Protein 5NLT (pdb70)

Nearest PDB structures (foldseek):
  5nlt-assembly2_B  TM=1.004E+00  e=9.467E-51  Achaetomiella virescens
  5ach-assembly1_A  TM=9.674E-01  e=3.051E-29  Panus similis
  9bjr-assembly2_B  TM=8.590E-01  e=7.129E-21  Thermothelomyces thermophilus
  9bjq-assembly2_B  TM=8.592E-01  e=1.224E-20  Thermothelomyces thermophilus
  9bjt-assembly2_B  TM=8.392E-01  e=2.515E-20  Thermothelomyces thermophilus

Radius of gyration: 47.81 Å; Cα contacts (8 Å, |Δi|>4): 3759; chains: 6; bounding box: 117×100×117 Å

Organism: Collariella virescens (NCBI:txid1934374)

Secondary structure (DSSP, 8-state):
-EEEEEEETTEE----BTTTB---SSSPPB--TT-THHHH-TTTTS--S--EEEETT-EEEEEEESSSTTS--S-TT----EEEEEEE---TT--S-SS-BEEEEEE-EETTTTEEHHHHHHHTTTEEEEE--TTBPSEEEEEEEEEEE-TTTTS-TTT-TTSS-EEEEEEEEEEEEPSS--B-----B-HHHH--TT-TTTS---SS--S----SSSPPP--/-EEEEEEETTEE----BTTTB---SS-PPB--TT-THHHH-TTTTS--S--EEEETT-EEEEEEESSSTTS--S-TT----EEEEEEE---TT--S-SS-BEEEEEE-EETTTTEEHHHHHHHTTTEEEEE--TTBPSEEEEEEEEEEE-TTTTS-TTT-TTSS-EEEEEEEEEEEE-SS--B-----B-HHHH--TT-TTTS--SSS--S----SSSPPPTTS--/-EEEEEEETTEE----BTTTB---SS-PPB--TT-THHHH-TTTTS--S--EEEETT-EEEEEEESSSTTS--S-TT----EEEEEEE---TT--S-SS-BEEEEEE-EETTTTEEHHHHHHHTTTEEEEE--TTBPSEEEEEEEEEEE-TTTTS-TTT-TTSS-EEEEEEEEEEEESS---B-----B-HHHH--TT-TTTS---SS--S----SSSPSP-TT-/-EEEEEEETTEE----BTTTB---SS-PPB--TT-THHHH-TTTTS--S--EEEETT-EEEEEEESSSTTS--S-TT----EEEEEEE---TT--S-SS-BEEEEEE-EETTTTEEHHHHHHHTTTEEEEE--TTBPSEEEEEEEEEEE-TTTTS-TTT-TTSS-EEEEEEEEEEEEPSS--B-----B-HHHH--TT-TTTS---SS--S----SSSPSP--/-EEEEEEETTEE----BTTTB---SS-PPB--TT-THHHH-TTTTS--S--EEEETT-EEEEEEESSSTTS--S-TT----EEEEEEE---TT--S-SS-BEEEEEE-EETTTTEEHHHHHHHTTTEEEEE--TTBPSEEEEEEEEEEE-TTTTS-TTT-TTSS-EEEEEEEEEEEEPSS--B-----B-HHHH--TT-TTTS--SSS--S----SSSPPPTT--/-EEEEEEETTEE----BTTTB---SSSPPB--TT-THHHH-TTTTS--S--EEEETT-EEEEEEESSSTTS--S-TT----EEEEEEE---TT--S-SS-BEEEEEE-EETTTTEEHHHHHHHTTTEEEEE--TTBPSEEEEEEEEEEE-TTTTS-TTT-TTSS-EEEEEEEEEEEESS---B-----B-HHHH--TT-TTTS--SSS--S----SSSPPP--

InterPro domains:
  IPR005103 Auxiliary Activity family 9, catalytic domain [PF03443] (23-233)
  IPR005103 Auxiliary Activity family 9, catalytic domain [cd21175] (23-244)
  IPR049892 Auxiliary Activity family 9 [PTHR33353] (10-248)

CATH classification: 2.70.50.70

Sequence (1345 aa):
TRMFSVWVNGVDQGDGQNVYIRTPPNTDPIKDLASPALACNVKGGEPVPQQFVSASAGDKLTFEWYRVKRGDDIIDPSHSGPITTWIAAFTSPTMDGTGPVWSKIHEEGYDASTKSWAVDKLIANKGMWDFTLPSQLKPGKYMLLRQEIVAHHESDATFDKNPKRGAQFYPSCVQVDVKGVGGDAVPDQAFDFNKGYKYSDPGIAFDMYTDDFDSYPIPGPPVWDATRMFSVWVNGVDQGDGQNVYIRTPPNTDPIKDLASPALACNVKGGEEPVPQFVSASAGDKLTFEWYRVKRGDDIIDPSHSGPITTWIAAFTSPTMDGTGPVWSKIHEEGYDASTKSWAVDKLIANKGMWDFTLPSQLKKPGKYMLRQEIVAHHESDATFDKNPKRGAQFYPSCVQVDVKGVGGDAVPDQAFDFNKGYKYSDPGIAFDMYTDFDSYPIPGPPVWDAQDDETRMFSVWVNGVDQGDGQNVYIRTPPNTDPIKDLASPALACNVKGGEPVPQFVSASAGDKLTFEWYRVKRGDDIIDPSSHSGPITTWIAAFTSPTMDGTGPVWSKIHEEEGYDASTKSWAVDKLIANKGMWDFTLPSQQLKPGKYMLRQEIVAHHESDATFDKNNPKRGAQFYPSCVQVDVKGVGGGGDAVPDQAFDFNKGYKYSDPGIAFDMYTTDDFDSYPIPGPPVWDAQDTRMFSVWVNGVDQGDGQNVYIRTPPNTDPIKDLASPALACNVKGGEPVPQFVSASAGDKLTFEWYRVKRGDDIIDPSHSGPITTWIAAFTSPTMDGTGPVWSKIHEEGYDASTKSWAVDKLIANKGMWDFTLPSQLKPGKYMLRQEIVAHHESDATFDKNNPKRGAQFYPSCVQVDVKGVGGDAVPDQAFDFNKGYKYSDPGIAFDMYTTDFDSYPIPGPPVWDATRMFSVWVNGVDQGDGQNVYIRTPPPNNTDPIKDLASPALACNVKGGEPVPQFVSASAGDKLTFEWYRVKRGDDIIDPSHSGPITTWIAAFTSPTMDGTGPVWSKIHEEGYDASTKSWAVDKLIANKGMWDFTLPSQLKPGKYMLLRQEIVAHHESDATFDKNPKRRGAQFYPSCVQVDVKGVGGDAVPDQAFDFNKGYKYSDPGIAFDMYTDFDSYPIPGPPVWDAQDTRMFSVWVNGVDQGDGQNVYIRTPPNTDPIKDLASPALACNVKGGEPVPQFVSASAGDKLTFEWYRVKRGDDIIDPSHSGPITTWIAAFTSPTMDGTGPVWSKIHEEGYDASTKSWAVDKLIANKGMWDFTLPSQLKPGKYMLRQEIVAHHESDATFDKNNPKRRGAQFYPSCVQVDVKGVGGDAVPDQAFDFNKGYKYSDPGIAFDMYTDFDSYPIPGPPVWDA

Structure (mmCIF, N/CA/C/O backbone):
data_5NLT
#
_entry.id   5NLT
#
_cell.length_a   47.000
_cell.length_b   59.420
_cell.length_c   115.450
_cell.angle_alpha   102.67
_cell.angle_beta   98.89
_cell.angle_gamma   89.54
#
_symmetry.space_group_name_H-M   'P 1'
#
loop_
_entity.id
_entity.type
_entity.pdbx_description
1 polymer CvAA9A
2 non-polymer 'COPPER (II) ION'
3 non-polymer 'SULFATE ION'
4 water water
#
loop_
_atom_site.group_PDB
_atom_site.id
_atom_site.type_symbol
_atom_site.label_atom_id
_atom_site.label_alt_id
_atom_site.label_comp_id
_atom_site.label_asym_id
_atom_site.label_entity_id
_atom_site.label_seq_id
_atom_site.pdbx_PDB_ins_code
_atom_site.Cartn_x
_atom_site.Cartn_y
_atom_site.Cartn_z
_atom_site.occupancy
_atom_site.B_iso_or_equiv
_atom_site.auth_seq_id
_atom_site.auth_comp_id
_atom_site.auth_asym_id
_atom_site.auth_atom_id
_atom_site.pdbx_PDB_model_num
ATOM 12 N N . THR A 1 2 ? 10.065 -3.923 -3.236 1.00 16.33 2 THR A N 1
ATOM 13 C CA . THR A 1 2 ? 10.143 -2.685 -2.519 1.00 16.14 2 THR A CA 1
ATOM 14 C C . THR A 1 2 ? 9.434 -2.843 -1.136 1.00 15.37 2 THR A C 1
ATOM 15 O O . THR A 1 2 ? 8.608 -3.718 -0.959 1.00 15.36 2 THR A O 1
ATOM 19 N N . ARG A 1 3 ? 9.782 -1.995 -0.181 1.00 14.68 3 ARG A N 1
ATOM 20 C CA . ARG A 1 3 ? 9.047 -1.871 1.081 1.00 14.36 3 ARG A CA 1
ATOM 21 C C . ARG A 1 3 ? 9.264 -0.487 1.705 1.00 14.67 3 ARG A C 1
ATOM 22 O O . ARG A 1 3 ? 10.074 0.296 1.196 1.00 12.77 3 ARG A O 1
ATOM 30 N N . MET A 1 4 ? 8.565 -0.210 2.814 1.00 14.74 4 MET A N 1
ATOM 31 C CA . MET A 1 4 ? 8.600 1.106 3.392 1.00 14.79 4 MET A CA 1
ATOM 32 C C . MET A 1 4 ? 9.753 1.285 4.406 1.00 16.20 4 MET A C 1
ATOM 33 O O . MET A 1 4 ? 10.138 0.345 5.083 1.00 15.73 4 MET A O 1
ATOM 38 N N . PHE A 1 5 ? 10.287 2.495 4.424 1.00 15.86 5 PHE A N 1
ATOM 39 C CA . PHE A 1 5 ? 11.290 2.928 5.393 1.00 16.95 5 PHE A CA 1
ATOM 40 C C . PHE A 1 5 ? 10.674 3.729 6.515 1.00 15.64 5 PHE A C 1
ATOM 41 O O . PHE A 1 5 ? 10.900 3.420 7.650 1.00 14.45 5 PHE A O 1
ATOM 49 N N . SER A 1 6 ? 9.922 4.786 6.190 1.00 16.43 6 SER A N 1
ATOM 50 C CA . SER A 1 6 ? 9.345 5.628 7.210 1.00 16.23 6 SER A CA 1
ATOM 51 C C . SER A 1 6 ? 8.119 6.379 6.698 1.00 17.29 6 SER A C 1
ATOM 52 O O . SER A 1 6 ? 7.772 6.312 5.513 1.00 16.27 6 SER A O 1
ATOM 55 N N . VAL A 1 7 ? 7.459 7.057 7.633 1.00 16.69 7 VAL A N 1
ATOM 56 C CA . VAL A 1 7 ? 6.339 7.905 7.366 1.00 17.26 7 VAL A CA 1
ATOM 57 C C . VAL A 1 7 ? 6.704 9.348 7.776 1.00 17.58 7 VAL A C 1
ATOM 58 O O . VAL A 1 7 ? 7.468 9.555 8.733 1.00 17.91 7 VAL A O 1
ATOM 62 N N . TRP A 1 8 ? 6.236 10.311 6.985 1.00 17.27 8 TRP A N 1
ATOM 63 C CA . TRP A 1 8 ? 6.433 11.735 7.234 1.00 18.78 8 TRP A CA 1
ATOM 64 C C . TRP A 1 8 ? 5.069 12.361 7.428 1.00 19.86 8 TRP A C 1
ATOM 65 O O . TRP A 1 8 ? 4.139 11.996 6.704 1.00 21.63 8 TRP A O 1
ATOM 76 N N . VAL A 1 9 ? 4.955 13.275 8.401 1.00 17.75 9 VAL A N 1
ATOM 77 C CA . VAL A 1 9 ? 3.697 13.944 8.727 1.00 20.12 9 VAL A CA 1
ATOM 78 C C . VAL A 1 9 ? 3.888 15.425 8.465 1.00 22.33 9 VAL A C 1
ATOM 79 O O . VAL A 1 9 ? 4.777 16.049 9.064 1.00 23.71 9 VAL A O 1
ATOM 83 N N . ASN A 1 10 ? 3.125 15.958 7.508 1.00 25.42 10 ASN A N 1
ATOM 84 C CA . ASN A 1 10 ? 3.298 17.336 7.012 1.00 24.27 10 ASN A CA 1
ATOM 85 C C . ASN A 1 10 ? 4.777 17.675 6.750 1.00 23.11 10 ASN A C 1
ATOM 86 O O . ASN A 1 10 ? 5.274 18.726 7.159 1.00 22.71 10 ASN A O 1
ATOM 91 N N . GLY A 1 11 ? 5.479 16.769 6.067 1.00 20.41 11 GLY A N 1
ATOM 92 C CA . GLY A 1 11 ? 6.870 16.992 5.691 1.00 22.18 11 GLY A CA 1
ATOM 93 C C . GLY A 1 11 ? 7.896 16.662 6.735 1.00 19.88 11 GLY A C 1
ATOM 94 O O . GLY A 1 11 ? 9.078 16.962 6.522 1.00 23.73 11 GLY A O 1
ATOM 95 N N . VAL A 1 12 ? 7.460 16.228 7.917 1.00 20.48 12 VAL A N 1
ATOM 96 C CA . VAL A 1 12 ? 8.394 15.943 9.010 1.00 21.26 12 VAL A CA 1
ATOM 97 C C . VAL A 1 12 ? 8.578 14.418 9.101 1.00 19.43 12 VAL A C 1
ATOM 98 O O . VAL A 1 12 ? 7.668 13.718 9.425 1.00 19.31 12 VAL A O 1
ATOM 102 N N . ASP A 1 13 ? 9.780 13.972 8.847 1.00 21.24 13 ASP A N 1
ATOM 103 C CA . ASP A 1 13 ? 10.146 12.571 8.915 1.00 21.23 13 ASP A CA 1
ATOM 104 C C . ASP A 1 13 ? 9.965 12.064 10.338 1.00 21.20 13 ASP A C 1
ATOM 105 O O . ASP A 1 13 ? 10.568 12.573 11.247 1.00 21.74 13 ASP A O 1
ATOM 110 N N . GLN A 1 14 ? 9.132 11.043 10.523 1.00 20.93 14 GLN A N 1
ATOM 111 C CA . GLN A 1 14 ? 8.951 10.445 11.849 1.00 21.66 14 GLN A CA 1
ATOM 112 C C . GLN A 1 14 ? 10.087 9.495 12.194 1.00 22.84 14 GLN A C 1
ATOM 113 O O . GLN A 1 14 ? 10.103 8.947 13.280 1.00 23.62 14 GLN A O 1
ATOM 119 N N . GLY A 1 15 ? 11.005 9.252 11.257 1.00 22.61 15 GLY A N 1
ATOM 120 C CA . GLY A 1 15 ? 12.156 8.379 11.488 1.00 23.11 15 GLY A CA 1
ATOM 121 C C . GLY A 1 15 ? 11.855 6.929 11.144 1.00 22.04 15 GLY A C 1
ATOM 122 O O . GLY A 1 15 ? 10.698 6.545 11.102 1.00 21.04 15 GLY A O 1
ATOM 123 N N . ASP A 1 16 ? 12.910 6.150 10.880 1.00 22.71 16 ASP A N 1
ATOM 124 C CA . ASP A 1 16 ? 12.816 4.724 10.539 1.00 21.55 16 ASP A CA 1
ATOM 125 C C . ASP A 1 16 ? 11.688 4.061 11.309 1.00 19.24 16 ASP A C 1
ATOM 126 O O . ASP A 1 16 ? 11.722 4.010 12.513 1.00 18.83 16 ASP A O 1
ATOM 131 N N . GLY A 1 17 ? 10.684 3.589 10.574 1.00 17.10 17 GLY A N 1
ATOM 132 C CA . GLY A 1 17 ? 9.498 3.037 11.158 1.00 17.96 17 GLY A CA 1
ATOM 133 C C . GLY A 1 17 ? 9.464 1.538 11.137 1.00 17.27 17 GLY A C 1
ATOM 134 O O . GLY A 1 17 ? 8.495 0.960 11.611 1.00 16.79 17 GLY A O 1
ATOM 135 N N . GLN A 1 18 ? 10.494 0.911 10.577 1.00 16.71 18 GLN A N 1
ATOM 136 C CA . GLN A 1 18 ? 10.456 -0.516 10.322 1.00 16.70 18 GLN A CA 1
ATOM 137 C C . GLN A 1 18 ? 10.396 -1.306 11.650 1.00 17.51 18 GLN A C 1
ATOM 138 O O . GLN A 1 18 ? 11.255 -1.141 12.487 1.00 17.63 18 GLN A O 1
ATOM 144 N N . ASN A 1 19 ? 9.363 -2.131 11.802 1.00 16.64 19 ASN A N 1
ATOM 145 C CA . ASN A 1 19 ? 9.052 -2.812 13.073 1.00 17.93 19 ASN A CA 1
ATOM 146 C C . ASN A 1 19 ? 8.866 -1.912 14.297 1.00 17.61 19 ASN A C 1
ATOM 147 O O . ASN A 1 19 ? 8.979 -2.379 15.424 1.00 17.32 19 ASN A O 1
ATOM 152 N N . VAL A 1 20 ? 8.544 -0.623 14.052 1.00 16.92 20 VAL A N 1
ATOM 153 C CA . VAL A 1 20 ? 8.348 0.374 15.071 1.00 15.81 20 VAL A CA 1
ATOM 154 C C . VAL A 1 20 ? 6.920 0.807 14.943 1.00 16.05 20 VAL A C 1
ATOM 155 O O . VAL A 1 20 ? 6.119 0.519 15.836 1.00 15.27 20 VAL A O 1
ATOM 159 N N . TYR A 1 21 ? 6.573 1.474 13.831 1.00 14.71 21 TYR A N 1
ATOM 160 C CA . TYR A 1 21 ? 5.165 1.747 13.512 1.00 14.63 21 TYR A CA 1
ATOM 161 C C . TYR A 1 21 ? 4.692 1.165 12.167 1.00 14.64 21 TYR A C 1
ATOM 162 O O . TYR A 1 21 ? 3.510 1.257 11.856 1.00 14.89 21 TYR A O 1
ATOM 171 N N . ILE A 1 22 ? 5.606 0.565 11.398 1.00 14.14 22 ILE A N 1
ATOM 172 C CA . ILE A 1 22 ? 5.283 -0.170 10.182 1.00 13.29 22 ILE A CA 1
ATOM 173 C C . ILE A 1 22 ? 5.391 -1.674 10.462 1.00 12.82 22 ILE A C 1
ATOM 174 O O . ILE A 1 22 ? 6.353 -2.097 11.090 1.00 12.39 22 ILE A O 1
ATOM 179 N N . ARG A 1 23 ? 4.398 -2.442 10.021 1.00 13.03 23 ARG A N 1
ATOM 180 C CA . ARG A 1 23 ? 4.411 -3.889 10.116 1.00 14.27 23 ARG A CA 1
ATOM 181 C C . ARG A 1 23 ? 5.241 -4.467 8.980 1.00 15.12 23 ARG A C 1
ATOM 182 O O . ARG A 1 23 ? 4.735 -5.046 8.012 1.00 15.15 23 ARG A O 1
ATOM 190 N N . THR A 1 24 ? 6.535 -4.295 9.128 1.00 15.77 24 THR A N 1
ATOM 191 C CA . THR A 1 24 ? 7.500 -4.525 8.069 1.00 17.12 24 THR A CA 1
ATOM 192 C C . THR A 1 24 ? 7.612 -6.023 7.751 1.00 18.82 24 THR A C 1
ATOM 193 O O . THR A 1 24 ? 7.842 -6.804 8.670 1.00 18.54 24 THR A O 1
ATOM 197 N N . PRO A 1 25 ? 7.462 -6.406 6.463 1.00 18.81 25 PRO A N 1
ATOM 198 C CA . PRO A 1 25 ? 7.698 -7.822 6.136 1.00 19.92 25 PRO A CA 1
ATOM 199 C C . PRO A 1 25 ? 9.186 -8.138 6.168 1.00 20.05 25 PRO A C 1
ATOM 200 O O . PRO A 1 25 ? 10.024 -7.223 6.041 1.00 19.94 25 PRO A O 1
ATOM 204 N N . PRO A 1 26 ? 9.517 -9.436 6.312 1.00 22.90 26 PRO A N 1
ATOM 205 C CA . PRO A 1 26 ? 10.930 -9.830 6.406 1.00 24.33 26 PRO A CA 1
ATOM 206 C C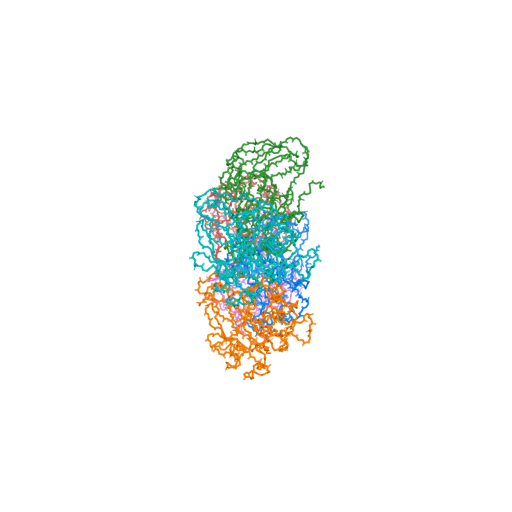 . PRO A 1 26 ? 11.748 -9.518 5.180 1.00 23.04 26 PRO A C 1
ATOM 207 O O . PRO A 1 26 ? 12.953 -9.271 5.314 1.00 24.62 26 PRO A O 1
ATOM 211 N N . ASN A 1 27 ? 11.125 -9.479 4.005 1.00 22.00 27 ASN A N 1
ATOM 212 C CA . ASN A 1 27 ? 11.817 -8.930 2.825 1.00 21.63 27 ASN A CA 1
ATOM 213 C C . ASN A 1 27 ? 10.873 -8.203 1.849 1.00 21.47 27 ASN A C 1
ATOM 214 O O . ASN A 1 27 ? 9.702 -8.033 2.155 1.00 22.68 27 ASN A O 1
ATOM 219 N N . THR A 1 28 ? 11.390 -7.857 0.673 1.00 20.62 28 THR A N 1
ATOM 220 C CA . THR A 1 28 ? 10.650 -7.160 -0.347 1.00 20.11 28 THR A CA 1
ATOM 221 C C . THR A 1 28 ? 9.841 -8.035 -1.322 1.00 21.45 28 THR A C 1
ATOM 222 O O . THR A 1 28 ? 9.288 -7.492 -2.277 1.00 23.64 28 THR A O 1
ATOM 226 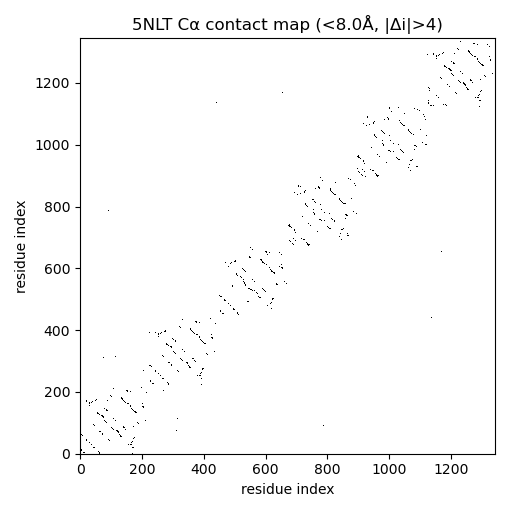N N . ASP A 1 29 ? 9.766 -9.355 -1.106 1.00 20.01 29 ASP A N 1
ATOM 227 C CA . ASP A 1 29 ? 8.967 -10.248 -1.957 1.00 20.01 29 ASP A CA 1
ATOM 228 C C . ASP A 1 29 ? 7.499 -9.854 -2.090 1.00 19.48 29 ASP A C 1
ATOM 229 O O . ASP A 1 29 ? 6.885 -9.435 -1.116 1.00 19.77 29 ASP A O 1
ATOM 234 N N . PRO A 1 30 ? 6.927 -10.011 -3.298 1.00 16.30 30 PRO A N 1
ATOM 235 C CA . PRO A 1 30 ? 5.559 -9.650 -3.498 1.00 16.15 30 PRO A CA 1
ATOM 236 C C . PRO A 1 30 ? 4.631 -10.713 -2.932 1.00 16.01 30 PRO A C 1
ATOM 237 O O . PRO A 1 30 ? 5.045 -11.829 -2.730 1.00 15.45 30 PRO A O 1
ATOM 241 N N . ILE A 1 31 ? 3.373 -10.343 -2.734 1.00 14.94 31 ILE A N 1
ATOM 242 C CA . ILE A 1 31 ? 2.272 -11.271 -2.574 1.00 15.06 31 ILE A CA 1
ATOM 243 C C . ILE A 1 31 ? 1.664 -11.443 -3.959 1.00 15.36 31 ILE A C 1
ATOM 244 O O . ILE A 1 31 ? 1.472 -10.453 -4.665 1.00 14.91 31 ILE A O 1
ATOM 249 N N . LYS A 1 32 ? 1.395 -12.690 -4.360 1.00 16.32 32 LYS A N 1
ATOM 250 C CA . LYS A 1 32 ? 0.729 -12.976 -5.641 1.00 17.16 32 LYS A CA 1
ATOM 251 C C . LYS A 1 32 ? -0.526 -13.797 -5.521 1.00 17.07 32 LYS A C 1
ATOM 252 O O . LYS A 1 32 ? -1.475 -13.611 -6.306 1.00 17.91 32 LYS A O 1
ATOM 258 N N . ASP A 1 33 ? -0.618 -14.599 -4.474 1.00 16.86 33 ASP A N 1
ATOM 259 C CA . ASP A 1 33 ? -1.808 -15.391 -4.232 1.00 18.66 33 ASP A CA 1
ATOM 260 C C . ASP A 1 33 ? -2.924 -14.542 -3.633 1.00 18.36 33 ASP A C 1
ATOM 261 O O . ASP A 1 33 ? -2.875 -14.170 -2.472 1.00 16.85 33 ASP A O 1
ATOM 266 N N . LEU A 1 34 ? -4.017 -14.344 -4.392 1.00 18.60 34 LEU A N 1
ATOM 267 C CA . LEU A 1 34 ? -5.152 -13.567 -3.898 1.00 18.87 34 LEU A CA 1
ATOM 268 C C . LEU A 1 34 ? -5.945 -14.182 -2.729 1.00 20.05 34 LEU A C 1
ATOM 269 O O . LEU A 1 34 ? -6.800 -13.491 -2.150 1.00 20.38 34 LEU A O 1
ATOM 274 N N . ALA A 1 35 ? -5.681 -15.447 -2.404 1.00 20.83 35 ALA A N 1
ATOM 275 C CA . ALA A 1 35 ? -6.289 -16.085 -1.244 1.00 22.48 35 ALA A CA 1
ATOM 276 C C . ALA A 1 35 ? -5.383 -16.007 -0.023 1.00 22.52 35 ALA A C 1
ATOM 277 O O . ALA A 1 35 ? -5.807 -16.366 1.046 1.00 27.08 35 ALA A O 1
ATOM 279 N N . SER A 1 36 ? -4.170 -15.492 -0.170 1.00 20.56 36 SER A N 1
ATOM 280 C CA . SER A 1 36 ? -3.263 -15.395 0.959 1.00 21.93 36 SER A CA 1
ATOM 281 C C . SER A 1 36 ? -3.815 -14.402 2.029 1.00 20.65 36 SER A C 1
ATOM 282 O O . SER A 1 36 ? -4.193 -13.272 1.704 1.00 20.45 36 SER A O 1
ATOM 285 N N . PRO A 1 37 ? -3.817 -14.809 3.314 1.00 22.87 37 PRO A N 1
ATOM 286 C CA . PRO A 1 37 ? -4.108 -13.813 4.380 1.00 23.63 37 PRO A CA 1
ATOM 287 C C . PRO A 1 37 ? -3.087 -12.662 4.449 1.00 21.46 37 PRO A C 1
ATOM 288 O O . PRO A 1 37 ? -3.415 -11.590 4.926 1.00 23.85 37 PRO A O 1
ATOM 292 N N . ALA A 1 38 ? -1.898 -12.860 3.897 1.00 18.69 38 ALA A N 1
ATOM 293 C CA . ALA A 1 38 ? -0.887 -11.779 3.772 1.00 17.86 38 ALA A CA 1
ATOM 294 C C . ALA A 1 38 ? -1.200 -10.671 2.758 1.00 16.23 38 ALA A C 1
ATOM 295 O O . ALA A 1 38 ? -0.430 -9.693 2.636 1.00 15.91 38 ALA A O 1
ATOM 297 N N . LEU A 1 39 ? -2.249 -10.834 1.958 1.00 15.27 39 LEU A N 1
ATOM 298 C CA . LEU A 1 39 ? -2.549 -9.842 0.947 1.00 15.21 39 LEU A CA 1
ATOM 299 C C . LEU A 1 39 ? -2.839 -8.457 1.549 1.00 14.50 39 LEU A C 1
ATOM 300 O O . LEU A 1 39 ? -2.421 -7.444 0.986 1.00 15.85 39 LEU A O 1
ATOM 305 N N . ALA A 1 40 ? -3.521 -8.415 2.675 1.00 13.88 40 ALA A N 1
ATOM 306 C CA . ALA A 1 40 ? -3.897 -7.131 3.282 1.00 13.37 40 ALA A CA 1
ATOM 307 C C . ALA A 1 40 ? -2.686 -6.390 3.866 1.00 14.23 40 ALA A C 1
ATOM 308 O O . ALA A 1 40 ? -2.438 -5.275 3.486 1.00 14.12 40 ALA A O 1
ATOM 310 N N . CYS A 1 41 ? -1.926 -7.043 4.760 1.00 14.73 41 CYS A N 1
ATOM 311 C CA . CYS A 1 41 ? -0.840 -6.412 5.480 1.00 14.23 41 CYS A CA 1
ATOM 312 C C . CYS A 1 41 ? 0.502 -7.128 5.392 1.00 14.41 41 CYS A C 1
ATOM 313 O O . CYS A 1 41 ? 1.445 -6.809 6.164 1.00 13.55 41 CYS A O 1
ATOM 316 N N . ASN A 1 42 ? 0.653 -7.984 4.389 1.00 13.34 42 ASN A N 1
ATOM 317 C CA . ASN A 1 42 ? 1.902 -8.648 4.108 1.00 13.67 42 ASN A CA 1
ATOM 318 C C . ASN A 1 42 ? 2.207 -9.674 5.186 1.00 15.47 42 ASN A C 1
ATOM 319 O O . ASN A 1 42 ? 1.364 -9.969 6.037 1.00 13.47 42 ASN A O 1
ATOM 324 N N . VAL A 1 43 ? 3.372 -10.303 5.123 1.00 16.57 43 VAL A N 1
ATOM 325 C CA . VAL A 1 43 ? 3.526 -11.536 5.847 1.00 18.01 43 VAL A CA 1
ATOM 326 C C . VAL A 1 43 ? 3.517 -11.383 7.353 1.00 17.11 43 VAL A C 1
ATOM 327 O O . VAL A 1 43 ? 3.113 -12.315 8.036 1.00 17.86 43 VAL A O 1
ATOM 331 N N . LYS A 1 44 ? 4.066 -10.287 7.858 1.00 18.11 44 LYS A N 1
ATOM 332 C CA . LYS A 1 44 ? 4.005 -10.019 9.274 1.00 18.62 44 LYS A CA 1
ATOM 333 C C . LYS A 1 44 ? 2.831 -9.120 9.590 1.00 17.74 44 LYS A C 1
ATOM 334 O O . LYS A 1 44 ? 2.841 -8.461 10.616 1.00 21.15 44 LYS A O 1
ATOM 340 N N . GLY A 1 45 ? 1.788 -9.161 8.774 1.00 17.64 45 GLY A N 1
ATOM 341 C CA . GLY A 1 45 ? 0.650 -8.239 8.898 1.00 16.23 45 GLY A CA 1
ATOM 342 C C . GLY A 1 45 ? -0.119 -8.333 10.202 1.00 16.71 45 GLY A C 1
ATOM 343 O O . GLY A 1 45 ? -0.729 -7.375 10.628 1.00 13.98 45 GLY A O 1
ATOM 344 N N . GLY A 1 46 ? -0.108 -9.521 10.804 1.00 17.48 46 GLY A N 1
ATOM 345 C CA . GLY A 1 46 ? -0.802 -9.789 12.064 1.00 18.69 46 GLY A CA 1
ATOM 346 C C . GLY A 1 46 ? 0.033 -9.573 13.313 1.00 18.12 46 GLY A C 1
ATOM 347 O O . GLY A 1 46 ? -0.470 -9.855 14.410 1.00 20.40 46 GLY A O 1
ATOM 348 N N . GLU A 1 47 ? 1.298 -9.148 13.174 1.00 18.78 47 GLU A N 1
ATOM 349 C CA . GLU A 1 47 ? 2.219 -8.977 14.324 1.00 21.99 47 GLU A CA 1
ATOM 350 C C . GLU A 1 47 ? 2.256 -7.523 14.735 1.00 21.66 47 GLU A C 1
ATOM 351 O O . GLU A 1 47 ? 2.684 -6.709 13.934 1.00 23.74 47 GLU A O 1
ATOM 357 N N . PRO A 1 48 ? 1.850 -7.192 15.968 1.00 21.99 48 PRO A N 1
ATOM 358 C CA . PRO A 1 48 ? 1.839 -5.782 16.319 1.00 20.29 48 PRO A CA 1
ATOM 359 C C . PRO A 1 48 ? 3.237 -5.223 16.505 1.00 19.52 48 PRO A C 1
ATOM 360 O O . PRO A 1 48 ? 4.194 -5.967 16.764 1.00 18.02 48 PRO A O 1
ATOM 364 N N . VAL A 1 49 ? 3.351 -3.938 16.270 1.00 18.05 49 VAL A N 1
ATOM 365 C CA . VAL A 1 49 ? 4.587 -3.194 16.507 1.00 19.29 49 VAL A CA 1
ATOM 366 C C . VAL A 1 49 ? 4.223 -2.113 17.538 1.00 18.90 49 VAL A C 1
ATOM 367 O O . VAL A 1 49 ? 3.058 -1.808 17.698 1.00 18.00 49 VAL A O 1
ATOM 371 N N . PRO A 1 50 ? 5.214 -1.607 18.279 1.00 19.63 50 PRO A N 1
ATOM 372 C CA . PRO A 1 50 ? 4.899 -0.897 19.494 1.00 19.38 50 PRO A CA 1
ATOM 373 C C . PRO A 1 50 ? 4.419 0.537 19.337 1.00 21.52 50 PRO A C 1
ATOM 374 O O . PRO A 1 50 ? 3.850 1.039 20.296 1.00 18.56 50 PRO A O 1
ATOM 378 N N . GLN A 1 51 ? 4.630 1.191 18.197 1.00 19.75 51 GLN A N 1
ATOM 379 C CA A GLN A 1 51 ? 4.311 2.613 18.092 0.50 20.27 51 GLN A CA 1
ATOM 380 C CA B GLN A 1 51 ? 4.294 2.606 18.083 0.50 20.36 51 GLN A CA 1
ATOM 381 C C . GLN A 1 51 ? 3.262 2.909 17.013 1.00 19.43 51 GLN A C 1
ATOM 382 O O . GLN A 1 51 ? 3.029 2.110 16.098 1.00 17.86 51 GLN A O 1
ATOM 393 N N . PHE A 1 52 ? 2.636 4.071 17.167 1.00 19.12 52 PHE A N 1
ATOM 394 C CA . PHE A 1 52 ? 1.684 4.604 16.209 1.00 18.84 52 PHE A CA 1
ATOM 395 C C . PHE A 1 52 ? 2.229 5.923 15.714 1.00 19.22 52 PHE A C 1
ATOM 396 O O . PHE A 1 52 ? 2.800 6.665 16.491 1.00 18.10 52 PHE A O 1
ATOM 404 N N . VAL A 1 53 ? 2.099 6.178 14.426 1.00 17.43 53 VAL A N 1
ATOM 405 C CA . VAL A 1 53 ? 2.425 7.460 13.894 1.00 17.45 53 VAL A CA 1
ATOM 406 C C . VAL A 1 53 ? 1.375 8.424 14.439 1.00 18.58 53 VAL A C 1
ATOM 407 O O . VAL A 1 53 ? 0.184 8.168 14.365 1.00 15.87 53 VAL A O 1
ATOM 411 N N . SER A 1 54 ? 1.838 9.527 14.983 1.00 19.06 54 SER A N 1
ATOM 412 C CA . SER A 1 54 ? 0.971 10.552 15.466 1.00 22.27 54 SER A CA 1
ATOM 413 C C . SER A 1 54 ? 0.603 11.538 14.354 1.00 21.65 54 SER A C 1
ATOM 414 O O . SER A 1 54 ? 1.469 12.129 13.747 1.00 23.39 54 SER A O 1
ATOM 417 N N . ALA A 1 55 ? -0.689 11.659 14.057 1.00 22.78 55 ALA A N 1
ATOM 418 C CA . ALA A 1 55 ? -1.155 12.581 13.047 1.00 24.00 55 ALA A CA 1
ATOM 419 C C . ALA A 1 55 ? -2.562 13.099 13.343 1.00 24.45 55 ALA A C 1
ATOM 420 O O . ALA A 1 55 ? -3.247 12.596 14.209 1.00 23.39 55 ALA A O 1
ATOM 422 N N . SER A 1 56 ? -2.960 14.125 12.584 1.00 26.48 56 SER A N 1
ATOM 423 C CA . SER A 1 56 ? -4.291 14.675 12.667 1.00 25.75 56 SER A CA 1
ATOM 424 C C . SER A 1 56 ? -5.011 14.467 11.382 1.00 27.12 56 SER A C 1
ATOM 425 O O . SER A 1 56 ? -4.406 14.504 10.306 1.00 27.39 56 SER A O 1
ATOM 428 N N . ALA A 1 57 ? -6.322 14.305 11.488 1.00 28.23 57 ALA A N 1
ATOM 429 C CA . ALA A 1 57 ? -7.220 14.341 10.319 1.00 27.93 57 ALA A CA 1
ATOM 430 C C . ALA A 1 57 ? -6.899 15.586 9.490 1.00 27.11 57 ALA A C 1
ATOM 431 O O . ALA A 1 57 ? -6.635 16.666 10.044 1.00 25.81 57 ALA A O 1
ATOM 433 N N . GLY A 1 58 ? -6.789 15.404 8.179 1.00 25.78 58 GLY A N 1
ATOM 434 C CA . GLY A 1 58 ? -6.360 16.461 7.272 1.00 23.67 58 GLY A CA 1
ATOM 435 C C . GLY A 1 58 ? -4.885 16.525 6.973 1.00 22.83 58 GLY A C 1
ATOM 436 O O . GLY A 1 58 ? -4.513 17.150 5.987 1.00 22.85 58 GLY A O 1
ATOM 437 N N . ASP A 1 59 ? -4.020 15.952 7.828 1.00 23.32 59 ASP A N 1
ATOM 438 C CA . ASP A 1 59 ? -2.578 16.011 7.608 1.00 24.80 59 ASP A CA 1
ATOM 439 C C . ASP A 1 59 ? -2.175 15.368 6.273 1.00 25.90 59 ASP A C 1
ATOM 440 O O . ASP A 1 59 ? -2.879 14.483 5.751 1.00 27.38 59 ASP A O 1
ATOM 445 N N . LYS A 1 60 ? -1.069 15.853 5.714 1.00 25.94 60 LYS A N 1
ATOM 446 C CA . LYS A 1 60 ? -0.465 15.263 4.546 1.00 28.79 60 LYS A CA 1
ATOM 447 C C . LYS A 1 60 ? 0.521 14.229 5.069 1.00 26.68 60 LYS A C 1
ATOM 448 O O . LYS A 1 60 ? 1.446 14.558 5.839 1.00 27.83 60 LYS A O 1
ATOM 454 N N . LEU A 1 61 ? 0.323 12.979 4.670 1.00 24.00 61 LEU A N 1
ATOM 455 C CA . LEU A 1 61 ? 1.281 11.919 5.014 1.00 23.30 61 LEU A CA 1
ATOM 456 C C . LEU A 1 61 ? 2.108 11.594 3.804 1.00 22.49 61 LEU A C 1
ATOM 457 O O . LEU A 1 61 ? 1.604 11.585 2.680 1.00 21.51 61 LEU A O 1
ATOM 462 N N . THR A 1 62 ? 3.370 11.306 4.044 1.00 21.22 62 THR A N 1
ATOM 463 C CA . THR A 1 62 ? 4.247 10.738 3.067 1.00 21.18 62 THR A CA 1
ATOM 464 C C . THR A 1 62 ? 4.696 9.360 3.538 1.00 19.76 62 THR A C 1
ATOM 465 O O . THR A 1 62 ? 5.255 9.228 4.619 1.00 20.43 62 THR A O 1
ATOM 469 N N . PHE A 1 63 ? 4.518 8.366 2.688 1.00 18.14 63 PHE A N 1
ATOM 470 C CA . PHE A 1 63 ? 5.068 7.045 2.912 1.00 17.19 63 PHE A CA 1
ATOM 471 C C . PHE A 1 63 ? 6.285 6.927 2.014 1.00 17.46 63 PHE A C 1
ATOM 472 O O . PHE A 1 63 ? 6.222 7.156 0.817 1.00 19.18 63 PHE A O 1
ATOM 480 N N . GLU A 1 64 ? 7.414 6.588 2.611 1.00 17.08 64 GLU A N 1
ATOM 481 C CA . GLU A 1 64 ? 8.661 6.510 1.921 1.00 17.09 64 GLU A CA 1
ATOM 482 C C . GLU A 1 64 ? 9.017 5.043 1.750 1.00 15.51 64 GLU A C 1
ATOM 483 O O . GLU A 1 64 ? 9.074 4.318 2.710 1.00 15.17 64 GLU A O 1
ATOM 489 N N . TRP A 1 65 ? 9.306 4.676 0.517 1.00 15.07 65 TRP A N 1
ATOM 490 C CA . TRP A 1 65 ? 9.680 3.326 0.095 1.00 14.87 65 TRP A CA 1
ATOM 491 C C . TRP A 1 65 ? 11.155 3.253 -0.353 1.00 14.40 65 TRP A C 1
ATOM 492 O O . TRP A 1 65 ? 11.767 4.276 -0.674 1.00 15.21 65 TRP A O 1
ATOM 503 N N . TYR A 1 66 ? 11.703 2.035 -0.343 1.00 14.99 66 TYR A N 1
ATOM 504 C CA . TYR A 1 66 ? 13.037 1.764 -0.800 1.00 14.55 66 TYR A CA 1
ATOM 505 C C . TYR A 1 66 ? 13.160 0.327 -1.247 1.00 15.59 66 TYR A C 1
ATOM 506 O O . TYR A 1 66 ? 12.284 -0.475 -1.011 1.00 14.21 66 TYR A O 1
ATOM 515 N N . ARG A 1 67 ? 14.250 0.027 -1.955 1.00 17.04 67 ARG A N 1
ATOM 516 C CA . ARG A 1 67 ? 14.436 -1.303 -2.485 1.00 20.48 67 ARG A CA 1
ATOM 517 C C . ARG A 1 67 ? 15.353 -2.126 -1.592 1.00 21.12 67 ARG A C 1
ATOM 518 O O . ARG A 1 67 ? 14.953 -3.174 -1.102 1.00 20.26 67 ARG A O 1
ATOM 526 N N . VAL A 1 68 ? 16.599 -1.671 -1.435 1.00 21.45 68 VAL A N 1
ATOM 527 C CA . VAL A 1 68 ? 17.598 -2.327 -0.582 1.00 22.80 68 VAL A CA 1
ATOM 528 C C . VAL A 1 68 ? 18.181 -1.359 0.438 1.00 23.14 68 VAL A C 1
ATOM 529 O O . VAL A 1 68 ? 18.459 -1.750 1.549 1.00 23.83 68 VAL A O 1
ATOM 533 N N . LYS A 1 69 ? 18.445 -0.125 0.034 1.00 24.73 69 LYS A N 1
ATOM 534 C CA . LYS A 1 69 ? 18.878 0.912 0.930 1.00 26.50 69 LYS A CA 1
ATOM 535 C C . LYS A 1 69 ? 18.005 2.136 0.788 1.00 22.68 69 LYS A C 1
ATOM 536 O O . LYS A 1 69 ? 17.633 2.510 -0.331 1.00 23.44 69 LYS A O 1
ATOM 542 N N . ARG A 1 70 ? 17.796 2.839 1.899 1.00 21.19 70 ARG A N 1
ATOM 543 C CA . ARG A 1 70 ? 17.068 4.093 1.855 1.00 21.71 70 ARG A CA 1
ATOM 544 C C . ARG A 1 70 ? 17.595 5.020 0.734 1.00 20.33 70 ARG A C 1
ATOM 545 O O . ARG A 1 70 ? 18.809 5.190 0.575 1.00 17.99 70 ARG A O 1
ATOM 553 N N . GLY A 1 71 ? 16.678 5.612 -0.016 1.00 18.94 71 GLY A N 1
ATOM 554 C CA . GLY A 1 71 ? 17.029 6.610 -1.031 1.00 19.92 71 GLY A CA 1
ATOM 555 C C . GLY A 1 71 ? 17.720 6.047 -2.273 1.00 21.65 71 GLY A C 1
ATOM 556 O O . GLY A 1 71 ? 18.264 6.809 -3.049 1.00 21.27 71 GLY A O 1
ATOM 557 N N . ASP A 1 72 ? 17.583 4.735 -2.532 1.00 21.56 72 ASP A N 1
ATOM 558 C CA . ASP A 1 72 ? 18.148 4.104 -3.741 1.00 22.16 72 ASP A CA 1
ATOM 559 C C . ASP A 1 72 ? 17.200 4.218 -4.924 1.00 20.52 72 ASP A C 1
ATOM 560 O O . ASP A 1 72 ? 16.460 5.201 -5.034 1.00 23.40 72 ASP A O 1
ATOM 565 N N . ASP A 1 73 ? 17.188 3.215 -5.802 1.00 19.64 73 ASP A N 1
ATOM 566 C CA . ASP A 1 73 ? 16.323 3.222 -7.017 1.00 21.30 73 ASP A CA 1
ATOM 567 C C . ASP A 1 73 ? 14.826 2.868 -6.743 1.00 19.73 73 ASP A C 1
ATOM 568 O O . ASP A 1 73 ? 13.989 2.963 -7.654 1.00 22.26 73 ASP A O 1
ATOM 573 N N . ILE A 1 74 ? 14.522 2.466 -5.503 1.00 19.26 74 ILE A N 1
ATOM 574 C CA . ILE A 1 74 ? 13.183 2.318 -4.936 1.00 17.95 74 ILE A CA 1
ATOM 575 C C . ILE A 1 74 ? 12.525 1.025 -5.352 1.00 19.18 74 ILE A C 1
ATOM 576 O O . ILE A 1 74 ? 12.065 0.247 -4.505 1.00 19.73 74 ILE A O 1
ATOM 581 N N . ILE A 1 75 ? 12.405 0.837 -6.668 1.00 18.81 75 ILE A N 1
ATOM 582 C CA . ILE A 1 75 ? 11.760 -0.327 -7.245 1.00 18.27 75 ILE A CA 1
ATOM 583 C C . ILE A 1 75 ? 12.252 -0.427 -8.714 1.00 18.48 75 ILE A C 1
ATOM 584 O O . ILE A 1 75 ? 12.515 0.577 -9.330 1.00 18.28 75 ILE A O 1
ATOM 589 N N . ASP A 1 76 ? 12.401 -1.646 -9.216 1.00 19.11 76 ASP A N 1
ATOM 590 C CA . ASP A 1 76 ? 12.778 -1.880 -10.615 1.00 22.24 76 ASP A CA 1
ATOM 591 C C . ASP A 1 76 ? 11.790 -1.133 -11.520 1.00 24.10 76 ASP A C 1
ATOM 592 O O . ASP A 1 76 ? 10.593 -1.292 -11.359 1.00 23.19 76 ASP A O 1
ATOM 597 N N . PRO A 1 77 ? 12.291 -0.312 -12.455 1.00 23.80 77 PRO A N 1
ATOM 598 C CA . PRO A 1 77 ? 11.389 0.504 -13.258 1.00 23.68 77 PRO A CA 1
ATOM 599 C C . PRO A 1 77 ? 10.500 -0.325 -14.229 1.00 21.86 77 PRO A C 1
ATOM 600 O O . PRO A 1 77 ? 9.502 0.190 -14.697 1.00 21.81 77 PRO A O 1
ATOM 604 N N . SER A 1 78 ? 10.795 -1.606 -14.417 1.00 18.10 78 SER A N 1
ATOM 605 C CA . SER A 1 78 ? 9.865 -2.500 -15.103 1.00 18.37 78 SER A CA 1
ATOM 606 C C . SER A 1 78 ? 8.541 -2.752 -14.360 1.00 16.24 78 SER A C 1
ATOM 607 O O . SER A 1 78 ? 7.588 -3.202 -14.984 1.00 18.63 78 SER A O 1
ATOM 610 N N . HIS A 1 79 ? 8.505 -2.528 -13.045 1.00 14.29 79 HIS A N 1
ATOM 611 C CA . HIS A 1 79 ? 7.384 -2.834 -12.179 1.00 14.51 79 HIS A CA 1
ATOM 612 C C . HIS A 1 79 ? 6.271 -1.790 -12.267 1.00 14.09 79 HIS A C 1
ATOM 613 O O . HIS A 1 79 ? 5.781 -1.328 -11.243 1.00 14.74 79 HIS A O 1
ATOM 620 N N . SER A 1 80 ? 5.837 -1.455 -13.490 1.00 13.96 80 SER A N 1
ATOM 621 C CA . SER A 1 80 ? 4.812 -0.432 -13.685 1.00 13.29 80 SER A CA 1
ATOM 622 C C . SER A 1 80 ? 3.499 -0.839 -13.026 1.00 14.16 80 SER A C 1
ATOM 623 O O . SER A 1 80 ? 3.060 -2.004 -13.104 1.00 14.27 80 SER A O 1
ATOM 626 N N . GLY A 1 81 ? 2.848 0.125 -12.372 1.00 13.58 81 GLY A N 1
ATOM 627 C CA . GLY A 1 81 ? 1.504 -0.092 -11.900 1.00 13.09 81 GLY A CA 1
ATOM 628 C C . GLY A 1 81 ? 0.982 0.976 -11.008 1.00 12.57 81 GLY A C 1
ATOM 629 O O . GLY A 1 81 ? 1.618 2.029 -10.834 1.00 13.65 81 GLY A O 1
ATOM 630 N N . PRO A 1 82 ? -0.146 0.712 -10.370 1.00 12.05 82 PRO A N 1
ATOM 631 C CA . PRO A 1 82 ? -0.803 1.731 -9.562 1.00 12.36 82 PRO A CA 1
ATOM 632 C C . PRO A 1 82 ? -0.298 1.713 -8.143 1.00 12.52 82 PRO A C 1
ATOM 633 O O . PRO A 1 82 ? 0.347 0.737 -7.726 1.00 11.36 82 PRO A O 1
ATOM 637 N N . ILE A 1 83 ? -0.620 2.770 -7.408 1.00 12.27 83 ILE A N 1
ATOM 638 C CA . ILE A 1 83 ? -0.364 2.837 -6.007 1.00 13.92 83 ILE A CA 1
ATOM 639 C C . ILE A 1 83 ? -1.631 3.265 -5.315 1.00 15.06 83 ILE A C 1
ATOM 640 O O . ILE A 1 83 ? -2.193 4.332 -5.656 1.00 18.17 83 ILE A O 1
ATOM 645 N N . THR A 1 84 ? -2.108 2.474 -4.357 1.00 14.72 84 THR A N 1
ATOM 646 C CA . THR A 1 84 ? -3.358 2.793 -3.652 1.00 15.72 84 THR A CA 1
ATOM 647 C C . THR A 1 84 ? -3.134 2.831 -2.148 1.00 14.99 84 THR A C 1
ATOM 648 O O . THR A 1 84 ? -2.238 2.173 -1.634 1.00 15.17 84 THR A O 1
ATOM 652 N N . THR A 1 85 ? -3.905 3.676 -1.482 1.00 13.52 85 THR A N 1
ATOM 653 C CA . THR A 1 85 ? -3.840 3.852 -0.070 1.00 12.79 85 THR A CA 1
ATOM 654 C C . THR A 1 85 ? -5.232 3.633 0.512 1.00 12.80 85 THR A C 1
ATOM 655 O O . THR A 1 85 ? -6.237 4.119 -0.032 1.00 13.71 85 THR A O 1
ATOM 659 N N . TRP A 1 86 ? -5.274 2.922 1.635 1.00 14.13 86 TRP A N 1
ATOM 660 C CA . TRP A 1 86 ? -6.487 2.478 2.300 1.00 14.41 86 TRP A CA 1
ATOM 661 C C . TRP A 1 86 ? -6.401 2.680 3.800 1.00 15.51 86 TRP A C 1
ATOM 662 O O . TRP A 1 86 ? -5.307 2.868 4.357 1.00 15.20 86 TRP A O 1
ATOM 673 N N . ILE A 1 87 ? -7.569 2.653 4.459 1.00 15.71 87 ILE A N 1
ATOM 674 C CA . ILE A 1 87 ? -7.678 2.822 5.906 1.00 16.38 87 ILE A CA 1
ATOM 675 C C . ILE A 1 87 ? -8.672 1.814 6.512 1.00 15.72 87 ILE A C 1
ATOM 676 O O . ILE A 1 87 ? -9.672 1.472 5.883 1.00 16.17 87 ILE A O 1
ATOM 681 N N . ALA A 1 88 ? -8.328 1.291 7.676 1.00 15.08 88 ALA A N 1
ATOM 682 C CA . ALA A 1 88 ? -9.195 0.414 8.464 1.00 16.21 88 ALA A CA 1
ATOM 683 C C . ALA A 1 88 ? -9.103 0.805 9.912 1.00 15.53 88 ALA A C 1
ATOM 684 O O . ALA A 1 88 ? -8.067 1.294 10.368 1.00 15.27 88 ALA A O 1
ATOM 686 N N . ALA A 1 89 ? -10.189 0.572 10.649 1.00 16.20 89 ALA A N 1
ATOM 687 C CA . ALA A 1 89 ? -10.153 0.762 12.104 1.00 17.54 89 ALA A CA 1
ATOM 688 C C . ALA A 1 89 ? -9.124 -0.189 12.732 1.00 17.06 89 ALA A C 1
ATOM 689 O O . ALA A 1 89 ? -9.045 -1.358 12.364 1.00 18.34 89 ALA A O 1
ATOM 691 N N . PHE A 1 90 ? -8.372 0.303 13.687 1.00 17.44 90 PHE A N 1
ATOM 692 C CA . PHE A 1 90 ? -7.477 -0.553 14.488 1.00 18.56 90 PHE A CA 1
ATOM 693 C C . PHE A 1 90 ? -8.295 -1.316 15.542 1.00 19.48 90 PHE A C 1
ATOM 694 O O . PHE A 1 90 ? -8.626 -0.762 16.595 1.00 21.34 90 PHE A O 1
ATOM 702 N N . THR A 1 91 ? -8.717 -2.549 15.235 1.00 19.07 91 THR A N 1
ATOM 703 C CA . THR A 1 91 ? -9.640 -3.306 16.123 1.00 19.71 91 THR A CA 1
ATOM 704 C C . THR A 1 91 ? -8.905 -3.935 17.294 1.00 20.18 91 THR A C 1
ATOM 705 O O . THR A 1 91 ? -9.395 -3.959 18.408 1.00 21.30 91 THR A O 1
ATOM 709 N N . SER A 1 92 ? -7.720 -4.463 17.030 1.00 20.64 92 SER A N 1
ATOM 710 C CA . SER A 1 92 ? -6.858 -4.964 18.070 1.00 20.52 92 SER A CA 1
ATOM 711 C C . SER A 1 92 ? -5.461 -5.117 17.511 1.00 19.78 92 SER A C 1
ATOM 712 O O . SER A 1 92 ? -5.287 -5.106 16.313 1.00 20.48 92 SER A O 1
ATOM 715 N N . PRO A 1 93 ? -4.448 -5.221 18.377 1.00 20.50 93 PRO A N 1
ATOM 716 C CA . PRO A 1 93 ? -3.085 -5.309 17.867 1.00 19.94 93 PRO A CA 1
ATOM 717 C C . PRO A 1 93 ? -2.823 -6.580 17.088 1.00 20.52 93 PRO A C 1
ATOM 718 O O . PRO A 1 93 ? -1.918 -6.570 16.263 1.00 17.75 93 PRO A O 1
ATOM 722 N N . THR A 1 94 ? -3.620 -7.628 17.298 1.00 20.25 94 THR A N 1
ATOM 723 C CA . THR A 1 94 ? -3.417 -8.851 16.517 1.00 20.67 94 THR A CA 1
ATOM 724 C C . THR A 1 94 ? -4.278 -8.887 15.293 1.00 19.03 94 THR A C 1
ATOM 725 O O . THR A 1 94 ? -4.353 -9.920 14.624 1.00 19.87 94 THR A O 1
ATOM 729 N N . MET A 1 95 ? -4.943 -7.791 14.949 1.00 17.83 95 MET A N 1
ATOM 730 C CA . MET A 1 95 ? -5.592 -7.731 13.654 1.00 16.94 95 MET A CA 1
ATOM 731 C C . MET A 1 95 ? -4.554 -7.963 12.556 1.00 15.94 95 MET A C 1
ATOM 732 O O . MET A 1 95 ? -3.397 -7.600 12.716 1.00 13.76 95 MET A O 1
ATOM 737 N N . ASP A 1 96 ? -4.997 -8.539 11.435 1.00 16.20 96 ASP A N 1
ATOM 738 C CA . ASP A 1 96 ? -4.093 -8.735 10.287 1.00 17.56 96 ASP A CA 1
ATOM 739 C C . ASP A 1 96 ? -4.565 -8.120 8.983 1.00 16.78 96 ASP A C 1
ATOM 740 O O . ASP A 1 96 ? -3.910 -8.305 7.977 1.00 16.54 96 ASP A O 1
ATOM 745 N N . GLY A 1 97 ? -5.672 -7.402 9.012 1.00 15.90 97 GLY A N 1
ATOM 746 C CA . GLY A 1 97 ? -6.176 -6.711 7.871 1.00 16.73 97 GLY A CA 1
ATOM 747 C C . GLY A 1 97 ? -7.100 -7.559 7.059 1.00 18.47 97 GLY A C 1
ATOM 748 O O . GLY A 1 97 ? -7.627 -7.080 6.051 1.00 17.74 97 GLY A O 1
ATOM 749 N N . THR A 1 98 ? -7.317 -8.814 7.457 1.00 17.18 98 THR A N 1
ATOM 750 C CA . THR A 1 98 ? -8.322 -9.624 6.771 1.00 18.75 98 THR A CA 1
ATOM 751 C C . THR A 1 98 ? -9.697 -9.147 7.152 1.00 19.55 98 THR A C 1
ATOM 752 O O . THR A 1 98 ? -9.868 -8.447 8.139 1.00 17.88 98 THR A O 1
ATOM 756 N N . GLY A 1 99 ? -10.669 -9.545 6.359 1.00 21.48 99 GLY A N 1
ATOM 757 C CA . GLY A 1 99 ? -12.066 -9.228 6.591 1.00 21.24 99 GLY A CA 1
ATOM 758 C C . GLY A 1 99 ? -12.523 -7.957 5.908 1.00 20.19 99 GLY A C 1
ATOM 759 O O . GLY A 1 99 ? -11.735 -7.268 5.236 1.00 22.03 99 GLY A O 1
ATOM 760 N N . PRO A 1 100 ? -13.825 -7.677 6.008 1.00 21.31 100 PRO A N 1
ATOM 761 C CA . PRO A 1 100 ? -14.440 -6.543 5.307 1.00 21.28 100 PRO A CA 1
ATOM 762 C C . PRO A 1 100 ? -14.252 -5.279 6.083 1.00 21.43 100 PRO A C 1
ATOM 763 O O . PRO A 1 100 ? -15.181 -4.815 6.733 1.00 22.97 100 PRO A O 1
ATOM 767 N N . VAL A 1 101 ? -13.046 -4.711 6.013 1.00 19.91 101 VAL A N 1
ATOM 768 C CA . VAL A 1 101 ? -12.666 -3.616 6.908 1.00 19.23 101 VAL A CA 1
ATOM 769 C C . VAL A 1 101 ? -12.053 -2.379 6.269 1.00 17.68 101 VAL A C 1
ATOM 770 O O . VAL A 1 101 ? -11.902 -1.362 6.945 1.00 16.76 101 VAL A O 1
ATOM 774 N N . TRP A 1 102 ? -11.765 -2.408 4.977 1.00 16.91 102 TRP A N 1
ATOM 775 C CA . TRP A 1 102 ? -10.992 -1.337 4.349 1.00 16.32 102 TRP A CA 1
ATOM 776 C C . TRP A 1 102 ? -11.803 -0.296 3.567 1.00 17.44 102 TRP A C 1
ATOM 777 O O . TRP A 1 102 ? -12.809 -0.621 2.925 1.00 16.26 102 TRP A O 1
ATOM 788 N N . SER A 1 103 ? -11.306 0.938 3.576 1.00 15.19 103 SER A N 1
ATOM 789 C CA . SER A 1 103 ? -11.766 1.961 2.679 1.00 17.39 103 SER A CA 1
ATOM 790 C C . SER A 1 103 ? -10.580 2.614 1.961 1.00 17.35 103 SER A C 1
ATOM 791 O O . SER A 1 103 ? -9.562 2.900 2.587 1.00 20.63 103 SER A O 1
ATOM 794 N N . LYS A 1 104 ? -10.682 2.741 0.654 1.00 15.92 104 LYS A N 1
ATOM 795 C CA . LYS A 1 104 ? -9.737 3.452 -0.162 1.00 16.72 104 LYS A CA 1
ATOM 796 C C . LYS A 1 104 ? -9.779 4.941 0.057 1.00 17.32 104 LYS A C 1
ATOM 797 O O . LYS A 1 104 ? -10.854 5.564 -0.034 1.00 18.79 104 LYS A O 1
ATOM 803 N N . ILE A 1 105 ? -8.640 5.547 0.293 1.00 16.69 105 ILE A N 1
ATOM 804 C CA . ILE A 1 105 ? -8.599 6.993 0.494 1.00 17.92 105 ILE A CA 1
ATOM 805 C C . ILE A 1 105 ? -7.776 7.726 -0.549 1.00 17.20 105 ILE A C 1
ATOM 806 O O . ILE A 1 105 ? -7.749 8.946 -0.562 1.00 17.72 105 ILE A O 1
ATOM 811 N N . HIS A 1 106 ? -7.050 7.004 -1.389 1.00 16.71 106 HIS A N 1
ATOM 812 C CA . HIS A 1 106 ? -6.211 7.638 -2.396 1.00 17.20 106 HIS A CA 1
ATOM 813 C C . HIS A 1 106 ? -5.764 6.598 -3.416 1.00 17.62 106 HIS A C 1
ATOM 814 O O . HIS A 1 106 ? -5.515 5.437 -3.060 1.00 17.56 106 HIS A O 1
ATOM 821 N N . GLU A 1 107 ? -5.675 6.993 -4.677 1.00 18.29 107 GLU A N 1
ATOM 822 C CA . GLU A 1 107 ? -5.166 6.126 -5.712 1.00 18.66 107 GLU A CA 1
ATOM 823 C C . GLU A 1 107 ? -4.535 6.921 -6.849 1.00 20.69 107 GLU A C 1
ATOM 824 O O . GLU A 1 107 ? -4.898 8.067 -7.100 1.00 20.82 107 GLU A O 1
ATOM 830 N N . GLU A 1 108 ? -3.600 6.287 -7.532 1.00 21.58 108 GLU A N 1
ATOM 831 C CA . GLU A 1 108 ? -3.037 6.783 -8.776 1.00 23.46 108 GLU A CA 1
ATOM 832 C C . GLU A 1 108 ? -2.668 5.570 -9.611 1.00 20.89 108 GLU A C 1
ATOM 833 O O . GLU A 1 108 ? -2.152 4.585 -9.067 1.00 17.74 108 GLU A O 1
ATOM 839 N N . GLY A 1 109 ? -2.990 5.612 -10.906 1.00 19.08 109 GLY A N 1
ATOM 840 C CA . GLY A 1 109 ? -2.795 4.487 -11.784 1.00 19.52 109 GLY A CA 1
ATOM 841 C C . GLY A 1 109 ? -1.960 4.859 -13.001 1.00 19.05 109 GLY A C 1
ATOM 842 O O . GLY A 1 109 ? -0.781 5.148 -12.871 1.00 18.33 109 GLY A O 1
ATOM 843 N N . TYR A 1 110 ? -2.576 4.795 -14.179 1.00 18.73 110 TYR A N 1
ATOM 844 C CA . TYR A 1 110 ? -1.889 5.096 -15.440 1.00 19.22 110 TYR A CA 1
ATOM 845 C C . TYR A 1 110 ? -2.320 6.461 -15.944 1.00 19.84 110 TYR A C 1
ATOM 846 O O . TYR A 1 110 ? -3.530 6.752 -15.993 1.00 16.99 110 TYR A O 1
ATOM 855 N N . ASP A 1 111 ? -1.343 7.275 -16.330 1.00 20.97 111 ASP A N 1
ATOM 856 C CA . ASP A 1 111 ? -1.579 8.584 -16.900 1.00 22.53 111 ASP A CA 1
ATOM 857 C C . ASP A 1 111 ? -1.299 8.498 -18.407 1.00 22.78 111 ASP A C 1
ATOM 858 O O . ASP A 1 111 ? -0.155 8.496 -18.838 1.00 17.37 111 ASP A O 1
ATOM 863 N N . ALA A 1 112 ? -2.377 8.467 -19.203 1.00 21.28 112 ALA A N 1
ATOM 864 C CA . ALA A 1 112 ? -2.258 8.380 -20.670 1.00 24.47 112 ALA A CA 1
ATOM 865 C C . ALA A 1 112 ? -1.537 9.555 -21.313 1.00 24.74 112 ALA A C 1
ATOM 866 O O . ALA A 1 112 ? -0.867 9.379 -22.349 1.00 27.97 112 ALA A O 1
ATOM 868 N N . SER A 1 113 ? -1.664 10.727 -20.710 1.00 23.18 113 SER A N 1
ATOM 869 C CA . SER A 1 113 ? -1.123 11.948 -21.286 1.00 24.52 113 SER A CA 1
ATOM 870 C C . SER A 1 113 ? 0.396 12.008 -21.239 1.00 24.23 113 SER A C 1
ATOM 871 O O . SER A 1 113 ? 1.001 12.769 -21.996 1.00 23.15 113 SER A O 1
ATOM 874 N N . THR A 1 114 ? 1.006 11.243 -20.329 1.00 23.34 114 THR A N 1
ATOM 875 C CA . THR A 1 114 ? 2.460 11.120 -20.269 1.00 22.33 114 THR A CA 1
ATOM 876 C C . THR A 1 114 ? 2.939 9.687 -20.490 1.00 22.07 114 THR A C 1
ATOM 877 O O . THR A 1 114 ? 4.127 9.438 -20.398 1.00 18.89 114 THR A O 1
ATOM 881 N N . LYS A 1 115 ? 2.033 8.746 -20.756 1.00 22.66 115 LYS A N 1
ATOM 882 C CA . LYS A 1 115 ? 2.369 7.325 -20.870 1.00 25.44 115 LYS A CA 1
ATOM 883 C C . LYS A 1 115 ? 3.198 6.830 -19.687 1.00 24.59 115 LYS A C 1
ATOM 884 O O . LYS A 1 115 ? 4.206 6.138 -19.855 1.00 25.31 115 LYS A O 1
ATOM 890 N N . SER A 1 116 ? 2.761 7.185 -18.487 1.00 23.01 116 SER A N 1
ATOM 891 C CA . SER A 1 116 ? 3.500 6.816 -17.273 1.00 22.72 116 SER A CA 1
ATOM 892 C C . SER A 1 116 ? 2.570 6.422 -16.140 1.00 19.69 116 SER A C 1
ATOM 893 O O . SER A 1 116 ? 1.361 6.649 -16.190 1.00 18.44 116 SER A O 1
ATOM 896 N N . TRP A 1 117 ? 3.149 5.771 -15.153 1.00 16.62 117 TRP A N 1
ATOM 897 C CA . TRP A 1 117 ? 2.404 5.185 -14.049 1.00 16.37 117 TRP A CA 1
ATOM 898 C C . TRP A 1 117 ? 2.741 5.799 -12.700 1.00 15.82 117 TRP A C 1
ATOM 899 O O . TRP A 1 117 ? 3.743 6.481 -12.548 1.00 14.82 117 TRP A O 1
ATOM 910 N N . ALA A 1 118 ? 1.896 5.495 -11.709 1.00 15.81 118 ALA A N 1
ATOM 911 C CA . ALA A 1 118 ? 2.164 5.861 -10.327 1.00 15.54 118 ALA A CA 1
ATOM 912 C C . ALA A 1 118 ? 3.565 5.439 -9.933 1.00 15.24 118 ALA A C 1
ATOM 913 O O . ALA 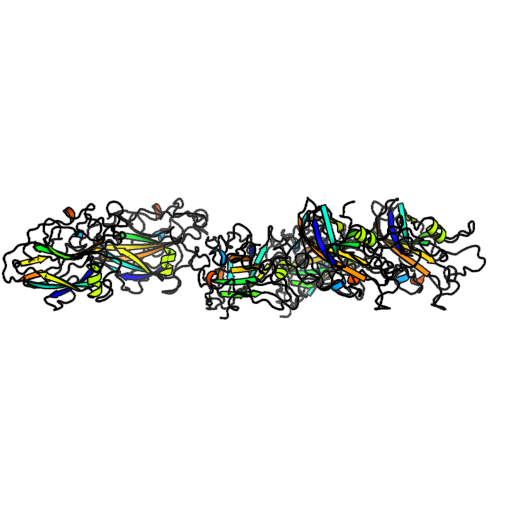A 1 118 ? 4.289 6.209 -9.313 1.00 15.55 118 ALA A O 1
ATOM 915 N N . VAL A 1 119 ? 3.950 4.235 -10.306 1.00 13.92 119 VAL A N 1
ATOM 916 C CA . VAL A 1 119 ? 5.309 3.744 -10.000 1.00 15.42 119 VAL A CA 1
ATOM 917 C C . VAL A 1 119 ? 6.418 4.642 -10.554 1.00 17.56 119 VAL A C 1
ATOM 918 O O . VAL A 1 119 ? 7.431 4.865 -9.867 1.00 16.37 119 VAL A O 1
ATOM 922 N N . ASP A 1 120 ? 6.258 5.161 -11.768 1.00 18.86 120 ASP A N 1
ATOM 923 C CA . ASP A 1 120 ? 7.314 6.061 -12.329 1.00 19.16 120 ASP A CA 1
ATOM 924 C C . ASP A 1 120 ? 7.414 7.362 -11.529 1.00 19.66 120 ASP A C 1
ATOM 925 O O . ASP A 1 120 ? 8.491 7.849 -11.270 1.00 20.24 120 ASP A O 1
ATOM 930 N N . LYS A 1 121 ? 6.274 7.873 -11.103 1.00 20.00 121 LYS A N 1
ATOM 931 C CA . LYS A 1 121 ? 6.235 9.022 -10.231 1.00 22.37 121 LYS A CA 1
ATOM 932 C C . LYS A 1 121 ? 6.887 8.746 -8.869 1.00 20.65 121 LYS A C 1
ATOM 933 O O . LYS A 1 121 ? 7.650 9.586 -8.371 1.00 18.48 121 LYS A O 1
ATOM 939 N N . LEU A 1 122 ? 6.605 7.590 -8.276 1.00 18.63 122 LEU A N 1
ATOM 940 C CA . LEU A 1 122 ? 7.289 7.157 -7.029 1.00 19.01 122 LEU A CA 1
ATOM 941 C C . LEU A 1 122 ? 8.821 7.189 -7.181 1.00 19.50 122 LEU A C 1
ATOM 942 O O . LEU A 1 122 ? 9.544 7.689 -6.317 1.00 20.33 122 LEU A O 1
ATOM 947 N N . ILE A 1 123 ? 9.311 6.611 -8.268 1.00 20.15 123 ILE A N 1
ATOM 948 C CA . ILE A 1 123 ? 10.764 6.579 -8.553 1.00 23.05 123 ILE A CA 1
ATOM 949 C C . ILE A 1 123 ? 11.280 8.019 -8.682 1.00 24.38 123 ILE A C 1
ATOM 950 O O . ILE A 1 123 ? 12.281 8.357 -8.083 1.00 29.55 123 ILE A O 1
ATOM 955 N N . ALA A 1 124 ? 10.595 8.835 -9.465 1.00 25.94 124 ALA A N 1
ATOM 956 C CA . ALA A 1 124 ? 10.992 10.227 -9.679 1.00 28.52 124 ALA A CA 1
ATOM 957 C C . ALA A 1 124 ? 11.001 11.023 -8.384 1.00 31.44 124 ALA A C 1
ATOM 958 O O . ALA A 1 124 ? 11.906 11.839 -8.163 1.00 28.17 124 ALA A O 1
ATOM 960 N N . ASN A 1 125 ? 10.040 10.741 -7.498 1.00 29.68 125 ASN A N 1
ATOM 961 C CA . ASN A 1 125 ? 10.027 11.319 -6.177 1.00 29.82 125 ASN A CA 1
ATOM 962 C C . ASN A 1 125 ? 10.941 10.658 -5.132 1.00 28.13 125 ASN A C 1
ATOM 963 O O . ASN A 1 125 ? 10.812 10.938 -3.947 1.00 25.01 125 ASN A O 1
ATOM 968 N N . LYS A 1 126 ? 11.858 9.807 -5.547 1.00 26.61 126 LYS A N 1
ATOM 969 C CA . LYS A 1 126 ? 12.798 9.163 -4.651 1.00 29.46 126 LYS A CA 1
ATOM 970 C C . LYS A 1 126 ? 12.108 8.439 -3.518 1.00 27.52 126 LYS A C 1
ATOM 971 O O . LYS A 1 126 ? 12.564 8.462 -2.382 1.00 24.11 126 LYS A O 1
ATOM 977 N N . GLY A 1 127 ? 11.025 7.756 -3.868 1.00 27.02 127 GLY A N 1
ATOM 978 C CA . GLY A 1 127 ? 10.352 6.850 -2.955 1.00 24.24 127 GLY A CA 1
ATOM 979 C C . GLY A 1 127 ? 9.300 7.480 -2.069 1.00 22.47 127 GLY A C 1
ATOM 980 O O . GLY A 1 127 ? 8.730 6.786 -1.247 1.00 21.81 127 GLY A O 1
ATOM 981 N N . MET A 1 128 ? 9.083 8.786 -2.194 1.00 22.29 128 MET A N 1
ATOM 982 C CA . MET A 1 128 ? 8.152 9.527 -1.391 1.00 23.26 128 MET A CA 1
ATOM 983 C C . MET A 1 128 ? 6.809 9.479 -2.058 1.00 21.46 128 MET A C 1
ATOM 984 O O . MET A 1 128 ? 6.674 9.894 -3.210 1.00 24.69 128 MET A O 1
ATOM 989 N N . TRP A 1 129 ? 5.815 8.968 -1.351 1.00 20.03 129 TRP A N 1
ATOM 990 C CA . TRP A 1 129 ? 4.447 8.930 -1.871 1.00 19.63 129 TRP A CA 1
ATOM 991 C C . TRP A 1 129 ? 3.491 9.674 -0.925 1.00 19.92 129 TRP A C 1
ATOM 992 O O . TRP A 1 129 ? 3.280 9.241 0.220 1.00 21.05 129 TRP A O 1
ATOM 1003 N N . ASP A 1 130 ? 2.909 10.771 -1.401 1.00 21.19 130 ASP A N 1
ATOM 1004 C CA . ASP A 1 130 ? 2.045 11.643 -0.581 1.00 23.16 130 ASP A CA 1
ATOM 1005 C C . ASP A 1 130 ? 0.569 11.355 -0.732 1.00 21.86 130 ASP A C 1
ATOM 1006 O O . ASP A 1 130 ? 0.112 10.996 -1.800 1.00 22.51 130 ASP A O 1
ATOM 1011 N N . PHE A 1 131 ? -0.154 11.501 0.357 1.00 21.96 131 PHE A N 1
ATOM 1012 C CA . PHE A 1 131 ? -1.620 11.491 0.331 1.00 21.22 131 PHE A CA 1
ATOM 1013 C C . PHE A 1 131 ? -2.117 12.260 1.532 1.00 21.43 131 PHE A C 1
ATOM 1014 O O . PHE A 1 131 ? -1.358 12.534 2.452 1.00 20.58 131 PHE A O 1
ATOM 1022 N N . THR A 1 132 ? -3.400 12.574 1.548 1.00 22.86 132 THR A N 1
ATOM 1023 C CA . THR A 1 132 ? -3.981 13.254 2.677 1.00 25.87 132 THR A CA 1
ATOM 1024 C C . THR A 1 132 ? -4.841 12.312 3.511 1.00 24.39 132 THR A C 1
ATOM 1025 O O . THR A 1 132 ? -5.651 11.579 2.973 1.00 26.56 132 THR A O 1
ATOM 1029 N N . LEU A 1 133 ? -4.700 12.384 4.821 1.00 24.68 133 LEU A N 1
ATOM 1030 C CA . LEU A 1 133 ? -5.669 11.795 5.721 1.00 26.90 133 LEU A CA 1
ATOM 1031 C C . LEU A 1 133 ? -6.957 12.619 5.630 1.00 30.24 133 LEU A C 1
ATOM 1032 O O . LEU A 1 133 ? -6.899 13.799 5.866 1.00 28.59 133 LEU A O 1
ATOM 1037 N N . PRO A 1 134 ? -8.101 12.000 5.329 1.00 31.31 134 PRO A N 1
ATOM 1038 C CA . PRO A 1 134 ? -9.321 12.799 5.181 1.00 32.77 134 PRO A CA 1
ATOM 1039 C C . PRO A 1 134 ? -9.619 13.639 6.423 1.00 32.75 134 PRO A C 1
ATOM 1040 O O . PRO A 1 134 ? -9.596 13.120 7.542 1.00 30.73 134 PRO A O 1
ATOM 1044 N N . SER A 1 135 ? -9.881 14.931 6.227 1.00 36.31 135 SER A N 1
ATOM 1045 C CA . SER A 1 135 ? -10.123 15.867 7.354 1.00 40.02 135 SER A CA 1
ATOM 1046 C C . SER A 1 135 ? -11.347 15.547 8.207 1.00 38.52 135 SER A C 1
ATOM 1047 O O . SER A 1 135 ? -11.381 15.838 9.376 1.00 43.46 135 SER A O 1
ATOM 1050 N N . GLN A 1 136 ? -12.319 14.890 7.611 1.00 44.62 136 GLN A N 1
ATOM 1051 C CA . GLN A 1 136 ? -13.559 14.483 8.278 1.00 47.83 136 GLN A CA 1
ATOM 1052 C C . GLN A 1 136 ? -13.380 13.251 9.168 1.00 45.10 136 GLN A C 1
ATOM 1053 O O . GLN A 1 136 ? -14.313 12.851 9.863 1.00 40.84 136 GLN A O 1
ATOM 1059 N N . LEU A 1 137 ? -12.209 12.618 9.118 1.00 41.79 137 LEU A N 1
ATOM 1060 C CA . LEU A 1 137 ? -11.970 11.367 9.832 1.00 39.46 137 LEU A CA 1
ATOM 1061 C C . LEU A 1 137 ? -12.172 11.462 11.349 1.00 39.63 137 LEU A C 1
ATOM 1062 O O . LEU A 1 137 ? -11.645 12.359 12.012 1.00 38.89 137 LEU A O 1
ATOM 1067 N N . LYS A 1 138 ? -12.927 10.506 11.882 1.00 36.17 138 LYS A N 1
ATOM 1068 C CA . LYS A 1 138 ? -13.156 10.414 13.300 1.00 37.13 138 LYS A CA 1
ATOM 1069 C C . LYS A 1 138 ? -11.846 10.072 13.981 1.00 38.21 138 LYS A C 1
ATOM 1070 O O . LYS A 1 138 ? -11.150 9.165 13.535 1.00 39.71 138 LYS A O 1
ATOM 1076 N N . PRO A 1 139 ? -11.492 10.805 15.052 1.00 39.27 139 PRO A N 1
ATOM 1077 C CA . PRO A 1 139 ? -10.269 10.410 15.768 1.00 37.56 139 PRO A CA 1
ATOM 1078 C C . PRO A 1 139 ? -10.309 8.999 16.362 1.00 34.01 139 PRO A C 1
ATOM 1079 O O . PRO A 1 139 ? -11.376 8.485 16.675 1.00 30.28 139 PRO A O 1
ATOM 1083 N N . GLY A 1 140 ? -9.130 8.411 16.501 1.00 29.75 140 GLY A N 1
ATOM 1084 C CA . GLY A 1 140 ? -8.977 7.034 16.919 1.00 26.14 140 GLY A CA 1
ATOM 1085 C C . GLY A 1 140 ? -7.730 6.434 16.276 1.00 23.87 140 GLY A C 1
ATOM 1086 O O . GLY A 1 140 ? -7.038 7.098 15.499 1.00 22.03 140 GLY A O 1
ATOM 1087 N N . LYS A 1 141 ? -7.514 5.155 16.550 1.00 20.05 141 LYS A N 1
ATOM 1088 C CA . LYS A 1 141 ? -6.403 4.425 15.993 1.00 18.80 141 LYS A CA 1
ATOM 1089 C C . LYS A 1 141 ? -6.866 3.698 14.722 1.00 18.16 141 LYS A C 1
ATOM 1090 O O . LYS A 1 141 ? -7.951 3.157 14.669 1.00 17.76 141 LYS A O 1
ATOM 1096 N N . TYR A 1 142 ? -6.009 3.722 13.703 1.00 17.68 142 TYR A N 1
ATOM 1097 C CA . TYR A 1 142 ? -6.299 3.132 12.408 1.00 17.07 142 TYR A CA 1
ATOM 1098 C C . TYR A 1 142 ? -5.077 2.419 11.853 1.00 15.36 142 TYR A C 1
ATOM 1099 O O . TYR A 1 142 ? -3.947 2.708 12.255 1.00 15.36 142 TYR A O 1
ATOM 1108 N N . MET A 1 143 ? -5.350 1.497 10.945 1.00 14.91 143 MET A N 1
ATOM 1109 C CA . MET A 1 143 ? -4.323 0.929 10.132 1.00 14.15 143 MET A CA 1
ATOM 1110 C C . MET A 1 143 ? -4.409 1.591 8.789 1.00 13.08 143 MET A C 1
ATOM 1111 O O . MET A 1 143 ? -5.474 1.651 8.205 1.00 14.72 143 MET A O 1
ATOM 1116 N N . LEU A 1 144 ? -3.295 2.146 8.343 1.00 13.22 144 LEU A N 1
ATOM 1117 C CA A LEU A 1 144 ? -3.187 2.644 6.972 0.80 14.57 144 LEU A CA 1
ATOM 1118 C CA B LEU A 1 144 ? -3.188 2.645 6.979 0.20 13.59 144 LEU A CA 1
ATOM 1119 C C . LEU A 1 144 ? -2.509 1.589 6.126 1.00 13.91 144 LEU A C 1
ATOM 1120 O O . LEU A 1 144 ? -1.553 0.975 6.578 1.00 15.63 144 LEU A O 1
ATOM 1129 N N . ARG A 1 145 ? -2.978 1.404 4.909 1.00 13.42 145 ARG A N 1
ATOM 1130 C CA . ARG A 1 145 ? -2.400 0.439 3.996 1.00 12.81 145 ARG A CA 1
ATOM 1131 C C . ARG A 1 145 ? -2.040 1.130 2.703 1.00 12.27 145 ARG A C 1
ATOM 1132 O O . ARG A 1 145 ? -2.877 1.813 2.117 1.00 12.43 145 ARG A O 1
ATOM 1140 N N . GLN A 1 146 ? -0.794 1.001 2.274 1.00 11.99 146 GLN A N 1
ATOM 1141 C CA . GLN A 1 146 ? -0.425 1.440 0.967 1.00 12.62 146 GLN A CA 1
ATOM 1142 C C . GLN A 1 146 ? 0.119 0.280 0.191 1.00 13.82 146 GLN A C 1
ATOM 1143 O O . GLN A 1 146 ? 0.886 -0.532 0.705 1.00 14.21 146 GLN A O 1
ATOM 1149 N N . GLU A 1 147 ? -0.220 0.249 -1.101 1.00 16.22 147 GLU A N 1
ATOM 1150 C CA . GLU A 1 147 ? 0.044 -0.867 -1.948 1.00 16.16 147 GLU A CA 1
ATOM 1151 C C . GLU A 1 147 ? 0.527 -0.426 -3.315 1.00 15.06 147 GLU A C 1
ATOM 1152 O O . GLU A 1 147 ? -0.128 0.342 -3.982 1.00 14.83 147 GLU A O 1
ATOM 1158 N N . ILE A 1 148 ? 1.660 -0.959 -3.717 1.00 14.49 148 ILE A N 1
ATOM 1159 C CA . ILE A 1 148 ? 2.139 -0.865 -5.094 1.00 14.86 148 ILE A CA 1
ATOM 1160 C C . ILE A 1 148 ? 1.792 -2.169 -5.745 1.00 13.23 148 ILE A C 1
ATOM 1161 O O . ILE A 1 148 ? 2.029 -3.217 -5.167 1.00 11.90 148 ILE A O 1
ATOM 1166 N N . VAL A 1 149 ? 1.198 -2.127 -6.948 1.00 13.50 149 VAL A N 1
ATOM 1167 C CA . VAL A 1 149 ? 0.970 -3.328 -7.725 1.00 13.56 149 VAL A CA 1
ATOM 1168 C C . VAL A 1 149 ? 1.838 -3.267 -9.008 1.00 15.48 149 VAL A C 1
ATOM 1169 O O . VAL A 1 149 ? 1.760 -2.296 -9.738 1.00 15.37 149 VAL A O 1
ATOM 1173 N N . ALA A 1 150 ? 2.677 -4.274 -9.232 1.00 15.68 150 ALA A N 1
ATOM 1174 C CA . ALA A 1 150 ? 3.572 -4.306 -10.387 1.00 17.03 150 ALA A CA 1
ATOM 1175 C C . ALA A 1 150 ? 2.944 -5.227 -11.429 1.00 16.55 150 ALA A C 1
ATOM 1176 O O . ALA A 1 150 ? 2.589 -6.361 -11.114 1.00 16.95 150 ALA A O 1
ATOM 1178 N N . HIS A 1 151 ? 2.836 -4.720 -12.663 1.00 15.67 151 HIS A N 1
ATOM 1179 C CA . HIS A 1 151 ? 2.137 -5.436 -13.742 1.00 15.84 151 HIS A CA 1
ATOM 1180 C C . HIS A 1 151 ? 3.003 -5.961 -14.864 1.00 15.20 151 HIS A C 1
ATOM 1181 O O . HIS A 1 151 ? 2.483 -6.413 -15.875 1.00 15.70 151 HIS A O 1
ATOM 1188 N N . HIS A 1 152 ? 4.307 -5.998 -14.654 1.00 15.66 152 HIS A N 1
ATOM 1189 C CA . HIS A 1 152 ? 5.248 -6.569 -15.646 1.00 15.89 152 HIS A CA 1
ATOM 1190 C C . HIS A 1 152 ? 4.971 -8.027 -16.013 1.00 15.73 152 HIS A C 1
ATOM 1191 O O . HIS A 1 152 ? 5.368 -8.456 -17.084 1.00 14.55 152 HIS A O 1
ATOM 1198 N N . GLU A 1 153 ? 4.312 -8.788 -15.128 1.00 15.71 153 GLU A N 1
ATOM 1199 C CA . GLU A 1 153 ? 3.940 -10.182 -15.440 1.00 16.49 153 GLU A CA 1
ATOM 1200 C C . GLU A 1 153 ? 2.446 -10.455 -15.292 1.00 16.15 153 GLU A C 1
ATOM 1201 O O . GLU A 1 153 ? 2.057 -11.586 -15.046 1.00 17.21 153 GLU A O 1
ATOM 1207 N N . SER A 1 154 ? 1.631 -9.407 -15.408 1.00 17.06 154 SER A N 1
ATOM 1208 C CA . SER A 1 154 ? 0.211 -9.498 -15.125 1.00 16.60 154 SER A CA 1
ATOM 1209 C C . SER A 1 154 ? -0.559 -9.965 -16.338 1.00 16.20 154 SER A C 1
ATOM 1210 O O . SER A 1 154 ? -1.754 -10.184 -16.248 1.00 16.81 154 SER A O 1
ATOM 1213 N N . ASP A 1 155 ? 0.132 -10.124 -17.462 1.00 16.02 155 ASP A N 1
ATOM 1214 C CA . ASP A 1 155 ? -0.457 -10.687 -18.680 1.00 16.34 155 ASP A CA 1
ATOM 1215 C C . ASP A 1 155 ? -0.829 -12.164 -18.564 1.00 16.38 155 ASP A C 1
ATOM 1216 O O . ASP A 1 155 ? -1.399 -12.714 -19.501 1.00 16.94 155 ASP A O 1
ATOM 1221 N N . ALA A 1 156 ? -0.483 -12.801 -17.434 1.00 16.28 156 ALA A N 1
ATOM 1222 C CA . ALA A 1 156 ? -1.041 -14.052 -17.002 1.00 15.75 156 ALA A CA 1
ATOM 1223 C C . ALA A 1 156 ? -1.512 -13.856 -15.553 1.00 17.10 156 ALA A C 1
ATOM 1224 O O . ALA A 1 156 ? -1.118 -12.911 -14.899 1.00 17.62 156 ALA A O 1
ATOM 1226 N N . THR A 1 157 ? -2.380 -14.739 -15.080 1.00 18.28 157 THR A N 1
ATOM 1227 C CA . THR A 1 157 ? -2.884 -14.705 -13.700 1.00 18.50 157 THR A CA 1
ATOM 1228 C C . THR A 1 157 ? -2.284 -15.824 -12.900 1.00 18.28 157 THR A C 1
ATOM 1229 O O . THR A 1 157 ? -2.044 -16.922 -13.401 1.00 17.25 157 THR A O 1
ATOM 1233 N N . PHE A 1 158 ? -2.016 -15.531 -11.639 1.00 19.28 158 PHE A N 1
ATOM 1234 C CA . PHE A 1 158 ? -1.309 -16.492 -10.746 1.00 19.69 158 PHE A CA 1
ATOM 1235 C C . PHE A 1 158 ? -2.000 -17.848 -10.633 1.00 19.44 158 PHE A C 1
ATOM 1236 O O . PHE A 1 158 ? -1.333 -18.871 -10.472 1.00 19.98 158 PHE A O 1
ATOM 1244 N N . ASP A 1 159 ? -3.328 -17.849 -10.675 1.00 20.20 159 ASP A N 1
ATOM 1245 C CA . ASP A 1 159 ? -4.085 -19.095 -10.545 1.00 21.62 159 ASP A CA 1
ATOM 1246 C C . ASP A 1 159 ? -3.864 -20.056 -11.720 1.00 21.84 159 ASP A C 1
ATOM 1247 O O . ASP A 1 159 ? -4.018 -21.266 -11.550 1.00 23.17 159 ASP A O 1
ATOM 1252 N N . LYS A 1 160 ? -3.521 -19.523 -12.884 1.00 22.93 160 LYS A N 1
ATOM 1253 C CA . LYS A 1 160 ? -3.219 -20.356 -14.060 1.00 23.72 160 LYS A CA 1
ATOM 1254 C C . LYS A 1 160 ? -1.715 -20.575 -14.230 1.00 22.15 160 LYS A C 1
ATOM 1255 O O . LYS A 1 160 ? -1.305 -21.616 -14.677 1.00 21.60 160 LYS A O 1
ATOM 1261 N N . ASN A 1 161 ? -0.923 -19.571 -13.880 1.00 20.09 161 ASN A N 1
ATOM 1262 C CA . ASN A 1 161 ? 0.504 -19.585 -14.054 1.00 20.69 161 ASN A CA 1
ATOM 1263 C C . ASN A 1 161 ? 1.195 -18.961 -12.855 1.00 21.56 161 ASN A C 1
ATOM 1264 O O . ASN A 1 161 ? 1.465 -17.758 -12.844 1.00 22.28 161 ASN A O 1
ATOM 1269 N N . PRO A 1 162 ? 1.497 -19.770 -11.842 1.00 21.78 162 PRO A N 1
ATOM 1270 C CA . PRO A 1 162 ? 2.071 -19.198 -10.618 1.00 22.90 162 PRO A CA 1
ATOM 1271 C C . PRO A 1 162 ? 3.498 -18.641 -10.767 1.00 23.17 162 PRO A C 1
ATOM 1272 O O . PRO A 1 162 ? 4.002 -18.066 -9.816 1.00 24.57 162 PRO A O 1
ATOM 1276 N N . LYS A 1 163 ? 4.138 -18.857 -11.910 1.00 23.04 163 LYS A N 1
ATOM 1277 C CA . LYS A 1 163 ? 5.366 -18.161 -12.245 1.00 25.88 163 LYS A CA 1
ATOM 1278 C C . LYS A 1 163 ? 5.160 -16.681 -12.564 1.00 22.25 163 LYS A C 1
ATOM 1279 O O . LYS A 1 163 ? 6.114 -15.905 -12.483 1.00 22.82 163 LYS A O 1
ATOM 1285 N N . ARG A 1 164 ? 3.952 -16.314 -12.969 1.00 19.50 164 ARG A N 1
ATOM 1286 C CA . ARG A 1 164 ? 3.659 -14.944 -13.378 1.00 18.81 164 ARG A CA 1
ATOM 1287 C C . ARG A 1 164 ? 2.557 -14.401 -12.481 1.00 16.52 164 ARG A C 1
ATOM 1288 O O . ARG A 1 164 ? 2.390 -14.880 -11.352 1.00 14.40 164 ARG A O 1
ATOM 1296 N N . GLY A 1 165 ? 1.808 -13.397 -12.957 1.00 15.67 165 GLY A N 1
ATOM 1297 C CA . GLY A 1 165 ? 0.776 -12.762 -12.178 1.00 15.47 165 GLY A CA 1
ATOM 1298 C C . GLY A 1 165 ? 1.187 -11.413 -11.643 1.00 14.75 165 GLY A C 1
ATOM 1299 O O . GLY A 1 165 ? 2.387 -11.132 -11.453 1.00 15.79 165 GLY A O 1
ATOM 1300 N N . ALA A 1 166 ? 0.186 -10.578 -11.404 1.00 14.29 166 ALA A N 1
ATOM 1301 C CA . ALA A 1 166 ? 0.362 -9.333 -10.690 1.00 13.40 166 ALA A CA 1
ATOM 1302 C C . ALA A 1 166 ? 1.084 -9.536 -9.376 1.00 13.38 166 ALA A C 1
ATOM 1303 O O . ALA A 1 166 ? 0.877 -10.515 -8.678 1.00 14.57 166 ALA A O 1
ATOM 1305 N N . GLN A 1 167 ? 1.919 -8.568 -9.041 1.00 13.31 167 GLN A N 1
ATOM 1306 C CA . GLN A 1 167 ? 2.697 -8.562 -7.789 1.00 14.21 167 GLN A CA 1
ATOM 1307 C C . GLN A 1 167 ? 2.250 -7.429 -6.916 1.00 13.15 167 GLN A C 1
ATOM 1308 O O . GLN A 1 167 ? 2.324 -6.263 -7.318 1.00 12.39 167 GLN A O 1
ATOM 1314 N N . PHE A 1 168 ? 1.778 -7.801 -5.735 1.00 13.58 168 PHE A N 1
ATOM 1315 C CA . PHE A 1 168 ? 1.258 -6.876 -4.729 1.00 13.43 168 PHE A CA 1
ATOM 1316 C C . PHE A 1 168 ? 2.301 -6.632 -3.607 1.00 13.33 168 PHE A C 1
ATOM 1317 O O . PHE A 1 168 ? 2.843 -7.580 -3.033 1.00 13.28 168 PHE A O 1
ATOM 1325 N N . TYR A 1 169 ? 2.558 -5.362 -3.311 1.00 13.77 169 TYR A N 1
ATOM 1326 C CA . TYR A 1 169 ? 3.511 -4.934 -2.271 1.00 13.66 169 TYR A CA 1
ATOM 1327 C C . TYR A 1 169 ? 2.754 -4.082 -1.228 1.00 13.21 169 TYR A C 1
ATOM 1328 O O . TYR A 1 169 ? 2.816 -2.863 -1.306 1.00 13.00 169 TYR A O 1
ATOM 1337 N N . PRO A 1 170 ? 1.988 -4.732 -0.329 1.00 12.22 170 PRO A N 1
ATOM 1338 C CA . PRO A 1 170 ? 1.243 -3.999 0.681 1.00 11.86 170 PRO A CA 1
ATOM 1339 C C . PRO A 1 170 ? 2.123 -3.692 1.863 1.00 11.61 170 PRO A C 1
ATOM 1340 O O . PRO A 1 170 ? 2.976 -4.483 2.246 1.00 11.02 170 PRO A O 1
ATOM 1344 N N . SER A 1 171 ? 1.915 -2.504 2.424 1.00 12.73 171 SER A N 1
ATOM 1345 C CA . SER A 1 171 ? 2.549 -2.074 3.669 1.00 12.96 171 SER A CA 1
ATOM 1346 C C . SER A 1 171 ? 1.495 -1.477 4.599 1.00 13.66 171 SER A C 1
ATOM 1347 O O . SER A 1 171 ? 0.767 -0.567 4.205 1.00 13.32 171 SER A O 1
ATOM 1350 N N . CYS A 1 172 ? 1.450 -1.969 5.844 1.00 14.13 172 CYS A N 1
ATOM 1351 C CA . CYS A 1 172 ? 0.491 -1.506 6.827 1.00 14.72 172 CYS A CA 1
ATOM 1352 C C . CYS A 1 172 ? 1.183 -0.696 7.932 1.00 14.70 172 CYS A C 1
ATOM 1353 O O . CYS A 1 172 ? 2.208 -1.112 8.498 1.00 12.67 172 CYS A O 1
ATOM 1356 N N . VAL A 1 173 ? 0.653 0.479 8.183 1.00 13.80 173 VAL A N 1
ATOM 1357 C CA . VAL A 1 173 ? 1.195 1.402 9.132 1.00 14.89 173 VAL A CA 1
ATOM 1358 C C . VAL A 1 173 ? 0.180 1.703 10.247 1.00 15.12 173 VAL A C 1
ATOM 1359 O O . VAL A 1 173 ? -1.011 1.955 9.983 1.00 15.65 173 VAL A O 1
ATOM 1363 N N . GLN A 1 174 ? 0.641 1.683 11.489 1.00 14.53 174 GLN A N 1
ATOM 1364 C CA . GLN A 1 174 ? -0.254 1.987 12.616 1.00 16.50 174 GLN A CA 1
ATOM 1365 C C . GLN A 1 174 ? -0.278 3.487 12.817 1.00 17.04 174 GLN A C 1
ATOM 1366 O O . GLN A 1 174 ? 0.786 4.090 13.008 1.00 16.16 174 GLN A O 1
ATOM 1372 N N . VAL A 1 175 ? -1.475 4.080 12.881 1.00 19.32 175 VAL A N 1
ATOM 1373 C CA . VAL A 1 175 ? -1.606 5.523 13.007 1.00 20.09 175 VAL A CA 1
ATOM 1374 C C . VAL A 1 175 ? -2.608 5.890 14.060 1.00 21.11 175 VAL A C 1
ATOM 1375 O O . VAL A 1 175 ? -3.680 5.258 14.170 1.00 20.99 175 VAL A O 1
ATOM 1379 N N . ASP A 1 176 ? -2.243 6.879 14.865 1.00 21.44 176 ASP A N 1
ATOM 1380 C CA . ASP A 1 176 ? -3.140 7.358 15.927 1.00 22.08 176 ASP A CA 1
ATOM 1381 C C . ASP A 1 176 ? -3.568 8.738 15.489 1.00 22.08 176 ASP A C 1
ATOM 1382 O O . ASP A 1 176 ? -2.771 9.680 15.472 1.00 21.55 176 ASP A O 1
ATOM 1387 N N . VAL A 1 177 ? -4.836 8.849 15.135 1.00 23.85 177 VAL A N 1
ATOM 1388 C CA . VAL A 1 177 ? -5.370 10.061 14.542 1.00 26.15 177 VAL A CA 1
ATOM 1389 C C . VAL A 1 177 ? -6.073 10.947 15.571 1.00 28.13 177 VAL A C 1
ATOM 1390 O O . VAL A 1 177 ? -7.087 10.551 16.139 1.00 28.52 177 VAL A O 1
ATOM 1394 N N . LYS A 1 178 ? -5.533 12.138 15.776 1.00 34.79 178 LYS A N 1
ATOM 1395 C CA . LYS A 1 178 ? -6.287 13.290 16.395 1.00 42.56 178 LYS A CA 1
ATOM 1396 C C . LYS A 1 178 ? -7.285 13.945 15.447 1.00 49.80 178 LYS A C 1
ATOM 1397 O O . LYS A 1 178 ? -6.947 14.225 14.317 1.00 48.66 178 LYS A O 1
ATOM 1403 N N . GLY A 1 179 ? -8.504 14.234 15.918 1.00 54.61 179 GLY A N 1
ATOM 1404 C CA . GLY A 1 179 ? -9.541 14.792 15.043 1.00 58.56 179 GLY A CA 1
ATOM 1405 C C . GLY A 1 179 ? -9.413 16.299 14.951 1.00 60.37 179 GLY A C 1
ATOM 1406 O O . GLY A 1 179 ? -8.758 16.944 15.782 1.00 52.48 179 GLY A O 1
ATOM 1407 N N . VAL A 1 180 ? -10.013 16.859 13.910 1.00 64.84 180 VAL A N 1
ATOM 1408 C CA . VAL A 1 180 ? -10.089 18.311 13.759 1.00 70.89 180 VAL A CA 1
ATOM 1409 C C . VAL A 1 180 ? -11.543 18.675 13.773 1.00 73.52 180 VAL A C 1
ATOM 1410 O O . VAL A 1 180 ? -12.053 19.635 13.129 1.00 76.99 180 VAL A O 1
ATOM 1414 N N . GLY A 1 181 ? -12.152 17.895 14.642 1.00 68.34 181 GLY A N 1
ATOM 1415 C CA . GLY A 1 181 ? -13.515 17.523 14.478 1.00 65.38 181 GLY A CA 1
ATOM 1416 C C . GLY A 1 181 ? -13.548 16.272 13.635 1.00 64.78 181 GLY A C 1
ATOM 1417 O O . GLY A 1 181 ? -12.589 15.480 13.573 1.00 68.38 181 GLY A O 1
ATOM 1418 N N . GLY A 1 182 ? -14.673 16.166 12.942 1.00 61.59 182 GLY A N 1
ATOM 1419 C CA . GLY A 1 182 ? -14.979 15.138 11.975 1.00 53.69 182 GLY A CA 1
ATOM 1420 C C . GLY A 1 182 ? -15.445 13.922 12.740 1.00 49.65 182 GLY A C 1
ATOM 1421 O O . GLY A 1 182 ? -14.884 13.570 13.786 1.00 45.41 182 GLY A O 1
ATOM 1422 N N . ASP A 1 183 ? -16.467 13.272 12.205 1.00 49.35 183 ASP A N 1
ATOM 1423 C CA . ASP A 1 183 ? -17.001 12.041 12.797 1.00 49.24 183 ASP A CA 1
ATOM 1424 C C . ASP A 1 183 ? -17.197 10.944 11.762 1.00 42.29 183 ASP A C 1
ATOM 1425 O O . ASP A 1 183 ? -17.859 9.967 12.054 1.00 43.61 183 ASP A O 1
ATOM 1430 N N . ALA A 1 184 ? -16.539 11.055 10.604 1.00 40.44 184 ALA A N 1
ATOM 1431 C CA . ALA A 1 184 ? -16.713 10.066 9.548 1.00 36.48 184 ALA A CA 1
ATOM 1432 C C . ALA A 1 184 ? -15.918 8.797 9.889 1.00 36.40 184 ALA A C 1
ATOM 1433 O O . ALA A 1 184 ? -14.720 8.866 10.234 1.00 35.57 184 ALA A O 1
ATOM 1435 N N . VAL A 1 185 ? -16.593 7.654 9.807 1.00 31.76 185 VAL A N 1
ATOM 1436 C CA . VAL A 1 185 ? -15.977 6.379 10.066 1.00 31.69 185 VAL A CA 1
ATOM 1437 C C . VAL A 1 185 ? -15.905 5.679 8.713 1.00 33.32 185 VAL A C 1
ATOM 1438 O O . VAL A 1 185 ? -16.935 5.531 8.045 1.00 32.01 185 VAL A O 1
ATOM 1442 N N . PRO A 1 186 ? -14.698 5.255 8.284 1.00 31.28 186 PRO A N 1
ATOM 1443 C CA . PRO A 1 186 ? -14.551 4.495 7.043 1.00 30.00 186 PRO A CA 1
ATOM 1444 C C . PRO A 1 186 ? -15.520 3.337 6.982 1.00 27.58 186 PRO A C 1
ATOM 1445 O O . PRO A 1 186 ? -15.589 2.536 7.912 1.00 30.81 186 PRO A O 1
ATOM 1449 N N . ASP A 1 187 ? -16.299 3.268 5.919 1.00 26.42 187 ASP A N 1
ATOM 1450 C CA . ASP A 1 187 ? -17.412 2.318 5.863 1.00 29.83 187 ASP A CA 1
ATOM 1451 C C . ASP A 1 187 ? -17.552 1.539 4.550 1.00 26.91 187 ASP A C 1
ATOM 1452 O O . ASP A 1 187 ? -18.549 0.876 4.356 1.00 27.48 187 ASP A O 1
ATOM 1457 N N . GLN A 1 188 ? -16.559 1.565 3.663 1.00 25.30 188 GLN A N 1
ATOM 1458 C CA . GLN A 1 188 ? -16.653 0.735 2.456 1.00 22.80 188 GLN A CA 1
ATOM 1459 C C . GLN A 1 188 ? -16.570 -0.767 2.768 1.00 20.96 188 GLN A C 1
ATOM 1460 O O . GLN A 1 188 ? -17.056 -1.573 1.998 1.00 19.11 188 GLN A O 1
ATOM 1466 N N . ALA A 1 189 ? -15.937 -1.127 3.890 1.00 20.30 189 ALA A N 1
ATOM 1467 C CA . ALA A 1 189 ? -15.827 -2.530 4.344 1.00 19.09 189 ALA A CA 1
ATOM 1468 C C . ALA A 1 189 ? -15.282 -3.480 3.259 1.00 18.35 189 ALA A C 1
ATOM 1469 O O . ALA A 1 189 ? -15.735 -4.626 3.116 1.00 17.79 189 ALA A O 1
ATOM 1471 N N . PHE A 1 190 ? -14.289 -3.019 2.510 1.00 18.70 190 PHE A N 1
ATOM 1472 C CA . PHE A 1 190 ? -13.696 -3.812 1.432 1.00 19.67 190 PHE A CA 1
ATOM 1473 C C . PHE A 1 190 ? -12.799 -4.912 2.018 1.00 18.58 190 PHE A C 1
ATOM 1474 O O . PHE A 1 190 ? -12.060 -4.684 2.933 1.00 19.14 190 PHE A O 1
ATOM 1482 N N . ASP A 1 191 ? -12.927 -6.109 1.480 1.00 19.92 191 ASP A N 1
ATOM 1483 C CA . ASP A 1 191 ? -12.171 -7.287 1.878 1.00 23.10 191 ASP A CA 1
ATOM 1484 C C . ASP A 1 191 ? -11.265 -7.681 0.709 1.00 20.27 191 ASP A C 1
ATOM 1485 O O . ASP A 1 191 ? -11.758 -7.963 -0.382 1.00 19.72 191 ASP A O 1
ATOM 1490 N N . PHE A 1 192 ? -9.957 -7.697 0.916 1.00 19.87 192 PHE A N 1
ATOM 1491 C CA . PHE A 1 192 ? -9.032 -7.970 -0.205 1.00 20.10 192 PHE A CA 1
ATOM 1492 C C . PHE A 1 192 ? -9.136 -9.381 -0.768 1.00 21.18 192 PHE A C 1
ATOM 1493 O O . PHE A 1 192 ? -9.124 -9.558 -1.991 1.00 21.86 192 PHE A O 1
ATOM 1501 N N . ASN A 1 193 ? -9.252 -10.366 0.104 1.00 21.06 193 ASN A N 1
ATOM 1502 C CA . ASN A 1 193 ? -9.314 -11.758 -0.327 1.00 23.57 193 ASN A CA 1
ATOM 1503 C C . ASN A 1 193 ? -10.629 -12.065 -1.070 1.00 23.49 193 ASN A C 1
ATOM 1504 O O . ASN A 1 193 ? -10.638 -12.905 -1.914 1.00 27.00 193 ASN A O 1
ATOM 1509 N N . LYS A 1 194 ? -11.699 -11.337 -0.776 1.00 23.39 194 LYS A N 1
ATOM 1510 C CA . LYS A 1 194 ? -12.941 -11.457 -1.487 1.00 24.31 194 LYS A CA 1
ATOM 1511 C C . LYS A 1 194 ? -13.052 -10.516 -2.679 1.00 21.38 194 LYS A C 1
ATOM 1512 O O . LYS A 1 194 ? -13.555 -10.901 -3.717 1.00 20.78 194 LYS A O 1
ATOM 1518 N N . GLY A 1 195 ? -12.523 -9.293 -2.531 1.00 20.11 195 GLY A N 1
ATOM 1519 C CA . GLY A 1 195 ? -12.687 -8.221 -3.531 1.00 18.87 195 GLY A CA 1
ATOM 1520 C C . GLY A 1 195 ? -11.638 -8.123 -4.638 1.00 16.82 195 GLY A C 1
ATOM 1521 O O . GLY A 1 195 ? -11.908 -7.519 -5.664 1.00 20.42 195 GLY A O 1
ATOM 1522 N N . TYR A 1 196 ? -10.452 -8.691 -4.452 1.00 15.81 196 TYR A N 1
ATOM 1523 C CA . TYR A 1 196 ? -9.468 -8.802 -5.525 1.00 17.41 196 TYR A CA 1
ATOM 1524 C C . TYR A 1 196 ? -9.623 -10.160 -6.186 1.00 16.75 196 TYR A C 1
ATOM 1525 O O . TYR A 1 196 ? -9.453 -11.184 -5.531 1.00 20.12 196 TYR A O 1
ATOM 1534 N N . LYS A 1 197 ? -9.970 -10.170 -7.459 1.00 17.98 197 LYS A N 1
ATOM 1535 C CA . LYS A 1 197 ? -10.203 -11.422 -8.209 1.00 18.91 197 LYS A CA 1
ATOM 1536 C C . LYS A 1 197 ? -9.372 -11.481 -9.468 1.00 16.84 197 LYS A C 1
ATOM 1537 O O . LYS A 1 197 ? -9.055 -10.447 -10.067 1.00 15.09 197 LYS A O 1
ATOM 1543 N N . TYR A 1 198 ? -9.022 -12.717 -9.866 1.00 16.98 198 TYR A N 1
ATOM 1544 C CA . TYR A 1 198 ? -8.207 -12.979 -11.062 1.00 17.40 198 TYR A CA 1
ATOM 1545 C C . TYR A 1 198 ? -8.895 -12.549 -12.343 1.00 19.75 198 TYR A C 1
ATOM 1546 O O . TYR A 1 198 ? -8.224 -12.247 -13.332 1.00 20.03 198 TYR A O 1
ATOM 1555 N N . SER A 1 199 ? -10.222 -12.424 -12.290 1.00 19.82 199 SER A N 1
ATOM 1556 C CA . SER A 1 199 ? -11.031 -11.884 -13.379 1.00 21.10 199 SER A CA 1
ATOM 1557 C C . SER A 1 199 ? -11.067 -10.352 -13.481 1.00 20.64 199 SER A C 1
ATOM 1558 O O . SER A 1 199 ? -11.535 -9.829 -14.471 1.00 19.46 199 SER A O 1
ATOM 1561 N N . ASP A 1 200 ? -10.528 -9.654 -12.481 1.00 19.20 200 ASP A N 1
ATOM 1562 C CA . ASP A 1 200 ? -10.465 -8.206 -12.480 1.00 18.03 200 ASP A CA 1
ATOM 1563 C C . ASP A 1 200 ? -9.547 -7.726 -13.621 1.00 19.01 200 ASP A C 1
ATOM 1564 O O . ASP A 1 200 ? -8.390 -8.138 -13.674 1.00 15.71 200 ASP A O 1
ATOM 1569 N N . PRO A 1 201 ? -10.046 -6.831 -14.495 1.00 18.12 201 PRO A N 1
ATOM 1570 C CA . PRO A 1 201 ? -9.213 -6.368 -15.636 1.00 19.02 201 PRO A CA 1
ATOM 1571 C C . PRO A 1 201 ? -8.082 -5.448 -15.198 1.00 16.43 201 PRO A C 1
ATOM 1572 O O . PRO A 1 201 ? -7.158 -5.228 -15.967 1.00 16.92 201 PRO A O 1
ATOM 1576 N N . GLY A 1 202 ? -8.113 -5.020 -13.948 1.00 16.10 202 GLY A N 1
ATOM 1577 C CA . GLY A 1 202 ? -6.965 -4.379 -13.295 1.00 16.10 202 GLY A CA 1
ATOM 1578 C C . GLY A 1 202 ? -5.938 -5.313 -12.635 1.00 15.83 202 GLY A C 1
ATOM 1579 O O . GLY A 1 202 ? -4.879 -4.856 -12.153 1.00 15.61 202 GLY A O 1
ATOM 1580 N N . ILE A 1 203 ? -6.238 -6.598 -12.610 1.00 15.68 203 ILE A N 1
ATOM 1581 C CA . ILE A 1 203 ? -5.288 -7.621 -12.132 1.00 14.88 203 ILE A CA 1
ATOM 1582 C C . ILE A 1 203 ? -4.795 -8.484 -13.282 1.00 15.64 203 ILE A C 1
ATOM 1583 O O . ILE A 1 203 ? -3.579 -8.742 -13.406 1.00 15.08 203 ILE A O 1
ATOM 1588 N N . ALA A 1 204 ? -5.736 -8.989 -14.082 1.00 16.61 204 ALA A N 1
ATOM 1589 C CA . ALA A 1 204 ? -5.436 -9.659 -15.360 1.00 18.63 204 ALA A CA 1
ATOM 1590 C C . ALA A 1 204 ? -5.278 -8.538 -16.373 1.00 20.94 204 ALA A C 1
ATOM 1591 O O . ALA A 1 204 ? -6.219 -8.199 -17.095 1.00 20.81 204 ALA A O 1
ATOM 1593 N N . PHE A 1 205 ? -4.085 -7.956 -16.377 1.00 17.77 205 PHE A N 1
ATOM 1594 C CA . PHE A 1 205 ? -3.835 -6.790 -17.164 1.00 18.43 205 PHE A CA 1
ATOM 1595 C C . PHE A 1 205 ? -2.578 -6.992 -17.994 1.00 18.02 205 PHE A C 1
ATOM 1596 O O . PHE A 1 205 ? -1.499 -7.254 -17.468 1.00 19.99 205 PHE A O 1
ATOM 1604 N N . ASP A 1 206 ? -2.731 -6.825 -19.301 1.00 18.71 206 ASP A N 1
ATOM 1605 C CA . ASP A 1 206 ? -1.655 -6.950 -20.266 1.00 18.17 206 ASP A CA 1
ATOM 1606 C C . ASP A 1 206 ? -1.102 -5.594 -20.606 1.00 17.87 206 ASP A C 1
ATOM 1607 O O . ASP A 1 206 ? -1.704 -4.791 -21.364 1.00 18.44 206 ASP A O 1
ATOM 1612 N N . MET A 1 207 ? 0.046 -5.281 -20.036 1.00 16.71 207 MET A N 1
ATOM 1613 C CA . MET A 1 207 ? 0.665 -3.978 -20.299 1.00 18.36 207 MET A CA 1
ATOM 1614 C C . MET A 1 207 ? 1.400 -3.904 -21.651 1.00 18.30 207 MET A C 1
ATOM 1615 O O . MET A 1 207 ? 1.859 -2.842 -22.003 1.00 18.77 207 MET A O 1
ATOM 1620 N N . TYR A 1 208 ? 1.552 -5.031 -22.328 1.00 19.97 208 TYR A N 1
ATOM 1621 C CA . TYR A 1 208 ? 2.333 -5.118 -23.544 1.00 21.27 208 TYR A CA 1
ATOM 1622 C C . TYR A 1 208 ? 1.403 -5.073 -24.768 1.00 25.88 208 TYR A C 1
ATOM 1623 O O . TYR A 1 208 ? 1.589 -5.810 -25.726 1.00 23.93 208 TYR A O 1
ATOM 1632 N N . THR A 1 209 ? 0.445 -4.147 -24.741 1.00 29.12 209 THR A N 1
ATOM 1633 C CA . THR A 1 209 ? -0.481 -3.908 -25.842 1.00 34.93 209 THR A CA 1
ATOM 1634 C C . THR A 1 209 ? -0.715 -2.417 -25.789 1.00 36.05 209 THR A C 1
ATOM 1635 O O . THR A 1 209 ? -0.176 -1.743 -24.898 1.00 39.80 209 THR A O 1
ATOM 1639 N N . ASP A 1 210 ? -1.522 -1.909 -26.711 1.00 34.53 210 ASP A N 1
ATOM 1640 C CA A ASP A 1 210 ? -1.713 -0.474 -26.865 0.70 38.14 210 ASP A CA 1
ATOM 1641 C CA B ASP A 1 210 ? -1.710 -0.454 -26.866 0.30 35.84 210 ASP A CA 1
ATOM 1642 C C . ASP A 1 210 ? -2.941 0.146 -26.126 1.00 36.59 210 ASP A C 1
ATOM 1643 O O . ASP A 1 210 ? -3.843 0.811 -26.718 1.00 39.90 210 ASP A O 1
ATOM 1652 N N . PHE A 1 211 ? -2.969 -0.051 -24.821 1.00 31.02 211 PHE A N 1
ATOM 1653 C CA . PHE A 1 211 ? -4.100 0.396 -23.984 1.00 26.82 211 PHE A CA 1
ATOM 1654 C C . PHE A 1 211 ? -4.048 1.890 -23.777 1.00 26.88 211 PHE A C 1
ATOM 1655 O O . PHE A 1 211 ? -2.984 2.477 -23.832 1.00 27.41 211 PHE A O 1
ATOM 1663 N N . ASP A 1 212 ? -5.203 2.498 -23.556 1.00 29.80 212 ASP A N 1
ATOM 1664 C CA . ASP A 1 212 ? -5.321 3.909 -23.229 1.00 32.04 212 ASP A CA 1
ATOM 1665 C C . ASP A 1 212 ? -5.631 4.188 -21.756 1.00 30.34 212 ASP A C 1
ATOM 1666 O O . ASP A 1 212 ? -5.574 5.352 -21.309 1.00 37.00 212 ASP A O 1
ATOM 1671 N N . SER A 1 213 ? -6.075 3.162 -21.040 1.00 29.74 213 SER A N 1
ATOM 1672 C CA . SER A 1 213 ? -6.388 3.320 -19.621 1.00 27.89 213 SER A CA 1
ATOM 1673 C C . SER A 1 213 ? -6.203 2.047 -18.834 1.00 23.67 213 SER A C 1
ATOM 1674 O O . SER A 1 213 ? -6.153 0.946 -19.399 1.00 24.26 213 SER A O 1
ATOM 1677 N N . TYR A 1 214 ? -6.139 2.226 -17.514 1.00 20.67 214 TYR A N 1
ATOM 1678 C CA . TYR A 1 214 ? -5.983 1.136 -16.576 1.00 19.71 214 TYR A CA 1
ATOM 1679 C C . TYR A 1 214 ? -7.064 1.258 -15.510 1.00 17.73 214 TYR A C 1
ATOM 1680 O O . TYR A 1 214 ? -7.177 2.314 -14.888 1.00 16.59 214 TYR A O 1
ATOM 1689 N N . PRO A 1 215 ? -7.863 0.179 -15.283 1.00 17.89 215 PRO A N 1
ATOM 1690 C CA . PRO A 1 215 ? -8.881 0.229 -14.221 1.00 17.77 215 PRO A CA 1
ATOM 1691 C C . PRO A 1 215 ? -8.288 -0.187 -12.880 1.00 17.24 215 PRO A C 1
ATOM 1692 O O . PRO A 1 215 ? -7.978 -1.357 -12.671 1.00 16.25 215 PRO A O 1
ATOM 1696 N N . ILE A 1 216 ? -8.234 0.741 -11.952 1.00 18.30 216 ILE A N 1
ATOM 1697 C CA . ILE A 1 216 ? -7.658 0.473 -10.632 1.00 19.53 216 ILE A CA 1
ATOM 1698 C C . ILE A 1 216 ? -8.634 -0.408 -9.819 1.00 19.05 216 ILE A C 1
ATOM 1699 O O . ILE A 1 216 ? -9.778 -0.040 -9.688 1.00 20.70 216 ILE A O 1
ATOM 1704 N N . PRO A 1 217 ? -8.166 -1.555 -9.287 1.00 17.96 217 PRO A N 1
ATOM 1705 C CA . PRO A 1 217 ? -9.116 -2.437 -8.611 1.00 19.13 217 PRO A CA 1
ATOM 1706 C C . PRO A 1 217 ? -9.665 -1.821 -7.369 1.00 19.62 217 PRO A C 1
ATOM 1707 O O . PRO A 1 217 ? -9.041 -0.927 -6.766 1.00 20.33 217 PRO A O 1
ATOM 1711 N N . GLY A 1 218 ? -10.844 -2.306 -6.994 1.00 21.86 218 GLY A N 1
ATOM 1712 C CA . GLY A 1 218 ? -11.491 -1.948 -5.742 1.00 21.93 218 GLY A CA 1
ATOM 1713 C C . GLY A 1 218 ? -12.485 -0.820 -5.922 1.00 23.35 218 GLY A C 1
ATOM 1714 O O . GLY A 1 218 ? -12.696 -0.349 -7.047 1.00 25.77 218 GLY A O 1
ATOM 1715 N N . PRO A 1 219 ? -13.098 -0.379 -4.821 1.00 26.05 219 PRO A N 1
ATOM 1716 C CA . PRO A 1 219 ? -14.098 0.673 -4.882 1.00 28.34 219 PRO A CA 1
ATOM 1717 C C . PRO A 1 219 ? -13.461 2.024 -5.162 1.00 27.86 219 PRO A C 1
ATOM 1718 O O . PRO A 1 219 ? -12.250 2.151 -5.125 1.00 30.44 219 PRO A O 1
ATOM 1722 N N . PRO A 1 220 ? -14.278 3.028 -5.481 1.00 32.14 220 PRO A N 1
ATOM 1723 C CA . PRO A 1 220 ? -13.695 4.349 -5.699 1.00 31.05 220 PRO A CA 1
ATOM 1724 C C . PRO A 1 220 ? -13.263 4.911 -4.360 1.00 30.15 220 PRO A C 1
ATOM 1725 O O . PRO A 1 220 ? -13.561 4.321 -3.315 1.00 26.72 220 PRO A O 1
ATOM 1729 N N . VAL A 1 221 ? -12.566 6.037 -4.406 1.00 27.81 221 VAL A N 1
ATOM 1730 C CA . VAL A 1 221 ? -12.078 6.670 -3.213 1.00 29.57 221 VAL A CA 1
ATOM 1731 C C . VAL A 1 221 ? -13.275 7.007 -2.316 1.00 32.95 221 VAL A C 1
ATOM 1732 O O . VAL A 1 221 ? -14.313 7.470 -2.796 1.00 40.26 221 VAL A O 1
ATOM 1736 N N . TRP A 1 222 ? -13.145 6.696 -1.032 1.00 32.71 222 TRP A N 1
ATOM 1737 C CA . TRP A 1 222 ? -14.180 6.918 -0.022 1.00 33.99 222 TRP A CA 1
ATOM 1738 C C . TRP A 1 222 ? -14.627 8.372 0.047 1.00 42.58 222 TRP A C 1
ATOM 1739 O O . TRP A 1 222 ? -13.796 9.270 -0.019 1.00 38.72 222 TRP A O 1
ATOM 1750 N N . ASP A 1 223 ? -15.951 8.579 0.158 1.00 56.07 223 ASP A N 1
ATOM 1751 C CA . ASP A 1 223 ? -16.539 9.940 0.386 1.00 60.93 223 ASP A CA 1
ATOM 1752 C C . ASP A 1 223 ? -16.575 10.420 1.883 1.00 59.92 223 ASP A C 1
ATOM 1753 O O . ASP A 1 223 ? -15.531 10.807 2.388 1.00 60.74 223 ASP A O 1
ATOM 1758 N N . ALA A 1 224 ? -17.727 10.435 2.575 1.00 61.42 224 ALA A N 1
ATOM 1759 C CA . ALA A 1 224 ? -17.840 11.062 3.944 1.00 61.41 224 ALA A CA 1
ATOM 1760 C C . ALA A 1 224 ? -19.292 11.229 4.386 1.00 62.50 224 ALA A C 1
ATOM 1761 O O . ALA A 1 224 ? -19.590 11.140 5.581 1.00 65.71 224 ALA A O 1
ATOM 1774 N N . THR B 1 2 ? 15.419 -5.407 -43.790 1.00 20.17 2 THR B N 1
ATOM 1775 C CA . THR B 1 2 ? 15.902 -6.412 -42.876 1.00 18.01 2 THR B CA 1
ATOM 1776 C C . THR B 1 2 ? 15.357 -6.097 -41.448 1.00 17.35 2 THR B C 1
ATOM 1777 O O . THR B 1 2 ? 15.051 -4.963 -41.150 1.00 16.25 2 THR B O 1
ATOM 1781 N N . ARG B 1 3 ? 15.241 -7.112 -40.609 1.00 17.05 3 ARG B N 1
ATOM 1782 C CA . ARG B 1 3 ? 15.008 -6.924 -39.176 1.00 18.91 3 ARG B CA 1
ATOM 1783 C C . ARG B 1 3 ? 15.542 -8.119 -38.373 1.00 18.34 3 ARG B C 1
ATOM 1784 O O . ARG B 1 3 ? 16.021 -9.110 -38.961 1.00 17.01 3 ARG B O 1
ATOM 1792 N N . MET B 1 4 ? 15.469 -8.026 -37.041 1.00 16.06 4 MET B N 1
ATOM 1793 C CA . MET B 1 4 ? 16.060 -9.046 -36.210 1.00 16.63 4 MET B CA 1
ATOM 1794 C C . MET B 1 4 ? 15.128 -10.213 -35.944 1.00 16.27 4 MET B C 1
ATOM 1795 O O . MET B 1 4 ? 13.911 -10.054 -35.835 1.00 17.28 4 MET B O 1
ATOM 1800 N N . PHE B 1 5 ? 15.729 -11.376 -35.851 1.00 16.61 5 PHE B N 1
ATOM 1801 C CA . PHE B 1 5 ? 15.015 -12.608 -35.441 1.00 18.18 5 PHE B CA 1
ATOM 1802 C C . PHE B 1 5 ? 15.250 -12.937 -33.971 1.00 17.36 5 PHE B C 1
ATOM 1803 O O . PHE B 1 5 ? 14.308 -13.182 -33.251 1.00 16.17 5 PHE B O 1
ATOM 1811 N N . SER B 1 6 ? 16.504 -13.026 -33.551 1.00 19.03 6 SER B N 1
ATOM 1812 C CA . SER B 1 6 ? 16.818 -13.407 -32.171 1.00 19.13 6 SER B CA 1
ATOM 1813 C C . SER B 1 6 ? 18.193 -12.914 -31.753 1.00 17.52 6 SER B C 1
ATOM 1814 O O . SER B 1 6 ? 18.931 -12.296 -32.536 1.00 20.45 6 SER B O 1
ATOM 1817 N N . VAL B 1 7 ? 18.476 -13.121 -30.473 1.00 16.32 7 VAL B N 1
ATOM 1818 C CA . VAL B 1 7 ? 19.726 -12.779 -29.867 1.00 15.19 7 VAL B CA 1
ATOM 1819 C C . VAL B 1 7 ? 20.311 -14.065 -29.377 1.00 13.89 7 VAL B C 1
ATOM 1820 O O . VAL B 1 7 ? 19.605 -14.909 -28.840 1.00 14.33 7 VAL B O 1
ATOM 1824 N N . TRP B 1 8 ? 21.623 -14.137 -29.457 1.00 15.74 8 TRP B N 1
ATOM 1825 C CA . TRP B 1 8 ? 22.389 -15.245 -28.893 1.00 16.13 8 TRP B CA 1
ATOM 1826 C C . TRP B 1 8 ? 23.352 -14.694 -27.863 1.00 15.81 8 TRP B C 1
ATOM 1827 O O . TRP B 1 8 ? 23.941 -13.631 -28.065 1.00 15.97 8 TRP B O 1
ATOM 1838 N N . VAL B 1 9 ? 23.539 -15.443 -26.776 1.00 15.44 9 VAL B N 1
ATOM 1839 C CA . VAL B 1 9 ? 24.403 -15.053 -25.672 1.00 16.05 9 VAL B CA 1
ATOM 1840 C C . VAL B 1 9 ? 25.491 -16.078 -25.539 1.00 17.17 9 VAL B C 1
ATOM 1841 O O . VAL B 1 9 ? 25.208 -17.269 -25.308 1.00 17.33 9 VAL B O 1
ATOM 1845 N N . ASN B 1 10 ? 26.734 -15.645 -25.752 1.00 19.03 10 ASN B N 1
ATOM 1846 C CA . ASN B 1 10 ? 27.894 -16.564 -25.835 1.00 20.74 10 ASN B CA 1
ATOM 1847 C C . ASN B 1 10 ? 27.632 -17.796 -26.722 1.00 21.84 10 ASN B C 1
ATOM 1848 O O . ASN B 1 10 ? 27.901 -18.945 -26.328 1.00 22.62 10 ASN B O 1
ATOM 1853 N N . GLY B 1 11 ? 27.078 -17.568 -27.899 1.00 20.89 11 GLY B N 1
ATOM 1854 C CA . GLY B 1 11 ? 26.793 -18.665 -28.843 1.00 20.12 11 GLY B CA 1
ATOM 1855 C C . GLY B 1 11 ? 25.531 -19.485 -28.588 1.00 19.89 11 GLY B C 1
ATOM 1856 O O . GLY B 1 11 ? 25.281 -20.434 -29.317 1.00 19.37 11 GLY B O 1
ATOM 1857 N N . VAL B 1 12 ? 24.748 -19.150 -27.558 1.00 18.96 12 VAL B N 1
ATOM 1858 C CA . VAL B 1 12 ? 23.505 -19.850 -27.275 1.00 18.59 12 VAL B CA 1
ATOM 1859 C C . VAL B 1 12 ? 22.314 -19.005 -27.736 1.00 18.41 12 VAL B C 1
ATOM 1860 O O . VAL B 1 12 ? 22.050 -17.929 -27.182 1.00 17.89 12 VAL B O 1
ATOM 1864 N N . ASP B 1 13 ? 21.581 -19.523 -28.709 1.00 19.68 13 ASP B N 1
ATOM 1865 C CA . ASP B 1 13 ? 20.385 -18.877 -29.222 1.00 19.87 13 ASP B CA 1
ATOM 1866 C C . ASP B 1 13 ? 19.313 -18.722 -28.137 1.00 19.61 13 ASP B C 1
ATOM 1867 O O . ASP B 1 13 ? 18.923 -19.685 -27.513 1.00 21.12 13 ASP B O 1
ATOM 1872 N N . GLN B 1 14 ? 18.859 -17.502 -27.878 1.00 19.57 14 GLN B N 1
ATOM 1873 C CA . GLN B 1 14 ? 17.826 -17.280 -26.853 1.00 20.15 14 GLN B CA 1
ATOM 1874 C C . GLN B 1 14 ? 16.466 -17.576 -27.394 1.00 20.42 14 GLN B C 1
ATOM 1875 O O . GLN B 1 14 ? 15.494 -17.459 -26.680 1.00 24.89 14 GLN B O 1
ATOM 1881 N N . GLY B 1 15 ? 16.376 -17.828 -28.685 1.00 22.16 15 GLY B N 1
ATOM 1882 C CA . GLY B 1 15 ? 15.124 -18.170 -29.325 1.00 23.83 15 GLY B CA 1
ATOM 1883 C C . GLY B 1 15 ? 14.446 -16.944 -29.894 1.00 23.54 15 GLY B C 1
ATOM 1884 O O . GLY B 1 15 ? 14.708 -15.831 -29.444 1.00 22.77 15 GLY B O 1
ATOM 1885 N N . ASP B 1 16 ? 13.571 -17.161 -30.880 1.00 24.06 16 ASP B N 1
ATOM 1886 C CA . ASP B 1 16 ? 12.779 -16.096 -31.526 1.00 23.74 16 ASP B CA 1
ATOM 1887 C C . ASP B 1 16 ? 12.398 -15.000 -30.548 1.00 21.98 16 ASP B C 1
ATOM 1888 O O . ASP B 1 16 ? 11.685 -15.250 -29.574 1.00 22.85 16 ASP B O 1
ATOM 1893 N N . GLY B 1 17 ? 12.927 -13.795 -30.765 1.00 19.85 17 GLY B N 1
ATOM 1894 C CA . GLY B 1 17 ? 12.787 -12.694 -29.825 1.00 18.11 17 GLY B CA 1
ATOM 1895 C C . GLY B 1 17 ? 11.807 -11.680 -30.271 1.00 17.78 17 GLY B C 1
ATOM 1896 O O . GLY B 1 17 ? 11.536 -10.713 -29.535 1.00 21.17 17 GLY B O 1
ATOM 1897 N N . GLN B 1 18 ? 11.200 -11.896 -31.437 1.00 18.63 18 GLN B N 1
ATOM 1898 C CA . GLN B 1 18 ? 10.300 -10.908 -32.015 1.00 18.40 18 GLN B CA 1
ATOM 1899 C C . GLN B 1 18 ? 9.072 -10.663 -31.150 1.00 17.84 18 GLN B C 1
ATOM 1900 O O . GLN B 1 18 ? 8.323 -11.564 -30.848 1.00 17.05 18 GLN B O 1
ATOM 1906 N N . ASN B 1 19 ? 8.883 -9.421 -30.740 1.00 20.63 19 ASN B N 1
ATOM 1907 C CA . ASN B 1 19 ? 7.857 -9.037 -29.764 1.00 20.27 19 ASN B CA 1
ATOM 1908 C C . ASN B 1 19 ? 7.893 -9.789 -28.435 1.00 19.05 19 ASN B C 1
ATOM 1909 O O . ASN B 1 19 ? 6.903 -9.744 -27.678 1.00 18.96 19 ASN B O 1
ATOM 1914 N N . VAL B 1 20 ? 9.053 -10.354 -28.113 1.00 17.60 20 VAL B N 1
ATOM 1915 C CA . VAL B 1 20 ? 9.314 -11.036 -26.845 1.00 17.07 20 VAL B CA 1
ATOM 1916 C C . VAL B 1 20 ? 10.341 -10.205 -26.066 1.00 14.82 20 VAL B C 1
ATOM 1917 O O . VAL B 1 20 ? 10.016 -9.628 -25.040 1.00 14.89 20 VAL B O 1
ATOM 1921 N N . TYR B 1 21 ? 11.559 -10.117 -26.579 1.00 13.98 21 TYR B N 1
ATOM 1922 C CA . TYR B 1 21 ? 12.581 -9.199 -26.062 1.00 13.32 21 TYR B CA 1
ATOM 1923 C C . TYR B 1 21 ? 13.117 -8.200 -27.062 1.00 13.17 21 TYR B C 1
ATOM 1924 O O . TYR B 1 21 ? 13.897 -7.323 -26.705 1.00 12.91 21 TYR B O 1
ATOM 1933 N N . ILE B 1 22 ? 12.660 -8.288 -28.314 1.00 13.75 22 ILE B N 1
ATOM 1934 C CA . ILE B 1 22 ? 12.996 -7.309 -29.360 1.00 12.97 22 ILE B CA 1
ATOM 1935 C C . ILE B 1 22 ? 11.748 -6.478 -29.611 1.00 13.97 22 ILE B C 1
ATOM 1936 O O . ILE B 1 22 ? 10.649 -7.046 -29.775 1.00 13.29 22 ILE B O 1
ATOM 1941 N N . ARG B 1 23 ? 11.920 -5.157 -29.709 1.00 14.07 23 ARG B N 1
ATOM 1942 C CA . ARG B 1 23 ? 10.811 -4.255 -30.064 1.00 14.82 23 ARG B CA 1
ATOM 1943 C C . ARG B 1 23 ? 10.598 -4.211 -31.600 1.00 15.26 23 ARG B C 1
ATOM 1944 O O . ARG B 1 23 ? 10.988 -3.272 -32.297 1.00 15.95 23 ARG B O 1
ATOM 1952 N N . THR B 1 24 ? 10.036 -5.290 -32.082 1.00 15.96 24 THR B N 1
ATOM 1953 C CA . THR B 1 24 ? 10.021 -5.609 -33.490 1.00 18.33 24 THR B CA 1
ATOM 1954 C C . THR B 1 24 ? 9.095 -4.657 -34.250 1.00 18.26 24 THR B C 1
ATOM 1955 O O . THR B 1 24 ? 7.968 -4.552 -33.871 1.00 17.73 24 THR B O 1
ATOM 1959 N N . PRO B 1 25 ? 9.594 -4.007 -35.326 1.00 18.98 25 PRO B N 1
ATOM 1960 C CA . PRO B 1 25 ? 8.674 -3.238 -36.146 1.00 20.51 25 PRO B CA 1
ATOM 1961 C C . PRO B 1 25 ? 7.748 -4.155 -36.961 1.00 23.17 25 PRO B C 1
ATOM 1962 O O . PRO B 1 25 ? 8.112 -5.317 -37.231 1.00 22.24 25 PRO B O 1
ATOM 1966 N N . PRO B 1 26 ? 6.584 -3.636 -37.384 1.00 24.40 26 PRO B N 1
ATOM 1967 C CA . PRO B 1 26 ? 5.645 -4.428 -38.157 1.00 27.04 26 PRO B CA 1
ATOM 1968 C C . PRO B 1 26 ? 6.198 -4.964 -39.474 1.00 27.46 26 PRO B C 1
ATOM 1969 O O . PRO B 1 26 ? 5.740 -6.000 -39.924 1.00 30.88 26 PRO B O 1
ATOM 1973 N N . ASN B 1 27 ? 7.154 -4.273 -40.089 1.00 28.93 27 ASN B N 1
ATOM 1974 C CA . ASN B 1 27 ? 7.857 -4.833 -41.240 1.00 29.16 27 ASN B CA 1
ATOM 1975 C C . ASN B 1 27 ? 9.309 -4.367 -41.339 1.00 26.58 27 ASN B C 1
ATOM 1976 O O . ASN B 1 27 ? 9.804 -3.687 -40.438 1.00 25.81 27 ASN B O 1
ATOM 1981 N N . THR B 1 28 ? 9.948 -4.663 -42.463 1.00 23.85 28 THR B N 1
ATOM 1982 C CA . THR B 1 28 ? 11.346 -4.359 -42.694 1.00 24.52 28 THR B CA 1
ATOM 1983 C C . THR B 1 28 ? 11.647 -2.987 -43.320 1.00 22.42 28 THR B C 1
ATOM 1984 O O . THR B 1 28 ? 12.804 -2.725 -43.669 1.00 23.15 28 THR B O 1
ATOM 1988 N N . ASP B 1 29 ? 10.642 -2.124 -43.477 1.00 23.31 29 ASP B N 1
ATOM 1989 C CA . ASP B 1 29 ? 10.848 -0.779 -44.062 1.00 23.62 29 ASP B CA 1
ATOM 1990 C C . ASP B 1 29 ? 11.892 0.069 -43.319 1.00 23.37 29 ASP B C 1
ATOM 1991 O O . ASP B 1 29 ? 11.931 0.037 -42.095 1.00 24.37 29 ASP B O 1
ATOM 1996 N N . PRO B 1 30 ? 12.719 0.840 -44.060 1.00 24.39 30 PRO B N 1
ATOM 1997 C CA . PRO B 1 30 ? 13.704 1.673 -43.429 1.00 24.01 30 PRO B CA 1
ATOM 1998 C C . PRO B 1 30 ? 13.085 2.926 -42.837 1.00 24.87 30 PRO B C 1
ATOM 1999 O O . PRO B 1 30 ? 11.970 3.301 -43.206 1.00 24.06 30 PRO B O 1
ATOM 2003 N N . ILE B 1 31 ? 13.827 3.559 -41.942 1.00 23.97 31 ILE B N 1
ATOM 2004 C CA . ILE B 1 31 ? 13.542 4.917 -41.517 1.00 21.93 31 ILE B CA 1
ATOM 2005 C C . ILE B 1 31 ? 14.467 5.762 -42.377 1.00 19.76 31 ILE B C 1
ATOM 2006 O O . ILE B 1 31 ? 15.637 5.417 -42.541 1.00 18.86 31 ILE B O 1
ATOM 2011 N N . LYS B 1 32 ? 13.942 6.841 -42.940 1.00 19.82 32 LYS B N 1
ATOM 2012 C CA . LYS B 1 32 ? 14.754 7.806 -43.694 1.00 18.67 32 LYS B CA 1
ATOM 2013 C C . LYS B 1 32 ? 14.718 9.229 -43.138 1.00 19.40 32 LYS B C 1
ATOM 2014 O O . LYS B 1 32 ? 15.687 9.996 -43.324 1.00 19.59 32 LYS B O 1
ATOM 2020 N N . ASP B 1 33 ? 13.616 9.612 -42.502 1.00 19.31 33 ASP B N 1
ATOM 2021 C CA . ASP B 1 33 ? 13.458 10.992 -42.004 1.00 20.61 33 ASP B CA 1
ATOM 2022 C C . ASP B 1 33 ? 14.218 11.138 -40.695 1.00 19.93 33 ASP B C 1
ATOM 2023 O O . ASP B 1 33 ? 13.836 10.510 -39.689 1.00 22.94 33 ASP B O 1
ATOM 2028 N N . LEU B 1 34 ? 15.278 11.933 -40.694 1.00 19.18 34 LEU B N 1
ATOM 2029 C CA . LEU B 1 34 ? 16.102 12.099 -39.502 1.00 20.86 34 LEU B CA 1
ATOM 2030 C C . LEU B 1 34 ? 15.421 12.835 -38.350 1.00 22.60 34 LEU B C 1
ATOM 2031 O O . LEU B 1 34 ? 15.936 12.849 -37.241 1.00 25.36 34 LEU B O 1
ATOM 2036 N N . ALA B 1 35 ? 14.244 13.413 -38.596 1.00 23.81 35 ALA B N 1
ATOM 2037 C CA . ALA B 1 35 ? 13.409 13.975 -37.531 1.00 23.51 35 ALA B CA 1
ATOM 2038 C C . ALA B 1 35 ? 12.407 12.960 -36.965 1.00 22.50 35 ALA B C 1
ATOM 2039 O O . ALA B 1 35 ? 11.708 13.276 -36.021 1.00 26.44 35 ALA B O 1
ATOM 2041 N N . SER B 1 36 ? 12.295 11.773 -37.553 1.00 21.47 36 SER B N 1
ATOM 2042 C CA . SER B 1 36 ? 11.284 10.805 -37.099 1.00 22.05 36 SER B CA 1
ATOM 2043 C C . SER B 1 36 ? 11.611 10.306 -35.660 1.00 23.65 36 SER B C 1
ATOM 2044 O O . SER B 1 36 ? 12.766 9.958 -35.381 1.00 23.22 36 SER B O 1
ATOM 2047 N N . PRO B 1 37 ? 10.604 10.245 -34.758 1.00 25.34 37 PRO B N 1
ATOM 2048 C CA . PRO B 1 37 ? 10.860 9.621 -33.443 1.00 24.47 37 PRO B CA 1
ATOM 2049 C C . PRO B 1 37 ? 11.220 8.138 -33.579 1.00 23.00 37 PRO B C 1
ATOM 2050 O O . PRO B 1 37 ? 11.824 7.583 -32.685 1.00 24.75 37 PRO B O 1
ATOM 2054 N N . ALA B 1 38 ? 10.850 7.521 -34.702 1.00 19.46 38 ALA B N 1
ATOM 2055 C CA . ALA B 1 38 ? 11.188 6.128 -34.977 1.00 18.35 38 ALA B CA 1
ATOM 2056 C C . ALA B 1 38 ? 12.648 5.861 -35.337 1.00 17.47 38 ALA B C 1
ATOM 2057 O O . ALA B 1 38 ? 13.040 4.687 -35.457 1.00 16.74 38 ALA B O 1
ATOM 2059 N N . LEU B 1 39 ? 13.460 6.899 -35.507 1.00 17.13 39 LEU B N 1
ATOM 2060 C CA . LEU B 1 39 ? 14.859 6.711 -35.841 1.00 17.93 39 LEU B CA 1
ATOM 2061 C C . LEU B 1 39 ? 15.618 5.894 -34.781 1.00 16.73 39 LEU B C 1
ATOM 2062 O O . LEU B 1 39 ? 16.431 5.052 -35.108 1.00 15.97 39 LEU B O 1
ATOM 2067 N N . ALA B 1 40 ? 15.339 6.131 -33.503 1.00 15.91 40 ALA B N 1
ATOM 2068 C CA . ALA B 1 40 ? 16.054 5.417 -32.435 1.00 16.63 40 ALA B CA 1
ATOM 2069 C C . ALA B 1 40 ? 15.688 3.944 -32.365 1.00 16.27 40 ALA B C 1
ATOM 2070 O O . ALA B 1 40 ? 16.581 3.108 -32.425 1.00 15.65 40 ALA B O 1
ATOM 2072 N N . CYS B 1 41 ? 14.393 3.616 -32.231 1.00 16.02 41 CYS B N 1
ATOM 2073 C CA . CYS B 1 41 ? 13.973 2.216 -31.975 1.00 15.74 41 CYS B CA 1
ATOM 2074 C C . CYS B 1 41 ? 12.940 1.703 -32.935 1.00 15.01 41 CYS B C 1
ATOM 2075 O O . CYS B 1 41 ? 12.244 0.684 -32.671 1.00 13.57 41 CYS B O 1
ATOM 2078 N N . ASN B 1 42 ? 12.853 2.361 -34.088 1.00 14.60 42 ASN B N 1
ATOM 2079 C CA . ASN B 1 42 ? 11.905 1.953 -35.128 1.00 14.85 42 ASN B CA 1
ATOM 2080 C C . ASN B 1 42 ? 10.433 2.191 -34.720 1.00 15.31 42 ASN B C 1
ATOM 2081 O O . ASN B 1 42 ? 10.160 2.808 -33.682 1.00 14.60 42 ASN B O 1
ATOM 2086 N N . VAL B 1 43 ? 9.486 1.793 -35.561 1.00 17.59 43 VAL B N 1
ATOM 2087 C CA . VAL B 1 43 ? 8.149 2.366 -35.482 1.00 19.98 43 VAL B CA 1
ATOM 2088 C C . VAL B 1 43 ? 7.379 1.888 -34.228 1.00 21.21 43 VAL B C 1
ATOM 2089 O O . VAL B 1 43 ? 6.602 2.624 -33.698 1.00 23.74 43 VAL B O 1
ATOM 2093 N N . LYS B 1 44 ? 7.682 0.704 -33.716 1.00 23.28 44 LYS B N 1
ATOM 2094 C CA . LYS B 1 44 ? 7.113 0.255 -32.414 1.00 25.20 44 LYS B CA 1
ATOM 2095 C C . LYS B 1 44 ? 8.107 0.431 -31.263 1.00 20.15 44 LYS B C 1
ATOM 2096 O O . LYS B 1 44 ? 8.026 -0.256 -30.255 1.00 18.57 44 LYS B O 1
ATOM 2102 N N . GLY B 1 45 ? 9.006 1.397 -31.407 1.00 20.13 45 GLY B N 1
ATOM 2103 C CA . GLY B 1 45 ? 10.105 1.593 -30.459 1.00 19.98 45 GLY B CA 1
ATOM 2104 C C . GLY B 1 45 ? 9.721 1.953 -29.022 1.00 18.81 45 GLY B C 1
ATOM 2105 O O . GLY B 1 45 ? 10.440 1.646 -28.103 1.00 16.06 45 GLY B O 1
ATOM 2106 N N . GLY B 1 46 ? 8.560 2.597 -28.871 1.00 18.56 46 GLY B N 1
ATOM 2107 C CA . GLY B 1 46 ? 8.000 2.974 -27.589 1.00 18.59 46 GLY B CA 1
ATOM 2108 C C . GLY B 1 46 ? 7.067 1.984 -26.939 1.00 19.46 46 GLY B C 1
ATOM 2109 O O . GLY B 1 46 ? 6.540 2.250 -25.862 1.00 20.55 46 GLY B O 1
ATOM 2110 N N A GLU B 1 47 ? 6.860 0.840 -27.580 0.50 19.58 47 GLU B N 1
ATOM 2111 N N B GLU B 1 47 ? 6.847 0.837 -27.579 0.50 19.62 47 GLU B N 1
ATOM 2112 C CA A GLU B 1 47 ? 5.984 -0.181 -27.066 0.50 19.78 47 GLU B CA 1
ATOM 2113 C CA B GLU B 1 47 ? 5.951 -0.186 -27.056 0.50 19.92 47 GLU B CA 1
ATOM 2114 C C A GLU B 1 47 ? 6.761 -1.309 -26.346 0.50 18.24 47 GLU B C 1
ATOM 2115 C C B GLU B 1 47 ? 6.748 -1.311 -26.345 0.50 18.30 47 GLU B C 1
ATOM 2116 O O A GLU B 1 47 ? 7.557 -1.985 -26.959 0.50 17.45 47 GLU B O 1
ATOM 2117 O O B GLU B 1 47 ? 7.556 -1.982 -26.962 0.50 17.52 47 GLU B O 1
ATOM 2128 N N . PRO B 1 48 ? 6.532 -1.508 -25.031 1.00 16.34 48 PRO B N 1
ATOM 2129 C CA . PRO B 1 48 ? 7.345 -2.517 -24.329 1.00 16.62 48 PRO B CA 1
ATOM 2130 C C . PRO B 1 48 ? 6.980 -3.926 -24.779 1.00 16.75 48 PRO B C 1
ATOM 2131 O O . PRO B 1 48 ? 5.865 -4.172 -25.221 1.00 17.92 48 PRO B O 1
ATOM 2135 N N . VAL B 1 49 ? 7.945 -4.809 -24.666 1.00 17.06 49 VAL B N 1
ATOM 2136 C CA . VAL B 1 49 ? 7.749 -6.226 -24.843 1.00 17.21 49 VAL B CA 1
ATOM 2137 C C . VAL B 1 49 ? 8.070 -6.884 -23.514 1.00 17.21 49 VAL B C 1
ATOM 2138 O O . VAL B 1 49 ? 8.761 -6.290 -22.672 1.00 16.39 49 VAL B O 1
ATOM 2142 N N . PRO B 1 50 ? 7.510 -8.097 -23.278 1.00 18.63 50 PRO B N 1
ATOM 2143 C CA . PRO B 1 50 ? 7.548 -8.634 -21.902 1.00 18.75 50 PRO B CA 1
ATOM 2144 C C . PRO B 1 50 ? 8.880 -9.147 -21.348 1.00 19.29 50 PRO B C 1
ATOM 2145 O O . PRO B 1 50 ? 8.983 -9.273 -20.133 1.00 16.43 50 PRO B O 1
ATOM 2149 N N . GLN B 1 51 ? 9.875 -9.460 -22.187 1.00 18.62 51 GLN B N 1
ATOM 2150 C CA . GLN B 1 51 ? 11.074 -10.123 -21.680 1.00 19.14 51 GLN B CA 1
ATOM 2151 C C . GLN B 1 51 ? 12.348 -9.313 -21.928 1.00 17.95 51 GLN B C 1
ATOM 2152 O O . GLN B 1 51 ? 12.403 -8.447 -22.791 1.00 17.48 51 GLN B O 1
ATOM 2158 N N . PHE B 1 52 ? 13.344 -9.599 -21.104 1.00 15.24 52 PHE B N 1
ATOM 2159 C CA . PHE B 1 52 ? 14.698 -9.093 -21.255 1.00 16.30 52 PHE B CA 1
ATOM 2160 C C . PHE B 1 52 ? 15.641 -10.244 -21.534 1.00 15.22 52 PHE B C 1
ATOM 2161 O O . PHE B 1 52 ? 15.482 -11.301 -20.970 1.00 18.20 52 PHE B O 1
ATOM 2169 N N . VAL B 1 53 ? 16.569 -10.051 -22.448 1.00 16.81 53 VAL B N 1
ATOM 2170 C CA . VAL B 1 53 ? 17.640 -11.003 -22.675 1.00 17.30 53 VAL B CA 1
ATOM 2171 C C . VAL B 1 53 ? 18.518 -10.976 -21.422 1.00 18.59 53 VAL B C 1
ATOM 2172 O O . VAL B 1 53 ? 18.901 -9.932 -20.949 1.00 16.87 53 VAL B O 1
ATOM 2176 N N . SER B 1 54 ? 18.788 -12.139 -20.893 1.00 19.87 54 SER B N 1
ATOM 2177 C CA . SER B 1 54 ? 19.611 -12.298 -19.741 1.00 21.29 54 SER B CA 1
ATOM 2178 C C . SER B 1 54 ? 21.075 -12.452 -20.170 1.00 20.31 54 SER B C 1
ATOM 2179 O O . SER B 1 54 ? 21.419 -13.326 -20.963 1.00 17.55 54 SER B O 1
ATOM 2182 N N . ALA B 1 55 ? 21.920 -11.527 -19.716 1.00 18.71 55 ALA B N 1
ATOM 2183 C CA . ALA B 1 55 ? 23.332 -11.568 -20.041 1.00 19.24 55 ALA B CA 1
ATOM 2184 C C . ALA B 1 55 ? 24.184 -10.953 -18.951 1.00 18.27 55 ALA B C 1
ATOM 2185 O O . ALA B 1 55 ? 23.685 -10.278 -18.052 1.00 18.10 55 ALA B O 1
ATOM 2187 N N . SER B 1 56 ? 25.476 -11.231 -19.021 1.00 18.88 56 SER B N 1
ATOM 2188 C CA . SER B 1 56 ? 26.455 -10.598 -18.139 1.00 19.66 56 SER B CA 1
ATOM 2189 C C . SER B 1 56 ? 27.365 -9.664 -18.893 1.00 18.50 56 SER B C 1
ATOM 2190 O O . SER B 1 56 ? 27.655 -9.855 -20.065 1.00 17.41 56 SER B O 1
ATOM 2193 N N . ALA B 1 57 ? 27.797 -8.616 -18.199 1.00 18.55 57 ALA B N 1
ATOM 2194 C CA . ALA B 1 57 ? 28.828 -7.725 -18.691 1.00 17.82 57 ALA B CA 1
ATOM 2195 C C . ALA B 1 57 ? 29.981 -8.597 -19.174 1.00 18.37 57 ALA B C 1
ATOM 2196 O O . ALA B 1 57 ? 30.339 -9.543 -18.519 1.00 16.19 57 ALA B O 1
ATOM 2198 N N . GLY B 1 58 ? 30.521 -8.264 -20.338 1.00 18.13 58 GLY B N 1
ATOM 2199 C CA . GLY B 1 58 ? 31.579 -9.007 -20.933 1.00 16.75 58 GLY B CA 1
ATOM 2200 C C . GLY B 1 58 ? 31.109 -10.101 -21.891 1.00 18.51 58 GLY B C 1
ATOM 2201 O O . GLY B 1 58 ? 31.911 -10.533 -22.713 1.00 16.90 58 GLY B O 1
ATOM 2202 N N . ASP B 1 59 ? 29.850 -10.537 -21.827 1.00 18.73 59 ASP B N 1
ATOM 2203 C CA . ASP B 1 59 ? 29.371 -11.574 -22.746 1.00 17.17 59 ASP B CA 1
ATOM 2204 C C . ASP B 1 59 ? 29.512 -11.140 -24.204 1.00 18.17 59 ASP B C 1
ATOM 2205 O O . ASP B 1 59 ? 29.420 -9.937 -24.526 1.00 19.29 59 ASP B O 1
ATOM 2210 N N . LYS B 1 60 ? 29.624 -12.137 -25.086 1.00 18.44 60 LYS B N 1
ATOM 2211 C CA . LYS B 1 60 ? 29.509 -11.924 -26.505 1.00 19.02 60 LYS B CA 1
ATOM 2212 C C . LYS B 1 60 ? 28.044 -12.105 -26.912 1.00 17.73 60 LYS B C 1
ATOM 2213 O O . LYS B 1 60 ? 27.440 -13.137 -26.628 1.00 17.39 60 LYS B O 1
ATOM 2219 N N . LEU B 1 61 ? 27.482 -11.076 -27.531 1.00 17.07 61 LEU B N 1
ATOM 2220 C CA . LEU B 1 61 ? 26.125 -11.128 -27.993 1.00 17.33 61 LEU B CA 1
ATOM 2221 C C . LEU B 1 61 ? 26.162 -11.222 -29.508 1.00 15.78 61 LEU B C 1
ATOM 2222 O O . LEU B 1 61 ? 27.015 -10.612 -30.137 1.00 18.25 61 LEU B O 1
ATOM 2227 N N . THR B 1 62 ? 25.261 -12.023 -30.038 1.00 15.28 62 THR B N 1
ATOM 2228 C CA . THR B 1 62 ? 25.004 -12.095 -31.450 1.00 16.27 62 THR B CA 1
ATOM 2229 C C . THR B 1 62 ? 23.585 -11.635 -31.710 1.00 15.66 62 THR B C 1
ATOM 2230 O O . THR B 1 62 ? 22.620 -12.173 -31.128 1.00 14.62 62 THR B O 1
ATOM 2234 N N . PHE B 1 63 ? 23.444 -10.633 -32.568 1.00 15.73 63 PHE B N 1
ATOM 2235 C CA . PHE B 1 63 ? 22.118 -10.223 -33.044 1.00 15.26 63 PHE B CA 1
ATOM 2236 C C . PHE B 1 63 ? 21.944 -10.862 -34.415 1.00 15.72 63 PHE B C 1
ATOM 2237 O O . PHE B 1 63 ? 22.798 -10.680 -35.295 1.00 16.28 63 PHE B O 1
ATOM 2245 N N . GLU B 1 64 ? 20.856 -11.615 -34.596 1.00 16.52 64 GLU B N 1
ATOM 2246 C CA . GLU B 1 64 ? 20.612 -12.325 -35.835 1.00 16.16 64 GLU B CA 1
ATOM 2247 C C . GLU B 1 64 ? 19.527 -11.597 -36.593 1.00 14.88 64 GLU B C 1
ATOM 2248 O O . GLU B 1 64 ? 18.472 -11.336 -36.056 1.00 14.27 64 GLU B O 1
ATOM 2254 N N . TRP B 1 65 ? 19.822 -11.299 -37.848 1.00 14.99 65 TRP B N 1
ATOM 2255 C CA . TRP B 1 65 ? 18.937 -10.572 -38.741 1.00 14.83 65 TRP B CA 1
ATOM 2256 C C . TRP B 1 65 ? 18.447 -11.478 -39.882 1.00 16.35 65 TRP B C 1
ATOM 2257 O O . TRP B 1 65 ? 19.061 -12.508 -40.176 1.00 15.63 65 TRP B O 1
ATOM 2268 N N . TYR B 1 66 ? 17.343 -11.069 -40.524 1.00 17.58 66 TYR B N 1
ATOM 2269 C CA . TYR B 1 66 ? 16.795 -11.781 -41.674 1.00 19.29 66 TYR B CA 1
ATOM 2270 C C . TYR B 1 66 ? 15.985 -10.846 -42.519 1.00 20.19 66 TYR B C 1
ATOM 2271 O O . TYR B 1 66 ? 15.673 -9.727 -42.100 1.00 18.07 66 TYR B O 1
ATOM 2280 N N . ARG B 1 67 ? 15.678 -11.275 -43.745 1.00 21.91 67 ARG B N 1
ATOM 2281 C CA . ARG B 1 67 ? 14.916 -10.434 -44.661 1.00 23.25 67 ARG B CA 1
ATOM 2282 C C . ARG B 1 67 ? 13.421 -10.771 -44.644 1.00 24.89 67 ARG B C 1
ATOM 2283 O O . ARG B 1 67 ? 12.595 -9.907 -44.324 1.00 22.74 67 ARG B O 1
ATOM 2291 N N . VAL B 1 68 ? 13.091 -12.008 -45.013 1.00 27.74 68 VAL B N 1
ATOM 2292 C CA . VAL B 1 68 ? 11.706 -12.491 -45.021 1.00 28.02 68 VAL B CA 1
ATOM 2293 C C . VAL B 1 68 ? 11.552 -13.772 -44.230 1.00 27.93 68 VAL B C 1
ATOM 2294 O O . VAL B 1 68 ? 10.547 -13.960 -43.567 1.00 31.29 68 VAL B O 1
ATOM 2298 N N . LYS B 1 69 ? 12.509 -14.664 -44.332 1.00 30.09 69 LYS B N 1
ATOM 2299 C CA . LYS B 1 69 ? 12.534 -15.851 -43.512 1.00 34.54 69 LYS B CA 1
ATOM 2300 C C . LYS B 1 69 ? 13.895 -16.022 -42.857 1.00 28.89 69 LYS B C 1
ATOM 2301 O O . LYS B 1 69 ? 14.945 -15.697 -43.420 1.00 26.73 69 LYS B O 1
ATOM 2307 N N . ARG B 1 70 ? 13.887 -16.584 -41.653 1.00 28.18 70 ARG B N 1
ATOM 2308 C CA . ARG B 1 70 ? 15.128 -16.847 -40.941 1.00 28.02 70 ARG B CA 1
ATOM 2309 C C . ARG B 1 70 ? 16.151 -17.581 -41.828 1.00 28.07 70 ARG B C 1
ATOM 2310 O O . ARG B 1 70 ? 15.799 -18.498 -42.520 1.00 27.41 70 ARG B O 1
ATOM 2318 N N . GLY B 1 71 ? 17.402 -17.115 -41.803 1.00 29.76 71 GLY B N 1
ATOM 2319 C CA . GLY B 1 71 ? 18.494 -17.737 -42.490 1.00 29.41 71 GLY B CA 1
ATOM 2320 C C . GLY B 1 71 ? 18.465 -17.569 -44.001 1.00 31.36 71 GLY B C 1
ATOM 2321 O O . GLY B 1 71 ? 19.181 -18.290 -44.685 1.00 33.05 71 GLY B O 1
ATOM 2322 N N . ASP B 1 72 ? 17.719 -16.584 -44.520 1.00 30.11 72 ASP B N 1
ATOM 2323 C CA . ASP B 1 72 ? 17.658 -16.312 -45.965 1.00 29.58 72 ASP B CA 1
ATOM 2324 C C . ASP B 1 72 ? 18.825 -15.415 -46.400 1.00 27.69 72 ASP B C 1
ATOM 2325 O O . ASP B 1 72 ? 19.932 -15.519 -45.843 1.00 26.11 72 ASP B O 1
ATOM 2330 N N . ASP B 1 73 ? 18.608 -14.566 -47.399 1.00 24.27 73 ASP B N 1
ATOM 2331 C CA . ASP B 1 73 ? 19.671 -13.698 -47.931 1.00 27.09 73 ASP B CA 1
ATOM 2332 C C . ASP B 1 73 ? 19.987 -12.474 -47.039 1.00 23.49 73 ASP B C 1
ATOM 2333 O O . ASP B 1 73 ? 20.935 -11.714 -47.335 1.00 22.75 73 ASP B O 1
ATOM 2338 N N . ILE B 1 74 ? 19.184 -12.291 -45.975 1.00 21.67 74 ILE B N 1
ATOM 2339 C CA . ILE B 1 74 ? 19.395 -11.311 -44.892 1.00 20.64 74 ILE B CA 1
ATOM 2340 C C . ILE B 1 74 ? 19.026 -9.876 -45.274 1.00 21.40 74 ILE B C 1
ATOM 2341 O O . ILE B 1 74 ? 18.184 -9.253 -44.610 1.00 17.82 74 ILE B O 1
ATOM 2346 N N . ILE B 1 75 ? 19.658 -9.382 -46.331 1.00 19.05 75 ILE B N 1
ATOM 2347 C CA . ILE B 1 75 ? 19.437 -8.054 -46.821 1.00 19.89 75 ILE B CA 1
ATOM 2348 C C . ILE B 1 75 ? 19.942 -8.015 -48.288 1.00 20.19 75 ILE B C 1
ATOM 2349 O O . ILE B 1 75 ? 20.873 -8.717 -48.634 1.00 17.60 75 ILE B O 1
ATOM 2354 N N . ASP B 1 76 ? 19.296 -7.231 -49.129 1.00 19.25 76 ASP B N 1
ATOM 2355 C CA . ASP B 1 76 ? 19.739 -7.084 -50.508 1.00 21.34 76 ASP B CA 1
ATOM 2356 C C . ASP B 1 76 ? 21.213 -6.663 -50.506 1.00 21.34 76 ASP B C 1
ATOM 2357 O O . ASP B 1 76 ? 21.546 -5.673 -49.842 1.00 20.78 76 ASP B O 1
ATOM 2362 N N . PRO B 1 77 ? 22.077 -7.330 -51.304 1.00 20.82 77 PRO B N 1
ATOM 2363 C CA . PRO B 1 77 ? 23.500 -7.024 -51.248 1.00 20.50 77 PRO B CA 1
ATOM 2364 C C . PRO B 1 77 ? 23.880 -5.647 -51.781 1.00 21.85 77 PRO B C 1
ATOM 2365 O O . PRO B 1 77 ? 24.939 -5.138 -51.460 1.00 24.62 77 PRO B O 1
ATOM 2369 N N . SER B 1 78 ? 22.972 -4.970 -52.474 1.00 22.87 78 SER B N 1
ATOM 2370 C CA . SER B 1 78 ? 23.204 -3.570 -52.837 1.00 22.55 78 SER B CA 1
ATOM 2371 C C . SER B 1 78 ? 23.092 -2.579 -51.666 1.00 23.11 78 SER B C 1
ATOM 2372 O O . SER B 1 78 ? 23.568 -1.472 -51.791 1.00 21.07 78 SER B O 1
ATOM 2375 N N . HIS B 1 79 ? 22.513 -2.986 -50.529 1.00 22.35 79 HIS B N 1
ATOM 2376 C CA . HIS B 1 79 ? 22.358 -2.153 -49.349 1.00 21.96 79 HIS B CA 1
ATOM 2377 C C . HIS B 1 79 ? 23.659 -2.004 -48.533 1.00 21.80 79 HIS B C 1
ATOM 2378 O O . HIS B 1 79 ? 23.648 -2.168 -47.294 1.00 21.54 79 HIS B O 1
ATOM 2385 N N . SER B 1 80 ? 24.765 -1.618 -49.173 1.00 20.74 80 SER B N 1
ATOM 2386 C CA . SER B 1 80 ? 26.064 -1.485 -48.484 1.00 19.34 80 SER B CA 1
ATOM 2387 C C . SER B 1 80 ? 26.044 -0.408 -47.417 1.00 19.15 80 SER B C 1
ATOM 2388 O O . SER B 1 80 ? 25.446 0.657 -47.616 1.00 16.30 80 SER B O 1
ATOM 2391 N N . GLY B 1 81 ? 26.688 -0.685 -46.286 1.00 18.44 81 GLY B N 1
ATOM 2392 C CA . GLY B 1 81 ? 26.847 0.317 -45.292 1.00 17.48 81 GLY B CA 1
ATOM 2393 C C . GLY B 1 81 ? 27.359 -0.211 -43.986 1.00 16.70 81 GLY B C 1
ATOM 2394 O O . GLY B 1 81 ? 27.691 -1.391 -43.845 1.00 16.52 81 GLY B O 1
ATOM 2395 N N . PRO B 1 82 ? 27.479 0.685 -43.026 1.00 16.63 82 PRO B N 1
ATOM 2396 C CA . PRO B 1 82 ? 27.926 0.309 -41.697 1.00 16.61 82 PRO B CA 1
ATOM 2397 C C . PRO B 1 82 ? 26.874 -0.395 -40.837 1.00 16.45 82 PRO B C 1
ATOM 2398 O O . PRO B 1 82 ? 25.663 -0.317 -41.086 1.00 16.56 82 PRO B O 1
ATOM 2402 N N . ILE B 1 83 ? 27.356 -1.015 -39.761 1.00 15.89 83 ILE B N 1
ATOM 2403 C CA . ILE B 1 83 ? 26.517 -1.563 -38.712 1.00 15.30 83 ILE B CA 1
ATOM 2404 C C . ILE B 1 83 ? 27.032 -1.080 -37.347 1.00 14.81 83 ILE B C 1
ATOM 2405 O O . ILE B 1 83 ? 28.204 -1.266 -37.034 1.00 16.16 83 ILE B O 1
ATOM 2410 N N . THR B 1 84 ? 26.160 -0.425 -36.578 1.00 13.71 84 THR B N 1
ATOM 2411 C CA . THR B 1 84 ? 26.570 0.122 -35.285 1.00 13.81 84 THR B CA 1
ATOM 2412 C C . THR B 1 84 ? 25.688 -0.425 -34.198 1.00 13.70 84 THR B C 1
ATOM 2413 O O . THR B 1 84 ? 24.515 -0.732 -34.417 1.00 15.95 84 THR B O 1
ATOM 2417 N N . THR B 1 85 ? 26.258 -0.519 -33.010 1.00 14.39 85 THR B N 1
ATOM 2418 C CA . THR B 1 85 ? 25.566 -0.994 -31.829 1.00 13.49 85 THR B CA 1
ATOM 2419 C C . THR B 1 85 ? 25.746 0.050 -30.711 1.00 13.51 85 THR B C 1
ATOM 2420 O O . THR B 1 85 ? 26.828 0.585 -30.527 1.00 11.95 85 THR B O 1
ATOM 2424 N N . TRP B 1 86 ? 24.638 0.301 -29.996 1.00 14.24 86 TRP B N 1
ATOM 2425 C CA . TRP B 1 86 ? 24.526 1.335 -28.987 1.00 13.23 86 TRP B CA 1
ATOM 2426 C C . TRP B 1 86 ? 23.808 0.779 -27.763 1.00 14.02 86 TRP B C 1
ATOM 2427 O O . TRP B 1 86 ? 23.126 -0.271 -27.826 1.00 13.24 86 TRP B O 1
ATOM 2438 N N . ILE B 1 87 ? 23.936 1.512 -26.655 1.00 13.95 87 ILE B N 1
ATOM 2439 C CA . ILE B 1 87 ? 23.305 1.173 -25.396 1.00 13.15 87 ILE B CA 1
ATOM 2440 C C . ILE B 1 87 ? 22.722 2.421 -24.732 1.00 13.20 87 ILE B C 1
ATOM 2441 O O . ILE B 1 87 ? 23.306 3.494 -24.798 1.00 12.76 87 ILE B O 1
ATOM 2446 N N . ALA B 1 88 ? 21.589 2.244 -24.074 1.00 13.26 88 ALA B N 1
ATOM 2447 C CA . ALA B 1 88 ? 20.944 3.264 -23.239 1.00 13.75 88 ALA B CA 1
ATOM 2448 C C . ALA B 1 88 ? 20.409 2.617 -21.993 1.00 13.91 88 ALA B C 1
ATOM 2449 O O . ALA B 1 88 ? 20.026 1.456 -22.017 1.00 13.18 88 ALA B O 1
ATOM 2451 N N . ALA B 1 89 ? 20.353 3.390 -20.905 1.00 15.09 89 ALA B N 1
ATOM 2452 C CA . ALA B 1 89 ? 19.691 2.937 -19.679 1.00 15.23 89 ALA B CA 1
ATOM 2453 C C . ALA B 1 89 ? 18.211 2.702 -19.939 1.00 15.09 89 ALA B C 1
ATOM 2454 O O . ALA B 1 89 ? 17.542 3.462 -20.676 1.00 13.91 89 ALA B O 1
ATOM 2456 N N . PHE B 1 90 ? 17.695 1.621 -19.378 1.00 14.70 90 PHE B N 1
ATOM 2457 C CA . PHE B 1 90 ? 16.268 1.360 -19.445 1.00 15.33 90 PHE B CA 1
ATOM 2458 C C . PHE B 1 90 ? 15.586 2.255 -18.408 1.00 16.87 90 PHE B C 1
ATOM 2459 O O . PHE B 1 90 ? 15.508 1.869 -17.254 1.00 20.35 90 PHE B O 1
ATOM 2467 N N . THR B 1 91 ? 15.042 3.401 -18.823 1.00 16.19 91 THR B N 1
ATOM 2468 C CA . THR B 1 91 ? 14.414 4.353 -17.871 1.00 16.43 91 THR B CA 1
ATOM 2469 C C . THR B 1 91 ? 13.006 3.923 -17.464 1.00 16.48 91 THR B C 1
ATOM 2470 O O . THR B 1 91 ? 12.605 4.073 -16.333 1.00 16.27 91 THR B O 1
ATOM 2474 N N . SER B 1 92 ? 12.240 3.450 -18.423 1.00 14.35 92 SER B N 1
ATOM 2475 C CA . SER B 1 92 ? 10.942 2.919 -18.146 1.00 15.08 92 SER B CA 1
ATOM 2476 C C . SER B 1 92 ? 10.491 2.095 -19.367 1.00 13.99 92 SER B C 1
ATOM 2477 O O . SER B 1 92 ? 11.057 2.255 -20.461 1.00 13.61 92 SER B O 1
ATOM 2480 N N . PRO B 1 93 ? 9.493 1.219 -19.180 1.00 13.27 93 PRO B N 1
ATOM 2481 C CA . PRO B 1 93 ? 9.031 0.432 -20.350 1.00 13.97 93 PRO B CA 1
ATOM 2482 C C . PRO B 1 93 ? 8.475 1.243 -21.516 1.00 15.11 93 PRO B C 1
ATOM 2483 O O . PRO B 1 93 ? 8.512 0.757 -22.651 1.00 14.48 93 PRO B O 1
ATOM 2487 N N . THR B 1 94 ? 7.994 2.471 -21.256 1.00 16.12 94 THR B N 1
ATOM 2488 C CA . THR B 1 94 ? 7.491 3.289 -22.354 1.00 15.39 94 THR B CA 1
ATOM 2489 C C . THR B 1 94 ? 8.518 4.237 -22.899 1.00 16.36 94 THR B C 1
ATOM 2490 O O . THR B 1 94 ? 8.182 5.070 -23.732 1.00 17.46 94 THR B O 1
ATOM 2494 N N . MET B 1 95 ? 9.786 4.075 -22.538 1.00 16.27 95 MET B N 1
ATOM 2495 C CA . MET B 1 95 ? 10.828 4.772 -23.265 1.00 15.94 95 MET B CA 1
ATOM 2496 C C . MET B 1 95 ? 10.782 4.384 -24.751 1.00 16.25 95 MET B C 1
ATOM 2497 O O . MET B 1 95 ? 10.382 3.279 -25.103 1.00 16.52 95 MET B O 1
ATOM 2502 N N . ASP B 1 96 ? 11.142 5.323 -25.615 1.00 17.37 96 ASP B N 1
ATOM 2503 C CA . ASP B 1 96 ? 11.180 5.036 -27.055 1.00 17.89 96 ASP B CA 1
ATOM 2504 C C . ASP B 1 96 ? 12.527 5.242 -27.705 1.00 16.71 96 ASP B C 1
ATOM 2505 O O . ASP B 1 96 ? 12.658 5.141 -28.928 1.00 15.92 96 ASP B O 1
ATOM 2510 N N . GLY B 1 97 ? 13.535 5.555 -26.901 1.00 16.68 97 GLY B N 1
ATOM 2511 C CA . GLY B 1 97 ? 14.862 5.775 -27.420 1.00 16.33 97 GLY B CA 1
ATOM 2512 C C . GLY B 1 97 ? 15.121 7.181 -27.907 1.00 16.66 97 GLY B C 1
ATOM 2513 O O . GLY B 1 97 ? 16.265 7.489 -28.279 1.00 15.09 97 GLY B O 1
ATOM 2514 N N . THR B 1 98 ? 14.126 8.068 -27.859 1.00 16.70 98 THR B N 1
ATOM 2515 C CA . THR B 1 98 ? 14.392 9.486 -28.152 1.00 16.58 98 THR B CA 1
ATOM 2516 C C . THR B 1 98 ? 15.126 10.112 -26.977 1.00 16.81 98 THR B C 1
ATOM 2517 O O . THR B 1 98 ? 15.179 9.557 -25.882 1.00 16.50 98 THR B O 1
ATOM 2521 N N . GLY B 1 99 ? 15.728 11.264 -27.250 1.00 18.07 99 GLY B N 1
ATOM 2522 C CA . GLY B 1 99 ? 16.464 12.021 -26.269 1.00 19.08 99 GLY B CA 1
ATOM 2523 C C . GLY B 1 99 ? 17.945 11.719 -26.234 1.00 19.59 99 GLY B C 1
ATOM 2524 O O . GLY B 1 99 ? 18.438 10.802 -26.925 1.00 17.57 99 GLY B O 1
ATOM 2525 N N . PRO B 1 100 ? 18.670 12.474 -25.414 1.00 19.70 100 PRO B N 1
ATOM 2526 C CA . PRO B 1 100 ? 20.103 12.304 -25.293 1.00 21.25 100 PRO B CA 1
ATOM 2527 C C . PRO B 1 100 ? 20.446 11.178 -24.374 1.00 19.56 100 PRO B C 1
ATOM 2528 O O . PRO B 1 100 ? 20.892 11.404 -23.225 1.00 19.84 100 PRO B O 1
ATOM 2532 N N . VAL B 1 101 ? 20.378 9.950 -24.901 1.00 18.31 101 VAL B N 1
ATOM 2533 C CA . VAL B 1 101 ? 20.514 8.762 -24.015 1.00 17.71 101 VAL B CA 1
ATOM 2534 C C . VAL B 1 101 ? 21.515 7.681 -24.434 1.00 15.73 101 VAL B C 1
ATOM 2535 O O . VAL B 1 101 ? 21.748 6.737 -23.667 1.00 16.51 101 VAL B O 1
ATOM 2539 N N . TRP B 1 102 ? 22.068 7.757 -25.649 1.00 15.53 102 TRP B N 1
ATOM 2540 C CA . TRP B 1 102 ? 22.783 6.609 -26.219 1.00 14.95 102 TRP B CA 1
ATOM 2541 C C . TRP B 1 102 ? 24.285 6.699 -26.147 1.00 14.33 102 TRP B C 1
ATOM 2542 O O . TRP B 1 102 ? 24.862 7.789 -26.240 1.00 15.90 102 TRP B O 1
ATOM 2553 N N . SER B 1 103 ? 24.917 5.551 -25.976 1.00 14.69 103 SER B N 1
ATOM 2554 C CA . SER B 1 103 ? 26.323 5.412 -26.167 1.00 14.01 103 SER B CA 1
ATOM 2555 C C . SER B 1 103 ? 26.600 4.314 -27.172 1.00 13.67 103 SER B C 1
ATOM 2556 O O . SER B 1 103 ? 26.049 3.221 -27.087 1.00 13.66 103 SER B O 1
ATOM 2559 N N . LYS B 1 104 ? 27.481 4.597 -28.107 1.00 13.19 104 LYS B N 1
ATOM 2560 C CA . LYS B 1 104 ? 28.023 3.621 -29.024 1.00 14.33 104 LYS B CA 1
ATOM 2561 C C . LYS B 1 104 ? 28.963 2.641 -28.372 1.00 14.08 104 LYS B C 1
ATOM 2562 O O . LYS B 1 104 ? 29.945 3.025 -27.743 1.00 14.80 104 LYS B O 1
ATOM 2568 N N . ILE B 1 105 ? 28.695 1.359 -28.557 1.00 13.48 105 ILE B N 1
ATOM 2569 C CA . ILE B 1 105 ? 29.597 0.323 -28.035 1.00 14.65 105 ILE B CA 1
ATOM 2570 C C . ILE B 1 105 ? 30.290 -0.540 -29.082 1.00 15.15 105 ILE B C 1
ATOM 2571 O O . ILE B 1 105 ? 31.192 -1.320 -28.740 1.00 17.31 105 ILE B O 1
ATOM 2576 N N . HIS B 1 106 ? 29.950 -0.381 -30.354 1.00 14.59 106 HIS B N 1
ATOM 2577 C CA . HIS B 1 106 ? 30.582 -1.181 -31.388 1.00 15.99 106 HIS B CA 1
ATOM 2578 C C . HIS B 1 106 ? 30.209 -0.616 -32.726 1.00 15.38 106 HIS B C 1
ATOM 2579 O O . HIS B 1 106 ? 29.091 -0.124 -32.926 1.00 14.68 106 HIS B O 1
ATOM 2586 N N . GLU B 1 107 ? 31.144 -0.670 -33.658 1.00 16.48 107 GLU B N 1
ATOM 2587 C CA . GLU B 1 107 ? 30.880 -0.226 -35.023 1.00 16.67 107 GLU B CA 1
ATOM 2588 C C . GLU B 1 107 ? 31.751 -0.941 -36.020 1.00 17.33 107 GLU B C 1
ATOM 2589 O O . GLU B 1 107 ? 32.857 -1.382 -35.714 1.00 17.17 107 GLU B O 1
ATOM 2595 N N . GLU B 1 108 ? 31.241 -1.046 -37.236 1.00 18.62 108 GLU B N 1
ATOM 2596 C CA . GLU B 1 108 ? 32.028 -1.499 -38.390 1.00 19.21 108 GLU B CA 1
ATOM 2597 C C . GLU B 1 108 ? 31.462 -0.755 -39.580 1.00 17.79 108 GLU B C 1
ATOM 2598 O O . GLU B 1 108 ? 30.234 -0.680 -39.725 1.00 19.11 108 GLU B O 1
ATOM 2604 N N . GLY B 1 109 ? 32.357 -0.237 -40.431 1.00 16.76 109 GLY B N 1
ATOM 2605 C CA . GLY B 1 109 ? 31.954 0.495 -41.608 1.00 18.14 109 GLY B CA 1
ATOM 2606 C C . GLY B 1 109 ? 32.504 -0.097 -42.889 1.00 17.44 109 GLY B C 1
ATOM 2607 O O . GLY B 1 109 ? 32.089 -1.186 -43.303 1.00 18.00 109 GLY B O 1
ATOM 2608 N N . TYR B 1 110 ? 33.398 0.648 -43.529 1.00 18.10 110 TYR B N 1
ATOM 2609 C CA . TYR B 1 110 ? 34.011 0.242 -44.784 1.00 20.75 110 TYR B CA 1
ATOM 2610 C C . TYR B 1 110 ? 35.473 -0.150 -44.523 1.00 22.25 110 TYR B C 1
ATOM 2611 O O . TYR B 1 110 ? 36.199 0.589 -43.879 1.00 23.19 110 TYR B O 1
ATOM 2620 N N . ASP B 1 111 ? 35.867 -1.297 -45.027 1.00 23.39 111 ASP B N 1
ATOM 2621 C CA . ASP B 1 111 ? 37.230 -1.814 -44.899 1.00 27.18 111 ASP B CA 1
ATOM 2622 C C . ASP B 1 111 ? 37.907 -1.688 -46.265 1.00 28.84 111 ASP B C 1
ATOM 2623 O O . ASP B 1 111 ? 37.593 -2.459 -47.177 1.00 34.34 111 ASP B O 1
ATOM 2628 N N . ALA B 1 112 ? 38.780 -0.694 -46.413 1.00 29.49 112 ALA B N 1
ATOM 2629 C CA . ALA B 1 112 ? 39.463 -0.412 -47.702 1.00 31.94 112 ALA B CA 1
ATOM 2630 C C . ALA B 1 112 ? 40.398 -1.524 -48.152 1.00 32.86 112 ALA B C 1
ATOM 2631 O O . ALA B 1 112 ? 40.505 -1.782 -49.353 1.00 30.31 112 ALA B O 1
ATOM 2633 N N . SER B 1 113 ? 40.968 -2.252 -47.182 1.00 30.81 113 SER B N 1
ATOM 2634 C CA . SER B 1 113 ? 41.865 -3.364 -47.476 1.00 34.57 113 SER B CA 1
ATOM 2635 C C . SER B 1 113 ? 41.199 -4.590 -48.139 1.00 33.23 113 SER B C 1
ATOM 2636 O O . SER B 1 113 ? 41.886 -5.372 -48.809 1.00 36.22 113 SER B O 1
ATOM 2639 N N . THR B 1 114 ? 39.893 -4.765 -47.942 1.00 28.01 114 THR B N 1
ATOM 2640 C CA . THR B 1 114 ? 39.115 -5.801 -48.648 1.00 27.58 114 THR B CA 1
ATOM 2641 C C . THR B 1 114 ? 38.011 -5.230 -49.563 1.00 24.93 114 THR B C 1
ATOM 2642 O O . THR B 1 114 ? 37.281 -5.986 -50.181 1.00 25.18 114 THR B O 1
ATOM 2646 N N . LYS B 1 115 ? 37.892 -3.908 -49.655 1.00 25.83 115 LYS B N 1
ATOM 2647 C CA . LYS B 1 115 ? 36.819 -3.264 -50.404 1.00 33.00 115 LYS B CA 1
ATOM 2648 C C . LYS B 1 115 ? 35.443 -3.840 -50.059 1.00 29.82 115 LYS B C 1
ATOM 2649 O O . LYS B 1 115 ? 34.626 -4.083 -50.937 1.00 33.40 115 LYS B O 1
ATOM 2655 N N . SER B 1 116 ? 35.180 -3.966 -48.762 1.00 28.42 116 SER B N 1
ATOM 2656 C CA . SER B 1 116 ? 33.930 -4.480 -48.303 1.00 27.55 116 SER B CA 1
ATOM 2657 C C . SER B 1 116 ? 33.395 -3.771 -47.077 1.00 25.00 116 SER B C 1
ATOM 2658 O O . SER B 1 116 ? 34.107 -2.988 -46.444 1.00 24.93 116 SER B O 1
ATOM 2661 N N . TRP B 1 117 ? 32.094 -3.980 -46.835 1.00 21.63 117 TRP B N 1
ATOM 2662 C CA . TRP B 1 117 ? 31.358 -3.276 -45.817 1.00 19.30 117 TRP B CA 1
ATOM 2663 C C . TRP B 1 117 ? 30.909 -4.219 -44.731 1.00 15.92 117 TRP B C 1
ATOM 2664 O O . TRP B 1 117 ? 30.790 -5.421 -44.933 1.00 15.20 117 TRP B O 1
ATOM 2675 N N . ALA B 1 118 ? 30.494 -3.632 -43.611 1.00 15.83 118 ALA B N 1
ATOM 2676 C CA . ALA B 1 118 ? 29.860 -4.374 -42.554 1.00 14.80 118 ALA B CA 1
ATOM 2677 C C . ALA B 1 118 ? 28.694 -5.224 -43.089 1.00 14.04 118 ALA B C 1
ATOM 2678 O O . ALA B 1 118 ? 28.563 -6.373 -42.730 1.00 14.26 118 ALA B O 1
ATOM 2680 N N . VAL B 1 119 ? 27.884 -4.649 -43.971 1.00 14.24 119 VAL B N 1
ATOM 2681 C CA . VAL B 1 119 ? 26.756 -5.376 -44.573 1.00 16.33 119 VAL B CA 1
ATOM 2682 C C . VAL B 1 119 ? 27.167 -6.628 -45.334 1.00 16.82 119 VAL B C 1
ATOM 2683 O O . VAL B 1 119 ? 26.496 -7.663 -45.209 1.00 17.78 119 VAL B O 1
ATOM 2687 N N . ASP B 1 120 ? 28.267 -6.568 -46.069 1.00 20.91 120 ASP B N 1
ATOM 2688 C CA . ASP B 1 120 ? 28.741 -7.782 -46.785 1.00 21.71 120 ASP B CA 1
ATOM 2689 C C . ASP B 1 120 ? 29.135 -8.864 -45.799 1.00 20.69 120 ASP B C 1
ATOM 2690 O O . ASP B 1 120 ? 28.864 -10.045 -46.007 1.00 23.89 120 ASP B O 1
ATOM 2695 N N . LYS B 1 121 ? 29.782 -8.460 -44.711 1.00 21.02 121 LYS B N 1
ATOM 2696 C CA . LYS B 1 121 ? 30.138 -9.396 -43.661 1.00 22.09 121 LYS B CA 1
ATOM 2697 C C . LYS B 1 121 ? 28.892 -10.015 -43.002 1.00 21.19 121 LYS B C 1
ATOM 2698 O O . LYS B 1 121 ? 28.869 -11.211 -42.726 1.00 20.15 121 LYS B O 1
ATOM 2704 N N . LEU B 1 122 ? 27.857 -9.194 -42.755 1.00 19.50 122 LEU B N 1
ATOM 2705 C CA . LEU B 1 122 ? 26.582 -9.678 -42.203 1.00 19.85 122 LEU B CA 1
ATOM 2706 C C . LEU B 1 122 ? 25.952 -10.766 -43.100 1.00 19.93 122 LEU B C 1
ATOM 2707 O O . LEU B 1 122 ? 25.545 -11.833 -42.605 1.00 18.98 122 LEU B O 1
ATOM 2712 N N . ILE B 1 123 ? 25.898 -10.486 -44.403 1.00 18.82 123 ILE B N 1
ATOM 2713 C CA . ILE B 1 123 ? 25.392 -11.444 -45.391 1.00 17.92 123 ILE B CA 1
ATOM 2714 C C . ILE B 1 123 ? 26.277 -12.739 -45.363 1.00 19.30 123 ILE B C 1
ATOM 2715 O O . ILE B 1 123 ? 25.727 -13.850 -45.242 1.00 16.89 123 ILE B O 1
ATOM 2720 N N . ALA B 1 124 ? 27.597 -12.582 -45.388 1.00 18.86 124 ALA B N 1
ATOM 2721 C CA . ALA B 1 124 ? 28.503 -13.749 -45.326 1.00 19.41 124 ALA B CA 1
ATOM 2722 C C . ALA B 1 124 ? 28.347 -14.573 -44.053 1.00 22.05 124 ALA B C 1
ATOM 2723 O O . ALA B 1 124 ? 28.368 -15.818 -44.093 1.00 17.43 124 ALA B O 1
ATOM 2725 N N . ASN B 1 125 ? 28.098 -13.890 -42.933 1.00 22.73 125 ASN B N 1
ATOM 2726 C CA . ASN B 1 125 ? 27.778 -14.572 -41.683 1.00 24.14 125 ASN B CA 1
ATOM 2727 C C . ASN B 1 125 ? 26.356 -15.062 -41.519 1.00 25.76 125 ASN B C 1
ATOM 2728 O O . ASN B 1 125 ? 25.956 -15.423 -40.404 1.00 28.01 125 ASN B O 1
ATOM 2733 N N . LYS B 1 126 ? 25.560 -15.063 -42.586 1.00 26.12 126 LYS B N 1
ATOM 2734 C CA . LYS B 1 126 ? 24.186 -15.559 -42.539 1.00 27.13 126 LYS B CA 1
ATOM 2735 C C . LYS B 1 126 ? 23.388 -14.845 -41.439 1.00 22.88 126 LYS B C 1
ATOM 2736 O O . LYS B 1 126 ? 22.563 -15.434 -40.752 1.00 21.45 126 LYS B O 1
ATOM 2742 N N . GLY B 1 127 ? 23.596 -13.538 -41.353 1.00 21.56 127 GLY B N 1
ATOM 2743 C CA . GLY B 1 127 ? 22.740 -12.658 -40.535 1.00 20.60 127 GLY B CA 1
ATOM 2744 C C . GLY B 1 127 ? 23.150 -12.550 -39.079 1.00 19.35 127 GLY B C 1
ATOM 2745 O O . GLY B 1 127 ? 22.520 -11.805 -38.349 1.00 18.13 127 GLY B O 1
ATOM 2746 N N . MET B 1 128 ? 24.252 -13.194 -38.712 1.00 17.10 128 MET B N 1
ATOM 2747 C CA . MET B 1 128 ? 24.806 -13.161 -37.366 1.00 19.15 128 MET B CA 1
ATOM 2748 C C . MET B 1 128 ? 25.759 -11.979 -37.235 1.00 18.06 128 MET B C 1
ATOM 2749 O O . MET B 1 128 ? 26.711 -11.884 -37.978 1.00 20.48 128 MET B O 1
ATOM 2754 N N . TRP B 1 129 ? 25.479 -11.076 -36.311 1.00 17.20 129 TRP B N 1
ATOM 2755 C CA . TRP B 1 129 ? 26.354 -9.918 -36.036 1.00 16.71 129 TRP B CA 1
ATOM 2756 C C . TRP B 1 129 ? 26.772 -9.929 -34.566 1.00 17.17 129 TRP B C 1
ATOM 2757 O O . TRP B 1 129 ? 25.938 -9.750 -33.671 1.00 16.90 129 TRP B O 1
ATOM 2768 N N . ASP B 1 130 ? 28.071 -10.129 -34.329 1.00 18.49 130 ASP B N 1
ATOM 2769 C CA . ASP B 1 130 ? 28.626 -10.223 -32.983 1.00 19.67 130 ASP B CA 1
ATOM 2770 C C . ASP B 1 130 ? 29.150 -8.906 -32.448 1.00 19.20 130 ASP B C 1
ATOM 2771 O O . ASP B 1 130 ? 29.711 -8.120 -33.170 1.00 20.76 130 ASP B O 1
ATOM 2776 N N . PHE B 1 131 ? 28.999 -8.710 -31.146 1.00 18.28 131 PHE B N 1
ATOM 2777 C CA . PHE B 1 131 ? 29.683 -7.669 -30.430 1.00 17.18 131 PHE B CA 1
ATOM 2778 C C . PHE B 1 131 ? 29.831 -8.092 -28.977 1.00 16.46 131 PHE B C 1
ATOM 2779 O O . PHE B 1 131 ? 29.164 -9.020 -28.535 1.00 17.62 131 PHE B O 1
ATOM 2787 N N . THR B 1 132 ? 30.611 -7.349 -28.219 1.00 16.98 132 THR B N 1
ATOM 2788 C CA . THR B 1 132 ? 30.755 -7.626 -26.810 1.00 17.60 132 THR B CA 1
ATOM 2789 C C . THR B 1 132 ? 30.042 -6.593 -25.972 1.00 17.78 132 THR B C 1
ATOM 2790 O O . THR B 1 132 ? 30.167 -5.383 -26.194 1.00 19.30 132 THR B O 1
ATOM 2794 N N . LEU B 1 133 ? 29.288 -7.048 -24.987 1.00 18.18 133 LEU B N 1
ATOM 2795 C CA . LEU B 1 133 ? 28.781 -6.140 -23.923 1.00 20.30 133 LEU B CA 1
ATOM 2796 C C . LEU B 1 133 ? 29.959 -5.709 -23.073 1.00 18.24 133 LEU B C 1
ATOM 2797 O O . LEU B 1 133 ? 30.692 -6.576 -22.605 1.00 16.15 133 LEU B O 1
ATOM 2802 N N . PRO B 1 134 ? 30.216 -4.391 -22.966 1.00 17.36 134 PRO B N 1
ATOM 2803 C CA . PRO B 1 134 ? 31.445 -3.995 -22.261 1.00 17.68 134 PRO B CA 1
ATOM 2804 C C . PRO B 1 134 ? 31.510 -4.624 -20.862 1.00 18.30 134 PRO B C 1
ATOM 2805 O O . PRO B 1 134 ? 30.554 -4.515 -20.101 1.00 17.25 134 PRO B O 1
ATOM 2809 N N . SER B 1 135 ? 32.633 -5.244 -20.530 1.00 17.42 135 SER B N 1
ATOM 2810 C CA . SER B 1 135 ? 32.813 -5.871 -19.214 1.00 19.41 135 SER B CA 1
ATOM 2811 C C . SER B 1 135 ? 32.674 -4.920 -18.010 1.00 18.79 135 SER B C 1
ATOM 2812 O O . SER B 1 135 ? 32.319 -5.359 -16.931 1.00 18.44 135 SER B O 1
ATOM 2815 N N . GLN B 1 136 ? 32.988 -3.645 -18.214 1.00 18.85 136 GLN B N 1
ATOM 2816 C CA . GLN B 1 136 ? 32.934 -2.596 -17.180 1.00 21.78 136 GLN B CA 1
ATOM 2817 C C . GLN B 1 136 ? 31.533 -2.087 -16.918 1.00 19.60 136 GLN B C 1
ATOM 2818 O O . GLN B 1 136 ? 31.315 -1.363 -15.956 1.00 19.32 136 GLN B O 1
ATOM 2824 N N . LEU B 1 137 ? 30.566 -2.553 -17.716 1.00 19.18 137 LEU B N 1
ATOM 2825 C CA . LEU B 1 137 ? 29.173 -2.126 -17.592 1.00 19.96 137 LEU B CA 1
ATOM 2826 C C . LEU B 1 137 ? 28.524 -2.398 -16.223 1.00 19.61 137 LEU B C 1
ATOM 2827 O O . LEU B 1 137 ? 28.582 -3.510 -15.668 1.00 18.84 137 LEU B O 1
ATOM 2832 N N . LYS B 1 138 ? 27.925 -1.336 -15.670 1.00 20.06 138 LYS B N 1
ATOM 2833 C CA A LYS B 1 138 ? 27.219 -1.428 -14.396 0.50 19.13 138 LYS B CA 1
ATOM 2834 C CA B LYS B 1 138 ? 27.221 -1.429 -14.399 0.50 19.63 138 LYS B CA 1
ATOM 2835 C C . LYS B 1 138 ? 26.009 -2.316 -14.602 1.00 19.23 138 LYS B C 1
ATOM 2836 O O . LYS B 1 138 ? 25.290 -2.139 -15.599 1.00 17.83 138 LYS B O 1
ATOM 2847 N N . PRO B 1 139 ? 25.755 -3.257 -13.663 1.00 18.96 139 PRO B N 1
ATOM 2848 C CA . PRO B 1 139 ? 24.572 -4.081 -13.855 1.00 18.55 139 PRO B CA 1
ATOM 2849 C C . PRO B 1 139 ? 23.291 -3.277 -13.775 1.00 17.97 139 PRO B C 1
ATOM 2850 O O . PRO B 1 139 ? 23.233 -2.229 -13.126 1.00 17.19 139 PRO B O 1
ATOM 2854 N N . GLY B 1 140 ? 22.281 -3.754 -14.488 1.00 16.53 140 GLY B N 1
ATOM 2855 C CA . GLY B 1 140 ? 20.996 -3.047 -14.586 1.00 17.05 140 GLY B CA 1
ATOM 2856 C C . GLY B 1 140 ? 20.345 -3.408 -15.909 1.00 15.21 140 GLY B C 1
ATOM 2857 O O . GLY B 1 140 ? 20.880 -4.210 -16.680 1.00 14.82 140 GLY B O 1
ATOM 2858 N N . LYS B 1 141 ? 19.223 -2.755 -16.174 1.00 14.31 141 LYS B N 1
ATOM 2859 C CA . LYS B 1 141 ? 18.463 -3.031 -17.387 1.00 13.50 141 LYS B CA 1
ATOM 2860 C C . LYS B 1 141 ? 18.856 -1.975 -18.366 1.00 12.82 141 LYS B C 1
ATOM 2861 O O . LYS B 1 141 ? 18.984 -0.787 -18.021 1.00 11.73 141 LYS B O 1
ATOM 2867 N N . TYR B 1 142 ? 18.977 -2.381 -19.613 1.00 13.23 142 TYR B N 1
ATOM 2868 C CA . TYR B 1 142 ? 19.364 -1.490 -20.682 1.00 13.44 142 TYR B CA 1
ATOM 2869 C C . TYR B 1 142 ? 18.574 -1.760 -21.940 1.00 14.46 142 TYR B C 1
ATOM 2870 O O . TYR B 1 142 ? 18.090 -2.886 -22.146 1.00 16.16 142 TYR B O 1
ATOM 2879 N N . MET B 1 143 ? 18.550 -0.764 -22.826 1.00 13.01 143 MET B N 1
ATOM 2880 C CA . MET B 1 143 ? 18.174 -1.001 -24.205 1.00 14.02 143 MET B CA 1
ATOM 2881 C C . MET B 1 143 ? 19.409 -1.072 -25.072 1.00 14.44 143 MET B C 1
ATOM 2882 O O . MET B 1 143 ? 20.263 -0.197 -24.985 1.00 14.22 143 MET B O 1
ATOM 2887 N N . LEU B 1 144 ? 19.545 -2.149 -25.837 1.00 14.50 144 LEU B N 1
ATOM 2888 C CA . LEU B 1 144 ? 20.585 -2.274 -26.836 1.00 14.82 144 LEU B CA 1
ATOM 2889 C C . LEU B 1 144 ? 20.026 -1.941 -28.190 1.00 15.34 144 LEU B C 1
ATOM 2890 O O . LEU B 1 144 ? 18.884 -2.281 -28.485 1.00 18.51 144 LEU B O 1
ATOM 2895 N N . ARG B 1 145 ? 20.771 -1.190 -28.967 1.00 15.17 145 ARG B N 1
ATOM 2896 C CA . ARG B 1 145 ? 20.296 -0.753 -30.294 1.00 15.39 145 ARG B CA 1
ATOM 2897 C C . ARG B 1 145 ? 21.316 -1.132 -31.333 1.00 14.95 145 ARG B C 1
ATOM 2898 O O . ARG B 1 145 ? 22.501 -0.878 -31.178 1.00 14.98 145 ARG B O 1
ATOM 2906 N N . GLN B 1 146 ? 20.870 -1.799 -32.375 1.00 15.65 146 GLN B N 1
ATOM 2907 C CA . GLN B 1 146 ? 21.764 -2.148 -33.474 1.00 16.11 146 GLN B CA 1
ATOM 2908 C C . GLN B 1 146 ? 21.109 -1.642 -34.756 1.00 15.88 146 GLN B C 1
ATOM 2909 O O . GLN B 1 146 ? 19.909 -1.779 -34.932 1.00 13.20 146 GLN B O 1
ATOM 2915 N N . GLU B 1 147 ? 21.946 -1.053 -35.602 1.00 15.25 147 GLU B N 1
ATOM 2916 C CA . GLU B 1 147 ? 21.492 -0.333 -36.740 1.00 18.16 147 GLU B CA 1
ATOM 2917 C C . GLU B 1 147 ? 22.336 -0.688 -37.960 1.00 16.14 147 GLU B C 1
ATOM 2918 O O . GLU B 1 147 ? 23.550 -0.557 -37.940 1.00 16.33 147 GLU B O 1
ATOM 2924 N N . ILE B 1 148 ? 21.654 -1.080 -39.029 1.00 16.10 148 ILE B N 1
ATOM 2925 C CA . ILE B 1 148 ? 22.270 -1.184 -40.353 1.00 16.54 148 ILE B CA 1
ATOM 2926 C C . ILE B 1 148 ? 21.894 0.061 -41.110 1.00 16.70 148 ILE B C 1
ATOM 2927 O O . ILE B 1 148 ? 20.714 0.445 -41.060 1.00 15.01 148 ILE B O 1
ATOM 2932 N N . VAL B 1 149 ? 22.856 0.710 -41.763 1.00 15.40 149 VAL B N 1
ATOM 2933 C CA . VAL B 1 149 ? 22.538 1.863 -42.623 1.00 17.34 149 VAL B CA 1
ATOM 2934 C C . VAL B 1 149 ? 22.882 1.484 -44.076 1.00 16.63 149 VAL B C 1
ATOM 2935 O O . VAL B 1 149 ? 23.997 1.055 -44.336 1.00 15.08 149 VAL B O 1
ATOM 2939 N N . ALA B 1 150 ? 21.884 1.542 -44.969 1.00 15.94 150 ALA B N 1
ATOM 2940 C CA . ALA B 1 150 ? 22.074 1.163 -46.364 1.00 16.57 150 ALA B CA 1
ATOM 2941 C C . ALA B 1 150 ? 22.295 2.432 -47.173 1.00 16.69 150 ALA B C 1
ATOM 2942 O O . ALA B 1 150 ? 21.492 3.375 -47.089 1.00 15.59 150 ALA B O 1
ATOM 2944 N N . HIS B 1 151 ? 23.392 2.466 -47.928 1.00 18.44 151 HIS B N 1
ATOM 2945 C CA . HIS B 1 151 ? 23.808 3.673 -48.677 1.00 18.74 151 HIS B CA 1
ATOM 2946 C C . HIS B 1 151 ? 23.617 3.635 -50.188 1.00 19.77 151 HIS B C 1
ATOM 2947 O O . HIS B 1 151 ? 24.116 4.511 -50.886 1.00 19.47 151 HIS B O 1
ATOM 2954 N N . HIS B 1 152 ? 22.893 2.650 -50.690 1.00 20.07 152 HIS B N 1
ATOM 2955 C CA . HIS B 1 152 ? 22.614 2.554 -52.141 1.00 23.11 152 HIS B CA 1
ATOM 2956 C C . HIS B 1 152 ? 21.903 3.761 -52.737 1.00 23.58 152 HIS B C 1
ATOM 2957 O O . HIS B 1 152 ? 22.019 3.980 -53.936 1.00 26.29 152 HIS B O 1
ATOM 2964 N N . GLU B 1 153 ? 21.179 4.530 -51.929 1.00 21.04 153 GLU B N 1
ATOM 2965 C CA . GLU B 1 153 ? 20.543 5.777 -52.390 1.00 20.29 153 GLU B CA 1
ATOM 2966 C C . GLU B 1 153 ? 20.930 6.976 -51.543 1.00 19.91 153 GLU B C 1
ATOM 2967 O O . GLU B 1 153 ? 20.244 7.990 -51.550 1.00 20.55 153 GLU B O 1
ATOM 2973 N N . SER B 1 154 ? 22.101 6.918 -50.916 1.00 19.89 154 SER B N 1
ATOM 2974 C CA . SER B 1 154 ? 22.567 8.015 -50.051 1.00 21.15 154 SER B CA 1
ATOM 2975 C C . SER B 1 154 ? 23.271 9.132 -50.795 1.00 22.07 154 SER B C 1
ATOM 2976 O O . SER B 1 154 ? 23.645 10.137 -50.187 1.00 23.15 154 SER B O 1
ATOM 2979 N N . ASP B 1 155 ? 23.494 8.944 -52.100 1.00 24.34 155 ASP B N 1
ATOM 2980 C CA . ASP B 1 155 ? 24.043 10.013 -52.982 1.00 26.31 155 ASP B CA 1
ATOM 2981 C C . ASP B 1 155 ? 23.093 11.197 -53.181 1.00 25.43 155 ASP B C 1
ATOM 2982 O O . ASP B 1 155 ? 23.484 12.191 -53.783 1.00 26.04 155 ASP B O 1
ATOM 2987 N N . ALA B 1 156 ? 21.882 11.108 -52.635 1.00 23.48 156 ALA B N 1
ATOM 2988 C CA . ALA B 1 156 ? 21.025 12.271 -52.327 1.00 23.65 156 ALA B CA 1
ATOM 2989 C C . ALA B 1 156 ? 20.600 12.201 -50.836 1.00 24.16 156 ALA B C 1
ATOM 2990 O O . ALA B 1 156 ? 20.707 11.148 -50.228 1.00 22.51 156 ALA B O 1
ATOM 2992 N N . THR B 1 157 ? 20.128 13.309 -50.277 1.00 24.01 157 THR B N 1
ATOM 2993 C CA . THR B 1 157 ? 19.643 13.350 -48.905 1.00 27.27 157 THR B CA 1
ATOM 2994 C C . THR B 1 157 ? 18.125 13.488 -48.879 1.00 26.77 157 THR B C 1
ATOM 2995 O O . THR B 1 157 ? 17.522 14.126 -49.764 1.00 30.24 157 THR B O 1
ATOM 2999 N N . PHE B 1 158 ? 17.501 12.816 -47.926 1.00 26.30 158 PHE B N 1
ATOM 3000 C CA . PHE B 1 158 ? 16.024 12.724 -47.843 1.00 26.36 158 PHE B CA 1
ATOM 3001 C C . PHE B 1 158 ? 15.307 14.104 -47.790 1.00 24.71 158 PHE B C 1
ATOM 3002 O O . PHE B 1 158 ? 14.226 14.247 -48.333 1.00 27.28 158 PHE B O 1
ATOM 3010 N N . ASP B 1 159 ? 15.931 15.086 -47.168 1.00 23.85 159 ASP B N 1
ATOM 3011 C CA . ASP B 1 159 ? 15.377 16.425 -47.076 1.00 26.74 159 ASP B CA 1
ATOM 3012 C C . ASP B 1 159 ? 15.262 17.149 -48.434 1.00 28.69 159 ASP B C 1
ATOM 3013 O O . ASP B 1 159 ? 14.400 18.007 -48.578 1.00 25.38 159 ASP B O 1
ATOM 3018 N N . LYS B 1 160 ? 16.112 16.805 -49.393 1.00 30.82 160 LYS B N 1
ATOM 3019 C CA . LYS B 1 160 ? 16.041 17.364 -50.763 1.00 37.17 160 LYS B CA 1
ATOM 3020 C C . LYS B 1 160 ? 15.313 16.442 -51.705 1.00 35.47 160 LYS B C 1
ATOM 3021 O O . LYS B 1 160 ? 14.605 16.906 -52.580 1.00 37.75 160 LYS B O 1
ATOM 3027 N N . ASN B 1 161 ? 15.489 15.135 -51.519 1.00 33.03 161 ASN B N 1
ATOM 3028 C CA . ASN B 1 161 ? 14.888 14.150 -52.380 1.00 32.83 161 ASN B CA 1
ATOM 3029 C C . ASN B 1 161 ? 14.324 12.975 -51.561 1.00 31.85 161 ASN B C 1
ATOM 3030 O O . ASN B 1 161 ? 15.026 11.982 -51.333 1.00 27.48 161 ASN B O 1
ATOM 3035 N N . PRO B 1 162 ? 13.045 13.070 -51.140 1.00 31.94 162 PRO B N 1
ATOM 3036 C CA . PRO B 1 162 ? 12.487 12.005 -50.280 1.00 31.26 162 PRO B CA 1
ATOM 3037 C C . PRO B 1 162 ? 12.305 10.645 -50.944 1.00 31.12 162 PRO B C 1
ATOM 3038 O O . PRO B 1 162 ? 11.964 9.682 -50.261 1.00 34.12 162 PRO B O 1
ATOM 3042 N N . LYS B 1 163 ? 12.525 10.559 -52.259 1.00 31.55 163 LYS B N 1
ATOM 3043 C CA . LYS B 1 163 ? 12.606 9.263 -52.949 1.00 35.29 163 LYS B CA 1
ATOM 3044 C C . LYS B 1 163 ? 13.899 8.511 -52.656 1.00 33.09 163 LYS B C 1
ATOM 3045 O O . LYS B 1 163 ? 13.957 7.311 -52.842 1.00 31.98 163 LYS B O 1
ATOM 3051 N N . ARG B 1 164 ? 14.939 9.224 -52.252 1.00 31.57 164 ARG B N 1
ATOM 3052 C CA . ARG B 1 164 ? 16.255 8.622 -52.044 1.00 32.13 164 ARG B CA 1
ATOM 3053 C C . ARG B 1 164 ? 16.653 8.888 -50.583 1.00 29.61 164 ARG B C 1
ATOM 3054 O O . ARG B 1 164 ? 15.779 9.110 -49.733 1.00 29.63 164 ARG B O 1
ATOM 3062 N N . GLY B 1 165 ? 17.950 8.885 -50.295 1.00 25.37 165 GLY B N 1
ATOM 3063 C CA . GLY B 1 165 ? 18.432 9.095 -48.937 1.00 25.10 165 GLY B CA 1
ATOM 3064 C C . GLY B 1 165 ? 18.875 7.787 -48.307 1.00 22.00 165 GLY B C 1
ATOM 3065 O O . GLY B 1 165 ? 18.441 6.693 -48.684 1.00 20.82 165 GLY B O 1
ATOM 3066 N N . ALA B 1 166 ? 19.758 7.937 -47.338 1.00 21.36 166 ALA B N 1
ATOM 3067 C CA . ALA B 1 166 ? 20.210 6.823 -46.495 1.00 19.22 166 ALA B CA 1
ATOM 3068 C C . ALA B 1 166 ? 19.035 6.135 -45.865 1.00 18.23 166 ALA B C 1
ATOM 3069 O O . ALA B 1 166 ? 18.053 6.783 -45.494 1.00 17.15 166 ALA B O 1
ATOM 3071 N N . GLN B 1 167 ? 19.151 4.822 -45.740 1.00 18.17 167 GLN B N 1
ATOM 3072 C CA . GLN B 1 167 ? 18.127 3.994 -45.134 1.00 18.89 167 GLN B CA 1
ATOM 3073 C C . GLN B 1 167 ? 18.646 3.389 -43.844 1.00 17.82 167 GLN B C 1
ATOM 3074 O O . GLN B 1 167 ? 19.628 2.668 -43.859 1.00 16.73 167 GLN B O 1
ATOM 3080 N N . PHE B 1 168 ? 17.938 3.693 -42.746 1.00 16.99 168 PHE B N 1
ATOM 3081 C CA . PHE B 1 168 ? 18.282 3.268 -41.411 1.00 16.70 168 PHE B CA 1
ATOM 3082 C C . PHE B 1 168 ? 17.364 2.105 -40.977 1.00 16.27 168 PHE B C 1
ATOM 3083 O O . PHE B 1 168 ? 16.127 2.193 -41.061 1.00 16.75 168 PHE B O 1
ATOM 3091 N N . TYR B 1 169 ? 17.978 1.016 -40.508 1.00 15.15 169 TYR B N 1
ATOM 3092 C CA . TYR B 1 169 ? 17.261 -0.165 -40.021 1.00 15.11 169 TYR B CA 1
ATOM 3093 C C . TYR B 1 169 ? 17.656 -0.392 -38.525 1.00 14.18 169 TYR B C 1
ATOM 3094 O O . TYR B 1 169 ? 18.493 -1.225 -38.238 1.00 13.68 169 TYR B O 1
ATOM 3103 N N . PRO B 1 170 ? 17.025 0.356 -37.600 1.00 14.54 170 PRO B N 1
ATOM 3104 C CA . PRO B 1 170 ? 17.326 0.199 -36.190 1.00 13.36 170 PRO B CA 1
ATOM 3105 C C . PRO B 1 170 ? 16.487 -0.910 -35.557 1.00 14.20 170 PRO B C 1
ATOM 3106 O O . PRO B 1 170 ? 15.326 -1.101 -35.933 1.00 12.47 170 PRO B O 1
ATOM 3110 N N . SER B 1 171 ? 17.106 -1.647 -34.607 1.00 15.04 171 SER B N 1
ATOM 3111 C CA . SER B 1 171 ? 16.457 -2.668 -33.824 1.00 14.33 171 SER B CA 1
ATOM 3112 C C . SER B 1 171 ? 16.847 -2.523 -32.360 1.00 15.29 171 SER B C 1
ATOM 3113 O O . SER B 1 171 ? 18.035 -2.453 -32.041 1.00 15.20 171 SER B O 1
ATOM 3116 N N . CYS B 1 172 ? 15.843 -2.468 -31.488 1.00 14.71 172 CYS B N 1
ATOM 3117 C CA . CYS B 1 172 ? 16.070 -2.232 -30.056 1.00 16.45 172 CYS B CA 1
ATOM 3118 C C . CYS B 1 172 ? 15.722 -3.489 -29.271 1.00 14.96 172 CYS B C 1
ATOM 3119 O O . CYS B 1 172 ? 14.658 -4.085 -29.467 1.00 14.47 172 CYS B O 1
ATOM 3122 N N . VAL B 1 173 ? 16.640 -3.887 -28.392 1.00 13.33 173 VAL B N 1
ATOM 3123 C CA . VAL B 1 173 ? 16.523 -5.107 -27.632 1.00 13.24 173 VAL B CA 1
ATOM 3124 C C . VAL B 1 173 ? 16.587 -4.789 -26.149 1.00 13.51 173 VAL B C 1
ATOM 3125 O O . VAL B 1 173 ? 17.482 -4.059 -25.710 1.00 14.34 173 VAL B O 1
ATOM 3129 N N . GLN B 1 174 ? 15.710 -5.401 -25.374 1.00 13.03 174 GLN B N 1
ATOM 3130 C CA . GLN B 1 174 ? 15.705 -5.206 -23.935 1.00 14.28 174 GLN B CA 1
ATOM 3131 C C . GLN B 1 174 ? 16.638 -6.226 -23.302 1.00 13.93 174 GLN B C 1
ATOM 3132 O O . GLN B 1 174 ? 16.504 -7.417 -23.546 1.00 13.27 174 GLN B O 1
ATOM 3138 N N . VAL B 1 175 ? 17.574 -5.750 -22.493 1.00 13.11 175 VAL B N 1
ATOM 3139 C CA . VAL B 1 175 ? 18.575 -6.629 -21.920 1.00 13.58 175 VAL B CA 1
ATOM 3140 C C . VAL B 1 175 ? 18.743 -6.321 -20.419 1.00 15.14 175 VAL B C 1
ATOM 3141 O O . VAL B 1 175 ? 18.737 -5.164 -19.987 1.00 12.47 175 VAL B O 1
ATOM 3145 N N . ASP B 1 176 ? 18.856 -7.398 -19.657 1.00 16.22 176 ASP B N 1
ATOM 3146 C CA . ASP B 1 176 ? 19.029 -7.297 -18.211 1.00 18.23 176 ASP B CA 1
ATOM 3147 C C . ASP B 1 176 ? 20.436 -7.812 -17.925 1.00 17.48 176 ASP B C 1
ATOM 3148 O O . ASP B 1 176 ? 20.723 -9.013 -18.091 1.00 16.19 176 ASP B O 1
ATOM 3153 N N . VAL B 1 177 ? 21.293 -6.894 -17.531 1.00 17.03 177 VAL B N 1
ATOM 3154 C CA . VAL B 1 177 ? 22.725 -7.155 -17.436 1.00 19.57 177 VAL B CA 1
ATOM 3155 C C . VAL B 1 177 ? 23.185 -7.419 -16.004 1.00 20.40 177 VAL B C 1
ATOM 3156 O O . VAL B 1 177 ? 22.987 -6.572 -15.131 1.00 21.22 177 VAL B O 1
ATOM 3160 N N . LYS B 1 178 ? 23.659 -8.627 -15.774 1.00 24.23 178 LYS B N 1
ATOM 3161 C CA . LYS B 1 178 ? 24.439 -8.966 -14.560 1.00 29.24 178 LYS B CA 1
ATOM 3162 C C . LYS B 1 178 ? 25.856 -8.458 -14.611 1.00 25.35 178 LYS B C 1
ATOM 3163 O O . LYS B 1 178 ? 26.486 -8.655 -15.612 1.00 23.74 178 LYS B O 1
ATOM 3169 N N . GLY B 1 179 ? 26.361 -7.874 -13.523 1.00 23.97 179 GLY B N 1
ATOM 3170 C CA . GLY B 1 179 ? 27.689 -7.297 -13.542 1.00 22.93 179 GLY B CA 1
ATOM 3171 C C . GLY B 1 179 ? 28.749 -8.340 -13.227 1.00 22.52 179 GLY B C 1
ATOM 3172 O O . GLY B 1 179 ? 28.453 -9.418 -12.721 1.00 20.53 179 GLY B O 1
ATOM 3173 N N . VAL B 1 180 ? 29.993 -7.999 -13.582 1.00 21.14 180 VAL B N 1
ATOM 3174 C CA . VAL B 1 180 ? 31.144 -8.761 -13.228 1.00 21.77 180 VAL B CA 1
ATOM 3175 C C . VAL B 1 180 ? 32.176 -7.865 -12.460 1.00 20.89 180 VAL B C 1
ATOM 3176 O O . VAL B 1 180 ? 33.342 -8.202 -12.451 1.00 25.77 180 VAL B O 1
ATOM 3180 N N . GLY B 1 181 ? 31.759 -6.748 -11.855 1.00 20.01 181 GLY B N 1
ATOM 3181 C CA . GLY B 1 181 ? 32.622 -5.884 -10.997 1.00 20.44 181 GLY B CA 1
ATOM 3182 C C . GLY B 1 181 ? 32.750 -4.456 -11.543 1.00 20.43 181 GLY B C 1
ATOM 3183 O O . GLY B 1 181 ? 33.254 -3.574 -10.848 1.00 17.39 181 GLY B O 1
ATOM 3184 N N . GLY B 1 182 ? 32.244 -4.218 -12.763 1.00 20.46 182 GLY B N 1
ATOM 3185 C CA . GLY B 1 182 ? 32.135 -2.869 -13.298 1.00 20.10 182 GLY B CA 1
ATOM 3186 C C . GLY B 1 182 ? 31.047 -1.931 -12.763 1.00 20.18 182 GLY B C 1
ATOM 3187 O O . GLY B 1 182 ? 29.995 -2.329 -12.270 1.00 21.76 182 GLY B O 1
ATOM 3188 N N . ASP B 1 183 ? 31.329 -0.646 -12.827 1.00 22.09 183 ASP B N 1
ATOM 3189 C CA . ASP B 1 183 ? 30.375 0.381 -12.401 1.00 23.50 183 ASP B CA 1
ATOM 3190 C C . ASP B 1 183 ? 30.190 1.489 -13.474 1.00 22.32 183 ASP B C 1
ATOM 3191 O O . ASP B 1 183 ? 29.727 2.579 -13.179 1.00 18.38 183 ASP B O 1
ATOM 3196 N N . ALA B 1 184 ? 30.592 1.218 -14.723 1.00 21.74 184 ALA B N 1
ATOM 3197 C CA . ALA B 1 184 ? 30.584 2.257 -15.736 1.00 20.26 184 ALA B CA 1
ATOM 3198 C C . ALA B 1 184 ? 29.135 2.428 -16.226 1.00 21.25 184 ALA B C 1
ATOM 3199 O O . ALA B 1 184 ? 28.472 1.416 -16.564 1.00 22.57 184 ALA B O 1
ATOM 3201 N N . VAL B 1 185 ? 28.687 3.678 -16.298 1.00 19.01 185 VAL B N 1
ATOM 3202 C CA . VAL B 1 185 ? 27.341 4.001 -16.757 1.00 19.32 185 VAL B CA 1
ATOM 3203 C C . VAL B 1 185 ? 27.493 4.740 -18.075 1.00 18.06 185 VAL B C 1
ATOM 3204 O O . VAL B 1 185 ? 28.282 5.692 -18.163 1.00 16.78 185 VAL B O 1
ATOM 3208 N N . PRO B 1 186 ? 26.797 4.280 -19.124 1.00 18.33 186 PRO B N 1
ATOM 3209 C CA . PRO B 1 186 ? 26.975 4.871 -20.455 1.00 18.09 186 PRO B CA 1
ATOM 3210 C C . PRO B 1 186 ? 26.662 6.323 -20.360 1.00 19.55 186 PRO B C 1
ATOM 3211 O O . PRO B 1 186 ? 25.624 6.678 -19.797 1.00 19.73 186 PRO B O 1
ATOM 3215 N N . ASP B 1 187 ? 27.544 7.174 -20.862 1.00 19.05 187 ASP B N 1
ATOM 3216 C CA . ASP B 1 187 ? 27.393 8.624 -20.629 1.00 21.95 187 ASP B CA 1
ATOM 3217 C C . ASP B 1 187 ? 27.591 9.530 -21.867 1.00 21.93 187 ASP B C 1
ATOM 3218 O O . ASP B 1 187 ? 27.719 10.713 -21.707 1.00 17.58 187 ASP B O 1
ATOM 3223 N N . GLN B 1 188 ? 27.592 8.972 -23.085 1.00 19.15 188 GLN B N 1
ATOM 3224 C CA . GLN B 1 188 ? 27.772 9.826 -24.234 1.00 19.14 188 GLN B CA 1
ATOM 3225 C C . GLN B 1 188 ? 26.533 10.662 -24.474 1.00 18.64 188 GLN B C 1
ATOM 3226 O O . GLN B 1 188 ? 26.624 11.725 -25.105 1.00 20.44 188 GLN B O 1
ATOM 3232 N N . ALA B 1 189 ? 25.362 10.172 -24.051 1.00 18.82 189 ALA B N 1
ATOM 3233 C CA . ALA B 1 189 ? 24.086 10.916 -24.146 1.00 17.56 189 ALA B CA 1
ATOM 3234 C C . ALA B 1 189 ? 23.755 11.379 -25.578 1.00 17.47 189 ALA B C 1
ATOM 3235 O O . ALA B 1 189 ? 23.266 12.476 -25.796 1.00 16.75 189 ALA B O 1
ATOM 3237 N N . PHE B 1 190 ? 24.047 10.518 -26.542 1.00 18.02 190 PHE B N 1
ATOM 3238 C CA . PHE B 1 190 ? 23.827 10.837 -27.950 1.00 17.76 190 PHE B CA 1
ATOM 3239 C C . PHE B 1 190 ? 22.336 10.763 -28.282 1.00 17.33 190 PHE B C 1
ATOM 3240 O O . PHE B 1 190 ? 21.656 9.869 -27.836 1.00 15.92 190 PHE B O 1
ATOM 3248 N N . ASP B 1 191 ? 21.854 11.737 -29.046 1.00 16.11 191 ASP B N 1
ATOM 3249 C CA . ASP B 1 191 ? 20.462 11.846 -29.418 1.00 16.32 191 ASP B CA 1
ATOM 3250 C C . ASP B 1 191 ? 20.423 11.716 -30.930 1.00 15.68 191 ASP B C 1
ATOM 3251 O O . ASP B 1 191 ? 21.053 12.512 -31.639 1.00 16.32 191 ASP B O 1
ATOM 3256 N N . PHE B 1 192 ? 19.703 10.728 -31.452 1.00 16.22 192 PHE B N 1
ATOM 3257 C CA . PHE B 1 192 ? 19.743 10.463 -32.902 1.00 16.28 192 PHE B CA 1
ATOM 3258 C C . PHE B 1 192 ? 19.106 11.571 -33.727 1.00 18.69 192 PHE B C 1
ATOM 3259 O O . PHE B 1 192 ? 19.638 11.956 -34.760 1.00 20.13 192 PHE B O 1
ATOM 3267 N N . ASN B 1 193 ? 17.971 12.082 -33.266 1.00 19.41 193 ASN B N 1
ATOM 3268 C CA . ASN B 1 193 ? 17.256 13.132 -33.994 1.00 21.92 193 ASN B CA 1
ATOM 3269 C C . ASN B 1 193 ? 18.054 14.452 -34.043 1.00 23.40 193 ASN B C 1
ATOM 3270 O O . ASN B 1 193 ? 17.908 15.205 -34.956 1.00 25.18 193 ASN B O 1
ATOM 3275 N N . LYS B 1 194 ? 18.895 14.691 -33.056 1.00 26.09 194 LYS B N 1
ATOM 3276 C CA . LYS B 1 194 ? 19.747 15.858 -33.014 1.00 30.34 194 LYS B CA 1
ATOM 3277 C C . LYS B 1 194 ? 21.122 15.594 -33.643 1.00 28.25 194 LYS B C 1
ATOM 3278 O O . LYS B 1 194 ? 21.632 16.458 -34.309 1.00 26.89 194 LYS B O 1
ATOM 3284 N N . GLY B 1 195 ? 21.667 14.388 -33.452 1.00 22.98 195 GLY B N 1
ATOM 3285 C CA . GLY B 1 195 ? 23.022 14.063 -33.799 1.00 21.95 195 GLY B CA 1
ATOM 3286 C C . GLY B 1 195 ? 23.236 13.483 -35.197 1.00 20.45 195 GLY B C 1
ATOM 3287 O O . GLY B 1 195 ? 24.341 13.508 -35.676 1.00 19.98 195 GLY B O 1
ATOM 3288 N N . TYR B 1 196 ? 22.192 12.938 -35.823 1.00 18.96 196 TYR B N 1
ATOM 3289 C CA . TYR B 1 196 ? 22.269 12.502 -37.230 1.00 19.62 196 TYR B CA 1
ATOM 3290 C C . TYR B 1 196 ? 21.760 13.669 -38.061 1.00 20.55 196 TYR B C 1
ATOM 3291 O O . TYR B 1 196 ? 20.604 14.053 -37.924 1.00 19.59 196 TYR B O 1
ATOM 3300 N N . LYS B 1 197 ? 22.629 14.210 -38.916 1.00 21.97 197 LYS B N 1
ATOM 3301 C CA . LYS B 1 197 ? 22.272 15.344 -39.767 1.00 23.21 197 LYS B CA 1
ATOM 3302 C C . LYS B 1 197 ? 22.520 15.037 -41.226 1.00 23.04 197 LYS B C 1
ATOM 3303 O O . LYS B 1 197 ? 23.435 14.289 -41.575 1.00 21.37 197 LYS B O 1
ATOM 3309 N N . TYR B 1 198 ? 21.710 15.647 -42.073 1.00 22.67 198 TYR B N 1
ATOM 3310 C CA . TYR B 1 198 ? 21.828 15.501 -43.531 1.00 25.19 198 TYR B CA 1
ATOM 3311 C C . TYR B 1 198 ? 23.146 16.028 -44.086 1.00 27.26 198 TYR B C 1
ATOM 3312 O O . TYR B 1 198 ? 23.585 15.570 -45.162 1.00 30.43 198 TYR B O 1
ATOM 3321 N N . SER B 1 199 ? 23.776 16.946 -43.348 1.00 26.91 199 SER B N 1
ATOM 3322 C CA . SER B 1 199 ? 25.118 17.433 -43.659 1.00 31.07 199 SER B CA 1
ATOM 3323 C C . SER B 1 199 ? 26.259 16.480 -43.256 1.00 30.20 199 SER B C 1
ATOM 3324 O O . SER B 1 199 ? 27.385 16.690 -43.683 1.00 31.97 199 SER B O 1
ATOM 3327 N N . ASP B 1 200 ? 25.965 15.433 -42.497 1.00 24.74 200 ASP B N 1
ATOM 3328 C CA . ASP B 1 200 ? 26.989 14.431 -42.115 1.00 21.99 200 ASP B CA 1
ATOM 3329 C C . ASP B 1 200 ? 27.507 13.710 -43.377 1.00 21.56 200 ASP B C 1
ATOM 3330 O O . ASP B 1 200 ? 26.711 13.111 -44.122 1.00 19.47 200 ASP B O 1
ATOM 3335 N N . PRO B 1 201 ? 28.830 13.785 -43.651 1.00 23.68 201 PRO B N 1
ATOM 3336 C CA . PRO B 1 201 ? 29.394 13.034 -44.796 1.00 24.27 201 PRO B CA 1
ATOM 3337 C C . PRO B 1 201 ? 29.261 11.495 -44.727 1.00 23.17 201 PRO B C 1
ATOM 3338 O O . PRO B 1 201 ? 29.427 10.827 -45.740 1.00 22.69 201 PRO B O 1
ATOM 3342 N N . GLY B 1 202 ? 28.918 10.948 -43.561 1.00 21.39 202 GLY B N 1
ATOM 3343 C CA . GLY B 1 202 ? 28.473 9.536 -43.434 1.00 19.70 202 GLY B CA 1
ATOM 3344 C C . GLY B 1 202 ? 27.024 9.236 -43.754 1.00 17.72 202 GLY B C 1
ATOM 3345 O O . GLY B 1 202 ? 26.574 8.079 -43.687 1.00 17.61 202 GLY B O 1
ATOM 3346 N N . ILE B 1 203 ? 26.245 10.280 -43.973 1.00 17.52 203 ILE B N 1
ATOM 3347 C CA . ILE B 1 203 ? 24.841 10.135 -44.315 1.00 16.79 203 ILE B CA 1
ATOM 3348 C C . ILE B 1 203 ? 24.599 10.602 -45.753 1.00 17.20 203 ILE B C 1
ATOM 3349 O O . ILE B 1 203 ? 23.931 9.911 -46.527 1.00 16.39 203 ILE B O 1
ATOM 3354 N N . ALA B 1 204 ? 25.096 11.797 -46.072 1.00 16.09 204 ALA B N 1
ATOM 3355 C CA . ALA B 1 204 ? 25.213 12.298 -47.460 1.00 17.92 204 ALA B CA 1
ATOM 3356 C C . ALA B 1 204 ? 26.454 11.680 -48.019 1.00 18.27 204 ALA B C 1
ATOM 3357 O O . ALA B 1 204 ? 27.532 12.284 -48.020 1.00 22.00 204 ALA B O 1
ATOM 3359 N N . PHE B 1 205 ? 26.312 10.427 -48.460 1.00 18.84 205 PHE B N 1
ATOM 3360 C CA . PHE B 1 205 ? 27.454 9.634 -48.844 1.00 19.48 205 PHE B CA 1
ATOM 3361 C C . PHE B 1 205 ? 27.214 8.995 -50.208 1.00 19.77 205 PHE B C 1
ATOM 3362 O O . PHE B 1 205 ? 26.242 8.295 -50.415 1.00 20.15 205 PHE B O 1
ATOM 3370 N N . ASP B 1 206 ? 28.148 9.237 -51.118 1.00 22.88 206 ASP B N 1
ATOM 3371 C CA . ASP B 1 206 ? 28.063 8.767 -52.505 1.00 21.10 206 ASP B CA 1
ATOM 3372 C C . ASP B 1 206 ? 28.946 7.559 -52.635 1.00 20.56 206 ASP B C 1
ATOM 3373 O O . ASP B 1 206 ? 30.174 7.657 -52.725 1.00 22.42 206 ASP B O 1
ATOM 3378 N N . MET B 1 207 ? 28.324 6.402 -52.624 1.00 21.54 207 MET B N 1
ATOM 3379 C CA . MET B 1 207 ? 29.076 5.145 -52.774 1.00 24.52 207 MET B CA 1
ATOM 3380 C C . MET B 1 207 ? 29.488 4.840 -54.220 1.00 23.27 207 MET B C 1
ATOM 3381 O O . MET B 1 207 ? 30.268 3.922 -54.432 1.00 26.72 207 MET B O 1
ATOM 3386 N N . TYR B 1 208 ? 29.026 5.624 -55.182 1.00 23.82 208 TYR B N 1
ATOM 3387 C CA . TYR B 1 208 ? 29.307 5.351 -56.615 1.00 27.05 208 TYR B CA 1
ATOM 3388 C C . TYR B 1 208 ? 30.421 6.233 -57.145 1.00 29.87 208 TYR B C 1
ATOM 3389 O O . TYR B 1 208 ? 30.337 6.797 -58.232 1.00 34.75 208 TYR B O 1
ATOM 3398 N N . THR B 1 209 ? 31.443 6.392 -56.326 1.00 33.78 209 THR B N 1
ATOM 3399 C CA . THR B 1 209 ? 32.533 7.355 -56.542 1.00 38.21 209 THR B CA 1
ATOM 3400 C C . THR B 1 209 ? 33.724 6.605 -55.985 1.00 37.12 209 THR B C 1
ATOM 3401 O O . THR B 1 209 ? 33.496 5.530 -55.414 1.00 40.29 209 THR B O 1
ATOM 3405 N N . ASP B 1 210 ? 34.953 7.060 -56.215 1.00 40.99 210 ASP B N 1
ATOM 3406 C CA . ASP B 1 210 ? 36.159 6.285 -55.820 1.00 45.24 210 ASP B CA 1
ATOM 3407 C C . ASP B 1 210 ? 36.739 6.696 -54.432 1.00 43.68 210 ASP B C 1
ATOM 3408 O O . ASP B 1 210 ? 37.942 6.992 -54.260 1.00 45.99 210 ASP B O 1
ATOM 3413 N N . PHE B 1 211 ? 35.899 6.538 -53.420 1.00 34.50 211 PHE B N 1
ATOM 3414 C CA . PHE B 1 211 ? 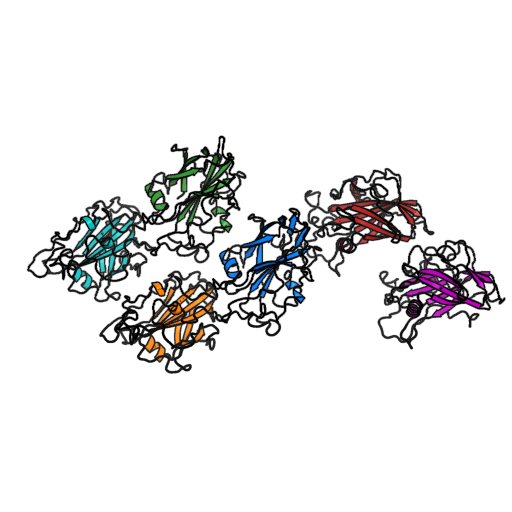36.295 6.775 -52.016 1.00 30.94 211 PHE B CA 1
ATOM 3415 C C . PHE B 1 211 ? 37.207 5.664 -51.449 1.00 32.47 211 PHE B C 1
ATOM 3416 O O . PHE B 1 211 ? 37.119 4.510 -51.869 1.00 37.23 211 PHE B O 1
ATOM 3424 N N . ASP B 1 212 ? 38.105 6.018 -50.530 1.00 35.00 212 ASP B N 1
ATOM 3425 C CA . ASP B 1 212 ? 38.944 5.018 -49.811 1.00 35.66 212 ASP B CA 1
ATOM 3426 C C . ASP B 1 212 ? 38.540 4.896 -48.323 1.00 30.85 212 ASP B C 1
ATOM 3427 O O . ASP B 1 212 ? 39.082 4.054 -47.637 1.00 31.78 212 ASP B O 1
ATOM 3432 N N . SER B 1 213 ? 37.596 5.717 -47.835 1.00 26.25 213 SER B N 1
ATOM 3433 C CA . SER B 1 213 ? 37.087 5.564 -46.485 1.00 25.24 213 SER B CA 1
ATOM 3434 C C . SER B 1 213 ? 35.676 6.123 -46.304 1.00 24.44 213 SER B C 1
ATOM 3435 O O . SER B 1 213 ? 35.178 6.887 -47.126 1.00 23.65 213 SER B O 1
ATOM 3438 N N . TYR B 1 214 ? 35.057 5.681 -45.208 1.00 22.51 214 TYR B N 1
ATOM 3439 C CA . TYR B 1 214 ? 33.707 6.032 -44.859 1.00 22.31 214 TYR B CA 1
ATOM 3440 C C . TYR B 1 214 ? 33.710 6.506 -43.406 1.00 22.20 214 TYR B C 1
ATOM 3441 O O . TYR B 1 214 ? 34.138 5.763 -42.551 1.00 21.81 214 TYR B O 1
ATOM 3450 N N . PRO B 1 215 ? 33.229 7.741 -43.134 1.00 22.06 215 PRO B N 1
ATOM 3451 C CA . PRO B 1 215 ? 33.130 8.232 -41.756 1.00 22.57 215 PRO B CA 1
ATOM 3452 C C . PRO B 1 215 ? 31.807 7.769 -41.099 1.00 20.52 215 PRO B C 1
ATOM 3453 O O . PRO B 1 215 ? 30.725 8.222 -41.476 1.00 21.13 215 PRO B O 1
ATOM 3457 N N . ILE B 1 216 ? 31.907 6.908 -40.093 1.00 20.23 216 ILE B N 1
ATOM 3458 C CA . ILE B 1 216 ? 30.712 6.342 -39.433 1.00 19.04 216 ILE B CA 1
ATOM 3459 C C . ILE B 1 216 ? 30.107 7.445 -38.565 1.00 19.28 216 ILE B C 1
ATOM 3460 O O . ILE B 1 216 ? 30.811 8.013 -37.748 1.00 20.09 216 ILE B O 1
ATOM 3465 N N . PRO B 1 217 ? 28.834 7.790 -38.778 1.00 18.06 217 PRO B N 1
ATOM 3466 C CA . PRO B 1 217 ? 28.262 8.845 -37.963 1.00 17.20 217 PRO B CA 1
ATOM 3467 C C . PRO B 1 217 ? 28.259 8.568 -36.464 1.00 18.86 217 PRO B C 1
ATOM 3468 O O . PRO B 1 217 ? 28.240 7.394 -36.035 1.00 20.46 217 PRO B O 1
ATOM 3472 N N . GLY B 1 218 ? 28.251 9.658 -35.694 1.00 18.81 218 GLY B N 1
ATOM 3473 C CA . GLY B 1 218 ? 28.098 9.628 -34.264 1.00 17.17 218 GLY B CA 1
ATOM 3474 C C . GLY B 1 218 ? 29.435 9.630 -33.580 1.00 18.52 218 GLY B C 1
ATOM 3475 O O . GLY B 1 218 ? 30.477 9.751 -34.231 1.00 19.85 218 GLY B O 1
ATOM 3476 N N . PRO B 1 219 ? 29.420 9.515 -32.256 1.00 19.51 219 PRO B N 1
ATOM 3477 C CA . PRO B 1 219 ? 30.649 9.629 -31.490 1.00 19.78 219 PRO B CA 1
ATOM 3478 C C . PRO B 1 219 ? 31.473 8.389 -31.682 1.00 18.77 219 PRO B C 1
ATOM 3479 O O . PRO B 1 219 ? 30.964 7.381 -32.161 1.00 19.29 219 PRO B O 1
ATOM 3483 N N . PRO B 1 220 ? 32.727 8.448 -31.309 1.00 18.82 220 PRO B N 1
ATOM 3484 C CA . PRO B 1 220 ? 33.464 7.192 -31.288 1.00 18.76 220 PRO B CA 1
ATOM 3485 C C . PRO B 1 220 ? 32.939 6.224 -30.221 1.00 17.73 220 PRO B C 1
ATOM 3486 O O . PRO B 1 220 ? 32.094 6.559 -29.399 1.00 18.30 220 PRO B O 1
ATOM 3490 N N . VAL B 1 221 ? 33.418 5.011 -30.284 1.00 18.59 221 VAL B N 1
ATOM 3491 C CA . VAL B 1 221 ? 32.996 3.968 -29.364 1.00 19.76 221 VAL B CA 1
ATOM 3492 C C . VAL B 1 221 ? 33.307 4.456 -27.936 1.00 18.48 221 VAL B C 1
ATOM 3493 O O . VAL B 1 221 ? 34.360 4.973 -27.681 1.00 18.94 221 VAL B O 1
ATOM 3497 N N . TRP B 1 222 ? 32.343 4.282 -27.059 1.00 19.36 222 TRP B N 1
ATOM 3498 C CA . TRP B 1 222 ? 32.435 4.660 -25.680 1.00 20.62 222 TRP B CA 1
ATOM 3499 C C . TRP B 1 222 ? 33.693 4.081 -25.017 1.00 23.30 222 TRP B C 1
ATOM 3500 O O . TRP B 1 222 ? 33.938 2.882 -25.142 1.00 21.32 222 TRP B O 1
ATOM 3511 N N . ASP B 1 223 ? 34.422 4.958 -24.313 1.00 26.05 223 ASP B N 1
ATOM 3512 C CA . ASP B 1 223 ? 35.778 4.669 -23.739 1.00 32.36 223 ASP B CA 1
ATOM 3513 C C . ASP B 1 223 ? 35.797 3.523 -22.710 1.00 29.13 223 ASP B C 1
ATOM 3514 O O . ASP B 1 223 ? 36.824 2.873 -22.567 1.00 27.60 223 ASP B O 1
ATOM 3519 N N . ALA B 1 224 ? 34.679 3.248 -22.026 1.00 29.25 224 ALA B N 1
ATOM 3520 C CA . ALA B 1 224 ? 34.604 2.105 -21.088 1.00 32.14 224 ALA B CA 1
ATOM 3521 C C . ALA B 1 224 ? 34.570 0.761 -21.801 1.00 34.21 224 ALA B C 1
ATOM 3522 O O . ALA B 1 224 ? 34.611 -0.305 -21.175 1.00 34.07 224 ALA B O 1
ATOM 3524 N N . GLN B 1 225 ? 34.472 0.786 -23.118 1.00 36.89 225 GLN B N 1
ATOM 3525 C CA . GLN B 1 225 ? 34.463 -0.455 -23.834 1.00 40.48 225 GLN B CA 1
ATOM 3526 C C . GLN B 1 225 ? 35.870 -1.057 -24.057 1.00 40.77 225 GLN B C 1
ATOM 3527 O O . GLN B 1 225 ? 36.806 -0.336 -24.377 1.00 33.58 225 GLN B O 1
ATOM 3533 N N A ASP B 1 226 ? 35.990 -2.349 -23.731 0.80 41.68 226 ASP B N 1
ATOM 3534 N N B ASP B 1 226 ? 35.933 -2.391 -23.932 0.20 40.86 226 ASP B N 1
ATOM 3535 C CA A ASP B 1 226 ? 37.180 -3.199 -23.969 0.80 45.66 226 ASP B CA 1
ATOM 3536 C CA B ASP B 1 226 ? 37.129 -3.227 -24.115 0.20 42.66 226 ASP B CA 1
ATOM 3537 C C A ASP B 1 226 ? 37.813 -3.078 -25.420 0.80 46.70 226 ASP B C 1
ATOM 3538 C C B ASP B 1 226 ? 37.828 -3.051 -25.475 0.20 45.45 226 ASP B C 1
ATOM 3539 O O A ASP B 1 226 ? 37.296 -2.358 -26.272 0.80 45.71 226 ASP B O 1
ATOM 3540 O O B ASP B 1 226 ? 37.365 -2.302 -26.341 0.20 45.70 226 ASP B O 1
ATOM 3549 N N . GLU B 1 227 ? 38.939 -3.769 -25.650 1.00 48.99 227 GLU B N 1
ATOM 3550 C CA . GLU B 1 227 ? 39.670 -3.861 -26.956 1.00 54.95 227 GLU B CA 1
ATOM 3551 C C . GLU B 1 227 ? 40.427 -2.594 -27.294 1.00 58.22 227 GLU B C 1
ATOM 3552 O O . GLU B 1 227 ? 41.649 -2.600 -27.221 1.00 62.36 227 GLU B O 1
ATOM 3565 N N . THR C 1 2 ? 33.679 26.818 -3.424 1.00 30.48 2 THR C N 1
ATOM 3566 C CA . THR C 1 2 ? 33.520 28.179 -2.917 1.00 26.52 2 THR C CA 1
ATOM 3567 C C . THR C 1 2 ? 32.841 28.111 -1.534 1.00 24.57 2 THR C C 1
ATOM 3568 O O . THR C 1 2 ? 32.146 27.129 -1.229 1.00 22.47 2 THR C O 1
ATOM 3572 N N . ARG C 1 3 ? 33.032 29.145 -0.730 1.00 21.19 3 ARG C N 1
ATOM 3573 C CA . ARG C 1 3 ? 32.265 29.330 0.501 1.00 22.51 3 ARG C CA 1
ATOM 3574 C C . ARG C 1 3 ? 32.232 30.790 0.926 1.00 18.81 3 ARG C C 1
ATOM 3575 O O . ARG C 1 3 ? 32.901 31.628 0.313 1.00 18.15 3 ARG C O 1
ATOM 3583 N N . MET C 1 4 ? 31.480 31.086 1.975 1.00 18.26 4 MET C N 1
ATOM 3584 C CA . MET C 1 4 ? 31.293 32.487 2.384 1.00 18.89 4 MET C CA 1
ATOM 3585 C C . MET C 1 4 ? 32.395 32.999 3.315 1.00 19.37 4 MET C C 1
ATOM 3586 O O . MET C 1 4 ? 32.924 32.252 4.138 1.00 20.34 4 MET C O 1
ATOM 3591 N N . PHE C 1 5 ? 32.735 34.271 3.141 1.00 20.28 5 PHE C N 1
ATOM 3592 C CA . PHE C 1 5 ? 33.644 34.987 4.028 1.00 22.32 5 PHE C CA 1
ATOM 3593 C C . PHE C 1 5 ? 32.871 35.828 5.069 1.00 21.18 5 PHE C C 1
ATOM 3594 O O . PHE C 1 5 ? 33.142 35.743 6.236 1.00 22.24 5 PHE C O 1
ATOM 3602 N N . SER C 1 6 ? 31.938 36.671 4.628 1.00 19.90 6 SER C N 1
ATOM 3603 C CA . SER C 1 6 ? 31.220 37.559 5.529 1.00 20.22 6 SER C CA 1
ATOM 3604 C C . SER C 1 6 ? 29.905 38.016 4.949 1.00 18.22 6 SER C C 1
ATOM 3605 O O . SER C 1 6 ? 29.576 37.732 3.780 1.00 17.75 6 SER C O 1
ATOM 3608 N N . VAL C 1 7 ? 29.159 38.717 5.780 1.00 18.72 7 VAL C N 1
ATOM 3609 C CA . VAL C 1 7 ? 27.904 39.347 5.413 1.00 18.44 7 VAL C CA 1
ATOM 3610 C C . VAL C 1 7 ? 28.027 40.865 5.597 1.00 19.43 7 VAL C C 1
ATOM 3611 O O . VAL C 1 7 ? 28.703 41.308 6.507 1.00 18.48 7 VAL C O 1
ATOM 3615 N N . TRP C 1 8 ? 27.378 41.617 4.708 1.00 19.84 8 TRP C N 1
ATOM 3616 C CA . TRP C 1 8 ? 27.331 43.055 4.734 1.00 21.26 8 TRP C CA 1
ATOM 3617 C C . TRP C 1 8 ? 25.871 43.460 4.857 1.00 22.34 8 TRP C C 1
ATOM 3618 O O . TRP C 1 8 ? 25.020 42.845 4.209 1.00 21.35 8 TRP C O 1
ATOM 3629 N N . VAL C 1 9 ? 25.605 44.486 5.679 1.00 23.04 9 VAL C N 1
ATOM 3630 C CA . VAL C 1 9 ? 24.253 44.952 5.930 1.00 21.95 9 VAL C CA 1
ATOM 3631 C C . VAL C 1 9 ? 24.204 46.392 5.435 1.00 22.86 9 VAL C C 1
ATOM 3632 O O . VAL C 1 9 ? 24.936 47.242 5.949 1.00 22.76 9 VAL C O 1
ATOM 3636 N N . ASN C 1 10 ? 23.368 46.651 4.425 1.00 21.05 10 ASN C N 1
ATOM 3637 C CA . ASN C 1 10 ? 23.282 47.958 3.753 1.00 23.40 10 ASN C CA 1
ATOM 3638 C C . ASN C 1 10 ? 24.640 48.526 3.377 1.00 23.24 10 ASN C C 1
ATOM 3639 O O . ASN C 1 10 ? 24.967 49.667 3.673 1.00 22.73 10 ASN C O 1
ATOM 3644 N N . GLY C 1 11 ? 25.483 47.682 2.798 1.00 25.40 11 GLY C N 1
ATOM 3645 C CA . GLY C 1 11 ? 26.838 48.098 2.422 1.00 28.08 11 GLY C CA 1
ATOM 3646 C C . GLY C 1 11 ? 27.896 48.189 3.507 1.00 26.34 11 GLY C C 1
ATOM 3647 O O . GLY C 1 11 ? 29.037 48.547 3.215 1.00 27.57 11 GLY C O 1
ATOM 3648 N N . VAL C 1 12 ? 27.570 47.784 4.728 1.00 24.79 12 VAL C N 1
ATOM 3649 C CA . VAL C 1 12 ? 28.534 47.767 5.818 1.00 24.67 12 VAL C CA 1
ATOM 3650 C C . VAL C 1 12 ? 28.968 46.348 6.133 1.00 23.61 12 VAL C C 1
ATOM 3651 O O . VAL C 1 12 ? 28.179 45.514 6.583 1.00 23.13 12 VAL C O 1
ATOM 3655 N N . ASP C 1 13 ? 30.244 46.075 5.919 1.00 22.29 13 ASP C N 1
ATOM 3656 C CA . ASP C 1 13 ? 30.828 44.758 6.187 1.00 22.60 13 ASP C CA 1
ATOM 3657 C C . ASP C 1 13 ? 30.706 44.431 7.681 1.00 23.68 13 ASP C C 1
ATOM 3658 O O . ASP C 1 13 ? 31.216 45.151 8.504 1.00 20.78 13 ASP C O 1
ATOM 3663 N N . GLN C 1 14 ? 30.058 43.321 8.027 1.00 23.57 14 GLN C N 1
ATOM 3664 C CA . GLN C 1 14 ? 29.977 42.870 9.432 1.00 23.05 14 GLN C CA 1
ATOM 3665 C C . GLN C 1 14 ? 31.250 42.153 9.888 1.00 24.19 14 GLN C C 1
ATOM 3666 O O . GLN C 1 14 ? 31.365 41.794 11.040 1.00 23.54 14 GLN C O 1
ATOM 3672 N N . GLY C 1 15 ? 32.202 41.953 8.982 1.00 24.86 15 GLY C N 1
ATOM 3673 C CA . GLY C 1 15 ? 33.486 41.357 9.316 1.00 25.00 15 GLY C CA 1
ATOM 3674 C C . GLY C 1 15 ? 33.443 39.856 9.136 1.00 24.25 15 GLY C C 1
ATOM 3675 O O . GLY C 1 15 ? 32.377 39.243 9.227 1.00 22.49 15 GLY C O 1
ATOM 3676 N N . ASP C 1 16 ? 34.624 39.252 8.949 1.00 27.51 16 ASP C N 1
ATOM 3677 C CA . ASP C 1 16 ? 34.764 37.793 8.858 1.00 29.03 16 ASP C CA 1
ATOM 3678 C C . ASP C 1 16 ? 33.732 37.072 9.737 1.00 26.52 16 ASP C C 1
ATOM 3679 O O . ASP C 1 16 ? 33.801 37.129 10.955 1.00 24.83 16 ASP C O 1
ATOM 3684 N N . GLY C 1 17 ? 32.837 36.335 9.092 1.00 23.77 17 GLY C N 1
ATOM 3685 C CA . GLY C 1 17 ? 31.782 35.632 9.785 1.00 22.88 17 GLY C CA 1
ATOM 3686 C C . GLY C 1 17 ? 32.014 34.148 9.949 1.00 21.12 17 GLY C C 1
ATOM 3687 O O . GLY C 1 17 ? 31.164 33.468 10.530 1.00 21.27 17 GLY C O 1
ATOM 3688 N N . GLN C 1 18 ? 33.149 33.631 9.462 1.00 22.18 18 GLN C N 1
ATOM 3689 C CA . GLN C 1 18 ? 33.365 32.179 9.423 1.00 24.07 18 GLN C CA 1
ATOM 3690 C C . GLN C 1 18 ? 33.444 31.582 10.831 1.00 23.06 18 GLN C C 1
ATOM 3691 O O . GLN C 1 18 ? 34.236 32.006 11.631 1.00 23.16 18 GLN C O 1
ATOM 3697 N N . ASN C 1 19 ? 32.579 30.628 11.106 1.00 23.87 19 ASN C N 1
ATOM 3698 C CA . ASN C 1 19 ? 32.367 30.071 12.454 1.00 27.68 19 ASN C CA 1
ATOM 3699 C C . ASN C 1 19 ? 32.030 31.079 13.553 1.00 25.13 19 ASN C C 1
ATOM 3700 O O . ASN C 1 19 ? 32.180 30.785 14.728 1.00 25.65 19 ASN C O 1
ATOM 3705 N N . VAL C 1 20 ? 31.517 32.241 13.141 1.00 24.22 20 VAL C N 1
ATOM 3706 C CA . VAL C 1 20 ? 31.109 33.309 14.031 1.00 23.62 20 VAL C CA 1
ATOM 3707 C C . VAL C 1 20 ? 29.598 33.454 13.862 1.00 21.05 20 VAL C C 1
ATOM 3708 O O . VAL C 1 20 ? 28.859 33.166 14.795 1.00 19.77 20 VAL C O 1
ATOM 3712 N N . TYR C 1 21 ? 29.157 33.910 12.698 1.00 18.64 21 TYR C N 1
ATOM 3713 C CA . TYR C 1 21 ? 27.740 33.896 12.372 1.00 19.77 21 TYR C CA 1
ATOM 3714 C C . TYR C 1 21 ? 27.380 33.089 11.134 1.00 19.39 21 TYR C C 1
ATOM 3715 O O . TYR C 1 21 ? 26.191 32.934 10.820 1.00 19.21 21 TYR C O 1
ATOM 3724 N N . ILE C 1 22 ? 28.389 32.549 10.447 1.00 19.03 22 ILE C N 1
ATOM 3725 C CA . ILE C 1 22 ? 28.200 31.607 9.330 1.00 17.54 22 ILE C CA 1
ATOM 3726 C C . ILE C 1 22 ? 28.537 30.211 9.813 1.00 17.75 22 ILE C C 1
ATOM 3727 O O . ILE C 1 22 ? 29.583 30.028 10.452 1.00 18.15 22 ILE C O 1
ATOM 3732 N N . ARG C 1 23 ? 27.680 29.239 9.511 1.00 18.26 23 ARG C N 1
ATOM 3733 C CA . ARG C 1 23 ? 27.956 27.823 9.767 1.00 18.52 23 ARG C CA 1
ATOM 3734 C C . ARG C 1 23 ? 28.900 27.227 8.707 1.00 20.01 23 ARG C C 1
ATOM 3735 O O . ARG C 1 23 ? 28.507 26.456 7.839 1.00 19.37 23 ARG C O 1
ATOM 3743 N N . THR C 1 24 ? 30.158 27.616 8.822 1.00 21.44 24 THR C N 1
ATOM 3744 C CA . THR C 1 24 ? 31.156 27.423 7.790 1.00 22.68 24 THR C CA 1
ATOM 3745 C C . THR C 1 24 ? 31.546 25.963 7.685 1.00 23.31 24 THR C C 1
ATOM 3746 O O . THR C 1 24 ? 31.870 25.358 8.693 1.00 23.51 24 THR C O 1
ATOM 3750 N N . PRO C 1 25 ? 31.460 25.370 6.489 1.00 24.13 25 PRO C N 1
ATOM 3751 C CA . PRO C 1 25 ? 31.937 23.988 6.341 1.00 26.17 25 PRO C CA 1
ATOM 3752 C C . PRO C 1 25 ? 33.473 23.945 6.383 1.00 29.74 25 PRO C C 1
ATOM 3753 O O . PRO C 1 25 ? 34.122 24.973 6.126 1.00 31.18 25 PRO C O 1
ATOM 3757 N N . PRO C 1 26 ? 34.048 22.797 6.761 1.00 34.22 26 PRO C N 1
ATOM 3758 C CA . PRO C 1 26 ? 35.500 22.666 6.874 1.00 39.57 26 PRO C CA 1
ATOM 3759 C C . PRO C 1 26 ? 36.248 22.951 5.579 1.00 39.21 26 PRO C C 1
ATOM 3760 O O . PRO C 1 26 ? 37.381 23.390 5.637 1.00 45.89 26 PRO C O 1
ATOM 3764 N N . ASN C 1 27 ? 35.632 22.710 4.427 1.00 41.12 27 ASN C N 1
ATOM 3765 C CA . ASN C 1 27 ? 36.215 23.162 3.170 1.00 45.01 27 ASN C CA 1
ATOM 3766 C C . ASN C 1 27 ? 35.155 23.553 2.122 1.00 49.24 27 ASN C C 1
ATOM 3767 O O . ASN C 1 27 ? 33.961 23.577 2.418 1.00 47.42 27 ASN C O 1
ATOM 3772 N N . THR C 1 28 ? 35.602 23.789 0.886 1.00 49.51 28 THR C N 1
ATOM 3773 C CA . THR C 1 28 ? 34.746 24.217 -0.206 1.00 45.50 28 THR C CA 1
ATOM 3774 C C . THR C 1 28 ? 34.102 23.089 -1.047 1.00 43.19 28 THR C C 1
ATOM 3775 O O . THR C 1 28 ? 33.456 23.366 -2.046 1.00 38.38 28 THR C O 1
ATOM 3779 N N . ASP C 1 29 ? 34.247 21.825 -0.652 1.00 39.19 29 ASP C N 1
ATOM 3780 C CA . ASP C 1 29 ? 33.596 20.701 -1.377 1.00 40.76 29 ASP C CA 1
ATOM 3781 C C . ASP C 1 29 ? 32.064 20.837 -1.582 1.00 34.30 29 ASP C C 1
ATOM 3782 O O . ASP C 1 29 ? 31.366 21.228 -0.650 1.00 34.16 29 ASP C O 1
ATOM 3787 N N . PRO C 1 30 ? 31.548 20.415 -2.746 1.00 31.98 30 PRO C N 1
ATOM 3788 C CA . PRO C 1 30 ? 30.101 20.440 -2.970 1.00 30.97 30 PRO C CA 1
ATOM 3789 C C . PRO C 1 30 ? 29.367 19.317 -2.277 1.00 30.17 30 PRO C C 1
ATOM 3790 O O . PRO C 1 30 ? 29.970 18.321 -1.897 1.00 31.81 30 PRO C O 1
ATOM 3794 N N . ILE C 1 31 ? 28.065 19.495 -2.131 1.00 28.40 31 ILE C N 1
ATOM 3795 C CA . ILE C 1 31 ? 27.142 18.432 -1.791 1.00 26.54 31 ILE C CA 1
ATOM 3796 C C . ILE C 1 31 ? 26.552 17.981 -3.108 1.00 24.43 31 ILE C C 1
ATOM 3797 O O . ILE C 1 31 ? 26.209 18.832 -3.940 1.00 25.04 31 ILE C O 1
ATOM 3802 N N . LYS C 1 32 ? 26.497 16.671 -3.339 1.00 22.27 32 LYS C N 1
ATOM 3803 C CA . LYS C 1 32 ? 25.847 16.115 -4.550 1.00 25.36 32 LYS C CA 1
ATOM 3804 C C . LYS C 1 32 ? 24.697 15.177 -4.293 1.00 24.65 32 LYS C C 1
ATOM 3805 O O . LYS C 1 32 ? 23.787 15.055 -5.107 1.00 27.38 32 LYS C O 1
ATOM 3811 N N . ASP C 1 33 ? 24.732 14.508 -3.156 1.00 26.48 33 ASP C N 1
ATOM 3812 C CA . ASP C 1 33 ? 23.714 13.540 -2.817 1.00 27.72 33 ASP C CA 1
ATOM 3813 C C . ASP C 1 33 ? 22.477 14.269 -2.301 1.00 29.37 33 ASP C C 1
ATOM 3814 O O . ASP C 1 33 ? 22.519 14.841 -1.202 1.00 24.00 33 ASP C O 1
ATOM 3819 N N . LEU C 1 34 ? 21.373 14.196 -3.042 1.00 28.85 34 LEU C N 1
ATOM 3820 C CA . LEU C 1 34 ? 20.145 14.889 -2.650 1.00 28.62 34 LEU C CA 1
ATOM 3821 C C . LEU C 1 34 ? 19.463 14.314 -1.400 1.00 31.06 34 LEU C C 1
ATOM 3822 O O . LEU C 1 34 ? 18.551 14.916 -0.899 1.00 25.91 34 LEU C O 1
ATOM 3827 N N . ALA C 1 35 ? 19.934 13.174 -0.888 1.00 31.19 35 ALA C N 1
ATOM 3828 C CA . ALA C 1 35 ? 19.464 12.636 0.387 1.00 27.41 35 ALA C CA 1
ATOM 3829 C C . ALA C 1 35 ? 20.310 13.075 1.560 1.00 27.14 35 ALA C C 1
ATOM 3830 O O . ALA C 1 35 ? 20.005 12.727 2.672 1.00 26.95 35 ALA C O 1
ATOM 3832 N N . SER C 1 36 ? 21.432 13.747 1.320 1.00 25.47 36 SER C N 1
ATOM 3833 C CA . SER C 1 36 ? 22.343 14.082 2.402 1.00 26.73 36 SER C CA 1
ATOM 3834 C C . SER C 1 36 ? 21.676 15.107 3.344 1.00 30.42 36 SER C C 1
ATOM 3835 O O . SER C 1 36 ? 21.105 16.084 2.858 1.00 24.51 36 SER C O 1
ATOM 3838 N N . PRO C 1 37 ? 21.745 14.881 4.672 1.00 28.92 37 PRO C N 1
ATOM 3839 C CA . PRO C 1 37 ? 21.293 15.935 5.577 1.00 29.07 37 PRO C CA 1
ATOM 3840 C C . PRO C 1 37 ? 22.105 17.233 5.428 1.00 26.61 37 PRO C C 1
ATOM 3841 O O . PRO C 1 37 ? 21.608 18.283 5.798 1.00 24.47 37 PRO C O 1
ATOM 3845 N N . ALA C 1 38 ? 23.320 17.162 4.878 1.00 22.27 38 ALA C N 1
ATOM 3846 C CA . ALA C 1 38 ? 24.139 18.360 4.607 1.00 18.99 38 ALA C CA 1
ATOM 3847 C C . ALA C 1 38 ? 23.657 19.252 3.447 1.00 18.72 38 ALA C C 1
ATOM 3848 O O . ALA C 1 38 ? 24.228 20.303 3.225 1.00 17.60 38 ALA C O 1
ATOM 3850 N N . LEU C 1 39 ? 22.645 18.828 2.697 1.00 16.96 39 LEU C N 1
ATOM 3851 C CA . LEU C 1 39 ? 22.174 19.588 1.574 1.00 18.31 39 LEU C CA 1
ATOM 3852 C C . LEU C 1 39 ? 21.689 20.967 2.035 1.00 19.80 39 LEU C C 1
ATOM 3853 O O . LEU C 1 39 ? 21.892 21.946 1.325 1.00 19.69 39 LEU C O 1
ATOM 3858 N N . ALA C 1 40 ? 21.015 21.039 3.174 1.00 19.82 40 ALA C N 1
ATOM 3859 C CA . ALA C 1 40 ? 20.397 22.312 3.587 1.00 20.88 40 ALA C CA 1
ATOM 3860 C C . ALA C 1 40 ? 21.458 23.299 4.036 1.00 19.08 40 ALA C C 1
ATOM 3861 O O . ALA C 1 40 ? 21.512 24.405 3.523 1.00 20.93 40 ALA C O 1
ATOM 3863 N N . CYS C 1 41 ? 22.317 22.897 4.958 1.00 19.59 41 CYS C N 1
ATOM 3864 C CA . CYS C 1 41 ? 23.283 23.829 5.609 1.00 18.58 41 CYS C CA 1
ATOM 3865 C C . CYS C 1 41 ? 24.736 23.360 5.593 1.00 18.52 41 CYS C C 1
ATOM 3866 O O . CYS C 1 41 ? 25.589 23.894 6.312 1.00 20.12 41 CYS C O 1
ATOM 3869 N N . ASN C 1 42 ? 25.036 22.442 4.688 1.00 19.04 42 ASN C N 1
ATOM 3870 C CA . ASN C 1 42 ? 26.394 21.939 4.474 1.00 18.78 42 ASN C CA 1
ATOM 3871 C C . ASN C 1 42 ? 26.856 21.065 5.660 1.00 20.97 42 ASN C C 1
ATOM 3872 O O . ASN C 1 42 ? 26.056 20.779 6.591 1.00 18.86 42 ASN C O 1
ATOM 3877 N N . VAL C 1 43 ? 28.115 20.610 5.647 1.00 22.10 43 VAL C N 1
ATOM 3878 C CA . VAL C 1 43 ? 28.499 19.500 6.519 1.00 22.67 43 VAL C CA 1
ATOM 3879 C C . VAL C 1 43 ? 28.527 19.846 8.012 1.00 24.57 43 VAL C C 1
ATOM 3880 O O . VAL C 1 43 ? 28.204 19.013 8.826 1.00 26.22 43 VAL C O 1
ATOM 3884 N N . LYS C 1 44 ? 28.804 21.101 8.373 1.00 24.95 44 LYS C N 1
ATOM 3885 C CA . LYS C 1 44 ? 28.646 21.565 9.763 1.00 25.78 44 LYS C CA 1
ATOM 3886 C C . LYS C 1 44 ? 27.309 22.268 10.004 1.00 24.91 44 LYS C C 1
ATOM 3887 O O . LYS C 1 44 ? 27.209 23.104 10.906 1.00 26.37 44 LYS C O 1
ATOM 3893 N N . GLY C 1 45 ? 26.290 21.933 9.207 1.00 23.92 45 GLY C N 1
ATOM 3894 C CA . GLY C 1 45 ? 25.024 22.681 9.216 1.00 24.33 45 GLY C CA 1
ATOM 3895 C C . GLY C 1 45 ? 24.250 22.631 10.524 1.00 24.64 45 GLY C C 1
ATOM 3896 O O . GLY C 1 45 ? 23.503 23.571 10.834 1.00 23.63 45 GLY C O 1
ATOM 3897 N N . GLY C 1 46 ? 24.442 21.542 11.283 1.00 23.64 46 GLY C N 1
ATOM 3898 C CA . GLY C 1 46 ? 23.797 21.333 12.581 1.00 23.79 46 GLY C CA 1
ATOM 3899 C C . GLY C 1 46 ? 24.589 21.782 13.788 1.00 26.73 46 GLY C C 1
ATOM 3900 O O . GLY C 1 46 ? 24.110 21.686 14.922 1.00 25.99 46 GLY C O 1
ATOM 3901 N N . GLU C 1 47 ? 25.732 22.410 13.561 1.00 26.45 47 GLU C N 1
ATOM 3902 C CA . GLU C 1 47 ? 26.557 22.926 14.639 1.00 29.79 47 GLU C CA 1
ATOM 3903 C C . GLU C 1 47 ? 26.433 24.450 14.831 1.00 29.54 47 GLU C C 1
ATOM 3904 O O . GLU C 1 47 ? 26.722 25.244 13.933 1.00 26.80 47 GLU C O 1
ATOM 3910 N N . PRO C 1 48 ? 25.971 24.879 16.018 1.00 29.51 48 PRO C N 1
ATOM 3911 C CA . PRO C 1 48 ? 25.735 26.313 16.161 1.00 30.62 48 PRO C CA 1
ATOM 3912 C C . PRO C 1 48 ? 27.019 27.122 16.209 1.00 28.11 48 PRO C C 1
ATOM 3913 O O . PRO C 1 48 ? 28.067 26.604 16.589 1.00 26.32 48 PRO C O 1
ATOM 3917 N N . VAL C 1 49 ? 26.913 28.380 15.816 1.00 26.18 49 VAL C N 1
ATOM 3918 C CA . VAL C 1 49 ? 27.998 29.321 15.960 1.00 26.26 49 VAL C CA 1
ATOM 3919 C C . VAL C 1 49 ? 27.463 30.405 16.860 1.00 24.75 49 VAL C C 1
ATOM 3920 O O . VAL C 1 49 ? 26.246 30.580 16.996 1.00 25.82 49 VAL C O 1
ATOM 3924 N N . PRO C 1 50 ? 28.354 31.123 17.521 1.00 27.76 50 PRO C N 1
ATOM 3925 C CA . PRO C 1 50 ? 27.883 31.982 18.620 1.00 27.72 50 PRO C CA 1
ATOM 3926 C C . PRO C 1 50 ? 27.125 33.271 18.290 1.00 29.45 50 PRO C C 1
ATOM 3927 O O . PRO C 1 50 ? 26.496 33.822 19.177 1.00 31.36 50 PRO C O 1
ATOM 3931 N N . GLN C 1 51 ? 27.239 33.814 17.089 1.00 30.82 51 GLN C N 1
ATOM 3932 C CA . GLN C 1 51 ? 26.674 35.141 16.815 1.00 31.38 51 GLN C CA 1
ATOM 3933 C C . GLN C 1 51 ? 25.606 35.122 15.736 1.00 29.24 51 GLN C C 1
ATOM 3934 O O . GLN C 1 51 ? 25.540 34.211 14.912 1.00 25.95 51 GLN C O 1
ATOM 3940 N N . PHE C 1 52 ? 24.806 36.180 15.725 1.00 27.17 52 PHE C N 1
ATOM 3941 C CA . PHE C 1 52 ? 23.811 36.459 14.707 1.00 24.85 52 PHE C CA 1
ATOM 3942 C C . PHE C 1 52 ? 24.183 37.759 14.032 1.00 24.84 52 PHE C C 1
ATOM 3943 O O . PHE C 1 52 ? 24.568 38.697 14.681 1.00 22.59 52 PHE C O 1
ATOM 3951 N N . VAL C 1 53 ? 24.007 37.840 12.728 1.00 24.21 53 VAL C N 1
ATOM 3952 C CA . VAL C 1 53 ? 24.088 39.095 12.038 1.00 22.87 53 VAL C CA 1
ATOM 3953 C C . VAL C 1 53 ? 22.888 39.938 12.459 1.00 22.62 53 VAL C C 1
ATOM 3954 O O . VAL C 1 53 ? 21.741 39.481 12.420 1.00 21.82 53 VAL C O 1
ATOM 3958 N N . SER C 1 54 ? 23.142 41.186 12.821 1.00 22.40 54 SER C N 1
ATOM 3959 C CA . SER C 1 54 ? 22.040 42.107 13.113 1.00 24.19 54 SER C CA 1
ATOM 3960 C C . SER C 1 54 ? 21.558 42.778 11.862 1.00 23.11 54 SER C C 1
ATOM 3961 O O . SER C 1 54 ? 22.324 43.475 11.207 1.00 21.51 54 SER C O 1
ATOM 3964 N N . ALA C 1 55 ? 20.268 42.665 11.603 1.00 23.95 55 ALA C N 1
ATOM 3965 C CA . ALA C 1 55 ? 19.655 43.377 10.491 1.00 26.69 55 ALA C CA 1
ATOM 3966 C C . ALA C 1 55 ? 18.201 43.715 10.748 1.00 28.45 55 ALA C C 1
ATOM 3967 O O . ALA C 1 55 ? 17.587 43.230 11.695 1.00 28.05 55 ALA C O 1
ATOM 3969 N N . SER C 1 56 ? 17.648 44.547 9.864 1.00 31.14 56 SER C N 1
ATOM 3970 C CA . SER C 1 56 ? 16.209 44.858 9.876 1.00 30.20 56 SER C CA 1
ATOM 3971 C C . SER C 1 56 ? 15.523 44.351 8.628 1.00 30.53 56 SER C C 1
ATOM 3972 O O . SER C 1 56 ? 16.130 44.342 7.556 1.00 30.17 56 SER C O 1
ATOM 3975 N N . ALA C 1 57 ? 14.234 44.019 8.760 1.00 28.44 57 ALA C N 1
ATOM 3976 C CA . ALA C 1 57 ? 13.371 43.752 7.611 1.00 26.63 57 ALA C CA 1
ATOM 3977 C C . ALA C 1 57 ? 13.469 44.910 6.605 1.00 23.53 57 ALA C C 1
ATOM 3978 O O . ALA C 1 57 ? 13.565 46.041 7.003 1.00 22.89 57 ALA C O 1
ATOM 3980 N N . GLY C 1 58 ? 13.593 44.571 5.338 1.00 24.86 58 GLY C N 1
ATOM 3981 C CA . GLY C 1 58 ? 13.855 45.531 4.302 1.00 21.12 58 GLY C CA 1
ATOM 3982 C C . GLY C 1 58 ? 15.304 45.821 4.002 1.00 20.28 58 GLY C C 1
ATOM 3983 O O . GLY C 1 58 ? 15.592 46.323 2.929 1.00 20.16 58 GLY C O 1
ATOM 3984 N N . ASP C 1 59 ? 16.240 45.504 4.902 1.00 20.27 59 ASP C N 1
ATOM 3985 C CA . ASP C 1 59 ? 17.659 45.743 4.627 1.00 21.80 59 ASP C CA 1
ATOM 3986 C C . ASP C 1 59 ? 18.165 45.009 3.380 1.00 20.80 59 ASP C C 1
ATOM 3987 O O . ASP C 1 59 ? 17.670 43.947 3.032 1.00 19.23 59 ASP C O 1
ATOM 3992 N N . LYS C 1 60 ? 19.180 45.594 2.746 1.00 21.68 60 LYS C N 1
ATOM 3993 C CA . LYS C 1 60 ? 19.931 44.948 1.686 1.00 23.56 60 LYS C CA 1
ATOM 3994 C C . LYS C 1 60 ? 21.087 44.175 2.338 1.00 22.86 60 LYS C C 1
ATOM 3995 O O . LYS C 1 60 ? 21.919 44.760 3.045 1.00 24.73 60 LYS C O 1
ATOM 4001 N N . LEU C 1 61 ? 21.138 42.866 2.103 1.00 21.10 61 LEU C N 1
ATOM 4002 C CA . LEU C 1 61 ? 22.232 42.047 2.599 1.00 19.92 61 LEU C CA 1
ATOM 4003 C C . LEU C 1 61 ? 23.102 41.644 1.437 1.00 19.74 61 LEU C C 1
ATOM 4004 O O . LEU C 1 61 ? 22.622 41.464 0.329 1.00 19.49 61 LEU C O 1
ATOM 4009 N N . THR C 1 62 ? 24.401 41.583 1.698 1.00 19.12 62 THR C N 1
ATOM 4010 C CA . THR C 1 62 ? 25.361 41.101 0.761 1.00 19.28 62 THR C CA 1
ATOM 4011 C C . THR C 1 62 ? 26.064 39.916 1.409 1.00 18.51 62 THR C C 1
ATOM 4012 O O . THR C 1 62 ? 26.608 40.029 2.516 1.00 18.24 62 THR C O 1
ATOM 4016 N N . PHE C 1 63 ? 26.064 38.792 0.711 1.00 18.88 63 PHE C N 1
ATOM 4017 C CA . PHE C 1 63 ? 26.814 37.617 1.151 1.00 16.48 63 PHE C CA 1
ATOM 4018 C C . PHE C 1 63 ? 28.041 37.600 0.282 1.00 16.32 63 PHE C C 1
ATOM 4019 O O . PHE C 1 63 ? 27.947 37.640 -0.965 1.00 17.32 63 PHE C O 1
ATOM 4027 N N . GLU C 1 64 ? 29.210 37.529 0.912 1.00 16.31 64 GLU C N 1
ATOM 4028 C CA . GLU C 1 64 ? 30.460 37.574 0.193 1.00 18.14 64 GLU C CA 1
ATOM 4029 C C . GLU C 1 64 ? 31.062 36.196 0.204 1.00 17.37 64 GLU C C 1
ATOM 4030 O O . GLU C 1 64 ? 31.227 35.614 1.262 1.00 19.58 64 GLU C O 1
ATOM 4036 N N . TRP C 1 65 ? 31.418 35.717 -0.969 1.00 18.42 65 TRP C N 1
ATOM 4037 C CA . TRP C 1 65 ? 32.006 34.387 -1.174 1.00 18.27 65 TRP C CA 1
ATOM 4038 C C . TRP C 1 65 ? 33.469 34.502 -1.583 1.00 19.24 65 TRP C C 1
ATOM 4039 O O . TRP C 1 65 ? 33.904 35.527 -2.128 1.00 18.86 65 TRP C O 1
ATOM 4050 N N . TYR C 1 66 ? 34.213 33.411 -1.411 1.00 21.07 66 TYR C N 1
ATOM 4051 C CA . TYR C 1 66 ? 35.587 33.312 -1.915 1.00 21.88 66 TYR C CA 1
ATOM 4052 C C . TYR C 1 66 ? 35.956 31.854 -2.184 1.00 23.94 66 TYR C C 1
ATOM 4053 O O . TYR C 1 66 ? 35.229 30.925 -1.787 1.00 21.40 66 TYR C O 1
ATOM 4062 N N . ARG C 1 67 ? 37.059 31.627 -2.898 1.00 25.40 67 ARG C N 1
ATOM 4063 C CA . ARG C 1 67 ? 37.486 30.267 -3.198 1.00 27.82 67 ARG C CA 1
ATOM 4064 C C . ARG C 1 67 ? 38.528 29.781 -2.193 1.00 29.16 67 ARG C C 1
ATOM 4065 O O . ARG C 1 67 ? 38.327 28.764 -1.514 1.00 31.51 67 ARG C O 1
ATOM 4073 N N . VAL C 1 68 ? 39.671 30.471 -2.144 1.00 29.55 68 VAL C N 1
ATOM 4074 C CA . VAL C 1 68 ? 40.746 30.158 -1.164 1.00 30.87 68 VAL C CA 1
ATOM 4075 C C . VAL C 1 68 ? 41.202 31.365 -0.361 1.00 28.98 68 VAL C C 1
ATOM 4076 O O . VAL C 1 68 ? 41.547 31.210 0.788 1.00 27.68 68 VAL C O 1
ATOM 4080 N N . LYS C 1 69 ? 41.231 32.538 -0.974 1.00 30.12 69 LYS C N 1
ATOM 4081 C CA . LYS C 1 69 ? 41.483 33.791 -0.280 1.00 35.48 69 LYS C CA 1
ATOM 4082 C C . LYS C 1 69 ? 40.446 34.827 -0.600 1.00 32.54 69 LYS C C 1
ATOM 4083 O O . LYS C 1 69 ? 39.968 34.891 -1.721 1.00 28.54 69 LYS C O 1
ATOM 4089 N N . ARG C 1 70 ? 40.153 35.685 0.365 1.00 30.46 70 ARG C N 1
ATOM 4090 C CA . ARG C 1 70 ? 39.174 36.719 0.168 1.00 30.75 70 ARG C CA 1
ATOM 4091 C C . ARG C 1 70 ? 39.501 37.510 -1.094 1.00 31.25 70 ARG C C 1
ATOM 4092 O O . ARG C 1 70 ? 40.641 37.862 -1.295 1.00 33.23 70 ARG C O 1
ATOM 4100 N N . GLY C 1 71 ? 38.481 37.754 -1.911 1.00 27.89 71 GLY C N 1
ATOM 4101 C CA . GLY C 1 71 ? 38.578 38.601 -3.060 1.00 28.29 71 GLY C CA 1
ATOM 4102 C C . GLY C 1 71 ? 39.191 37.977 -4.299 1.00 27.17 71 GLY C C 1
ATOM 4103 O O . GLY C 1 71 ? 39.642 38.710 -5.149 1.00 31.02 71 GLY C O 1
ATOM 4104 N N . ASP C 1 72 ? 39.373 36.657 -4.309 1.00 24.63 72 ASP C N 1
ATOM 4105 C CA . ASP C 1 72 ? 40.137 35.959 -5.358 1.00 23.79 72 ASP C CA 1
ATOM 4106 C C . ASP C 1 72 ? 39.197 35.686 -6.514 1.00 25.77 72 ASP C C 1
ATOM 4107 O O . ASP C 1 72 ? 38.330 36.502 -6.774 1.00 23.83 72 ASP C O 1
ATOM 4112 N N . ASP C 1 73 ? 39.377 34.578 -7.207 1.00 24.63 73 ASP C N 1
ATOM 4113 C CA . ASP C 1 73 ? 38.560 34.243 -8.369 1.00 25.52 73 ASP C CA 1
ATOM 4114 C C . ASP C 1 73 ? 37.179 33.682 -7.989 1.00 24.15 73 ASP C C 1
ATOM 4115 O O . ASP C 1 73 ? 36.369 33.522 -8.879 1.00 20.23 73 ASP C O 1
ATOM 4120 N N . ILE C 1 74 ? 36.943 33.421 -6.685 1.00 22.86 74 ILE C N 1
ATOM 4121 C CA . ILE C 1 74 ? 35.634 33.152 -6.076 1.00 21.00 74 ILE C CA 1
ATOM 4122 C C . ILE C 1 74 ? 35.184 31.750 -6.291 1.00 20.14 74 ILE C C 1
ATOM 4123 O O . ILE C 1 74 ? 34.914 31.048 -5.340 1.00 19.64 74 ILE C O 1
ATOM 4128 N N . ILE C 1 75 ? 35.108 31.350 -7.562 1.00 20.08 75 ILE C N 1
ATOM 4129 C CA . ILE C 1 75 ? 34.710 30.007 -7.973 1.00 19.96 75 ILE C CA 1
ATOM 4130 C C . ILE C 1 75 ? 35.223 29.774 -9.404 1.00 21.16 75 ILE C C 1
ATOM 4131 O O . ILE C 1 75 ? 35.338 30.711 -10.170 1.00 22.36 75 ILE C O 1
ATOM 4136 N N . ASP C 1 76 ? 35.564 28.534 -9.735 1.00 21.72 76 ASP C N 1
ATOM 4137 C CA . ASP C 1 76 ? 36.009 28.163 -11.087 1.00 25.82 76 ASP C CA 1
ATOM 4138 C C . ASP C 1 76 ? 34.947 28.591 -12.094 1.00 24.37 76 ASP C C 1
ATOM 4139 O O . ASP C 1 76 ? 33.787 28.292 -11.883 1.00 27.12 76 ASP C O 1
ATOM 4144 N N . PRO C 1 77 ? 35.331 29.326 -13.154 1.00 24.56 77 PRO C N 1
ATOM 4145 C CA . PRO C 1 77 ? 34.302 29.910 -14.037 1.00 22.39 77 PRO C CA 1
ATOM 4146 C C . PRO C 1 77 ? 33.544 28.858 -14.846 1.00 21.46 77 PRO C C 1
ATOM 4147 O O . PRO C 1 77 ? 32.485 29.147 -15.346 1.00 20.11 77 PRO C O 1
ATOM 4151 N N . SER C 1 78 ? 34.017 27.616 -14.863 1.00 20.17 78 SER C N 1
ATOM 4152 C CA A SER C 1 78 ? 33.261 26.507 -15.415 0.50 21.66 78 SER C CA 1
ATOM 4153 C CA B SER C 1 78 ? 33.237 26.558 -15.450 0.50 21.08 78 SER C CA 1
ATOM 4154 C C . SER C 1 78 ? 32.014 26.141 -14.635 1.00 21.63 78 SER C C 1
ATOM 4155 O O . SER C 1 78 ? 31.137 25.493 -15.174 1.00 20.63 78 SER C O 1
ATOM 4160 N N . HIS C 1 79 ? 31.962 26.506 -13.354 1.00 21.66 79 HIS C N 1
ATOM 4161 C CA . HIS C 1 79 ? 30.878 26.153 -12.448 1.00 23.12 79 HIS C CA 1
ATOM 4162 C C . HIS C 1 79 ? 29.617 27.034 -12.651 1.00 23.13 79 HIS C C 1
ATOM 4163 O O . HIS C 1 79 ? 29.035 27.536 -11.681 1.00 23.65 79 HIS C O 1
ATOM 4170 N N . SER C 1 80 ? 29.123 27.123 -13.888 1.00 20.05 80 SER C N 1
ATOM 4171 C CA . SER C 1 80 ? 27.948 27.919 -14.165 1.00 18.71 80 SER C CA 1
ATOM 4172 C C . SER C 1 80 ? 26.706 27.398 -13.469 1.00 17.91 80 SER C C 1
ATOM 4173 O O . SER C 1 80 ? 26.467 26.203 -13.391 1.00 16.01 80 SER C O 1
ATOM 4176 N N . GLY C 1 81 ? 25.883 28.317 -12.975 1.00 16.51 81 GLY C N 1
ATOM 4177 C CA . GLY C 1 81 ? 24.611 27.959 -12.423 1.00 15.94 81 GLY C CA 1
ATOM 4178 C C . GLY C 1 81 ? 23.913 29.071 -11.657 1.00 15.97 81 GLY C C 1
ATOM 4179 O O . GLY C 1 81 ? 24.364 30.220 -11.656 1.00 16.80 81 GLY C O 1
ATOM 4180 N N . PRO C 1 82 ? 22.782 28.739 -11.044 1.00 15.62 82 PRO C N 1
ATOM 4181 C CA . PRO C 1 82 ? 21.978 29.700 -10.341 1.00 15.43 82 PRO C CA 1
ATOM 4182 C C . PRO C 1 82 ? 22.511 29.955 -8.927 1.00 14.27 82 PRO C C 1
ATOM 4183 O O . PRO C 1 82 ? 23.296 29.177 -8.399 1.00 11.42 82 PRO C O 1
ATOM 4187 N N . ILE C 1 83 ? 22.028 31.040 -8.349 1.00 13.97 83 ILE C N 1
ATOM 4188 C CA . ILE C 1 83 ? 22.230 31.344 -6.940 1.00 13.99 83 ILE C CA 1
ATOM 4189 C C . ILE C 1 83 ? 20.885 31.657 -6.337 1.00 13.88 83 ILE C C 1
ATOM 4190 O O . ILE C 1 83 ? 20.184 32.574 -6.791 1.00 13.28 83 ILE C O 1
ATOM 4195 N N . THR C 1 84 ? 20.538 30.943 -5.274 1.00 14.11 84 THR C N 1
ATOM 4196 C CA . THR C 1 84 ? 19.277 31.143 -4.615 1.00 13.80 84 THR C CA 1
ATOM 4197 C C . THR C 1 84 ? 19.489 31.450 -3.130 1.00 14.20 84 THR C C 1
ATOM 4198 O O . THR C 1 84 ? 20.467 31.017 -2.537 1.00 15.03 84 THR C O 1
ATOM 4202 N N . THR C 1 85 ? 18.583 32.254 -2.584 1.00 13.41 85 THR C N 1
ATOM 4203 C CA . THR C 1 85 ? 18.608 32.620 -1.165 1.00 14.98 85 THR C CA 1
ATOM 4204 C C . THR C 1 85 ? 17.266 32.254 -0.558 1.00 13.83 85 THR C C 1
ATOM 4205 O O . THR C 1 85 ? 16.177 32.463 -1.167 1.00 15.26 85 THR C O 1
ATOM 4209 N N . TRP C 1 86 ? 17.333 31.691 0.627 1.00 14.16 86 TRP C N 1
ATOM 4210 C CA . TRP C 1 86 ? 16.195 31.154 1.342 1.00 13.70 86 TRP C CA 1
ATOM 4211 C C . TRP C 1 86 ? 16.237 31.590 2.811 1.00 14.04 86 TRP C C 1
ATOM 4212 O O . TRP C 1 86 ? 17.291 32.007 3.336 1.00 12.68 86 TRP C O 1
ATOM 4223 N N . ILE C 1 87 ? 15.083 31.467 3.470 1.00 13.74 87 ILE C N 1
ATOM 4224 C CA . ILE C 1 87 ? 14.946 31.804 4.890 1.00 14.09 87 ILE C CA 1
ATOM 4225 C C . ILE C 1 87 ? 14.139 30.724 5.648 1.00 14.36 87 ILE C C 1
ATOM 4226 O O . ILE C 1 87 ? 13.218 30.112 5.104 1.00 14.72 87 ILE C O 1
ATOM 4231 N N . ALA C 1 88 ? 14.555 30.453 6.877 1.00 14.89 88 ALA C N 1
ATOM 4232 C CA . ALA C 1 88 ? 13.841 29.550 7.801 1.00 15.22 88 ALA C CA 1
ATOM 4233 C C . ALA C 1 88 ? 13.856 30.138 9.171 1.00 15.21 88 ALA C C 1
ATOM 4234 O O . ALA C 1 88 ? 14.797 30.830 9.538 1.00 13.09 88 ALA C O 1
ATOM 4236 N N . ALA C 1 89 ? 12.843 29.803 9.956 1.00 16.60 89 ALA C N 1
ATOM 4237 C CA . ALA C 1 89 ? 12.826 30.195 11.362 1.00 18.14 89 ALA C CA 1
ATOM 4238 C C . ALA C 1 89 ? 13.968 29.501 12.107 1.00 18.54 89 ALA C C 1
ATOM 4239 O O . ALA C 1 89 ? 14.266 28.334 11.887 1.00 18.75 89 ALA C O 1
ATOM 4241 N N . PHE C 1 90 ? 14.606 30.242 12.999 1.00 17.52 90 PHE C N 1
ATOM 4242 C CA . PHE C 1 90 ? 15.616 29.681 13.863 1.00 18.60 90 PHE C CA 1
ATOM 4243 C C . PHE C 1 90 ? 14.954 28.927 15.011 1.00 19.28 90 PHE C C 1
ATOM 4244 O O . PHE C 1 90 ? 14.543 29.537 16.004 1.00 16.73 90 PHE C O 1
ATOM 4252 N N . THR C 1 91 ? 14.756 27.620 14.851 1.00 19.51 91 THR C N 1
ATOM 4253 C CA . THR C 1 91 ? 13.979 26.806 15.835 1.00 19.54 91 THR C CA 1
ATOM 4254 C C . THR C 1 91 ? 14.804 26.462 17.059 1.00 19.48 91 THR C C 1
ATOM 4255 O O . THR C 1 91 ? 14.305 26.485 18.199 1.00 22.50 91 THR C O 1
ATOM 4259 N N . SER C 1 92 ? 16.082 26.190 16.852 1.00 19.71 92 SER C N 1
ATOM 4260 C CA . SER C 1 92 ? 17.008 25.989 17.960 1.00 23.91 92 SER C CA 1
ATOM 4261 C C . SER C 1 92 ? 18.418 26.000 17.424 1.00 24.40 92 SER C C 1
ATOM 4262 O O . SER C 1 92 ? 18.593 25.843 16.231 1.00 22.25 92 SER C O 1
ATOM 4265 N N . PRO C 1 93 ? 19.416 26.207 18.284 1.00 22.37 93 PRO C N 1
ATOM 4266 C CA . PRO C 1 93 ? 20.799 26.225 17.776 1.00 23.75 93 PRO C CA 1
ATOM 4267 C C . PRO C 1 93 ? 21.255 24.920 17.175 1.00 21.44 93 PRO C C 1
ATOM 4268 O O . PRO C 1 93 ? 22.142 24.947 16.332 1.00 19.24 93 PRO C O 1
ATOM 4272 N N . THR C 1 94 ? 20.645 23.810 17.559 1.00 22.20 94 THR C N 1
ATOM 4273 C CA . THR C 1 94 ? 21.033 22.522 16.964 1.00 25.90 94 THR C CA 1
ATOM 4274 C C . THR C 1 94 ? 20.179 22.154 15.758 1.00 21.34 94 THR C C 1
ATOM 4275 O O . THR C 1 94 ? 20.289 21.047 15.240 1.00 18.94 94 THR C O 1
ATOM 4279 N N . MET C 1 95 ? 19.365 23.082 15.250 1.00 18.71 95 MET C N 1
ATOM 4280 C CA . MET C 1 95 ? 18.722 22.844 13.955 1.00 18.88 95 MET C CA 1
ATOM 4281 C C . MET C 1 95 ? 19.811 22.619 12.906 1.00 18.59 95 MET C C 1
ATOM 4282 O O . MET C 1 95 ? 20.897 23.196 12.998 1.00 20.08 95 MET C O 1
ATOM 4287 N N . ASP C 1 96 ? 19.502 21.847 11.878 1.00 19.61 96 ASP C N 1
ATOM 4288 C CA . ASP C 1 96 ? 20.429 21.660 10.787 1.00 20.07 96 ASP C CA 1
ATOM 4289 C C . ASP C 1 96 ? 19.879 22.025 9.410 1.00 19.96 96 ASP C C 1
ATOM 4290 O O . ASP C 1 96 ? 20.555 21.795 8.413 1.00 17.99 96 ASP C O 1
ATOM 4295 N N . GLY C 1 97 ? 18.667 22.579 9.353 1.00 19.06 97 GLY C N 1
ATOM 4296 C CA . GLY C 1 97 ? 18.076 22.993 8.119 1.00 18.50 97 GLY C CA 1
ATOM 4297 C C . GLY C 1 97 ? 17.331 21.871 7.420 1.00 20.35 97 GLY C C 1
ATOM 4298 O O . GLY C 1 97 ? 16.700 22.123 6.387 1.00 22.66 97 GLY C O 1
ATOM 4299 N N . THR C 1 98 ? 17.316 20.664 7.992 1.00 19.38 98 THR C N 1
ATOM 4300 C CA . THR C 1 98 ? 16.458 19.609 7.449 1.00 20.36 98 THR C CA 1
ATOM 4301 C C . THR C 1 98 ? 15.007 19.901 7.799 1.00 19.03 98 THR C C 1
ATOM 4302 O O . THR C 1 98 ? 14.722 20.695 8.671 1.00 17.87 98 THR C O 1
ATOM 4306 N N . GLY C 1 99 ? 14.113 19.231 7.076 1.00 18.46 99 GLY C N 1
ATOM 4307 C CA . GLY C 1 99 ? 12.703 19.355 7.270 1.00 18.54 99 GLY C CA 1
ATOM 4308 C C . GLY C 1 99 ? 12.027 20.422 6.443 1.00 19.44 99 GLY C C 1
ATOM 4309 O O . GLY C 1 99 ? 12.689 21.142 5.681 1.00 19.38 99 GLY C O 1
ATOM 4310 N N . PRO C 1 100 ? 10.689 20.505 6.560 1.00 20.87 100 PRO C N 1
ATOM 4311 C CA . PRO C 1 100 ? 9.907 21.380 5.716 1.00 21.93 100 PRO C CA 1
ATOM 4312 C C . PRO C 1 100 ? 9.866 22.771 6.297 1.00 20.97 100 PRO C C 1
ATOM 4313 O O . PRO C 1 100 ? 8.872 23.150 6.913 1.00 22.17 100 PRO C O 1
ATOM 4317 N N . VAL C 1 101 ? 10.949 23.523 6.114 1.00 20.04 101 VAL C N 1
ATOM 4318 C CA . VAL C 1 101 ? 11.126 24.779 6.863 1.00 18.71 101 VAL C CA 1
ATOM 4319 C C . VAL C 1 101 ? 11.515 26.022 6.036 1.00 17.12 101 VAL C C 1
ATOM 4320 O O . VAL C 1 101 ? 11.519 27.101 6.574 1.00 17.57 101 VAL C O 1
ATOM 4324 N N . TRP C 1 102 ? 11.795 25.884 4.747 1.00 16.03 102 TRP C N 1
ATOM 4325 C CA . TRP C 1 102 ? 12.421 26.946 3.994 1.00 15.41 102 TRP C CA 1
ATOM 4326 C C . TRP C 1 102 ? 11.457 27.708 3.074 1.00 16.31 102 TRP C C 1
ATOM 4327 O O . TRP C 1 102 ? 10.507 27.128 2.523 1.00 15.65 102 TRP C O 1
ATOM 4338 N N . SER C 1 103 ? 11.730 29.003 2.913 1.00 14.62 103 SER C N 1
ATOM 4339 C CA . SER C 1 103 ? 11.087 29.811 1.896 1.00 15.35 103 SER C CA 1
ATOM 4340 C C . SER C 1 103 ? 12.138 30.559 1.094 1.00 15.55 103 SER C C 1
ATOM 4341 O O . SER C 1 103 ? 13.095 31.068 1.644 1.00 14.56 103 SER C O 1
ATOM 4344 N N . LYS C 1 104 ? 12.012 30.489 -0.226 1.00 16.21 104 LYS C N 1
ATOM 4345 C CA . LYS C 1 104 ? 12.833 31.205 -1.123 1.00 14.87 104 LYS C CA 1
ATOM 4346 C C . LYS C 1 104 ? 12.514 32.687 -1.103 1.00 16.13 104 LYS C C 1
ATOM 4347 O O . LYS C 1 104 ? 11.376 33.084 -1.280 1.00 18.51 104 LYS C O 1
ATOM 4353 N N . ILE C 1 105 ? 13.545 33.496 -0.934 1.00 16.38 105 ILE C N 1
ATOM 4354 C CA . ILE C 1 105 ? 13.369 34.940 -0.960 1.00 18.08 105 ILE C CA 1
ATOM 4355 C C . ILE C 1 105 ? 14.095 35.668 -2.124 1.00 18.20 105 ILE C C 1
ATOM 4356 O O . ILE C 1 105 ? 13.866 36.848 -2.322 1.00 18.58 105 ILE C O 1
ATOM 4361 N N . HIS C 1 106 ? 14.938 34.973 -2.882 1.00 16.63 106 HIS C N 1
ATOM 4362 C CA . HIS C 1 106 ? 15.645 35.590 -3.966 1.00 16.17 106 HIS C CA 1
ATOM 4363 C C . HIS C 1 106 ? 16.279 34.532 -4.826 1.00 16.72 106 HIS C C 1
ATOM 4364 O O . HIS C 1 106 ? 16.686 33.463 -4.344 1.00 18.71 106 HIS C O 1
ATOM 4371 N N . GLU C 1 107 ? 16.326 34.783 -6.117 1.00 16.72 107 GLU C N 1
ATOM 4372 C CA . GLU C 1 107 ? 16.949 33.835 -7.056 1.00 19.41 107 GLU C CA 1
ATOM 4373 C C . GLU C 1 107 ? 17.416 34.524 -8.308 1.00 18.83 107 GLU C C 1
ATOM 4374 O O . GLU C 1 107 ? 16.912 35.572 -8.700 1.00 20.33 107 GLU C O 1
ATOM 4380 N N . GLU C 1 108 ? 18.438 33.944 -8.884 1.00 20.68 108 GLU C N 1
ATOM 4381 C CA A GLU C 1 108 ? 18.967 34.362 -10.176 0.50 21.64 108 GLU C CA 1
ATOM 4382 C CA B GLU C 1 108 ? 18.955 34.385 -10.178 0.50 21.44 108 GLU C CA 1
ATOM 4383 C C . GLU C 1 108 ? 19.549 33.133 -10.844 1.00 21.49 108 GLU C C 1
ATOM 4384 O O . GLU C 1 108 ? 20.211 32.354 -10.189 1.00 18.90 108 GLU C O 1
ATOM 4395 N N . GLY C 1 109 ? 19.226 32.942 -12.125 1.00 19.84 109 GLY C N 1
ATOM 4396 C CA . GLY C 1 109 ? 19.624 31.760 -12.843 1.00 20.12 109 GLY C CA 1
ATOM 4397 C C . GLY C 1 109 ? 20.415 32.093 -14.087 1.00 18.56 109 GLY C C 1
ATOM 4398 O O . GLY C 1 109 ? 21.500 32.627 -14.019 1.00 18.91 109 GLY C O 1
ATOM 4399 N N . TYR C 1 110 ? 19.835 31.786 -15.224 1.00 18.06 110 TYR C N 1
ATOM 4400 C CA . TYR C 1 110 ? 20.422 32.102 -16.494 1.00 20.70 110 TYR C CA 1
ATOM 4401 C C . TYR C 1 110 ? 19.722 33.331 -17.026 1.00 18.91 110 TYR C C 1
ATOM 4402 O O . TYR C 1 110 ? 18.502 33.368 -17.074 1.00 19.97 110 TYR C O 1
ATOM 4411 N N . ASP C 1 111 ? 20.517 34.306 -17.428 1.00 18.66 111 ASP C N 1
ATOM 4412 C CA . ASP C 1 111 ? 20.044 35.503 -18.021 1.00 20.96 111 ASP C CA 1
ATOM 4413 C C . ASP C 1 111 ? 20.320 35.447 -19.540 1.00 22.70 111 ASP C C 1
ATOM 4414 O O . ASP C 1 111 ? 21.455 35.616 -20.006 1.00 20.13 111 ASP C O 1
ATOM 4419 N N . ALA C 1 112 ? 19.271 35.206 -20.317 1.00 23.29 112 ALA C N 1
ATOM 4420 C CA . ALA C 1 112 ? 19.403 35.064 -21.770 1.00 23.74 112 ALA C CA 1
ATOM 4421 C C . ALA C 1 112 ? 19.869 36.345 -22.443 1.00 22.60 112 ALA C C 1
ATOM 4422 O O . ALA C 1 112 ? 20.521 36.284 -23.501 1.00 23.91 112 ALA C O 1
ATOM 4424 N N . SER C 1 113 ? 19.552 37.481 -21.845 1.00 23.71 113 SER C N 1
ATOM 4425 C CA . SER C 1 113 ? 19.869 38.797 -22.450 1.00 22.94 113 SER C CA 1
ATOM 4426 C C . SER C 1 113 ? 21.340 39.149 -22.408 1.00 23.22 113 SER C C 1
ATOM 4427 O O . SER C 1 113 ? 21.784 39.979 -23.204 1.00 24.95 113 SER C O 1
ATOM 4430 N N . THR C 1 114 ? 22.087 38.519 -21.506 1.00 20.96 114 THR C N 1
ATOM 4431 C CA . THR C 1 114 ? 23.545 38.621 -21.474 1.00 20.81 114 THR C CA 1
ATOM 4432 C C . THR C 1 114 ? 24.258 37.263 -21.677 1.00 20.97 114 THR C C 1
ATOM 4433 O O . THR C 1 114 ? 25.456 37.235 -21.684 1.00 21.11 114 THR C O 1
ATOM 4437 N N . LYS C 1 115 ? 23.517 36.176 -21.932 1.00 20.15 115 LYS C N 1
ATOM 4438 C CA . LYS C 1 115 ? 24.081 34.836 -22.059 1.00 21.98 115 LYS C CA 1
ATOM 4439 C C . LYS C 1 115 ? 25.024 34.487 -20.923 1.00 20.75 115 LYS C C 1
ATOM 4440 O O . LYS C 1 115 ? 26.137 33.983 -21.138 1.00 22.02 115 LYS C O 1
ATOM 4446 N N . SER C 1 116 ? 24.588 34.778 -19.712 1.00 19.76 116 SER C N 1
ATOM 4447 C CA . SER C 1 116 ? 25.407 34.594 -18.561 1.00 19.12 116 SER C CA 1
ATOM 4448 C C . SER C 1 116 ? 24.570 34.080 -17.393 1.00 19.68 116 SER C C 1
ATOM 4449 O O . SER C 1 116 ? 23.348 34.109 -17.414 1.00 19.25 116 SER C O 1
ATOM 4452 N N . TRP C 1 117 ? 25.262 33.617 -16.363 1.00 17.15 117 TRP C N 1
ATOM 4453 C CA . TRP C 1 117 ? 24.631 33.017 -15.252 1.00 16.38 117 TRP C CA 1
ATOM 4454 C C . TRP C 1 117 ? 24.835 33.840 -14.021 1.00 16.79 117 TRP C C 1
ATOM 4455 O O . TRP C 1 117 ? 25.765 34.655 -13.966 1.00 17.23 117 TRP C O 1
ATOM 4466 N N . ALA C 1 118 ? 24.037 33.539 -13.001 1.00 16.77 118 ALA C N 1
ATOM 4467 C CA . ALA C 1 118 ? 24.253 34.111 -11.674 1.00 18.87 118 ALA C CA 1
ATOM 4468 C C . ALA C 1 118 ? 25.730 33.974 -11.261 1.00 17.50 118 ALA C C 1
ATOM 4469 O O . ALA C 1 118 ? 26.319 34.937 -10.785 1.00 17.06 118 ALA C O 1
ATOM 4471 N N . VAL C 1 119 ? 26.324 32.806 -11.482 1.00 17.59 119 VAL C N 1
ATOM 4472 C CA . VAL C 1 119 ? 27.732 32.574 -11.128 1.00 17.68 119 VAL C CA 1
ATOM 4473 C C . VAL C 1 119 ? 28.713 33.525 -11.836 1.00 18.11 119 VAL C C 1
ATOM 4474 O O . VAL C 1 119 ? 29.653 34.016 -11.201 1.00 15.13 119 VAL C O 1
ATOM 4478 N N . ASP C 1 120 ? 28.484 33.834 -13.111 1.00 19.80 120 ASP C N 1
ATOM 4479 C CA . ASP C 1 120 ? 29.379 34.788 -13.796 1.00 19.66 120 ASP C CA 1
ATOM 4480 C C . ASP C 1 120 ? 29.261 36.155 -13.162 1.00 21.49 120 ASP C C 1
ATOM 4481 O O . ASP C 1 120 ? 30.262 36.892 -13.035 1.00 21.32 120 ASP C O 1
ATOM 4486 N N . LYS C 1 121 ? 28.050 36.528 -12.789 1.00 20.09 121 LYS C N 1
ATOM 4487 C CA . LYS C 1 121 ? 27.832 37.811 -12.146 1.00 22.05 121 LYS C CA 1
ATOM 4488 C C . LYS C 1 121 ? 28.538 37.847 -10.772 1.00 20.91 121 LYS C C 1
ATOM 4489 O O . LYS C 1 121 ? 29.125 38.870 -10.430 1.00 20.97 121 LYS C O 1
ATOM 4495 N N . LEU C 1 122 ? 28.444 36.763 -10.008 1.00 17.99 122 LEU C N 1
ATOM 4496 C CA . LEU C 1 122 ? 29.145 36.612 -8.734 1.00 18.63 122 LEU C CA 1
ATOM 4497 C C . LEU C 1 122 ? 30.661 36.813 -8.891 1.00 19.56 122 LEU C C 1
ATOM 4498 O O . LEU C 1 122 ? 31.258 37.618 -8.154 1.00 19.27 122 LEU C O 1
ATOM 4503 N N . ILE C 1 123 ? 31.247 36.149 -9.891 1.00 20.68 123 ILE C N 1
ATOM 4504 C CA . ILE C 1 123 ? 32.678 36.336 -10.220 1.00 22.52 123 ILE C CA 1
ATOM 4505 C C . ILE C 1 123 ? 32.997 37.795 -10.586 1.00 20.91 123 ILE C C 1
ATOM 4506 O O . ILE C 1 123 ? 33.890 38.420 -10.032 1.00 23.42 123 ILE C O 1
ATOM 4511 N N . ALA C 1 124 ? 32.214 38.374 -11.491 1.00 23.95 124 ALA C N 1
ATOM 4512 C CA . ALA C 1 124 ? 32.389 39.784 -11.890 1.00 26.15 124 ALA C CA 1
ATOM 4513 C C . ALA C 1 124 ? 32.291 40.733 -10.686 1.00 29.81 124 ALA C C 1
ATOM 4514 O O . ALA C 1 124 ? 32.986 41.741 -10.632 1.00 30.85 124 ALA C O 1
ATOM 4516 N N . ASN C 1 125 ? 31.377 40.443 -9.754 1.00 31.27 125 ASN C N 1
ATOM 4517 C CA . ASN C 1 125 ? 31.211 41.257 -8.550 1.00 29.53 125 ASN C CA 1
ATOM 4518 C C . ASN C 1 125 ? 32.179 40.917 -7.435 1.00 28.93 125 ASN C C 1
ATOM 4519 O O . ASN C 1 125 ? 31.964 41.360 -6.305 1.00 26.83 125 ASN C O 1
ATOM 4524 N N . LYS C 1 126 ? 33.206 40.126 -7.728 1.00 27.42 126 LYS C N 1
ATOM 4525 C CA . LYS C 1 126 ? 34.228 39.753 -6.755 1.00 25.72 126 LYS C CA 1
ATOM 4526 C C . LYS C 1 126 ? 33.670 39.110 -5.534 1.00 24.43 126 LYS C C 1
ATOM 4527 O O . LYS C 1 126 ? 34.023 39.457 -4.418 1.00 24.23 126 LYS C O 1
ATOM 4533 N N . GLY C 1 127 ? 32.709 38.235 -5.756 1.00 23.14 127 GLY C N 1
ATOM 4534 C CA . GLY C 1 127 ? 32.148 37.431 -4.701 1.00 21.38 127 GLY C CA 1
ATOM 4535 C C . GLY C 1 127 ? 31.014 38.036 -3.895 1.00 20.57 127 GLY C C 1
ATOM 4536 O O . GLY C 1 127 ? 30.506 37.385 -2.996 1.00 20.37 127 GLY C O 1
ATOM 4537 N N . MET C 1 128 ? 30.575 39.251 -4.240 1.00 21.84 128 MET C N 1
ATOM 4538 C CA . MET C 1 128 ? 29.486 39.951 -3.556 1.00 22.02 128 MET C CA 1
ATOM 4539 C C . MET C 1 128 ? 28.155 39.578 -4.183 1.00 21.14 128 MET C C 1
ATOM 4540 O O . MET C 1 128 ? 27.998 39.785 -5.376 1.00 20.55 128 MET C O 1
ATOM 4545 N N . TRP C 1 129 ? 27.214 39.070 -3.378 1.00 18.92 129 TRP C N 1
ATOM 4546 C CA . TRP C 1 129 ? 25.897 38.703 -3.848 1.00 18.00 129 TRP C CA 1
ATOM 4547 C C . TRP C 1 129 ? 24.823 39.385 -3.008 1.00 18.49 129 TRP C C 1
ATOM 4548 O O . TRP C 1 129 ? 24.698 39.093 -1.810 1.00 17.37 129 TRP C O 1
ATOM 4559 N N . ASP C 1 130 ? 24.066 40.290 -3.630 1.00 18.28 130 ASP C N 1
ATOM 4560 C CA . ASP C 1 130 ? 23.070 41.109 -2.918 1.00 20.12 130 ASP C CA 1
ATOM 4561 C C . ASP C 1 130 ? 21.674 40.572 -2.996 1.00 18.49 130 ASP C C 1
ATOM 4562 O O . ASP C 1 130 ? 21.299 39.974 -3.985 1.00 18.06 130 ASP C O 1
ATOM 4567 N N . PHE C 1 131 ? 20.915 40.787 -1.936 1.00 17.66 131 PHE C N 1
ATOM 4568 C CA . PHE C 1 131 ? 19.507 40.522 -1.915 1.00 18.16 131 PHE C CA 1
ATOM 4569 C C . PHE C 1 131 ? 18.854 41.361 -0.832 1.00 17.83 131 PHE C C 1
ATOM 4570 O O . PHE C 1 131 ? 19.544 41.846 0.029 1.00 16.52 131 PHE C O 1
ATOM 4578 N N . THR C 1 132 ? 17.520 41.422 -0.821 1.00 21.83 132 THR C N 1
ATOM 4579 C CA . THR C 1 132 ? 16.800 42.152 0.252 1.00 22.51 132 THR C CA 1
ATOM 4580 C C . THR C 1 132 ? 16.072 41.226 1.166 1.00 21.21 132 THR C C 1
ATOM 4581 O O . THR C 1 132 ? 15.455 40.250 0.736 1.00 23.18 132 THR C O 1
ATOM 4585 N N . LEU C 1 133 ? 16.175 41.501 2.446 1.00 19.73 133 LEU C N 1
ATOM 4586 C CA . LEU C 1 133 ? 15.332 40.854 3.421 1.00 19.85 133 LEU C CA 1
ATOM 4587 C C . LEU C 1 133 ? 13.952 41.411 3.201 1.00 21.62 133 LEU C C 1
ATOM 4588 O O . LEU C 1 133 ? 13.824 42.609 3.279 1.00 25.28 133 LEU C O 1
ATOM 4593 N N . PRO C 1 134 ? 12.930 40.563 2.975 1.00 19.82 134 PRO C N 1
ATOM 4594 C CA . PRO C 1 134 ? 11.562 41.077 2.758 1.00 21.33 134 PRO C CA 1
ATOM 4595 C C . PRO C 1 134 ? 11.060 41.989 3.873 1.00 21.96 134 PRO C C 1
ATOM 4596 O O . PRO C 1 134 ? 11.263 41.702 5.074 1.00 20.99 134 PRO C O 1
ATOM 4600 N N . SER C 1 135 ? 10.561 43.147 3.480 1.00 26.09 135 SER C N 1
ATOM 4601 C CA . SER C 1 135 ? 10.220 44.215 4.474 1.00 28.73 135 SER C CA 1
ATOM 4602 C C . SER C 1 135 ? 9.076 43.821 5.384 1.00 26.41 135 SER C C 1
ATOM 4603 O O . SER C 1 135 ? 9.014 44.292 6.500 1.00 28.48 135 SER C O 1
ATOM 4606 N N . GLN C 1 136 ? 8.244 42.903 4.901 1.00 26.66 136 GLN C N 1
ATOM 4607 C CA A GLN C 1 136 ? 7.098 42.393 5.637 0.50 27.45 136 GLN C CA 1
ATOM 4608 C CA B GLN C 1 136 ? 7.102 42.386 5.658 0.50 26.63 136 GLN C CA 1
ATOM 4609 C C . GLN C 1 136 ? 7.477 41.337 6.684 1.00 25.74 136 GLN C C 1
ATOM 4610 O O . GLN C 1 136 ? 6.649 40.950 7.486 1.00 23.39 136 GLN C O 1
ATOM 4621 N N . LEU C 1 137 ? 8.738 40.911 6.690 1.00 24.23 137 LEU C N 1
ATOM 4622 C CA . LEU C 1 137 ? 9.205 39.874 7.610 1.00 24.01 137 LEU C CA 1
ATOM 4623 C C . LEU C 1 137 ? 8.983 40.184 9.092 1.00 23.04 137 LEU C C 1
ATOM 4624 O O . LEU C 1 137 ? 9.350 41.257 9.630 1.00 25.67 137 LEU C O 1
ATOM 4629 N N . LYS C 1 138 ? 8.397 39.213 9.777 1.00 24.66 138 LYS C N 1
ATOM 4630 C CA . LYS C 1 138 ? 8.201 39.309 11.212 1.00 26.31 138 LYS C CA 1
ATOM 4631 C C . LYS C 1 138 ? 9.559 39.308 11.904 1.00 27.36 138 LYS C C 1
ATOM 4632 O O . LYS C 1 138 ? 10.385 38.460 11.611 1.00 26.48 138 LYS C O 1
ATOM 4638 N N . PRO C 1 139 ? 9.799 40.242 12.837 1.00 28.56 139 PRO C N 1
ATOM 4639 C CA . PRO C 1 139 ? 11.042 40.152 13.587 1.00 26.72 139 PRO C CA 1
ATOM 4640 C C . PRO C 1 139 ? 11.220 38.866 14.366 1.00 25.35 139 PRO C C 1
ATOM 4641 O O . PRO C 1 139 ? 10.256 38.242 14.815 1.00 25.84 139 PRO C O 1
ATOM 4645 N N . GLY C 1 140 ? 12.485 38.489 14.552 1.00 22.98 140 GLY C N 1
ATOM 4646 C CA . GLY C 1 140 ? 12.850 37.222 15.175 1.00 21.40 140 GLY C CA 1
ATOM 4647 C C . GLY C 1 140 ? 14.149 36.725 14.604 1.00 20.00 140 GLY C C 1
ATOM 4648 O O . GLY C 1 140 ? 14.779 37.385 13.772 1.00 17.40 140 GLY C O 1
ATOM 4649 N N . LYS C 1 141 ? 14.540 35.539 15.021 1.00 22.61 141 LYS C N 1
ATOM 4650 C CA . LYS C 1 141 ? 15.785 34.950 14.602 1.00 21.17 141 LYS C CA 1
ATOM 4651 C C . LYS C 1 141 ? 15.515 34.006 13.474 1.00 17.42 141 LYS C C 1
ATOM 4652 O O . LYS C 1 141 ? 14.557 33.263 13.533 1.00 18.51 141 LYS C O 1
ATOM 4658 N N . TYR C 1 142 ? 16.393 34.009 12.492 1.00 15.78 142 TYR C N 1
ATOM 4659 C CA . TYR C 1 142 ? 16.215 33.211 11.302 1.00 16.52 142 TYR C CA 1
ATOM 4660 C C . TYR C 1 142 ? 17.526 32.621 10.867 1.00 15.78 142 TYR C C 1
ATOM 4661 O O . TYR C 1 142 ? 18.595 33.162 11.162 1.00 16.11 142 TYR C O 1
ATOM 4670 N N . MET C 1 143 ? 17.433 31.550 10.112 1.00 14.72 143 MET C N 1
ATOM 4671 C CA . MET C 1 143 ? 18.566 31.056 9.336 1.00 14.51 143 MET C CA 1
ATOM 4672 C C . MET C 1 143 ? 18.360 31.547 7.924 1.00 13.91 143 MET C C 1
ATOM 4673 O O . MET C 1 143 ? 17.308 31.328 7.317 1.00 14.43 143 MET C O 1
ATOM 4678 N N . LEU C 1 144 ? 19.372 32.193 7.385 1.00 13.80 144 LEU C N 1
ATOM 4679 C CA . LEU C 1 144 ? 19.401 32.509 5.961 1.00 15.98 144 LEU C CA 1
ATOM 4680 C C . LEU C 1 144 ? 20.258 31.481 5.232 1.00 16.38 144 LEU C C 1
ATOM 4681 O O . LEU C 1 144 ? 21.301 31.089 5.729 1.00 18.51 144 LEU C O 1
ATOM 4686 N N . ARG C 1 145 ? 19.804 31.048 4.057 1.00 15.10 145 ARG C N 1
ATOM 4687 C CA . ARG C 1 145 ? 20.546 30.078 3.301 1.00 14.02 145 ARG C CA 1
ATOM 4688 C C . ARG C 1 145 ? 20.802 30.639 1.904 1.00 13.22 145 ARG C C 1
ATOM 4689 O O . ARG C 1 145 ? 19.877 31.080 1.231 1.00 11.36 145 ARG C O 1
ATOM 4697 N N . GLN C 1 146 ? 22.052 30.629 1.479 1.00 12.14 146 GLN C N 1
ATOM 4698 C CA . GLN C 1 146 ? 22.348 30.951 0.131 1.00 13.66 146 GLN C CA 1
ATOM 4699 C C . GLN C 1 146 ? 23.083 29.772 -0.516 1.00 14.59 146 GLN C C 1
ATOM 4700 O O . GLN C 1 146 ? 23.989 29.200 0.079 1.00 13.55 146 GLN C O 1
ATOM 4706 N N . GLU C 1 147 ? 22.734 29.508 -1.768 1.00 15.88 147 GLU C N 1
ATOM 4707 C CA . GLU C 1 147 ? 23.225 28.341 -2.470 1.00 16.86 147 GLU C CA 1
ATOM 4708 C C . GLU C 1 147 ? 23.644 28.661 -3.869 1.00 17.00 147 GLU C C 1
ATOM 4709 O O . GLU C 1 147 ? 22.866 29.241 -4.642 1.00 17.46 147 GLU C O 1
ATOM 4715 N N . ILE C 1 148 ? 24.834 28.237 -4.234 1.00 15.56 148 ILE C N 1
ATOM 4716 C CA . ILE C 1 148 ? 25.295 28.259 -5.619 1.00 16.86 148 ILE C CA 1
ATOM 4717 C C . ILE C 1 148 ? 25.145 26.840 -6.094 1.00 15.94 148 ILE C C 1
ATOM 4718 O O . ILE C 1 148 ? 25.578 25.926 -5.383 1.00 15.20 148 ILE C O 1
ATOM 4723 N N . VAL C 1 149 ? 24.556 26.639 -7.260 1.00 14.17 149 VAL C N 1
ATOM 4724 C CA . VAL C 1 149 ? 24.545 25.313 -7.874 1.00 16.03 149 VAL C CA 1
ATOM 4725 C C . VAL C 1 149 ? 25.408 25.322 -9.139 1.00 17.42 149 VAL C C 1
ATOM 4726 O O . VAL C 1 149 ? 25.199 26.173 -10.014 1.00 16.51 149 VAL C O 1
ATOM 4730 N N . ALA C 1 150 ? 26.403 24.440 -9.227 1.00 17.54 150 ALA C N 1
ATOM 4731 C CA . ALA C 1 150 ? 27.315 24.404 -10.406 1.00 17.42 150 ALA C CA 1
ATOM 4732 C C . ALA C 1 150 ? 26.867 23.283 -11.320 1.00 17.87 150 ALA C C 1
ATOM 4733 O O . ALA C 1 150 ? 26.680 22.134 -10.857 1.00 17.09 150 ALA C O 1
ATOM 4735 N N . HIS C 1 151 ? 26.679 23.593 -12.598 1.00 17.28 151 HIS C N 1
ATOM 4736 C CA . HIS C 1 151 ? 26.111 22.646 -13.557 1.00 19.46 151 HIS C CA 1
ATOM 4737 C C . HIS C 1 151 ? 27.072 22.055 -14.580 1.00 19.91 151 HIS C C 1
ATOM 4738 O O . HIS C 1 151 ? 26.626 21.458 -15.559 1.00 20.92 151 HIS C O 1
ATOM 4745 N N . HIS C 1 152 ? 28.364 22.256 -14.382 1.00 19.51 152 HIS C N 1
ATOM 4746 C CA . HIS C 1 152 ? 29.387 21.729 -15.309 1.00 21.85 152 HIS C CA 1
ATOM 4747 C C . HIS C 1 152 ? 29.391 20.216 -15.484 1.00 23.19 152 HIS C C 1
ATOM 4748 O O . HIS C 1 152 ? 29.802 19.750 -16.545 1.00 23.03 152 HIS C O 1
ATOM 4755 N N . GLU C 1 153 ? 28.852 19.476 -14.520 1.00 22.99 153 GLU C N 1
ATOM 4756 C CA . GLU C 1 153 ? 28.663 18.030 -14.667 1.00 23.96 153 GLU C CA 1
ATOM 4757 C C . GLU C 1 153 ? 27.226 17.580 -14.446 1.00 23.80 153 GLU C C 1
ATOM 4758 O O . GLU C 1 153 ? 26.985 16.435 -14.101 1.00 24.04 153 GLU C O 1
ATOM 4764 N N . SER C 1 154 ? 26.262 18.460 -14.709 1.00 22.72 154 SER C N 1
ATOM 4765 C CA . SER C 1 154 ? 24.859 18.175 -14.424 1.00 24.01 154 SER C CA 1
ATOM 4766 C C . SER C 1 154 ? 24.181 17.452 -15.570 1.00 26.21 154 SER C C 1
ATOM 4767 O O . SER C 1 154 ? 23.010 17.079 -15.452 1.00 24.97 154 SER C O 1
ATOM 4770 N N . ASP C 1 155 ? 24.884 17.295 -16.692 1.00 27.06 155 ASP C N 1
ATOM 4771 C CA . ASP C 1 155 ? 24.379 16.531 -17.836 1.00 29.44 155 ASP C CA 1
ATOM 4772 C C . ASP C 1 155 ? 24.256 15.016 -17.529 1.00 31.01 155 ASP C C 1
ATOM 4773 O O . ASP C 1 155 ? 23.807 14.280 -18.375 1.00 33.58 155 ASP C O 1
ATOM 4778 N N . ALA C 1 156 ? 24.708 14.575 -16.351 1.00 33.11 156 ALA C N 1
ATOM 4779 C CA . ALA C 1 156 ? 24.310 13.299 -15.733 1.00 37.09 156 ALA C CA 1
ATOM 4780 C C . ALA C 1 156 ? 23.775 13.599 -14.290 1.00 37.48 156 ALA C C 1
ATOM 4781 O O . ALA C 1 156 ? 24.047 14.665 -13.750 1.00 36.98 156 ALA C O 1
ATOM 4783 N N . THR C 1 157 ? 23.024 12.661 -13.695 1.00 37.45 157 THR C N 1
ATOM 4784 C CA . THR C 1 157 ? 22.539 12.788 -12.301 1.00 32.77 157 THR C CA 1
ATOM 4785 C C . THR C 1 157 ? 23.314 11.884 -11.363 1.00 35.06 157 THR C C 1
ATOM 4786 O O . THR C 1 157 ? 23.748 10.778 -11.732 1.00 34.10 157 THR C O 1
ATOM 4790 N N . PHE C 1 158 ? 23.561 12.377 -10.146 1.00 32.65 158 PHE C N 1
ATOM 4791 C CA . PHE C 1 158 ? 24.400 11.672 -9.152 1.00 32.64 158 PHE C CA 1
ATOM 4792 C C . PHE C 1 158 ? 23.929 10.224 -8.866 1.00 32.38 158 PHE C C 1
ATOM 4793 O O . PHE C 1 158 ? 24.742 9.363 -8.571 1.00 35.18 158 PHE C O 1
ATOM 4801 N N . ASP C 1 159 ? 22.624 10.007 -8.877 1.00 35.49 159 ASP C N 1
ATOM 4802 C CA . ASP C 1 159 ? 22.041 8.699 -8.561 1.00 43.30 159 ASP C CA 1
ATOM 4803 C C . ASP C 1 159 ? 22.398 7.634 -9.610 1.00 50.38 159 ASP C C 1
ATOM 4804 O O . ASP C 1 159 ? 22.454 6.460 -9.272 1.00 55.54 159 ASP C O 1
ATOM 4809 N N . LYS C 1 160 ? 22.653 8.054 -10.852 1.00 51.93 160 LYS C N 1
ATOM 4810 C CA . LYS C 1 160 ? 23.117 7.146 -11.928 1.00 48.69 160 LYS C CA 1
ATOM 4811 C C . LYS C 1 160 ? 24.624 7.163 -12.092 1.00 48.83 160 LYS C C 1
ATOM 4812 O O . LYS C 1 160 ? 25.202 6.127 -12.366 1.00 46.84 160 LYS C O 1
ATOM 4818 N N A ASN C 1 161 ? 25.256 8.340 -11.937 0.50 49.41 161 ASN C N 1
ATOM 4819 N N B ASN C 1 161 ? 25.239 8.321 -11.880 0.50 47.18 161 ASN C N 1
ATOM 4820 C CA A ASN C 1 161 ? 26.730 8.479 -12.042 0.50 48.72 161 ASN C CA 1
ATOM 4821 C CA B ASN C 1 161 ? 26.659 8.480 -12.059 0.50 44.71 161 ASN C CA 1
ATOM 4822 C C A ASN C 1 161 ? 27.227 9.342 -10.929 0.50 50.61 161 ASN C C 1
ATOM 4823 C C B ASN C 1 161 ? 27.232 9.351 -10.952 0.50 48.30 161 ASN C C 1
ATOM 4824 O O A ASN C 1 161 ? 27.336 10.570 -11.113 0.50 55.32 161 ASN C O 1
ATOM 4825 O O B ASN C 1 161 ? 27.336 10.571 -11.114 0.50 53.08 161 ASN C O 1
ATOM 4834 N N . PRO C 1 162 ? 27.615 8.734 -9.811 1.00 51.03 162 PRO C N 1
ATOM 4835 C CA . PRO C 1 162 ? 28.158 9.532 -8.708 1.00 50.71 162 PRO C CA 1
ATOM 4836 C C . PRO C 1 162 ? 29.490 10.246 -8.955 1.00 46.89 162 PRO C C 1
ATOM 4837 O O . PRO C 1 162 ? 29.889 11.058 -8.112 1.00 45.13 162 PRO C O 1
ATOM 4841 N N . LYS C 1 163 ? 30.143 9.982 -10.086 1.00 47.67 163 LYS C N 1
ATOM 4842 C CA . LYS C 1 163 ? 31.267 10.819 -10.559 1.00 49.72 163 LYS C CA 1
ATOM 4843 C C . LYS C 1 163 ? 30.826 12.200 -11.072 1.00 41.68 163 LYS C C 1
ATOM 4844 O O . LYS C 1 163 ? 31.631 13.142 -11.083 1.00 43.13 163 LYS C O 1
ATOM 4850 N N . ARG C 1 164 ? 29.581 12.316 -11.518 1.00 39.82 164 ARG C N 1
ATOM 4851 C CA . ARG C 1 164 ? 29.067 13.574 -12.095 1.00 39.60 164 ARG C CA 1
ATOM 4852 C C . ARG C 1 164 ? 27.859 14.051 -11.237 1.00 34.55 164 ARG C C 1
ATOM 4853 O O . ARG C 1 164 ? 27.792 13.731 -10.029 1.00 33.57 164 ARG C O 1
ATOM 4861 N N . GLY C 1 165 ? 26.994 14.872 -11.812 1.00 26.30 165 GLY C N 1
ATOM 4862 C CA . GLY C 1 165 ? 25.866 15.433 -11.088 1.00 25.75 165 GLY C CA 1
ATOM 4863 C C . GLY C 1 165 ? 26.072 16.901 -10.750 1.00 20.94 165 GLY C C 1
ATOM 4864 O O . GLY C 1 165 ? 27.221 17.380 -10.595 1.00 17.61 165 GLY C O 1
ATOM 4865 N N . ALA C 1 166 ? 24.942 17.585 -10.613 1.00 18.74 166 ALA C N 1
ATOM 4866 C CA . ALA C 1 166 ? 24.919 18.950 -10.057 1.00 19.81 166 ALA C CA 1
ATOM 4867 C C . ALA C 1 166 ? 25.643 19.068 -8.716 1.00 19.74 166 ALA C C 1
ATOM 4868 O O . ALA C 1 166 ? 25.631 18.133 -7.895 1.00 21.30 166 ALA C O 1
ATOM 4870 N N . GLN C 1 167 ? 26.371 20.163 -8.540 1.00 21.27 167 GLN C N 1
ATOM 4871 C CA . GLN C 1 167 ? 27.135 20.440 -7.316 1.00 20.09 167 GLN C CA 1
ATOM 4872 C C . GLN C 1 167 ? 26.497 21.604 -6.576 1.00 19.76 167 GLN C C 1
ATOM 4873 O O . GLN C 1 167 ? 26.377 22.700 -7.123 1.00 17.33 167 GLN C O 1
ATOM 4879 N N . PHE C 1 168 ? 26.106 21.344 -5.328 1.00 17.74 168 PHE C N 1
ATOM 4880 C CA . PHE C 1 168 ? 25.415 22.293 -4.459 1.00 17.75 168 PHE C CA 1
ATOM 4881 C C . PHE C 1 168 ? 26.368 22.846 -3.399 1.00 18.09 168 PHE C C 1
ATOM 4882 O O . PHE C 1 168 ? 27.096 22.092 -2.728 1.00 16.82 168 PHE C O 1
ATOM 4890 N N . TYR C 1 169 ? 26.430 24.178 -3.294 1.00 18.32 169 TYR C N 1
ATOM 4891 C CA . TYR C 1 169 ? 27.317 24.887 -2.330 1.00 17.20 169 TYR C CA 1
ATOM 4892 C C . TYR C 1 169 ? 26.434 25.746 -1.417 1.00 17.27 169 TYR C C 1
ATOM 4893 O O . TYR C 1 169 ? 26.289 26.949 -1.632 1.00 16.26 169 TYR C O 1
ATOM 4902 N N . PRO C 1 170 ? 25.818 25.120 -0.406 1.00 17.21 170 PRO C N 1
ATOM 4903 C CA . PRO C 1 170 ? 24.950 25.864 0.509 1.00 16.99 170 PRO C CA 1
ATOM 4904 C C . PRO C 1 170 ? 25.739 26.495 1.633 1.00 16.24 170 PRO C C 1
ATOM 4905 O O . PRO C 1 170 ? 26.726 25.906 2.101 1.00 15.28 170 PRO C O 1
ATOM 4909 N N . SER C 1 171 ? 25.320 27.688 2.036 1.00 14.44 171 SER C N 1
ATOM 4910 C CA . SER C 1 171 ? 25.861 28.383 3.198 1.00 14.32 171 SER C CA 1
ATOM 4911 C C . SER C 1 171 ? 24.731 28.933 4.058 1.00 14.49 171 SER C C 1
ATOM 4912 O O . SER C 1 171 ? 23.855 29.638 3.551 1.00 11.73 171 SER C O 1
ATOM 4915 N N . CYS C 1 172 ? 24.775 28.637 5.344 1.00 15.17 172 CYS C N 1
ATOM 4916 C CA . CYS C 1 172 ? 23.733 29.049 6.270 1.00 16.91 172 CYS C CA 1
ATOM 4917 C C . CYS C 1 172 ? 24.267 30.100 7.250 1.00 17.70 172 CYS C C 1
ATOM 4918 O O . CYS C 1 172 ? 25.341 29.933 7.837 1.00 18.05 172 CYS C O 1
ATOM 4921 N N . VAL C 1 173 ? 23.532 31.200 7.356 1.00 16.94 173 VAL C N 1
ATOM 4922 C CA . VAL C 1 173 ? 23.900 32.321 8.203 1.00 17.96 173 VAL C CA 1
ATOM 4923 C C . VAL C 1 173 ? 22.811 32.625 9.247 1.00 18.06 173 VAL C C 1
ATOM 4924 O O . VAL C 1 173 ? 21.627 32.607 8.959 1.00 14.87 173 VAL C O 1
ATOM 4928 N N . GLN C 1 174 ? 23.251 32.816 10.477 1.00 17.88 174 GLN C N 1
ATOM 4929 C CA . GLN C 1 174 ? 22.338 33.115 11.576 1.00 19.81 174 GLN C CA 1
ATOM 4930 C C . GLN C 1 174 ? 22.072 34.613 11.612 1.00 17.49 174 GLN C C 1
ATOM 4931 O O . GLN C 1 174 ? 23.020 35.394 11.631 1.00 18.46 174 GLN C O 1
ATOM 4937 N N . VAL C 1 175 ? 20.805 35.001 11.562 1.00 17.77 175 VAL C N 1
ATOM 4938 C CA . VAL C 1 175 ? 20.427 36.410 11.462 1.00 19.66 175 VAL C CA 1
ATOM 4939 C C . VAL C 1 175 ? 19.356 36.735 12.470 1.00 19.66 175 VAL C C 1
ATOM 4940 O O . VAL C 1 175 ? 18.409 35.968 12.673 1.00 20.37 175 VAL C O 1
ATOM 4944 N N . ASP C 1 176 ? 19.522 37.891 13.104 1.00 19.65 176 ASP C N 1
ATOM 4945 C CA . ASP C 1 176 ? 18.554 38.369 14.085 1.00 19.90 176 ASP C CA 1
ATOM 4946 C C . ASP C 1 176 ? 17.917 39.577 13.456 1.00 20.67 176 ASP C C 1
ATOM 4947 O O . ASP C 1 176 ? 18.553 40.627 13.326 1.00 21.20 176 ASP C O 1
ATOM 4952 N N . VAL C 1 177 ? 16.652 39.431 13.111 1.00 19.87 177 VAL C N 1
ATOM 4953 C CA . VAL C 1 177 ? 15.943 40.445 12.390 1.00 22.93 177 VAL C CA 1
ATOM 4954 C C . VAL C 1 177 ? 15.185 41.263 13.454 1.00 26.18 177 VAL C C 1
ATOM 4955 O O . VAL C 1 177 ? 14.146 40.821 13.928 1.00 24.70 177 VAL C O 1
ATOM 4959 N N . LYS C 1 178 ? 15.683 42.471 13.721 1.00 32.12 178 LYS C N 1
ATOM 4960 C CA . LYS C 1 178 ? 15.208 43.343 14.814 1.00 37.75 178 LYS C CA 1
ATOM 4961 C C . LYS C 1 178 ? 14.292 44.462 14.361 1.00 37.72 178 LYS C C 1
ATOM 4962 O O . LYS C 1 178 ? 14.146 44.812 13.181 1.00 36.53 178 LYS C O 1
ATOM 4968 N N . GLY C 1 179 ? 13.685 45.056 15.378 1.00 46.39 179 GLY C N 1
ATOM 4969 C CA . GLY C 1 179 ? 12.868 46.249 15.192 1.00 48.87 179 GLY C CA 1
ATOM 4970 C C . GLY C 1 179 ? 11.416 45.881 15.030 1.00 49.60 179 GLY C C 1
ATOM 4971 O O . GLY C 1 179 ? 11.051 44.688 14.973 1.00 50.75 179 GLY C O 1
ATOM 4972 N N . VAL C 1 180 ? 10.565 46.897 15.009 1.00 49.28 180 VAL C N 1
ATOM 4973 C CA . VAL C 1 180 ? 9.201 46.607 14.544 1.00 51.26 180 VAL C CA 1
ATOM 4974 C C . VAL C 1 180 ? 8.973 46.235 13.076 1.00 49.90 180 VAL C C 1
ATOM 4975 O O . VAL C 1 180 ? 9.841 46.416 12.208 1.00 50.25 180 VAL C O 1
ATOM 4979 N N A GLY C 1 181 ? 7.771 45.667 12.863 0.50 47.93 181 GLY C N 1
ATOM 4980 N N B GLY C 1 181 ? 7.853 45.580 12.818 0.50 49.92 181 GLY C N 1
ATOM 4981 C CA A GLY C 1 181 ? 6.922 46.073 11.727 0.50 44.43 181 GLY C CA 1
ATOM 4982 C CA B GLY C 1 181 ? 7.216 45.774 11.535 0.50 48.12 181 GLY C CA 1
ATOM 4983 C C A GLY C 1 181 ? 5.978 45.076 11.088 0.50 39.72 181 GLY C C 1
ATOM 4984 C C B GLY C 1 181 ? 7.172 44.641 10.557 0.50 44.74 181 GLY C C 1
ATOM 4985 O O A GLY C 1 181 ? 4.856 44.896 11.553 0.50 38.86 181 GLY C O 1
ATOM 4986 O O B GLY C 1 181 ? 8.144 43.907 10.315 0.50 47.35 181 GLY C O 1
ATOM 4987 N N A GLY C 1 182 ? 6.417 44.486 9.979 0.50 37.67 182 GLY C N 1
ATOM 4988 N N B GLY C 1 182 ? 6.008 44.553 9.948 0.50 41.80 182 GLY C N 1
ATOM 4989 C CA A GLY C 1 182 ? 5.702 43.407 9.281 0.50 34.96 182 GLY C CA 1
ATOM 4990 C CA B GLY C 1 182 ? 5.637 43.389 9.227 0.50 37.74 182 GLY C CA 1
ATOM 4991 C C A GLY C 1 182 ? 5.401 42.237 10.193 0.50 33.71 182 GLY C C 1
ATOM 4992 C C B GLY C 1 182 ? 5.387 42.237 10.181 0.50 35.25 182 GLY C C 1
ATOM 4993 O O A GLY C 1 182 ? 5.959 42.154 11.277 0.50 29.93 182 GLY C O 1
ATOM 4994 O O B GLY C 1 182 ? 5.959 42.159 11.272 0.50 31.24 182 GLY C O 1
ATOM 4995 N N . ASP C 1 183 ? 4.489 41.366 9.763 1.00 33.77 183 ASP C N 1
ATOM 4996 C CA . ASP C 1 183 ? 4.113 40.193 10.503 1.00 36.30 183 ASP C CA 1
ATOM 4997 C C . ASP C 1 183 ? 4.165 38.908 9.718 1.00 32.77 183 ASP C C 1
ATOM 4998 O O . ASP C 1 183 ? 3.649 37.870 10.173 1.00 32.42 183 ASP C O 1
ATOM 5003 N N . ALA C 1 184 ? 4.803 38.944 8.552 1.00 29.14 184 ALA C N 1
ATOM 5004 C CA . ALA C 1 184 ? 4.775 37.774 7.669 1.00 27.45 184 ALA C CA 1
ATOM 5005 C C . ALA C 1 184 ? 5.783 36.735 8.192 1.00 27.02 184 ALA C C 1
ATOM 5006 O O . ALA C 1 184 ? 6.941 37.058 8.470 1.00 24.02 184 ALA C O 1
ATOM 5008 N N . VAL C 1 185 ? 5.329 35.482 8.277 1.00 26.53 185 VAL C N 1
ATOM 5009 C CA . VAL C 1 185 ? 6.158 34.364 8.726 1.00 26.88 185 VAL C CA 1
ATOM 5010 C C . VAL C 1 185 ? 6.348 33.460 7.507 1.00 25.03 185 VAL C C 1
ATOM 5011 O O . VAL C 1 185 ? 5.366 33.084 6.864 1.00 27.22 185 VAL C O 1
ATOM 5015 N N . PRO C 1 186 ? 7.609 33.149 7.156 1.00 23.93 186 PRO C N 1
ATOM 5016 C CA . PRO C 1 186 ? 7.905 32.346 5.980 1.00 21.98 186 PRO C CA 1
ATOM 5017 C C . PRO C 1 186 ? 7.177 31.012 6.082 1.00 21.75 186 PRO C C 1
ATOM 5018 O O . PRO C 1 186 ? 7.222 30.390 7.130 1.00 25.64 186 PRO C O 1
ATOM 5022 N N . ASP C 1 187 ? 6.426 30.651 5.059 1.00 22.40 187 ASP C N 1
ATOM 5023 C CA . ASP C 1 187 ? 5.479 29.537 5.166 1.00 23.61 187 ASP C CA 1
ATOM 5024 C C . ASP C 1 187 ? 5.490 28.598 3.987 1.00 23.38 187 ASP C C 1
ATOM 5025 O O . ASP C 1 187 ? 4.593 27.772 3.875 1.00 25.24 187 ASP C O 1
ATOM 5030 N N . GLN C 1 188 ? 6.474 28.679 3.096 1.00 22.91 188 GLN C N 1
ATOM 5031 C CA . GLN C 1 188 ? 6.507 27.716 1.980 1.00 21.86 188 GLN C CA 1
ATOM 5032 C C . GLN C 1 188 ? 6.860 26.311 2.458 1.00 21.39 188 GLN C C 1
ATOM 5033 O O . GLN C 1 188 ? 6.489 25.334 1.817 1.00 21.37 188 GLN C O 1
ATOM 5039 N N . ALA C 1 189 ? 7.561 26.212 3.586 1.00 20.43 189 ALA C N 1
ATOM 5040 C CA . ALA C 1 189 ? 7.872 24.931 4.234 1.00 20.16 189 ALA C CA 1
ATOM 5041 C C . ALA C 1 189 ? 8.565 23.952 3.284 1.00 19.55 189 ALA C C 1
ATOM 5042 O O . ALA C 1 189 ? 8.303 22.738 3.317 1.00 18.02 189 ALA C O 1
ATOM 5044 N N . PHE C 1 190 ? 9.463 24.478 2.439 1.00 19.54 190 PHE C N 1
ATOM 5045 C CA . PHE C 1 190 ? 10.167 23.664 1.450 1.00 18.67 190 PHE C CA 1
ATOM 5046 C C . PHE C 1 190 ? 11.252 22.829 2.150 1.00 19.12 190 PHE C C 1
ATOM 5047 O O . PHE C 1 190 ? 11.930 23.296 3.064 1.00 21.77 190 PHE C O 1
ATOM 5055 N N . ASP C 1 191 ? 11.377 21.577 1.750 1.00 19.69 191 ASP C N 1
ATOM 5056 C CA . ASP C 1 191 ? 12.322 20.633 2.330 1.00 21.38 191 ASP C CA 1
ATOM 5057 C C . ASP C 1 191 ? 13.244 20.276 1.192 1.00 22.68 191 ASP C C 1
ATOM 5058 O O . ASP C 1 191 ? 12.784 19.713 0.200 1.00 22.70 191 ASP C O 1
ATOM 5063 N N . PHE C 1 192 ? 14.537 20.507 1.350 1.00 21.32 192 PHE C N 1
ATOM 5064 C CA . PHE C 1 192 ? 15.484 20.236 0.268 1.00 20.86 192 PHE C CA 1
ATOM 5065 C C . PHE C 1 192 ? 15.623 18.761 -0.068 1.00 22.08 192 PHE C C 1
ATOM 5066 O O . PHE C 1 192 ? 15.642 18.392 -1.239 1.00 22.01 192 PHE C O 1
ATOM 5074 N N . ASN C 1 193 ? 15.712 17.913 0.944 1.00 23.23 193 ASN C N 1
ATOM 5075 C CA . ASN C 1 193 ? 15.850 16.480 0.718 1.00 24.19 193 ASN C CA 1
ATOM 5076 C C . ASN C 1 193 ? 14.635 15.857 0.035 1.00 25.88 193 ASN C C 1
ATOM 5077 O O . ASN C 1 193 ? 14.747 14.863 -0.675 1.00 27.59 193 ASN C O 1
ATOM 5082 N N . LYS C 1 194 ? 13.473 16.438 0.237 1.00 28.94 194 LYS C N 1
ATOM 5083 C CA . LYS C 1 194 ? 12.267 15.957 -0.396 1.00 33.72 194 LYS C CA 1
ATOM 5084 C C . LYS C 1 194 ? 11.986 16.680 -1.707 1.00 34.23 194 LYS C C 1
ATOM 5085 O O . LYS C 1 194 ? 11.511 16.066 -2.656 1.00 35.77 194 LYS C O 1
ATOM 5091 N N . GLY C 1 195 ? 12.277 17.966 -1.753 1.00 28.14 195 GLY C N 1
ATOM 5092 C CA . GLY C 1 195 ? 11.889 18.830 -2.862 1.00 26.57 195 GLY C CA 1
ATOM 5093 C C . GLY C 1 195 ? 12.894 18.957 -4.002 1.00 23.91 195 GLY C C 1
ATOM 5094 O O . GLY C 1 195 ? 12.527 19.401 -5.084 1.00 23.43 195 GLY C O 1
ATOM 5095 N N . TYR C 1 196 ? 14.162 18.631 -3.768 1.00 23.41 196 TYR C N 1
ATOM 5096 C CA . TYR C 1 196 ? 15.160 18.601 -4.854 1.00 23.90 196 TYR C CA 1
ATOM 5097 C C . TYR C 1 196 ? 15.192 17.168 -5.328 1.00 27.23 196 TYR C C 1
ATOM 5098 O O . TYR C 1 196 ? 15.538 16.269 -4.537 1.00 26.97 196 TYR C O 1
ATOM 5107 N N . LYS C 1 197 ? 14.824 16.952 -6.595 1.00 26.03 197 LYS C N 1
ATOM 5108 C CA . LYS C 1 197 ? 14.809 15.604 -7.162 1.00 28.54 197 LYS C CA 1
ATOM 5109 C C . LYS C 1 197 ? 15.709 15.502 -8.391 1.00 29.85 197 LYS C C 1
ATOM 5110 O O . LYS C 1 197 ? 15.828 16.462 -9.155 1.00 25.89 197 LYS C O 1
ATOM 5116 N N . TYR C 1 198 ? 16.246 14.297 -8.608 1.00 29.26 198 TYR C N 1
ATOM 5117 C CA . TYR C 1 198 ? 17.080 14.015 -9.786 1.00 30.15 198 TYR C CA 1
ATOM 5118 C C . TYR C 1 198 ? 16.335 14.172 -11.108 1.00 26.80 198 TYR C C 1
ATOM 5119 O O . TYR C 1 198 ? 16.949 14.416 -12.158 1.00 27.39 198 TYR C O 1
ATOM 5128 N N . SER C 1 199 ? 15.011 14.061 -11.057 1.00 29.47 199 SER C N 1
ATOM 5129 C CA . SER C 1 199 ? 14.145 14.270 -12.216 1.00 30.26 199 SER C CA 1
ATOM 5130 C C . SER C 1 199 ? 13.884 15.724 -12.542 1.00 30.31 199 SER C C 1
ATOM 5131 O O . SER C 1 199 ? 13.322 16.043 -13.576 1.00 28.46 199 SER C O 1
ATOM 5134 N N . ASP C 1 200 ? 14.253 16.627 -11.634 1.00 31.59 200 ASP C N 1
ATOM 5135 C CA . ASP C 1 200 ? 14.076 18.061 -11.857 1.00 30.19 200 ASP C CA 1
ATOM 5136 C C . ASP C 1 200 ? 14.931 18.537 -13.060 1.00 26.20 200 ASP C C 1
ATOM 5137 O O . ASP C 1 200 ? 16.133 18.336 -13.054 1.00 23.68 200 ASP C O 1
ATOM 5142 N N . PRO C 1 201 ? 14.308 19.224 -14.045 1.00 24.98 201 PRO C N 1
ATOM 5143 C CA . PRO C 1 201 ? 15.073 19.657 -15.233 1.00 25.18 201 PRO C CA 1
ATOM 5144 C C . PRO C 1 201 ? 16.080 20.767 -14.906 1.00 23.61 201 PRO C C 1
ATOM 5145 O O . PRO C 1 201 ? 16.919 21.077 -15.732 1.00 21.09 201 PRO C O 1
ATOM 5149 N N . GLY C 1 202 ? 15.960 21.376 -13.722 1.00 20.06 202 GLY C N 1
ATOM 5150 C CA . GLY C 1 202 ? 16.968 22.299 -13.186 1.00 20.83 202 GLY C CA 1
ATOM 5151 C C . GLY C 1 202 ? 18.130 21.635 -12.479 1.00 20.09 202 GLY C C 1
ATOM 5152 O O . GLY C 1 202 ? 19.062 22.308 -12.024 1.00 21.49 202 GLY C O 1
ATOM 5153 N N . ILE C 1 203 ? 18.050 20.329 -12.296 1.00 19.14 203 ILE C N 1
ATOM 5154 C CA . ILE C 1 203 ? 19.101 19.559 -11.665 1.00 20.26 203 ILE C CA 1
ATOM 5155 C C . ILE C 1 203 ? 19.737 18.624 -12.701 1.00 20.92 203 ILE C C 1
ATOM 5156 O O . ILE C 1 203 ? 20.973 18.551 -12.779 1.00 18.83 203 ILE C O 1
ATOM 5161 N N . ALA C 1 204 ? 18.875 17.874 -13.421 1.00 22.20 204 ALA C N 1
ATOM 5162 C CA . ALA C 1 204 ? 19.303 17.087 -14.628 1.00 23.66 204 ALA C CA 1
ATOM 5163 C C . ALA C 1 204 ? 19.322 18.048 -15.781 1.00 21.70 204 ALA C C 1
ATOM 5164 O O . ALA C 1 204 ? 18.328 18.190 -16.491 1.00 25.36 204 ALA C O 1
ATOM 5166 N N . PHE C 1 205 ? 20.392 18.816 -15.872 1.00 21.16 205 PHE C N 1
ATOM 5167 C CA . PHE C 1 205 ? 20.438 19.975 -16.762 1.00 20.80 205 PHE C CA 1
ATOM 5168 C C . PHE C 1 205 ? 21.734 19.986 -17.562 1.00 20.49 205 PHE C C 1
ATOM 5169 O O . PHE C 1 205 ? 22.829 19.862 -17.017 1.00 20.03 205 PHE C O 1
ATOM 5177 N N . ASP C 1 206 ? 21.565 20.033 -18.882 1.00 22.56 206 ASP C N 1
ATOM 5178 C CA . ASP C 1 206 ? 22.664 19.924 -19.847 1.00 22.16 206 ASP C CA 1
ATOM 5179 C C . ASP C 1 206 ? 23.002 21.326 -20.292 1.00 19.86 206 ASP C C 1
ATOM 5180 O O . ASP C 1 206 ? 22.320 21.888 -21.144 1.00 20.20 206 ASP C O 1
ATOM 5185 N N . MET C 1 207 ? 24.074 21.868 -19.731 1.00 19.97 207 MET C N 1
ATOM 5186 C CA . MET C 1 207 ? 24.540 23.191 -20.142 1.00 22.60 207 MET C CA 1
ATOM 5187 C C . MET C 1 207 ? 25.307 23.226 -21.469 1.00 24.28 207 MET C C 1
ATOM 5188 O O . MET C 1 207 ? 25.554 24.284 -22.006 1.00 24.24 207 MET C O 1
ATOM 5193 N N . TYR C 1 208 ? 25.615 22.069 -22.045 1.00 27.30 208 TYR C N 1
ATOM 5194 C CA . TYR C 1 208 ? 26.379 22.005 -23.302 1.00 27.64 208 TYR C CA 1
ATOM 5195 C C . TYR C 1 208 ? 25.498 21.796 -24.542 1.00 31.32 208 TYR C C 1
ATOM 5196 O O . TYR C 1 208 ? 25.806 20.965 -25.394 1.00 34.77 208 TYR C O 1
ATOM 5205 N N A THR C 1 209 ? 24.416 22.548 -24.620 0.50 35.38 209 THR C N 1
ATOM 5206 N N B THR C 1 209 ? 24.381 22.542 -24.596 0.50 35.36 209 THR C N 1
ATOM 5207 C CA A THR C 1 209 ? 23.479 22.498 -25.738 0.50 38.71 209 THR C CA 1
ATOM 5208 C CA B THR C 1 209 ? 23.306 22.441 -25.627 0.50 38.50 209 THR C CA 1
ATOM 5209 C C A THR C 1 209 ? 23.024 23.936 -25.842 0.50 38.99 209 THR C C 1
ATOM 5210 C C B THR C 1 209 ? 22.431 23.701 -25.821 0.50 39.65 209 THR C C 1
ATOM 5211 O O A THR C 1 209 ? 23.448 24.768 -25.031 0.50 37.02 209 THR C O 1
ATOM 5212 O O B THR C 1 209 ? 21.560 23.925 -24.978 0.50 39.54 209 THR C O 1
ATOM 5219 N N A ASP C 1 210 ? 22.158 24.213 -26.814 0.50 38.47 210 ASP C N 1
ATOM 5220 N N B ASP C 1 210 ? 22.535 24.434 -26.936 0.50 39.40 210 ASP C N 1
ATOM 5221 C CA A ASP C 1 210 ? 21.783 25.604 -27.147 0.50 40.83 210 ASP C CA 1
ATOM 5222 C CA B ASP C 1 210 ? 21.983 25.826 -27.067 0.50 41.40 210 ASP C CA 1
ATOM 5223 C C A ASP C 1 210 ? 20.474 26.112 -26.489 0.50 39.49 210 ASP C C 1
ATOM 5224 C C B ASP C 1 210 ? 20.550 26.134 -26.482 0.50 40.08 210 ASP C C 1
ATOM 5225 O O A ASP C 1 210 ? 19.528 26.592 -27.146 0.50 44.11 210 ASP C O 1
ATOM 5226 O O B ASP C 1 210 ? 19.587 26.479 -27.185 0.50 45.74 210 ASP C O 1
ATOM 5235 N N . PHE C 1 211 ? 20.449 26.041 -25.173 1.00 37.47 211 PHE C N 1
ATOM 5236 C CA . PHE C 1 211 ? 19.218 26.419 -24.411 1.00 34.05 211 PHE C CA 1
ATOM 5237 C C . PHE C 1 211 ? 19.045 27.947 -24.346 1.00 31.85 211 PHE C C 1
ATOM 5238 O O . PHE C 1 211 ? 20.021 28.670 -24.375 1.00 32.97 211 PHE C O 1
ATOM 5246 N N . ASP C 1 212 ? 17.807 28.427 -24.243 1.00 34.67 212 ASP C N 1
ATOM 5247 C CA . ASP C 1 212 ? 17.527 29.884 -23.999 1.00 38.89 212 ASP C CA 1
ATOM 5248 C C . ASP C 1 212 ? 16.966 30.156 -22.585 1.00 33.26 212 ASP C C 1
ATOM 5249 O O . ASP C 1 212 ? 16.781 31.339 -22.241 1.00 31.52 212 ASP C O 1
ATOM 5254 N N . SER C 1 213 ? 16.736 29.098 -21.783 1.00 30.07 213 SER C N 1
ATOM 5255 C CA . SER C 1 213 ? 16.341 29.282 -20.394 1.00 29.14 213 SER C CA 1
ATOM 5256 C C . SER C 1 213 ? 16.682 28.115 -19.480 1.00 26.07 213 SER C C 1
ATOM 5257 O O . SER C 1 213 ? 16.951 26.990 -19.921 1.00 25.97 213 SER C O 1
ATOM 5260 N N . TYR C 1 214 ? 16.675 28.419 -18.181 1.00 23.41 214 TYR C N 1
ATOM 5261 C CA . TYR C 1 214 ? 17.035 27.464 -17.118 1.00 22.52 214 TYR C CA 1
ATOM 5262 C C . TYR C 1 214 ? 15.954 27.527 -16.047 1.00 21.17 214 TYR C C 1
ATOM 5263 O O . TYR C 1 214 ? 15.658 28.602 -15.582 1.00 20.25 214 TYR C O 1
ATOM 5272 N N . PRO C 1 215 ? 15.351 26.385 -15.672 1.00 22.41 215 PRO C N 1
ATOM 5273 C CA . PRO C 1 215 ? 14.279 26.391 -14.667 1.00 21.37 215 PRO C CA 1
ATOM 5274 C C . PRO C 1 215 ? 14.879 26.210 -13.251 1.00 20.98 215 PRO C C 1
ATOM 5275 O O . PRO C 1 215 ? 15.428 25.154 -12.937 1.00 22.61 215 PRO C O 1
ATOM 5279 N N . ILE C 1 216 ? 14.783 27.240 -12.432 1.00 20.29 216 ILE C N 1
ATOM 5280 C CA . ILE C 1 216 ? 15.431 27.249 -11.120 1.00 19.77 216 ILE C CA 1
ATOM 5281 C C . ILE C 1 216 ? 14.621 26.333 -10.221 1.00 19.78 216 ILE C C 1
ATOM 5282 O O . ILE C 1 216 ? 13.431 26.516 -10.109 1.00 22.18 216 ILE C O 1
ATOM 5287 N N . PRO C 1 217 ? 15.263 25.340 -9.584 1.00 19.27 217 PRO C N 1
ATOM 5288 C CA . PRO C 1 217 ? 14.468 24.433 -8.759 1.00 19.24 217 PRO C CA 1
ATOM 5289 C C . PRO C 1 217 ? 13.823 25.094 -7.571 1.00 19.78 217 PRO C C 1
ATOM 5290 O O . PRO C 1 217 ? 14.295 26.157 -7.100 1.00 17.74 217 PRO C O 1
ATOM 5294 N N . GLY C 1 218 ? 12.744 24.459 -7.101 1.00 20.23 218 GLY C N 1
ATOM 5295 C CA . GLY C 1 218 ? 12.028 24.864 -5.930 1.00 20.53 218 GLY C CA 1
ATOM 5296 C C . GLY C 1 218 ? 10.851 25.747 -6.257 1.00 21.57 218 GLY C C 1
ATOM 5297 O O . GLY C 1 218 ? 10.600 26.062 -7.412 1.00 23.20 218 GLY C O 1
ATOM 5298 N N . PRO C 1 219 ? 10.155 26.201 -5.225 1.00 21.43 219 PRO C N 1
ATOM 5299 C CA . PRO C 1 219 ? 9.044 27.096 -5.409 1.00 23.38 219 PRO C CA 1
ATOM 5300 C C . PRO C 1 219 ? 9.452 28.463 -5.894 1.00 22.72 219 PRO C C 1
ATOM 5301 O O . PRO C 1 219 ? 10.615 28.826 -5.839 1.00 19.53 219 PRO C O 1
ATOM 5305 N N . PRO C 1 220 ? 8.481 29.241 -6.354 1.00 26.37 220 PRO C N 1
ATOM 5306 C CA . PRO C 1 220 ? 8.834 30.606 -6.711 1.00 25.73 220 PRO C CA 1
ATOM 5307 C C . PRO C 1 220 ? 9.140 31.422 -5.444 1.00 24.44 220 PRO C C 1
ATOM 5308 O O . PRO C 1 220 ? 8.938 30.952 -4.322 1.00 22.51 220 PRO C O 1
ATOM 5312 N N . VAL C 1 221 ? 9.643 32.625 -5.649 1.00 23.18 221 VAL C N 1
ATOM 5313 C CA . VAL C 1 221 ? 10.007 33.499 -4.566 1.00 24.30 221 VAL C CA 1
ATOM 5314 C C . VAL C 1 221 ? 8.747 33.716 -3.699 1.00 25.18 221 VAL C C 1
ATOM 5315 O O . VAL C 1 221 ? 7.654 33.952 -4.221 1.00 25.05 221 VAL C O 1
ATOM 5319 N N . TRP C 1 222 ? 8.920 33.572 -2.398 1.00 23.82 222 TRP C N 1
ATOM 5320 C CA . TRP C 1 222 ? 7.868 33.742 -1.417 1.00 25.73 222 TRP C CA 1
ATOM 5321 C C . TRP C 1 222 ? 7.128 35.068 -1.583 1.00 29.12 222 TRP C C 1
ATOM 5322 O O . TRP C 1 222 ? 7.740 36.140 -1.738 1.00 32.36 222 TRP C O 1
ATOM 5333 N N . ASP C 1 223 ? 5.801 34.951 -1.553 1.00 32.15 223 ASP C N 1
ATOM 5334 C CA . ASP C 1 223 ? 4.873 36.048 -1.607 1.00 34.70 223 ASP C CA 1
ATOM 5335 C C . ASP C 1 223 ? 4.391 36.247 -0.187 1.00 31.77 223 ASP C C 1
ATOM 5336 O O . ASP C 1 223 ? 3.506 35.543 0.342 1.00 27.88 223 ASP C O 1
ATOM 5341 N N . ALA C 1 224 ? 4.969 37.268 0.382 1.00 31.25 224 ALA C N 1
ATOM 5342 C CA . ALA C 1 224 ? 4.787 37.563 1.776 1.00 33.84 224 ALA C CA 1
ATOM 5343 C C . ALA C 1 224 ? 3.472 38.312 2.094 1.00 37.49 224 ALA C C 1
ATOM 5344 O O . ALA C 1 224 ? 3.152 38.469 3.255 1.00 36.86 224 ALA C O 1
ATOM 5346 N N . GLN C 1 225 ? 2.724 38.738 1.072 1.00 42.39 225 GLN C N 1
ATOM 5347 C CA . GLN C 1 225 ? 1.577 39.643 1.224 1.00 47.13 225 GLN C CA 1
ATOM 5348 C C . GLN C 1 225 ? 0.314 39.020 1.857 1.00 51.34 225 GLN C C 1
ATOM 5349 O O . GLN C 1 225 ? -0.429 39.739 2.523 1.00 54.33 225 GLN C O 1
ATOM 5355 N N . ASP C 1 226 ? 0.045 37.736 1.560 1.00 63.63 226 ASP C N 1
ATOM 5356 C CA . ASP C 1 226 ? -1.031 36.879 2.179 1.00 71.98 226 ASP C CA 1
ATOM 5357 C C . ASP C 1 226 ? -2.263 37.586 2.821 1.00 78.12 226 ASP C C 1
ATOM 5358 O O . ASP C 1 226 ? -3.298 36.967 3.121 1.00 71.11 226 ASP C O 1
ATOM 5374 N N . THR D 1 2 ? -9.773 3.539 31.064 1.00 22.35 2 THR D N 1
ATOM 5375 C CA . THR D 1 2 ? -11.060 2.941 31.209 1.00 21.07 2 THR D CA 1
ATOM 5376 C C . THR D 1 2 ? -11.466 2.967 32.689 1.00 20.70 2 THR D C 1
ATOM 5377 O O . THR D 1 2 ? -10.617 3.034 33.548 1.00 19.12 2 THR D O 1
ATOM 5381 N N . ARG D 1 3 ? -12.770 2.945 32.958 1.00 19.68 3 ARG D N 1
ATOM 5382 C CA . ARG D 1 3 ? -13.281 2.744 34.297 1.00 21.30 3 ARG D CA 1
ATOM 5383 C C . ARG D 1 3 ? -14.706 2.172 34.252 1.00 19.72 3 ARG D C 1
ATOM 5384 O O . ARG D 1 3 ? -15.280 2.011 33.176 1.00 20.39 3 ARG D O 1
ATOM 5392 N N . MET D 1 4 ? -15.237 1.819 35.418 1.00 18.98 4 MET D N 1
ATOM 5393 C CA . MET D 1 4 ? -16.510 1.131 35.464 1.00 19.13 4 MET D CA 1
ATOM 5394 C C . MET D 1 4 ? -17.692 2.130 35.453 1.00 20.87 4 MET D C 1
ATOM 5395 O O . MET D 1 4 ? -17.615 3.210 36.030 1.00 18.82 4 MET D O 1
ATOM 5400 N N . PHE D 1 5 ? -18.768 1.691 34.806 1.00 21.90 5 PHE D N 1
ATOM 5401 C CA . PHE D 1 5 ? -20.066 2.408 34.822 1.00 23.47 5 PHE D CA 1
ATOM 5402 C C . PHE D 1 5 ? -21.049 1.805 35.841 1.00 21.28 5 PHE D C 1
ATOM 5403 O O . PHE D 1 5 ? -21.565 2.501 36.670 1.00 21.36 5 PHE D O 1
ATOM 5411 N N . SER D 1 6 ? -21.286 0.514 35.766 1.00 20.03 6 SER D N 1
ATOM 5412 C CA . SER D 1 6 ? -22.219 -0.147 36.667 1.00 23.18 6 SER D CA 1
ATOM 5413 C C . SER D 1 6 ? -21.924 -1.654 36.816 1.00 21.26 6 SER D C 1
ATOM 5414 O O . SER D 1 6 ? -21.035 -2.210 36.162 1.00 22.42 6 SER D O 1
ATOM 5417 N N . VAL D 1 7 ? -22.690 -2.268 37.705 1.00 21.27 7 VAL D N 1
ATOM 5418 C CA . VAL D 1 7 ? -22.666 -3.692 37.942 1.00 21.27 7 VAL D CA 1
ATOM 5419 C C . VAL D 1 7 ? -24.033 -4.256 37.616 1.00 22.40 7 VAL D C 1
ATOM 5420 O O . VAL D 1 7 ? -25.050 -3.583 37.856 1.00 22.38 7 VAL D O 1
ATOM 5424 N N . TRP D 1 8 ? -24.030 -5.451 37.045 1.00 22.38 8 TRP D N 1
ATOM 5425 C CA . TRP D 1 8 ? -25.259 -6.170 36.742 1.00 26.66 8 TRP D CA 1
ATOM 5426 C C . TRP D 1 8 ? -25.238 -7.427 37.566 1.00 26.19 8 TRP D C 1
ATOM 5427 O O . TRP D 1 8 ? -24.188 -8.088 37.674 1.00 28.61 8 TRP D O 1
ATOM 5438 N N . VAL D 1 9 ? -26.398 -7.803 38.096 1.00 26.86 9 VAL D N 1
ATOM 5439 C CA . VAL D 1 9 ? -26.550 -9.026 38.886 1.00 27.61 9 VAL D CA 1
ATOM 5440 C C . VAL D 1 9 ? -27.502 -9.957 38.143 1.00 33.96 9 VAL D C 1
ATOM 5441 O O . VAL D 1 9 ? -28.663 -9.609 37.924 1.00 31.09 9 VAL D O 1
ATOM 5445 N N . ASN D 1 10 ? -26.998 -11.132 37.747 1.00 35.73 10 ASN D N 1
ATOM 5446 C CA . ASN D 1 10 ? -27.751 -12.098 36.924 1.00 38.15 10 ASN D CA 1
ATOM 5447 C C . ASN D 1 10 ? -28.444 -11.434 35.716 1.00 39.09 10 ASN D C 1
ATOM 5448 O O . ASN D 1 10 ? -29.626 -11.641 35.463 1.00 35.23 10 ASN D O 1
ATOM 5453 N N . GLY D 1 11 ? -27.707 -10.574 35.016 1.00 36.13 11 GLY D N 1
ATOM 5454 C CA . GLY D 1 11 ? -28.236 -9.890 33.850 1.00 34.72 11 GLY D CA 1
ATOM 5455 C C . GLY D 1 11 ? -29.131 -8.701 34.100 1.00 34.62 11 GLY D C 1
ATOM 5456 O O . GLY D 1 11 ? -29.595 -8.083 33.143 1.00 30.24 11 GLY D O 1
ATOM 5457 N N . VAL D 1 12 ? -29.316 -8.305 35.353 1.00 34.99 12 VAL D N 1
ATOM 5458 C CA . VAL D 1 12 ? -30.072 -7.098 35.675 1.00 34.93 12 VAL D CA 1
ATOM 5459 C C . VAL D 1 12 ? -29.106 -5.937 36.048 1.00 35.13 12 VAL D C 1
ATOM 5460 O O . VAL D 1 12 ? -28.435 -5.984 37.082 1.00 36.77 12 VAL D O 1
ATOM 5464 N N . ASP D 1 13 ? -29.121 -4.880 35.252 1.00 29.58 13 ASP D N 1
ATOM 5465 C CA . ASP D 1 13 ? -28.336 -3.693 35.504 1.00 31.31 13 ASP D CA 1
ATOM 5466 C C . ASP D 1 13 ? -28.736 -3.027 36.838 1.00 32.07 13 ASP D C 1
ATOM 5467 O O . ASP D 1 13 ? -29.897 -2.690 37.032 1.00 34.38 13 ASP D O 1
ATOM 5472 N N . GLN D 1 14 ? -27.806 -2.853 37.764 1.00 28.22 14 GLN D N 1
ATOM 5473 C CA . GLN D 1 14 ? -28.107 -2.194 39.045 1.00 27.54 14 GLN D CA 1
ATOM 5474 C C . GLN D 1 14 ? -28.092 -0.678 38.908 1.00 29.71 14 GLN D C 1
ATOM 5475 O O . GLN D 1 14 ? -28.375 0.017 39.858 1.00 29.12 14 GLN D O 1
ATOM 5481 N N . GLY D 1 15 ? -27.730 -0.169 37.730 1.00 32.45 15 GLY D N 1
ATOM 5482 C CA . GLY D 1 15 ? -27.788 1.267 37.444 1.00 33.39 15 GLY D CA 1
ATOM 5483 C C . GLY D 1 15 ? -26.457 1.920 37.754 1.00 30.57 15 GLY D C 1
ATOM 5484 O O . GLY D 1 15 ? -25.676 1.363 38.535 1.00 26.82 15 GLY D O 1
ATOM 5485 N N . ASP D 1 16 ? -26.210 3.074 37.132 1.00 28.36 16 ASP D N 1
ATOM 5486 C CA . ASP D 1 16 ? -24.971 3.856 37.315 1.00 28.47 16 ASP D CA 1
ATOM 5487 C C . ASP D 1 16 ? -24.472 3.771 38.765 1.00 26.45 16 ASP D C 1
ATOM 5488 O O . ASP D 1 16 ? -25.155 4.187 39.675 1.00 23.96 16 ASP D O 1
ATOM 5493 N N . GLY D 1 17 ? -23.292 3.171 38.951 1.00 23.69 17 GLY D N 1
ATOM 5494 C CA . GLY D 1 17 ? -22.755 2.904 40.275 1.00 22.73 17 GLY D CA 1
ATOM 5495 C C . GLY D 1 17 ? -21.692 3.869 40.693 1.00 21.80 17 GLY D C 1
ATOM 5496 O O . GLY D 1 17 ? -21.156 3.717 41.759 1.00 22.03 17 GLY D O 1
ATOM 5497 N N . GLN D 1 18 ? -21.367 4.829 39.840 1.00 24.18 18 GLN D N 1
ATOM 5498 C CA . GLN D 1 18 ? -20.182 5.647 40.039 1.00 23.86 18 GLN D CA 1
ATOM 5499 C C . GLN D 1 18 ? -20.362 6.533 41.233 1.00 26.54 18 GLN D C 1
ATOM 5500 O O . GLN D 1 18 ? -21.346 7.261 41.315 1.00 26.33 18 GLN D O 1
ATOM 5506 N N . ASN D 1 19 ? -19.455 6.399 42.193 1.00 27.48 19 ASN D N 1
ATOM 5507 C CA . ASN D 1 19 ? -19.581 7.018 43.520 1.00 31.38 19 ASN D CA 1
ATOM 5508 C C . ASN D 1 19 ? -20.820 6.670 44.331 1.00 28.63 19 ASN D C 1
ATOM 5509 O O . ASN D 1 19 ? -21.215 7.422 45.226 1.00 26.80 19 ASN D O 1
ATOM 5514 N N . VAL D 1 20 ? -21.451 5.562 43.966 1.00 27.37 20 VAL D N 1
ATOM 5515 C CA . VAL D 1 20 ? -22.673 5.099 44.609 1.00 31.30 20 VAL D CA 1
ATOM 5516 C C . VAL D 1 20 ? -22.290 3.786 45.278 1.00 28.93 20 VAL D C 1
ATOM 5517 O O . VAL D 1 20 ? -22.300 3.698 46.488 1.00 24.81 20 VAL D O 1
ATOM 5521 N N . TYR D 1 21 ? -21.959 2.772 44.478 1.00 26.06 21 TYR D N 1
ATOM 5522 C CA . TYR D 1 21 ? -21.398 1.527 45.025 1.00 24.24 21 TYR D CA 1
ATOM 5523 C C . TYR D 1 21 ? -19.982 1.189 44.483 1.00 22.28 21 TYR D C 1
ATOM 5524 O O . TYR D 1 21 ? -19.431 0.189 44.869 1.00 19.42 21 TYR D O 1
ATOM 5533 N N . ILE D 1 22 ? -19.505 1.983 43.521 1.00 20.22 22 ILE D N 1
ATOM 5534 C CA . ILE D 1 22 ? -18.189 1.842 42.958 1.00 20.43 22 ILE D CA 1
ATOM 5535 C C . ILE D 1 22 ? -17.372 2.971 43.507 1.00 20.93 22 ILE D C 1
ATOM 5536 O O . ILE D 1 22 ? -17.818 4.115 43.471 1.00 23.13 22 ILE D O 1
ATOM 5541 N N . ARG D 1 23 ? -16.184 2.648 43.985 1.00 21.49 23 ARG D N 1
ATOM 5542 C CA . ARG D 1 23 ? -15.209 3.667 44.382 1.00 23.74 23 ARG D CA 1
ATOM 5543 C C . ARG D 1 23 ? -14.490 4.244 43.167 1.00 21.93 23 ARG D C 1
ATOM 5544 O O . ARG D 1 23 ? -13.305 4.026 42.927 1.00 24.51 23 ARG D O 1
ATOM 5552 N N . THR D 1 24 ? -15.228 5.058 42.454 1.00 20.03 24 THR D N 1
ATOM 5553 C CA . THR D 1 24 ? -14.851 5.595 41.172 1.00 19.88 24 THR D CA 1
ATOM 5554 C C . THR D 1 24 ? -13.712 6.580 41.279 1.00 21.25 24 THR D C 1
ATOM 5555 O O . THR D 1 24 ? -13.778 7.524 42.038 1.00 20.88 24 THR D O 1
ATOM 5559 N N . PRO D 1 25 ? -12.643 6.365 40.508 1.00 22.84 25 PRO D N 1
ATOM 5560 C CA . PRO D 1 25 ? -11.583 7.372 40.505 1.00 24.30 25 PRO D CA 1
ATOM 5561 C C . PRO D 1 25 ? -12.001 8.601 39.703 1.00 27.49 25 PRO D C 1
ATOM 5562 O O . PRO D 1 25 ? -12.896 8.499 38.847 1.00 26.63 25 PRO D O 1
ATOM 5566 N N . PRO D 1 26 ? -11.354 9.751 39.944 1.00 30.35 26 PRO D N 1
ATOM 5567 C CA . PRO D 1 26 ? -11.724 10.989 39.271 1.00 30.58 26 PRO D CA 1
ATOM 5568 C C . PRO D 1 26 ? -11.549 10.949 37.765 1.00 33.23 26 PRO D C 1
ATOM 5569 O O . PRO D 1 26 ? -12.295 11.628 37.067 1.00 34.37 26 PRO D O 1
ATOM 5573 N N . ASN D 1 27 ? -10.622 10.144 37.257 1.00 30.78 27 ASN D N 1
ATOM 5574 C CA . ASN D 1 27 ? -10.591 9.884 35.826 1.00 31.23 27 ASN D CA 1
ATOM 5575 C C . ASN D 1 27 ? -10.134 8.453 35.481 1.00 30.12 27 ASN D C 1
ATOM 5576 O O . ASN D 1 27 ? -9.930 7.637 36.369 1.00 26.88 27 ASN D O 1
ATOM 5581 N N . THR D 1 28 ? -9.865 8.205 34.192 1.00 30.25 28 THR D N 1
ATOM 5582 C CA . THR D 1 28 ? -9.460 6.902 33.699 1.00 28.65 28 THR D CA 1
ATOM 5583 C C . THR D 1 28 ? -7.940 6.628 33.712 1.00 29.11 28 THR D C 1
ATOM 5584 O O . THR D 1 28 ? -7.520 5.613 33.170 1.00 28.52 28 THR D O 1
ATOM 5588 N N . ASP D 1 29 ? -7.119 7.538 34.258 1.00 27.10 29 ASP D N 1
ATOM 5589 C CA . ASP D 1 29 ? -5.675 7.346 34.321 1.00 29.15 29 ASP D CA 1
ATOM 5590 C C . ASP D 1 29 ? -5.279 6.021 34.975 1.00 27.70 29 ASP D C 1
ATOM 5591 O O . ASP D 1 29 ? -5.855 5.635 35.999 1.00 31.47 29 ASP D O 1
ATOM 5596 N N . PRO D 1 30 ? -4.267 5.351 34.414 1.00 25.17 30 PRO D N 1
ATOM 5597 C CA . PRO D 1 30 ? -3.776 4.132 35.048 1.00 24.97 30 PRO D CA 1
ATOM 5598 C C . PRO D 1 30 ? -3.018 4.400 36.329 1.00 22.22 30 PRO D C 1
ATOM 5599 O O . PRO D 1 30 ? -2.499 5.494 36.534 1.00 23.04 30 PRO D O 1
ATOM 5603 N N . ILE D 1 31 ? -2.843 3.347 37.105 1.00 21.75 31 ILE D N 1
ATOM 5604 C CA . ILE D 1 31 ? -1.804 3.297 38.144 1.00 21.66 31 ILE D CA 1
ATOM 5605 C C . ILE D 1 31 ? -0.618 2.575 37.516 1.00 21.14 31 ILE D C 1
ATOM 5606 O O . ILE D 1 31 ? -0.801 1.558 36.863 1.00 17.54 31 ILE D O 1
ATOM 5611 N N . LYS D 1 32 ? 0.584 3.119 37.698 1.00 22.41 32 LYS D N 1
ATOM 5612 C CA . LYS D 1 32 ? 1.797 2.473 37.253 1.00 26.57 32 LYS D CA 1
ATOM 5613 C C . LYS D 1 32 ? 2.796 2.163 38.387 1.00 27.02 32 LYS D C 1
ATOM 5614 O O . LYS D 1 32 ? 3.560 1.238 38.262 1.00 25.58 32 LYS D O 1
ATOM 5620 N N . ASP D 1 33 ? 2.790 2.970 39.429 1.00 27.28 33 ASP D N 1
ATOM 5621 C CA . ASP D 1 33 ? 3.732 2.820 40.532 1.00 30.94 33 ASP D CA 1
ATOM 5622 C C . ASP D 1 33 ? 3.280 1.683 41.447 1.00 29.33 33 ASP D C 1
ATOM 5623 O O . ASP D 1 33 ? 2.292 1.808 42.151 1.00 30.55 33 ASP D O 1
ATOM 5628 N N . LEU D 1 34 ? 4.025 0.606 41.479 1.00 29.06 34 LEU D N 1
ATOM 5629 C CA . LEU D 1 34 ? 3.633 -0.557 42.298 1.00 28.74 34 LEU D CA 1
ATOM 5630 C C . LEU D 1 34 ? 3.724 -0.358 43.822 1.00 27.29 34 LEU D C 1
ATOM 5631 O O . LEU D 1 34 ? 3.279 -1.210 44.576 1.00 31.33 34 LEU D O 1
ATOM 5636 N N . ALA D 1 35 ? 4.321 0.741 44.256 1.00 27.52 35 ALA D N 1
ATOM 5637 C CA . ALA D 1 35 ? 4.346 1.118 45.656 1.00 27.66 35 ALA D CA 1
ATOM 5638 C C . ALA D 1 35 ? 3.172 2.021 46.011 1.00 27.63 35 ALA D C 1
ATOM 5639 O O . ALA D 1 35 ? 2.978 2.339 47.166 1.00 27.16 35 ALA D O 1
ATOM 5641 N N . SER D 1 36 ? 2.382 2.448 45.038 1.00 27.03 36 SER D N 1
ATOM 5642 C CA . SER D 1 36 ? 1.285 3.362 45.334 1.00 28.49 36 SER D CA 1
ATOM 5643 C C . SER D 1 36 ? 0.203 2.658 46.195 1.00 26.87 36 SER D C 1
ATOM 5644 O O . SER D 1 36 ? -0.232 1.558 45.844 1.00 23.27 36 SER D O 1
ATOM 5647 N N . PRO D 1 37 ? -0.264 3.303 47.286 1.00 26.60 37 PRO D N 1
ATOM 5648 C CA . PRO D 1 37 ? -1.456 2.782 47.954 1.00 26.99 37 PRO D CA 1
ATOM 5649 C C . PRO D 1 37 ? -2.710 2.698 47.033 1.00 26.79 37 PRO D C 1
ATOM 5650 O O . PRO D 1 37 ? -3.610 1.928 47.333 1.00 26.42 37 PRO D O 1
ATOM 5654 N N . ALA D 1 38 ? -2.753 3.485 45.942 1.00 24.06 38 ALA D N 1
ATOM 5655 C CA . ALA D 1 38 ? -3.841 3.428 44.935 1.00 22.02 38 ALA D CA 1
ATOM 5656 C C . ALA D 1 38 ? -3.869 2.190 44.059 1.00 21.62 38 ALA D C 1
ATOM 5657 O O . ALA D 1 38 ? -4.813 1.986 43.289 1.00 23.37 38 ALA D O 1
ATOM 5659 N N . LEU D 1 39 ? -2.853 1.339 44.141 1.00 21.33 39 LEU D N 1
ATOM 5660 C CA . LEU D 1 39 ? -2.837 0.137 43.329 1.00 21.35 39 LEU D CA 1
ATOM 5661 C C . LEU D 1 39 ? -4.037 -0.764 43.603 1.00 21.37 39 LEU D C 1
ATOM 5662 O O . LEU D 1 39 ? -4.578 -1.375 42.659 1.00 18.64 39 LEU D O 1
ATOM 5667 N N . ALA D 1 40 ? -4.418 -0.918 44.873 1.00 19.98 40 ALA D N 1
ATOM 5668 C CA . ALA D 1 40 ? -5.512 -1.869 45.198 1.00 20.37 40 ALA D CA 1
ATOM 5669 C C . ALA D 1 40 ? -6.875 -1.368 44.708 1.00 20.45 40 ALA D C 1
ATOM 5670 O O . ALA D 1 40 ? -7.537 -2.071 43.959 1.00 20.84 40 ALA D O 1
ATOM 5672 N N . CYS D 1 41 ? -7.236 -0.130 45.064 1.00 21.23 41 CYS D N 1
ATOM 5673 C CA . CYS D 1 41 ? -8.573 0.397 44.770 1.00 22.10 41 CYS D CA 1
ATOM 5674 C C . CYS D 1 41 ? -8.606 1.739 44.075 1.00 21.68 41 CYS D C 1
ATOM 5675 O O . CYS D 1 41 ? -9.643 2.417 44.031 1.00 20.79 41 CYS D O 1
ATOM 5678 N N . ASN D 1 42 ? -7.487 2.098 43.461 1.00 22.78 42 ASN D N 1
ATOM 5679 C CA . ASN D 1 42 ? -7.365 3.304 42.669 1.00 23.07 42 ASN D CA 1
ATOM 5680 C C . ASN D 1 42 ? -7.333 4.557 43.580 1.00 25.69 42 ASN D C 1
ATOM 5681 O O . ASN D 1 42 ? -7.341 4.444 44.810 1.00 21.19 42 ASN D O 1
ATOM 5686 N N . VAL D 1 43 ? -7.279 5.747 42.982 1.00 25.81 43 VAL D N 1
ATOM 5687 C CA . VAL D 1 43 ? -6.886 6.914 43.745 1.00 28.34 43 VAL D CA 1
ATOM 5688 C C . VAL D 1 43 ? -7.920 7.314 44.823 1.00 29.07 43 VAL D C 1
ATOM 5689 O O . VAL D 1 43 ? -7.551 7.847 45.853 1.00 29.17 43 VAL D O 1
ATOM 5693 N N . LYS D 1 44 ? -9.205 7.030 44.614 1.00 29.58 44 LYS D N 1
ATOM 5694 C CA . LYS D 1 44 ? -10.204 7.263 45.670 1.00 32.14 44 LYS D CA 1
ATOM 5695 C C . LYS D 1 44 ? -10.530 5.971 46.412 1.00 28.29 44 LYS D C 1
ATOM 5696 O O . LYS D 1 44 ? -11.632 5.835 46.962 1.00 25.13 44 LYS D O 1
ATOM 5702 N N . GLY D 1 45 ? -9.593 5.029 46.422 1.00 23.51 45 GLY D N 1
ATOM 5703 C CA . GLY D 1 45 ? -9.863 3.692 46.935 1.00 25.53 45 GLY D CA 1
ATOM 5704 C C . GLY D 1 45 ? -10.212 3.600 48.429 1.00 23.90 45 GLY D C 1
ATOM 5705 O O . GLY D 1 45 ? -10.918 2.678 48.847 1.00 26.62 45 GLY D O 1
ATOM 5706 N N . GLY D 1 46 ? -9.735 4.563 49.195 1.00 24.28 46 GLY D N 1
ATOM 5707 C CA . GLY D 1 46 ? -9.983 4.666 50.651 1.00 24.59 46 GLY D CA 1
ATOM 5708 C C . GLY D 1 46 ? -11.163 5.516 51.033 1.00 25.70 46 GLY D C 1
ATOM 5709 O O . GLY D 1 46 ? -11.491 5.639 52.226 1.00 28.03 46 GLY D O 1
ATOM 5710 N N . GLU D 1 47 ? -11.875 6.035 50.047 1.00 26.99 47 GLU D N 1
ATOM 5711 C CA . GLU D 1 47 ? -13.062 6.848 50.301 1.00 29.46 47 GLU D CA 1
ATOM 5712 C C . GLU D 1 47 ? -14.370 6.047 50.142 1.00 27.64 47 GLU D C 1
ATOM 5713 O O . GLU D 1 47 ? -14.700 5.554 49.056 1.00 25.77 47 GLU D O 1
ATOM 5719 N N . PRO D 1 48 ? -15.137 5.899 51.233 1.00 28.48 48 PRO D N 1
ATOM 5720 C CA . PRO D 1 48 ? -16.354 5.097 51.080 1.00 29.09 48 PRO D CA 1
ATOM 5721 C C . PRO D 1 48 ? -17.383 5.738 50.174 1.00 27.32 48 PRO D C 1
ATOM 5722 O O . PRO D 1 48 ? -17.456 6.967 50.050 1.00 26.33 48 PRO D O 1
ATOM 5726 N N . VAL D 1 49 ? -18.218 4.892 49.603 1.00 29.84 49 VAL D N 1
ATOM 5727 C CA . VAL D 1 49 ? -19.394 5.334 48.880 1.00 31.37 49 VAL D CA 1
ATOM 5728 C C . VAL D 1 49 ? -20.585 4.726 49.618 1.00 31.32 49 VAL D C 1
ATOM 5729 O O . VAL D 1 49 ? -20.453 3.741 50.348 1.00 28.45 49 VAL D O 1
ATOM 5733 N N . PRO D 1 50 ? -21.751 5.333 49.460 1.00 33.14 50 PRO D N 1
ATOM 5734 C CA . PRO D 1 50 ? -22.844 4.970 50.367 1.00 34.66 50 PRO D CA 1
ATOM 5735 C C . PRO D 1 50 ? -23.541 3.620 50.173 1.00 32.48 50 PRO D C 1
ATOM 5736 O O . PRO D 1 50 ? -24.255 3.207 51.081 1.00 35.42 50 PRO D O 1
ATOM 5740 N N . GLN D 1 51 ? -23.457 2.982 48.998 1.00 33.59 51 GLN D N 1
ATOM 5741 C CA . GLN D 1 51 ? -24.267 1.786 48.716 1.00 28.81 51 GLN D CA 1
ATOM 5742 C C . GLN D 1 51 ? -23.448 0.537 48.457 1.00 27.99 51 GLN D C 1
ATOM 5743 O O . GLN D 1 51 ? -22.281 0.622 48.117 1.00 25.62 51 GLN D O 1
ATOM 5749 N N . PHE D 1 52 ? -24.097 -0.608 48.642 1.00 25.38 52 PHE D N 1
ATOM 5750 C CA . PHE D 1 52 ? -23.559 -1.902 48.319 1.00 25.18 52 PHE D CA 1
ATOM 5751 C C . PHE D 1 52 ? -24.428 -2.529 47.247 1.00 25.68 52 PHE D C 1
ATOM 5752 O O . PHE D 1 52 ? -25.627 -2.411 47.300 1.00 23.25 52 PHE D O 1
ATOM 5760 N N . VAL D 1 53 ? -23.816 -3.206 46.291 1.00 24.51 53 VAL D N 1
ATOM 5761 C CA . VAL D 1 53 ? -24.552 -4.013 45.362 1.00 25.38 53 VAL D CA 1
ATOM 5762 C C . VAL D 1 53 ? -25.113 -5.194 46.156 1.00 27.90 53 VAL D C 1
ATOM 5763 O O . VAL D 1 53 ? -24.385 -5.863 46.876 1.00 27.67 53 VAL D O 1
ATOM 5767 N N . SER D 1 54 ? -26.394 -5.465 45.978 1.00 30.80 54 SER D N 1
ATOM 5768 C CA . SER D 1 54 ? -26.989 -6.652 46.580 1.00 30.70 54 SER D CA 1
ATOM 5769 C C . SER D 1 54 ? -26.823 -7.838 45.686 1.00 31.91 54 SER D C 1
ATOM 5770 O O . SER D 1 54 ? -27.296 -7.813 44.538 1.00 33.71 54 SER D O 1
ATOM 5773 N N . ALA D 1 55 ? -26.252 -8.911 46.228 1.00 27.49 55 ALA D N 1
ATOM 5774 C CA . ALA D 1 55 ? -26.124 -10.134 45.483 1.00 28.40 55 ALA D CA 1
ATOM 5775 C C . ALA D 1 55 ? -26.088 -11.336 46.389 1.00 29.18 55 ALA D C 1
ATOM 5776 O O . ALA D 1 55 ? -25.940 -11.208 47.600 1.00 30.38 55 ALA D O 1
ATOM 5778 N N . SER D 1 56 ? -26.254 -12.511 45.783 1.00 27.36 56 SER D N 1
ATOM 5779 C CA . SER D 1 56 ? -26.100 -13.765 46.490 1.00 31.00 56 SER D CA 1
ATOM 5780 C C . SER D 1 56 ? -24.884 -14.507 46.021 1.00 27.12 56 SER D C 1
ATOM 5781 O O . SER D 1 56 ? -24.521 -14.450 44.848 1.00 23.31 56 SER D O 1
ATOM 5784 N N . ALA D 1 57 ? -24.293 -15.259 46.945 1.00 27.82 57 ALA D N 1
ATOM 5785 C CA . ALA D 1 57 ? -23.281 -16.239 46.592 1.00 27.55 57 ALA D CA 1
ATOM 5786 C C . ALA D 1 57 ? -23.803 -17.043 45.423 1.00 25.47 57 ALA D C 1
ATOM 5787 O O . ALA D 1 57 ? -24.945 -17.485 45.417 1.00 25.97 57 ALA D O 1
ATOM 5789 N N . GLY D 1 58 ? -22.946 -17.268 44.439 1.00 27.92 58 GLY D N 1
ATOM 5790 C CA . GLY D 1 58 ? -23.306 -18.021 43.236 1.00 26.44 58 GLY D CA 1
ATOM 5791 C C . GLY D 1 58 ? -23.800 -17.136 42.090 1.00 27.82 58 GLY D C 1
ATOM 5792 O O . GLY D 1 58 ? -23.809 -17.613 40.967 1.00 27.62 58 GLY D O 1
ATOM 5793 N N . ASP D 1 59 ? -24.224 -15.889 42.350 1.00 27.37 59 ASP D N 1
ATOM 5794 C CA . ASP D 1 59 ? -24.735 -15.026 41.289 1.00 26.70 59 ASP D CA 1
ATOM 5795 C C . ASP D 1 59 ? -23.677 -14.761 40.233 1.00 26.33 59 ASP D C 1
ATOM 5796 O O . ASP D 1 59 ? -22.471 -14.811 40.518 1.00 23.08 59 ASP D O 1
ATOM 5801 N N . LYS D 1 60 ? -24.159 -14.505 39.012 1.00 25.67 60 LYS D N 1
ATOM 5802 C CA . LYS D 1 60 ? -23.324 -14.043 37.935 1.00 29.26 60 LYS D CA 1
ATOM 5803 C C . LYS D 1 60 ? -23.300 -12.520 37.990 1.00 28.12 60 LYS D C 1
ATOM 5804 O O . LYS D 1 60 ? -24.354 -11.888 37.951 1.00 27.36 60 LYS D O 1
ATOM 5810 N N . LEU D 1 61 ? -22.100 -11.944 38.162 1.00 24.29 61 LEU D N 1
ATOM 5811 C CA . LEU D 1 61 ? -21.959 -10.514 38.173 1.00 24.47 61 LEU D CA 1
ATOM 5812 C C . LEU D 1 61 ? -21.331 -10.096 36.869 1.00 25.61 61 LEU D C 1
ATOM 5813 O O . LEU D 1 61 ? -20.488 -10.812 36.313 1.00 22.57 61 LEU D O 1
ATOM 5818 N N . THR D 1 62 ? -21.813 -8.968 36.354 1.00 25.31 62 THR D N 1
ATOM 5819 C CA . THR D 1 62 ? -21.219 -8.306 35.205 1.00 25.12 62 THR D CA 1
ATOM 5820 C C . THR D 1 62 ? -20.735 -6.929 35.639 1.00 23.94 62 THR D C 1
ATOM 5821 O O . THR D 1 62 ? -21.493 -6.143 36.200 1.00 23.53 62 THR D O 1
ATOM 5825 N N . PHE D 1 63 ? -19.453 -6.664 35.400 1.00 22.36 63 PHE D N 1
ATOM 5826 C CA . PHE D 1 63 ? -18.893 -5.357 35.634 1.00 20.78 63 PHE D CA 1
ATOM 5827 C C . PHE D 1 63 ? -18.803 -4.713 34.279 1.00 22.75 63 PHE D C 1
ATOM 5828 O O . PHE D 1 63 ? -18.225 -5.295 33.343 1.00 23.67 63 PHE D O 1
ATOM 5836 N N . GLU D 1 64 ? -19.393 -3.519 34.143 1.00 21.78 64 GLU D N 1
ATOM 5837 C CA . GLU D 1 64 ? -19.453 -2.841 32.867 1.00 22.05 64 GLU D CA 1
ATOM 5838 C C . GLU D 1 64 ? -18.492 -1.700 32.914 1.00 20.14 64 GLU D C 1
ATOM 5839 O O . GLU D 1 64 ? -18.541 -0.879 33.814 1.00 20.62 64 GLU D O 1
ATOM 5845 N N . TRP D 1 65 ? -17.633 -1.643 31.897 1.00 21.00 65 TRP D N 1
ATOM 5846 C CA . TRP D 1 65 ? -16.610 -0.625 31.759 1.00 19.86 65 TRP D CA 1
ATOM 5847 C C . TRP D 1 65 ? -16.919 0.308 30.577 1.00 20.13 65 TRP D C 1
ATOM 5848 O O . TRP D 1 65 ? -17.649 -0.063 29.660 1.00 18.87 65 TRP D O 1
ATOM 5859 N N . TYR D 1 66 ? -16.282 1.479 30.595 1.00 20.65 66 TYR D N 1
ATOM 5860 C CA . TYR D 1 66 ? -16.337 2.413 29.467 1.00 22.76 66 TYR D CA 1
ATOM 5861 C C . TYR D 1 66 ? -15.108 3.286 29.432 1.00 23.48 66 TYR D C 1
ATOM 5862 O O . TYR D 1 66 ? -14.364 3.349 30.402 1.00 23.41 66 TYR D O 1
ATOM 5871 N N . ARG D 1 67 ? -14.911 3.986 28.326 1.00 26.26 67 ARG D N 1
ATOM 5872 C CA . ARG D 1 67 ? -13.779 4.885 28.200 1.00 28.67 67 ARG D CA 1
ATOM 5873 C C . ARG D 1 67 ? -14.148 6.330 28.561 1.00 32.26 67 ARG D C 1
ATOM 5874 O O . ARG D 1 67 ? -13.548 6.935 29.445 1.00 33.65 67 ARG D O 1
ATOM 5882 N N . VAL D 1 68 ? -15.067 6.919 27.806 1.00 34.21 68 VAL D N 1
ATOM 5883 C CA . VAL D 1 68 ? -15.515 8.312 28.067 1.00 34.35 68 VAL D CA 1
ATOM 5884 C C . VAL D 1 68 ? -17.035 8.426 28.133 1.00 36.07 68 VAL D C 1
ATOM 5885 O O . VAL D 1 68 ? -17.535 9.197 28.903 1.00 36.95 68 VAL D O 1
ATOM 5889 N N . LYS D 1 69 ? -17.770 7.650 27.332 1.00 37.16 69 LYS D N 1
ATOM 5890 C CA . LYS D 1 69 ? -19.239 7.577 27.458 1.00 40.55 69 LYS D CA 1
ATOM 5891 C C . LYS D 1 69 ? -19.673 6.095 27.468 1.00 36.68 69 LYS D C 1
ATOM 5892 O O . LYS D 1 69 ? -19.036 5.207 26.845 1.00 39.46 69 LYS D O 1
ATOM 5898 N N . ARG D 1 70 ? -20.726 5.809 28.221 1.00 29.87 70 ARG D N 1
ATOM 5899 C CA . ARG D 1 70 ? -21.210 4.450 28.327 1.00 30.54 70 ARG D CA 1
ATOM 5900 C C . ARG D 1 70 ? -21.388 3.858 26.943 1.00 28.70 70 ARG D C 1
ATOM 5901 O O . ARG D 1 70 ? -21.900 4.503 26.063 1.00 27.30 70 ARG D O 1
ATOM 5909 N N . GLY D 1 71 ? -20.948 2.616 26.770 1.00 28.06 71 GLY D N 1
ATOM 5910 C CA . GLY D 1 71 ? -21.181 1.840 25.551 1.00 27.34 71 GLY D CA 1
ATOM 5911 C C . GLY D 1 71 ? -20.320 2.256 24.388 1.00 27.42 71 GLY D C 1
ATOM 5912 O O . GLY D 1 71 ? -20.626 1.879 23.278 1.00 36.73 71 GLY D O 1
ATOM 5913 N N . ASP D 1 72 ? -19.244 3.010 24.624 1.00 25.65 72 ASP D N 1
ATOM 5914 C CA . ASP D 1 72 ? -18.353 3.467 23.553 1.00 26.65 72 ASP D CA 1
ATOM 5915 C C . ASP D 1 72 ? -17.315 2.365 23.217 1.00 27.48 72 ASP D C 1
ATOM 5916 O O . ASP D 1 72 ? -17.623 1.167 23.312 1.00 27.19 72 ASP D O 1
ATOM 5921 N N . ASP D 1 73 ? -16.096 2.755 22.842 1.00 29.37 73 ASP D N 1
ATOM 5922 C CA . ASP D 1 73 ? -15.033 1.790 22.462 1.00 32.04 73 ASP D CA 1
ATOM 5923 C C . ASP D 1 73 ? -14.356 1.094 23.660 1.00 28.22 73 ASP D C 1
ATOM 5924 O O . ASP D 1 73 ? -13.543 0.181 23.466 1.00 28.16 73 ASP D O 1
ATOM 5929 N N . ILE D 1 74 ? -14.703 1.528 24.879 1.00 26.65 74 ILE D N 1
ATOM 5930 C CA . ILE D 1 74 ? -14.377 0.869 26.164 1.00 26.93 74 ILE D CA 1
ATOM 5931 C C . ILE D 1 74 ? -12.953 1.146 26.622 1.00 25.44 74 ILE D C 1
ATOM 5932 O O . ILE D 1 74 ? -12.721 1.647 27.732 1.00 25.15 74 ILE D O 1
ATOM 5937 N N . ILE D 1 75 ? -12.008 0.789 25.777 1.00 22.70 75 ILE D N 1
ATOM 5938 C CA . ILE D 1 75 ? -10.597 0.979 26.040 1.00 21.90 75 ILE D CA 1
ATOM 5939 C C . ILE D 1 75 ? -9.890 0.983 24.690 1.00 20.25 75 ILE D C 1
ATOM 5940 O O . ILE D 1 75 ? -10.306 0.271 23.778 1.00 23.58 75 ILE D O 1
ATOM 5945 N N . ASP D 1 76 ? -8.821 1.752 24.570 1.00 22.77 76 ASP D N 1
ATOM 5946 C CA . ASP D 1 76 ? -7.984 1.747 23.378 1.00 25.41 76 ASP D CA 1
ATOM 5947 C C . ASP D 1 76 ? -7.589 0.316 23.068 1.00 23.15 76 ASP D C 1
ATOM 5948 O O . ASP D 1 76 ? -7.034 -0.376 23.924 1.00 22.72 76 ASP D O 1
ATOM 5953 N N . PRO D 1 77 ? -7.826 -0.149 21.840 1.00 23.14 77 PRO D N 1
ATOM 5954 C CA . PRO D 1 77 ? -7.526 -1.558 21.543 1.00 24.09 77 PRO D CA 1
ATOM 5955 C C . PRO D 1 77 ? -6.025 -1.933 21.598 1.00 22.81 77 PRO D C 1
ATOM 5956 O O . PRO D 1 77 ? -5.687 -3.137 21.673 1.00 25.70 77 PRO D O 1
ATOM 5960 N N . SER D 1 78 ? -5.137 -0.940 21.638 1.00 20.93 78 SER D N 1
ATOM 5961 C CA . SER D 1 78 ? -3.698 -1.215 21.887 1.00 22.08 78 SER D CA 1
ATOM 5962 C C . SER D 1 78 ? -3.390 -1.721 23.270 1.00 19.68 78 SER D C 1
ATOM 5963 O O . SER D 1 78 ? -2.347 -2.309 23.493 1.00 20.23 78 SER D O 1
ATOM 5966 N N . HIS D 1 79 ? -4.304 -1.486 24.207 1.00 19.10 79 HIS D N 1
ATOM 5967 C CA . HIS D 1 79 ? -4.123 -1.799 25.615 1.00 19.57 79 HIS D CA 1
ATOM 5968 C C . HIS D 1 79 ? -4.363 -3.321 25.908 1.00 19.55 79 HIS D C 1
ATOM 5969 O O . HIS D 1 79 ? -5.062 -3.640 26.898 1.00 19.17 79 HIS D O 1
ATOM 5976 N N . SER D 1 80 ? -3.668 -4.214 25.198 1.00 15.71 80 SER D N 1
ATOM 5977 C CA . SER D 1 80 ? -3.831 -5.637 25.420 1.00 16.26 80 SER D CA 1
ATOM 5978 C C . SER D 1 80 ? -3.385 -6.047 26.821 1.00 15.11 80 SER D C 1
ATOM 5979 O O . SER D 1 80 ? -2.360 -5.602 27.333 1.00 13.91 80 SER D O 1
ATOM 5982 N N . GLY D 1 81 ? -4.145 -6.958 27.409 1.00 16.11 81 GLY D N 1
ATOM 5983 C CA . GLY D 1 81 ? -3.707 -7.566 28.681 1.00 16.48 81 GLY D CA 1
ATOM 5984 C C . GLY D 1 81 ? -4.762 -8.382 29.365 1.00 16.53 81 GLY D C 1
ATOM 5985 O O . GLY D 1 81 ? -5.869 -8.580 28.830 1.00 18.62 81 GLY D O 1
ATOM 5986 N N . PRO D 1 82 ? -4.459 -8.806 30.590 1.00 15.80 82 PRO D N 1
ATOM 5987 C CA . PRO D 1 82 ? -5.356 -9.636 31.324 1.00 17.19 82 PRO D CA 1
ATOM 5988 C C . PRO D 1 82 ? -6.421 -8.827 32.085 1.00 18.24 82 PRO D C 1
ATOM 5989 O O . PRO D 1 82 ? -6.270 -7.620 32.264 1.00 17.60 82 PRO D O 1
ATOM 5993 N N . ILE D 1 83 ? -7.470 -9.521 32.523 1.00 18.01 83 ILE D N 1
ATOM 5994 C CA . ILE D 1 83 ? -8.454 -8.973 33.431 1.00 18.66 83 ILE D CA 1
ATOM 5995 C C . ILE D 1 83 ? -8.596 -9.947 34.588 1.00 18.47 83 ILE D C 1
ATOM 5996 O O . ILE D 1 83 ? -8.931 -11.113 34.385 1.00 19.64 83 ILE D O 1
ATOM 6001 N N . THR D 1 84 ? -8.421 -9.452 35.794 1.00 19.18 84 THR D N 1
ATOM 6002 C CA . THR D 1 84 ? -8.536 -10.285 36.993 1.00 18.72 84 THR D CA 1
ATOM 6003 C C . THR D 1 84 ? -9.594 -9.704 37.938 1.00 18.42 84 THR D C 1
ATOM 6004 O O . THR D 1 84 ? -9.803 -8.484 37.991 1.00 19.72 84 THR D O 1
ATOM 6008 N N . THR D 1 85 ? -10.272 -10.599 38.665 1.00 17.79 85 THR D N 1
ATOM 6009 C CA . THR D 1 85 ? -11.252 -10.231 39.666 1.00 18.54 85 THR D CA 1
ATOM 6010 C C . THR D 1 85 ? -10.844 -10.843 41.028 1.00 20.43 85 THR D C 1
ATOM 6011 O O . THR D 1 85 ? -10.416 -12.007 41.088 1.00 16.74 85 THR D O 1
ATOM 6015 N N . TRP D 1 86 ? -10.992 -10.040 42.081 1.00 19.15 86 TRP D N 1
ATOM 6016 C CA . TRP D 1 86 ? -10.550 -10.369 43.413 1.00 20.10 86 TRP D CA 1
ATOM 6017 C C . TRP D 1 86 ? -11.636 -10.005 44.426 1.00 19.74 86 TRP D C 1
ATOM 6018 O O . TRP D 1 86 ? -12.531 -9.194 44.137 1.00 17.73 86 TRP D O 1
ATOM 6029 N N . ILE D 1 87 ? -11.506 -10.566 45.628 1.00 20.37 87 ILE D N 1
ATOM 6030 C CA . ILE D 1 87 ? -12.432 -10.302 46.725 1.00 20.36 87 ILE D CA 1
ATOM 6031 C C . ILE D 1 87 ? -11.666 -10.107 48.044 1.00 21.35 87 ILE D C 1
ATOM 6032 O O . ILE D 1 87 ? -10.641 -10.762 48.302 1.00 16.98 87 ILE D O 1
ATOM 6037 N N . ALA D 1 88 ? -12.155 -9.184 48.868 1.00 21.67 88 ALA D N 1
ATOM 6038 C CA . ALA D 1 88 ? -11.641 -8.967 50.231 1.00 23.40 88 ALA D CA 1
ATOM 6039 C C . ALA D 1 88 ? -12.806 -8.764 51.153 1.00 23.48 88 ALA D C 1
ATOM 6040 O O . ALA D 1 88 ? -13.822 -8.193 50.735 1.00 20.54 88 ALA D O 1
ATOM 6042 N N . ALA D 1 89 ? -12.619 -9.102 52.436 1.00 23.52 89 ALA D N 1
ATOM 6043 C CA . ALA D 1 89 ? -13.618 -8.730 53.456 1.00 22.80 89 ALA D CA 1
ATOM 6044 C C . ALA D 1 89 ? -13.734 -7.213 53.571 1.00 22.33 89 ALA D C 1
ATOM 6045 O O . ALA D 1 89 ? -12.740 -6.484 53.551 1.00 20.79 89 ALA D O 1
ATOM 6047 N N . PHE D 1 90 ? -14.961 -6.731 53.685 1.00 22.53 90 PHE D N 1
ATOM 6048 C CA . PHE D 1 90 ? -15.206 -5.325 53.954 1.00 23.39 90 PHE D CA 1
ATOM 6049 C C . PHE D 1 90 ? -14.967 -5.080 55.457 1.00 25.87 90 PHE D C 1
ATOM 6050 O O . PHE D 1 90 ? -15.845 -5.315 56.286 1.00 27.66 90 PHE D O 1
ATOM 6058 N N . THR D 1 91 ? -13.765 -4.654 55.823 1.00 27.53 91 THR D N 1
ATOM 6059 C CA . THR D 1 91 ? -13.424 -4.469 57.238 1.00 26.85 91 THR D CA 1
ATOM 6060 C C . THR D 1 91 ? -14.077 -3.192 57.802 1.00 29.88 91 THR D C 1
ATOM 6061 O O . THR D 1 91 ? -14.436 -3.139 58.970 1.00 27.05 91 THR D O 1
ATOM 6065 N N . SER D 1 92 ? -14.036 -2.124 57.018 1.00 27.06 92 SER D N 1
ATOM 6066 C CA . SER D 1 92 ? -14.600 -0.871 57.430 1.00 30.34 92 SER D CA 1
ATOM 6067 C C . SER D 1 92 ? -14.735 -0.006 56.186 1.00 29.64 92 SER D C 1
ATOM 6068 O O . SER D 1 92 ? -14.020 -0.228 55.227 1.00 27.26 92 SER D O 1
ATOM 6071 N N . PRO D 1 93 ? -15.594 1.011 56.230 1.00 30.08 93 PRO D N 1
ATOM 6072 C CA . PRO D 1 93 ? -15.698 1.892 55.099 1.00 28.15 93 PRO D CA 1
ATOM 6073 C C . PRO D 1 93 ? -14.425 2.632 54.733 1.00 27.98 93 PRO D C 1
ATOM 6074 O O . PRO D 1 93 ? -14.303 3.032 53.565 1.00 26.57 93 PRO D O 1
ATOM 6078 N N . THR D 1 94 ? -13.500 2.845 55.669 1.00 24.96 94 THR D N 1
ATOM 6079 C CA . THR D 1 94 ? -12.270 3.554 55.318 1.00 24.34 94 THR D CA 1
ATOM 6080 C C . THR D 1 94 ? -11.147 2.633 54.920 1.00 23.09 94 THR D C 1
ATOM 6081 O O . THR D 1 94 ? -10.023 3.085 54.766 1.00 26.10 94 THR D O 1
ATOM 6085 N N . MET D 1 95 ? -11.426 1.340 54.725 1.00 22.36 95 MET D N 1
ATOM 6086 C CA . MET D 1 95 ? -10.435 0.458 54.139 1.00 21.61 95 MET D CA 1
ATOM 6087 C C . MET D 1 95 ? -10.052 1.012 52.768 1.00 22.32 95 MET D C 1
ATOM 6088 O O . MET D 1 95 ? -10.898 1.634 52.092 1.00 21.05 95 MET D O 1
ATOM 6093 N N . ASP D 1 96 ? -8.818 0.808 52.366 1.00 21.40 96 ASP D N 1
ATOM 6094 C CA . ASP D 1 96 ? -8.412 1.213 51.012 1.00 23.08 96 ASP D CA 1
ATOM 6095 C C . ASP D 1 96 ? -7.913 0.084 50.149 1.00 23.35 96 ASP D C 1
ATOM 6096 O O . ASP D 1 96 ? -7.450 0.322 49.048 1.00 23.29 96 ASP D O 1
ATOM 6101 N N . GLY D 1 97 ? -8.010 -1.150 50.643 1.00 22.85 97 GLY D N 1
ATOM 6102 C CA . GLY D 1 97 ? -7.579 -2.301 49.916 1.00 24.29 97 GLY D CA 1
ATOM 6103 C C . GLY D 1 97 ? -6.111 -2.639 50.111 1.00 23.51 97 GLY D C 1
ATOM 6104 O O . GLY D 1 97 ? -5.627 -3.601 49.505 1.00 23.61 97 GLY D O 1
ATOM 6105 N N . THR D 1 98 ? -5.378 -1.807 50.837 1.00 24.73 98 THR D N 1
ATOM 6106 C CA . THR D 1 98 ? -3.957 -2.135 51.136 1.00 25.64 98 THR D CA 1
ATOM 6107 C C . THR D 1 98 ? -3.942 -3.256 52.158 1.00 24.86 98 THR D C 1
ATOM 6108 O O . THR D 1 98 ? -4.963 -3.560 52.779 1.00 25.34 98 THR D O 1
ATOM 6112 N N . GLY D 1 99 ? -2.790 -3.904 52.262 1.00 25.99 99 GLY D N 1
ATOM 6113 C CA . GLY D 1 99 ? -2.580 -4.990 53.169 1.00 23.37 99 GLY D CA 1
ATOM 6114 C C . GLY D 1 99 ? -2.843 -6.344 52.587 1.00 24.12 99 GLY D C 1
ATOM 6115 O O . GLY D 1 99 ? -3.298 -6.482 51.436 1.00 23.92 99 GLY D O 1
ATOM 6116 N N . PRO D 1 100 ? -2.564 -7.388 53.382 1.00 23.93 100 PRO D N 1
ATOM 6117 C CA . PRO D 1 100 ? -2.707 -8.762 52.927 1.00 22.48 100 PRO D CA 1
ATOM 6118 C C . PRO D 1 100 ? -4.159 -9.245 53.066 1.00 25.25 100 PRO D C 1
ATOM 6119 O O . PRO D 1 100 ? -4.467 -9.993 53.991 1.00 23.93 100 PRO D O 1
ATOM 6123 N N . VAL D 1 101 ? -5.024 -8.854 52.117 1.00 23.87 101 VAL D N 1
ATOM 6124 C CA . VAL D 1 101 ? -6.444 -9.075 52.266 1.00 23.92 101 VAL D CA 1
ATOM 6125 C C . VAL D 1 101 ? -7.185 -9.727 51.094 1.00 23.56 101 VAL D C 1
ATOM 6126 O O . VAL D 1 101 ? -8.354 -10.041 51.217 1.00 25.04 101 VAL D O 1
ATOM 6130 N N . TRP D 1 102 ? -6.535 -9.901 49.950 1.00 25.31 102 TRP D N 1
ATOM 6131 C CA . TRP D 1 102 ? -7.255 -10.230 48.694 1.00 21.11 102 TRP D CA 1
ATOM 6132 C C . TRP D 1 102 ? -7.168 -11.699 48.320 1.00 21.86 102 TRP D C 1
ATOM 6133 O O . TRP D 1 102 ? -6.129 -12.357 48.547 1.00 20.28 102 TRP D O 1
ATOM 6144 N N . SER D 1 103 ? -8.259 -12.221 47.763 1.00 20.76 103 SER D N 1
ATOM 6145 C CA . SER D 1 103 ? -8.234 -13.484 47.087 1.00 22.62 103 SER D CA 1
ATOM 6146 C C . SER D 1 103 ? -8.744 -13.313 45.634 1.00 21.56 103 SER D C 1
ATOM 6147 O O . SER D 1 103 ? -9.734 -12.632 45.387 1.00 20.28 103 SER D O 1
ATOM 6150 N N . LYS D 1 104 ? -8.003 -13.866 44.688 1.00 22.23 104 LYS D N 1
ATOM 6151 C CA . LYS D 1 104 ? -8.407 -13.958 43.277 1.00 21.49 104 LYS D CA 1
ATOM 6152 C C . LYS D 1 104 ? -9.563 -14.923 43.079 1.00 21.37 104 LYS D C 1
ATOM 6153 O O . LYS D 1 104 ? -9.484 -16.076 43.494 1.00 22.88 104 LYS D O 1
ATOM 6159 N N . ILE D 1 105 ? -10.623 -14.476 42.414 1.00 19.80 105 ILE D N 1
ATOM 6160 C CA . ILE D 1 105 ? -11.750 -15.331 42.129 1.00 19.45 105 ILE D CA 1
ATOM 6161 C C . ILE D 1 105 ? -11.980 -15.585 40.660 1.00 20.07 105 ILE D C 1
ATOM 6162 O O . ILE D 1 105 ? -12.814 -16.424 40.301 1.00 17.97 105 ILE D O 1
ATOM 6167 N N . HIS D 1 106 ? -11.267 -14.872 39.786 1.00 18.92 106 HIS D N 1
ATOM 6168 C CA . HIS D 1 106 ? -11.452 -15.060 38.356 1.00 20.93 106 HIS D CA 1
ATOM 6169 C C . HIS D 1 106 ? -10.313 -14.377 37.619 1.00 20.31 106 HIS D C 1
ATOM 6170 O O . HIS D 1 106 ? -9.838 -13.321 38.032 1.00 19.23 106 HIS D O 1
ATOM 6177 N N . GLU D 1 107 ? -9.887 -14.962 36.507 1.00 22.33 107 GLU D N 1
ATOM 6178 C CA . GLU D 1 107 ? -8.861 -14.353 35.676 1.00 21.60 107 GLU D CA 1
ATOM 6179 C C . GLU D 1 107 ? -8.967 -14.818 34.234 1.00 23.31 107 GLU D C 1
ATOM 6180 O O . GLU D 1 107 ? -9.512 -15.876 33.930 1.00 23.84 107 GLU D O 1
ATOM 6186 N N . GLU D 1 108 ? -8.479 -13.972 33.349 1.00 23.35 108 GLU D N 1
ATOM 6187 C CA . GLU D 1 108 ? -8.387 -14.283 31.926 1.00 24.33 108 GLU D CA 1
ATOM 6188 C C . GLU D 1 108 ? -7.236 -13.471 31.398 1.00 23.50 108 GLU D C 1
ATOM 6189 O O . GLU D 1 108 ? -7.091 -12.288 31.749 1.00 21.68 108 GLU D O 1
ATOM 6195 N N . GLY D 1 109 ? -6.359 -14.105 30.616 1.00 21.27 109 GLY D N 1
ATOM 6196 C CA . GLY D 1 109 ? -5.126 -13.473 30.161 1.00 21.37 109 GLY D CA 1
ATOM 6197 C C . GLY D 1 109 ? -5.002 -13.515 28.644 1.00 24.20 109 GLY D C 1
ATOM 6198 O O . GLY D 1 109 ? -5.812 -12.909 27.933 1.00 22.00 109 GLY D O 1
ATOM 6199 N N . TYR D 1 110 ? -4.024 -14.271 28.160 1.00 24.05 110 TYR D N 1
ATOM 6200 C CA . TYR D 1 110 ? -3.786 -14.437 26.725 1.00 26.83 110 TYR D CA 1
ATOM 6201 C C . TYR D 1 110 ? -4.221 -15.819 26.265 1.00 29.91 110 TYR D C 1
ATOM 6202 O O . TYR D 1 110 ? -3.885 -16.823 26.904 1.00 29.25 110 TYR D O 1
ATOM 6211 N N . ASP D 1 111 ? -4.981 -15.857 25.175 1.00 32.23 111 ASP D N 1
ATOM 6212 C CA . ASP D 1 111 ? -5.459 -17.090 24.582 1.00 36.36 111 ASP D CA 1
ATOM 6213 C C . ASP D 1 111 ? -4.641 -17.314 23.288 1.00 37.86 111 ASP D C 1
ATOM 6214 O O . ASP D 1 111 ? -4.876 -16.665 22.284 1.00 34.24 111 ASP D O 1
ATOM 6219 N N . ALA D 1 112 ? -3.684 -18.237 23.356 1.00 40.44 112 ALA D N 1
ATOM 6220 C CA . ALA D 1 112 ? -2.799 -18.563 22.219 1.00 41.11 112 ALA D CA 1
ATOM 6221 C C . ALA D 1 112 ? -3.543 -19.106 21.002 1.00 40.46 112 ALA D C 1
ATOM 6222 O O . ALA D 1 112 ? -3.137 -18.853 19.876 1.00 36.68 112 ALA D O 1
ATOM 6224 N N . SER D 1 113 ? -4.657 -19.799 21.232 1.00 43.08 113 SER D N 1
ATOM 6225 C CA . SER D 1 113 ? -5.423 -20.432 20.156 1.00 44.07 113 SER D CA 1
ATOM 6226 C C . SER D 1 113 ? -6.151 -19.441 19.267 1.00 44.06 113 SER D C 1
ATOM 6227 O O . SER D 1 113 ? -6.493 -19.777 18.127 1.00 50.07 113 SER D O 1
ATOM 6230 N N . THR D 1 114 ? -6.422 -18.245 19.780 1.00 41.30 114 THR D N 1
ATOM 6231 C CA . THR D 1 114 ? -7.000 -17.158 18.974 1.00 38.49 114 THR D CA 1
ATOM 6232 C C . THR D 1 114 ? -6.077 -15.923 18.882 1.00 35.87 114 THR D C 1
ATOM 6233 O O . THR D 1 114 ? -6.466 -14.940 18.267 1.00 33.17 114 THR D O 1
ATOM 6237 N N . LYS D 1 115 ? -4.878 -15.989 19.462 1.00 32.30 115 LYS D N 1
ATOM 6238 C CA . LYS D 1 115 ? -3.961 -14.853 19.521 1.00 37.82 115 LYS D CA 1
ATOM 6239 C C . LYS D 1 115 ? -4.646 -13.562 20.029 1.00 36.53 115 LYS D C 1
ATOM 6240 O O . LYS D 1 115 ? -4.514 -12.493 19.442 1.00 35.56 115 LYS D O 1
ATOM 6246 N N . SER D 1 116 ? -5.424 -13.692 21.095 1.00 32.70 116 SER D N 1
ATOM 6247 C CA . SER D 1 116 ? -6.193 -12.567 21.621 1.00 31.70 116 SER D CA 1
ATOM 6248 C C . SER D 1 116 ? -6.161 -12.553 23.142 1.00 30.24 116 SER D C 1
ATOM 6249 O O . SER D 1 116 ? -5.812 -13.548 23.800 1.00 28.74 116 SER D O 1
ATOM 6252 N N . TRP D 1 117 ? -6.527 -11.405 23.689 1.00 28.30 117 TRP D N 1
ATOM 6253 C CA . TRP D 1 117 ? -6.464 -11.150 25.118 1.00 24.76 117 TRP D CA 1
ATOM 6254 C C . TRP D 1 117 ? -7.836 -10.898 25.753 1.00 23.33 117 TRP D C 1
ATOM 6255 O O . TRP D 1 117 ? -8.837 -10.651 25.066 1.00 22.78 117 TRP D O 1
ATOM 6266 N N . ALA D 1 118 ? -7.865 -10.978 27.086 1.00 20.11 118 ALA D N 1
ATOM 6267 C CA . ALA D 1 118 ? -9.065 -10.631 27.837 1.00 19.97 118 ALA D CA 1
ATOM 6268 C C . ALA D 1 118 ? -9.599 -9.275 27.362 1.00 17.30 118 ALA D C 1
ATOM 6269 O O . ALA D 1 118 ? -10.781 -9.097 27.211 1.00 16.72 118 ALA D O 1
ATOM 6271 N N . VAL D 1 119 ? -8.704 -8.314 27.172 1.00 20.00 119 VAL D N 1
ATOM 6272 C CA . VAL D 1 119 ? -9.104 -6.969 26.742 1.00 18.93 119 VAL D CA 1
ATOM 6273 C C . VAL D 1 119 ? -9.860 -6.958 25.407 1.00 21.18 119 VAL D C 1
ATOM 6274 O O . VAL D 1 119 ? -10.828 -6.227 25.255 1.00 19.04 119 VAL D O 1
ATOM 6278 N N . ASP D 1 120 ? -9.428 -7.795 24.460 1.00 24.65 120 ASP D N 1
ATOM 6279 C CA . ASP D 1 120 ? -10.159 -7.873 23.171 1.00 25.56 120 ASP D CA 1
ATOM 6280 C C . ASP D 1 120 ? -11.546 -8.394 23.373 1.00 25.15 120 ASP D C 1
ATOM 6281 O O . ASP D 1 120 ? -12.492 -7.931 22.742 1.00 26.08 120 ASP D O 1
ATOM 6286 N N . LYS D 1 121 ? -11.683 -9.366 24.256 1.00 25.93 121 LYS D N 1
ATOM 6287 C CA . LYS D 1 121 ? -12.994 -9.909 24.580 1.00 26.80 121 LYS D CA 1
ATOM 6288 C C . LYS D 1 121 ? -13.886 -8.877 25.269 1.00 25.40 121 LYS D C 1
ATOM 6289 O O . LYS D 1 121 ? -15.068 -8.761 24.943 1.00 25.99 121 LYS D O 1
ATOM 6295 N N . LEU D 1 122 ? -13.310 -8.097 26.175 1.00 24.88 122 LEU D N 1
ATOM 6296 C CA . LEU D 1 122 ? -14.034 -6.982 26.830 1.00 23.42 122 LEU D CA 1
ATOM 6297 C C . LEU D 1 122 ? -14.594 -5.999 25.776 1.00 25.12 122 LEU D C 1
ATOM 6298 O O . LEU D 1 122 ? -15.756 -5.580 25.848 1.00 24.05 122 LEU D O 1
ATOM 6303 N N . ILE D 1 123 ? -13.746 -5.618 24.825 1.00 27.72 123 ILE D N 1
ATOM 6304 C CA . ILE D 1 123 ? -14.144 -4.677 23.755 1.00 28.85 123 ILE D CA 1
ATOM 6305 C C . ILE D 1 123 ? -15.260 -5.314 22.913 1.00 28.49 123 ILE D C 1
ATOM 6306 O O . ILE D 1 123 ? -16.294 -4.695 22.691 1.00 29.49 123 ILE D O 1
ATOM 6311 N N . ALA D 1 124 ? -15.070 -6.563 22.509 1.00 27.41 124 ALA D N 1
ATOM 6312 C CA . ALA D 1 124 ? -16.096 -7.293 21.744 1.00 27.36 124 ALA D CA 1
ATOM 6313 C C . ALA D 1 124 ? -17.429 -7.402 22.489 1.00 28.20 124 ALA D C 1
ATOM 6314 O O . ALA D 1 124 ? -18.502 -7.287 21.886 1.00 25.94 124 ALA D O 1
ATOM 6316 N N . ASN D 1 125 ? -17.370 -7.596 23.809 1.00 30.05 125 ASN D N 1
ATOM 6317 C CA . ASN D 1 125 ? -18.581 -7.616 24.650 1.00 29.50 125 ASN D CA 1
ATOM 6318 C C . ASN D 1 125 ? -19.103 -6.236 25.043 1.00 28.20 125 ASN D C 1
ATOM 6319 O O . ASN D 1 125 ? -19.948 -6.152 25.936 1.00 29.95 125 ASN D O 1
ATOM 6324 N N . LYS D 1 126 ? -18.615 -5.165 24.413 1.00 25.44 126 LYS D N 1
ATOM 6325 C CA . LYS D 1 126 ? -19.102 -3.827 24.672 1.00 28.44 126 LYS D CA 1
ATOM 6326 C C . LYS D 1 126 ? -18.995 -3.466 26.148 1.00 26.10 126 LYS D C 1
ATOM 6327 O O . LYS D 1 126 ? -19.877 -2.840 26.735 1.00 28.06 126 LYS D O 1
ATOM 6333 N N . GLY D 1 127 ? -17.872 -3.858 26.738 1.00 26.74 127 GLY D N 1
ATOM 6334 C CA . GLY D 1 127 ? -17.514 -3.434 28.089 1.00 25.58 127 GLY D CA 1
ATOM 6335 C C . GLY D 1 127 ? -18.038 -4.300 29.208 1.00 24.43 127 GLY D C 1
ATOM 6336 O O . GLY D 1 127 ? -17.800 -3.975 30.373 1.00 26.33 127 GLY D O 1
ATOM 6337 N N . MET D 1 128 ? -18.750 -5.374 28.871 1.00 24.82 128 MET D N 1
ATOM 6338 C CA . MET D 1 128 ? -19.355 -6.255 29.846 1.00 26.04 128 MET D CA 1
ATOM 6339 C C . MET D 1 128 ? -18.376 -7.337 30.196 1.00 25.27 128 MET D C 1
ATOM 6340 O O . MET D 1 128 ? -17.938 -8.048 29.301 1.00 27.03 128 MET D O 1
ATOM 6345 N N . TRP D 1 129 ? -18.033 -7.472 31.485 1.00 23.54 129 TRP D N 1
ATOM 6346 C CA . TRP D 1 129 ? -17.126 -8.537 31.951 1.00 21.55 129 TRP D CA 1
ATOM 6347 C C . TRP D 1 129 ? -17.785 -9.374 33.023 1.00 21.92 129 TRP D C 1
ATOM 6348 O O . TRP D 1 129 ? -18.096 -8.867 34.104 1.00 18.87 129 TRP D O 1
ATOM 6359 N N . ASP D 1 130 ? -18.037 -10.649 32.705 1.00 23.95 130 ASP D N 1
ATOM 6360 C CA . ASP D 1 130 ? -18.787 -11.559 33.594 1.00 25.98 130 ASP D CA 1
ATOM 6361 C C . ASP D 1 130 ? -17.894 -12.407 34.445 1.00 25.26 130 ASP D C 1
ATOM 6362 O O . ASP D 1 130 ? -16.808 -12.802 34.034 1.00 26.58 130 ASP D O 1
ATOM 6367 N N . PHE D 1 131 ? -18.356 -12.683 35.660 1.00 24.96 131 PHE D N 1
ATOM 6368 C CA . PHE D 1 131 ? -17.718 -13.679 36.530 1.00 21.88 131 PHE D CA 1
ATOM 6369 C C . PHE D 1 131 ? -18.741 -14.155 37.496 1.00 22.16 131 PHE D C 1
ATOM 6370 O O . PHE D 1 131 ? -19.786 -13.524 37.671 1.00 21.60 131 PHE D O 1
ATOM 6378 N N . THR D 1 132 ? -18.440 -15.237 38.194 1.00 23.09 132 THR D N 1
ATOM 6379 C CA . THR D 1 132 ? -19.353 -15.739 39.223 1.00 24.41 132 THR D CA 1
ATOM 6380 C C . THR D 1 132 ? -18.839 -15.446 40.619 1.00 23.84 132 THR D C 1
ATOM 6381 O O . THR D 1 132 ? -17.657 -15.656 40.925 1.00 24.73 132 THR D O 1
ATOM 6385 N N . LEU D 1 133 ? -19.709 -14.935 41.480 1.00 24.83 133 LEU D N 1
ATOM 6386 C CA . LEU D 1 133 ? -19.406 -14.908 42.930 1.00 25.05 133 LEU D CA 1
ATOM 6387 C C . LEU D 1 133 ? -19.396 -16.353 43.410 1.00 23.68 133 LEU D C 1
ATOM 6388 O O . LEU D 1 133 ? -20.388 -17.052 43.226 1.00 25.52 133 LEU D O 1
ATOM 6393 N N . PRO D 1 134 ? -18.294 -16.818 44.021 1.00 25.71 134 PRO D N 1
ATOM 6394 C CA . PRO D 1 134 ? -18.276 -18.238 44.443 1.00 25.51 134 PRO D CA 1
ATOM 6395 C C . PRO D 1 134 ? -19.466 -18.619 45.318 1.00 27.22 134 PRO D C 1
ATOM 6396 O O . PRO D 1 134 ? -19.775 -17.920 46.294 1.00 24.69 134 PRO D O 1
ATOM 6400 N N . SER D 1 135 ? -20.133 -19.726 44.987 1.00 26.79 135 SER D N 1
ATOM 6401 C CA . SER D 1 135 ? -21.357 -20.153 45.724 1.00 27.34 135 SER D CA 1
ATOM 6402 C C . SER D 1 135 ? -21.118 -20.523 47.203 1.00 29.49 135 SER D C 1
ATOM 6403 O O . SER D 1 135 ? -21.999 -20.393 48.012 1.00 29.61 135 SER D O 1
ATOM 6406 N N . GLN D 1 136 ? -19.896 -20.938 47.523 1.00 30.21 136 GLN D N 1
ATOM 6407 C CA . GLN D 1 136 ? -19.470 -21.322 48.859 1.00 35.38 136 GLN D CA 1
ATOM 6408 C C . GLN D 1 136 ? -19.226 -20.108 49.771 1.00 33.12 136 GLN D C 1
ATOM 6409 O O . GLN D 1 136 ? -18.976 -20.276 50.955 1.00 32.93 136 GLN D O 1
ATOM 6415 N N . LEU D 1 137 ? -19.265 -18.897 49.219 1.00 30.02 137 LEU D N 1
ATOM 6416 C CA . LEU D 1 137 ? -18.901 -17.683 49.950 1.00 29.99 137 LEU D CA 1
ATOM 6417 C C . LEU D 1 137 ? -19.784 -17.435 51.196 1.00 31.37 137 LEU D C 1
ATOM 6418 O O . LEU D 1 137 ? -21.015 -17.466 51.102 1.00 27.53 137 LEU D O 1
ATOM 6423 N N . LYS D 1 138 ? -19.123 -17.170 52.319 1.00 29.71 138 LYS D N 1
ATOM 6424 C CA . LYS D 1 138 ? -19.785 -16.832 53.552 1.00 29.82 138 LYS D CA 1
ATOM 6425 C C . LYS D 1 138 ? -20.468 -15.470 53.394 1.00 27.53 138 LYS D C 1
ATOM 6426 O O . LYS D 1 138 ? -19.882 -14.553 52.823 1.00 28.78 138 LYS D O 1
ATOM 6432 N N . PRO D 1 139 ? -21.731 -15.359 53.848 1.00 29.03 139 PRO D N 1
ATOM 6433 C CA . PRO D 1 139 ? -22.416 -14.081 53.643 1.00 29.46 139 PRO D CA 1
ATOM 6434 C C . PRO D 1 139 ? -21.755 -13.005 54.471 1.00 27.56 139 PRO D C 1
ATOM 6435 O O . PRO D 1 139 ? -21.149 -13.301 55.488 1.00 24.79 139 PRO D O 1
ATOM 6439 N N . GLY D 1 140 ? -21.874 -11.781 53.992 1.00 28.46 140 GLY D N 1
ATOM 6440 C CA . GLY D 1 140 ? -21.233 -10.637 54.600 1.00 26.10 140 GLY D CA 1
ATOM 6441 C C . GLY D 1 140 ? -20.949 -9.604 53.546 1.00 25.82 140 GLY D C 1
ATOM 6442 O O . GLY D 1 140 ? -21.296 -9.776 52.359 1.00 23.18 140 GLY D O 1
ATOM 6443 N N . LYS D 1 141 ? -20.320 -8.523 53.970 1.00 22.55 141 LYS D N 1
ATOM 6444 C CA . LYS D 1 141 ? -19.987 -7.462 53.074 1.00 22.32 141 LYS D CA 1
ATOM 6445 C C . LYS D 1 141 ? -18.580 -7.705 52.581 1.00 21.93 141 LYS D C 1
ATOM 6446 O O . LYS D 1 141 ? -17.695 -8.035 53.366 1.00 20.29 141 LYS D O 1
ATOM 6452 N N . TYR D 1 142 ? -18.360 -7.424 51.292 1.00 21.53 142 TYR D N 1
ATOM 6453 C CA . TYR D 1 142 ? -17.061 -7.585 50.681 1.00 21.12 142 TYR D CA 1
ATOM 6454 C C . TYR D 1 142 ? -16.740 -6.469 49.731 1.00 22.01 142 TYR D C 1
ATOM 6455 O O . TYR D 1 142 ? -17.623 -5.746 49.271 1.00 20.60 142 TYR D O 1
ATOM 6464 N N . MET D 1 143 ? -15.434 -6.293 49.494 1.00 20.06 143 MET D N 1
ATOM 6465 C CA . MET D 1 143 ? -14.988 -5.462 48.412 1.00 21.08 143 MET D CA 1
ATOM 6466 C C . MET D 1 143 ? -14.627 -6.380 47.263 1.00 21.03 143 MET D C 1
ATOM 6467 O O . MET D 1 143 ? -13.877 -7.327 47.451 1.00 18.14 143 MET D O 1
ATOM 6472 N N . LEU D 1 144 ? -15.179 -6.102 46.085 1.00 21.81 144 LEU D N 1
ATOM 6473 C CA . LEU D 1 144 ? -14.792 -6.803 44.870 1.00 21.62 144 LEU D CA 1
ATOM 6474 C C . LEU D 1 144 ? -13.841 -5.910 44.120 1.00 22.46 144 LEU D C 1
ATOM 6475 O O . LEU D 1 144 ? -14.079 -4.704 44.041 1.00 23.16 144 LEU D O 1
ATOM 6480 N N . ARG D 1 145 ? -12.799 -6.500 43.527 1.00 18.86 145 ARG D N 1
ATOM 6481 C CA . ARG D 1 145 ? -11.811 -5.716 42.778 1.00 18.97 145 ARG D CA 1
ATOM 6482 C C . ARG D 1 145 ? -11.647 -6.329 41.403 1.00 18.12 145 ARG D C 1
ATOM 6483 O O . ARG D 1 145 ? -11.494 -7.526 41.279 1.00 21.47 145 ARG D O 1
ATOM 6491 N N . GLN D 1 146 ? -11.801 -5.519 40.384 1.00 18.12 146 GLN D N 1
ATOM 6492 C CA . GLN D 1 146 ? -11.558 -5.967 39.024 1.00 18.41 146 GLN D CA 1
ATOM 6493 C C . GLN D 1 146 ? -10.544 -5.052 38.390 1.00 18.74 146 GLN D C 1
ATOM 6494 O O . GLN D 1 146 ? -10.589 -3.840 38.579 1.00 15.14 146 GLN D O 1
ATOM 6500 N N . GLU D 1 147 ? -9.617 -5.674 37.664 1.00 18.10 147 GLU D N 1
ATOM 6501 C CA . GLU D 1 147 ? -8.451 -4.990 37.196 1.00 19.64 147 GLU D CA 1
ATOM 6502 C C . GLU D 1 147 ? -8.150 -5.375 35.752 1.00 19.40 147 GLU D C 1
ATOM 6503 O O . GLU D 1 147 ? -8.022 -6.542 35.456 1.00 20.10 147 GLU D O 1
ATOM 6509 N N . ILE D 1 148 ? -7.973 -4.371 34.918 1.00 18.12 148 ILE D N 1
ATOM 6510 C CA . ILE D 1 148 ? -7.445 -4.533 33.569 1.00 19.25 148 ILE D CA 1
ATOM 6511 C C . ILE D 1 148 ? -6.010 -4.099 33.640 1.00 18.81 148 ILE D C 1
ATOM 6512 O O . ILE D 1 148 ? -5.738 -3.059 34.223 1.00 18.95 148 ILE D O 1
ATOM 6517 N N . VAL D 1 149 ? -5.097 -4.903 33.106 1.00 17.70 149 VAL D N 1
ATOM 6518 C CA . VAL D 1 149 ? -3.710 -4.481 32.987 1.00 17.38 149 VAL D CA 1
ATOM 6519 C C . VAL D 1 149 ? -3.401 -4.322 31.480 1.00 17.36 149 VAL D C 1
ATOM 6520 O O . VAL D 1 149 ? -3.589 -5.251 30.712 1.00 18.36 149 VAL D O 1
ATOM 6524 N N . ALA D 1 150 ? -2.893 -3.162 31.098 1.00 17.40 150 ALA D N 1
ATOM 6525 C CA . ALA D 1 150 ? -2.549 -2.886 29.683 1.00 19.06 150 ALA D CA 1
ATOM 6526 C C . ALA D 1 150 ? -1.069 -2.997 29.497 1.00 19.18 150 ALA D C 1
ATOM 6527 O O . ALA D 1 150 ? -0.303 -2.383 30.251 1.00 20.93 150 ALA D O 1
ATOM 6529 N N . HIS D 1 151 ? -0.659 -3.815 28.525 1.00 20.49 151 HIS D N 1
ATOM 6530 C CA . HIS D 1 151 ? 0.776 -4.136 28.308 1.00 21.66 151 HIS D CA 1
ATOM 6531 C C . HIS D 1 151 ? 1.453 -3.514 27.097 1.00 21.91 151 HIS D C 1
ATOM 6532 O O . HIS D 1 151 ? 2.559 -3.909 26.752 1.00 23.89 151 HIS D O 1
ATOM 6539 N N . HIS D 1 152 ? 0.799 -2.543 26.477 1.00 20.28 152 HIS D N 1
ATOM 6540 C CA . HIS D 1 152 ? 1.370 -1.875 25.299 1.00 21.31 152 HIS D CA 1
ATOM 6541 C C . HIS D 1 152 ? 2.704 -1.194 25.553 1.00 21.15 152 HIS D C 1
ATOM 6542 O O . HIS D 1 152 ? 3.453 -0.974 24.615 1.00 22.95 152 HIS D O 1
ATOM 6549 N N . GLU D 1 153 ? 2.997 -0.833 26.802 1.00 21.11 153 GLU D N 1
ATOM 6550 C CA . GLU D 1 153 ? 4.290 -0.242 27.150 1.00 22.84 153 GLU D CA 1
ATOM 6551 C C . GLU D 1 153 ? 5.019 -1.018 28.248 1.00 22.26 153 GLU D C 1
ATOM 6552 O O . GLU D 1 153 ? 5.818 -0.429 28.987 1.00 23.88 153 GLU D O 1
ATOM 6558 N N . SER D 1 154 ? 4.681 -2.299 28.403 1.00 22.75 154 SER D N 1
ATOM 6559 C CA . SER D 1 154 ? 5.196 -3.106 29.517 1.00 24.71 154 SER D CA 1
ATOM 6560 C C . SER D 1 154 ? 6.577 -3.687 29.191 1.00 26.97 154 SER D C 1
ATOM 6561 O O . SER D 1 154 ? 7.183 -4.289 30.054 1.00 28.45 154 SER D O 1
ATOM 6564 N N . ASP D 1 155 ? 7.055 -3.497 27.957 1.00 27.65 155 ASP D N 1
ATOM 6565 C CA . ASP D 1 155 ? 8.424 -3.873 27.567 1.00 28.71 155 ASP D CA 1
ATOM 6566 C C . ASP D 1 155 ? 9.520 -3.055 28.253 1.00 29.91 155 ASP D C 1
ATOM 6567 O O . ASP D 1 155 ? 10.680 -3.336 28.077 1.00 27.96 155 ASP D O 1
ATOM 6572 N N . ALA D 1 156 ? 9.146 -2.028 29.018 1.00 31.02 156 ALA D N 1
ATOM 6573 C CA . ALA D 1 156 ? 9.998 -1.413 30.045 1.00 32.74 156 ALA D CA 1
ATOM 6574 C C . ALA D 1 156 ? 9.221 -1.403 31.370 1.00 34.75 156 ALA D C 1
ATOM 6575 O O . ALA D 1 156 ? 7.996 -1.597 31.377 1.00 35.34 156 ALA D O 1
ATOM 6577 N N . THR D 1 157 ? 9.914 -1.215 32.487 1.00 34.10 157 THR D N 1
ATOM 6578 C CA . THR D 1 157 ? 9.259 -1.152 33.806 1.00 34.27 157 THR D CA 1
ATOM 6579 C C . THR D 1 157 ? 9.282 0.277 34.317 1.00 36.22 157 THR D C 1
ATOM 6580 O O . THR D 1 157 ? 10.250 0.996 34.116 1.00 31.35 157 THR D O 1
ATOM 6584 N N . PHE D 1 158 ? 8.221 0.654 35.026 1.00 34.34 158 PHE D N 1
ATOM 6585 C CA . PHE D 1 158 ? 8.057 2.014 35.535 1.00 36.50 158 PHE D CA 1
ATOM 6586 C C . PHE D 1 158 ? 9.234 2.504 36.387 1.00 35.52 158 PHE D C 1
ATOM 6587 O O . PHE D 1 158 ? 9.556 3.689 36.395 1.00 38.80 158 PHE D O 1
ATOM 6595 N N . ASP D 1 159 ? 9.826 1.604 37.171 1.00 45.81 159 ASP D N 1
ATOM 6596 C CA . ASP D 1 159 ? 10.932 1.981 38.091 1.00 50.06 159 ASP D CA 1
ATOM 6597 C C . ASP D 1 159 ? 12.187 2.427 37.336 1.00 53.21 159 ASP D C 1
ATOM 6598 O O . ASP D 1 159 ? 12.978 3.184 37.868 1.00 57.21 159 ASP D O 1
ATOM 6603 N N . LYS D 1 160 ? 12.372 1.931 36.117 1.00 56.11 160 LYS D N 1
ATOM 6604 C CA . LYS D 1 160 ? 13.492 2.355 35.270 1.00 60.73 160 LYS D CA 1
ATOM 6605 C C . LYS D 1 160 ? 13.081 3.463 34.317 1.00 57.71 160 LYS D C 1
ATOM 6606 O O . LYS D 1 160 ? 13.897 4.293 33.973 1.00 56.57 160 LYS D O 1
ATOM 6612 N N . ASN D 1 161 ? 11.850 3.381 33.811 1.00 53.02 161 ASN D N 1
ATOM 6613 C CA A ASN D 1 161 ? 11.376 4.288 32.771 0.50 46.93 161 ASN D CA 1
ATOM 6614 C CA B ASN D 1 161 ? 11.367 4.208 32.740 0.50 48.12 161 ASN D CA 1
ATOM 6615 C C . ASN D 1 161 ? 9.945 4.692 33.061 1.00 45.68 161 ASN D C 1
ATOM 6616 O O . ASN D 1 161 ? 8.999 4.068 32.612 1.00 39.74 161 ASN D O 1
ATOM 6625 N N . PRO D 1 162 ? 9.787 5.787 33.843 1.00 52.85 162 PRO D N 1
ATOM 6626 C CA . PRO D 1 162 ? 8.424 6.154 34.263 1.00 58.00 162 PRO D CA 1
ATOM 6627 C C . PRO D 1 162 ? 7.515 6.676 33.152 1.00 52.09 162 PRO D C 1
ATOM 6628 O O . PRO D 1 162 ? 6.338 6.896 33.409 1.00 52.22 162 PRO D O 1
ATOM 6632 N N . LYS D 1 163 ? 8.053 6.862 31.952 1.00 44.26 163 LYS D N 1
ATOM 6633 C CA . LYS D 1 163 ? 7.226 7.087 30.768 1.00 41.33 163 LYS D CA 1
ATOM 6634 C C . LYS D 1 163 ? 6.506 5.859 30.264 1.00 34.48 163 LYS D C 1
ATOM 6635 O O . LYS D 1 163 ? 5.526 5.984 29.563 1.00 30.30 163 LYS D O 1
ATOM 6641 N N . ARG D 1 164 ? 7.027 4.682 30.572 1.00 32.40 164 ARG D N 1
ATOM 6642 C CA . ARG D 1 164 ? 6.460 3.429 30.100 1.00 27.00 164 ARG D CA 1
ATOM 6643 C C . ARG D 1 164 ? 6.034 2.588 31.333 1.00 28.55 164 ARG D C 1
ATOM 6644 O O . ARG D 1 164 ? 5.770 3.158 32.418 1.00 26.96 164 ARG D O 1
ATOM 6652 N N . GLY D 1 165 ? 5.924 1.271 31.163 1.00 26.79 165 GLY D N 1
ATOM 6653 C CA . GLY D 1 165 ? 5.491 0.381 32.219 1.00 26.46 165 GLY D CA 1
ATOM 6654 C C . GLY D 1 165 ? 4.080 -0.126 31.967 1.00 24.30 165 GLY D C 1
ATOM 6655 O O . GLY D 1 165 ? 3.258 0.589 31.362 1.00 22.62 165 GLY D O 1
ATOM 6656 N N . ALA D 1 166 ? 3.797 -1.302 32.528 1.00 20.36 166 ALA D N 1
ATOM 6657 C CA . ALA D 1 166 ? 2.450 -1.809 32.671 1.00 21.57 166 ALA D CA 1
ATOM 6658 C C . ALA D 1 166 ? 1.494 -0.763 33.300 1.00 20.19 166 ALA D C 1
ATOM 6659 O O . ALA D 1 166 ? 1.851 -0.001 34.219 1.00 21.63 166 ALA D O 1
ATOM 6661 N N . GLN D 1 167 ? 0.284 -0.732 32.770 1.00 21.26 167 GLN D N 1
ATOM 6662 C CA . GLN D 1 167 ? -0.771 0.181 33.249 1.00 19.47 167 GLN D CA 1
ATOM 6663 C C . GLN D 1 167 ? -1.887 -0.620 33.891 1.00 19.05 167 GLN D C 1
ATOM 6664 O O . GLN D 1 167 ? -2.486 -1.481 33.238 1.00 18.38 167 GLN D O 1
ATOM 6670 N N . PHE D 1 168 ? -2.146 -0.329 35.180 1.00 15.85 168 PHE D N 1
ATOM 6671 C CA . PHE D 1 168 ? -3.159 -0.994 35.997 1.00 15.63 168 PHE D CA 1
ATOM 6672 C C . PHE D 1 168 ? -4.409 -0.146 36.171 1.00 14.59 168 PHE D C 1
ATOM 6673 O O . PHE D 1 168 ? -4.329 1.051 36.499 1.00 15.42 168 PHE D O 1
ATOM 6681 N N . TYR D 1 169 ? -5.554 -0.750 35.896 1.00 15.60 169 TYR D N 1
ATOM 6682 C CA . TYR D 1 169 ? -6.857 -0.076 35.971 1.00 16.80 169 TYR D CA 1
ATOM 6683 C C . TYR D 1 169 ? -7.724 -0.874 36.949 1.00 15.79 169 TYR D C 1
ATOM 6684 O O . TYR D 1 169 ? -8.598 -1.593 36.542 1.00 13.11 169 TYR D O 1
ATOM 6693 N N . PRO D 1 170 ? -7.470 -0.711 38.257 1.00 17.79 170 PRO D N 1
ATOM 6694 C CA . PRO D 1 170 ? -8.311 -1.319 39.278 1.00 17.23 170 PRO D CA 1
ATOM 6695 C C . PRO D 1 170 ? -9.622 -0.534 39.554 1.00 17.55 170 PRO D C 1
ATOM 6696 O O . PRO D 1 170 ? -9.634 0.702 39.532 1.00 17.70 170 PRO D O 1
ATOM 6700 N N . SER D 1 171 ? -10.684 -1.290 39.794 1.00 17.58 171 SER D N 1
ATOM 6701 C CA . SER D 1 171 ? -11.976 -0.765 40.213 1.00 18.20 171 SER D CA 1
ATOM 6702 C C . SER D 1 171 ? -12.503 -1.593 41.371 1.00 19.19 171 SER D C 1
ATOM 6703 O O . SER D 1 171 ? -12.575 -2.828 41.281 1.00 19.48 171 SER D O 1
ATOM 6706 N N . CYS D 1 172 ? -12.871 -0.923 42.458 1.00 21.14 172 CYS D N 1
ATOM 6707 C CA . CYS D 1 172 ? -13.359 -1.596 43.655 1.00 22.32 172 CYS D CA 1
ATOM 6708 C C . CYS D 1 172 ? -14.846 -1.333 43.824 1.00 23.50 172 CYS D C 1
ATOM 6709 O O . CYS D 1 172 ? -15.283 -0.168 43.778 1.00 22.13 172 CYS D O 1
ATOM 6712 N N . VAL D 1 173 ? -15.603 -2.417 43.997 1.00 22.60 173 VAL D N 1
ATOM 6713 C CA . VAL D 1 173 ? -17.035 -2.334 44.197 1.00 23.95 173 VAL D CA 1
ATOM 6714 C C . VAL D 1 173 ? -17.441 -2.898 45.559 1.00 21.74 173 VAL D C 1
ATOM 6715 O O . VAL D 1 173 ? -16.975 -3.952 46.000 1.00 22.11 173 VAL D O 1
ATOM 6719 N N . GLN D 1 174 ? -18.314 -2.182 46.230 1.00 21.61 174 GLN D N 1
ATOM 6720 C CA . GLN D 1 174 ? -18.835 -2.633 47.528 1.00 22.54 174 GLN D CA 1
ATOM 6721 C C . GLN D 1 174 ? -20.009 -3.556 47.292 1.00 23.86 174 GLN D C 1
ATOM 6722 O O . GLN D 1 174 ? -20.971 -3.182 46.604 1.00 21.24 174 GLN D O 1
ATOM 6728 N N . VAL D 1 175 ? -19.965 -4.748 47.884 1.00 25.57 175 VAL D N 1
ATOM 6729 C CA . VAL D 1 175 ? -20.987 -5.753 47.664 1.00 25.91 175 VAL D CA 1
ATOM 6730 C C . VAL D 1 175 ? -21.450 -6.333 48.964 1.00 25.88 175 VAL D C 1
ATOM 6731 O O . VAL D 1 175 ? -20.633 -6.655 49.846 1.00 26.06 175 VAL D O 1
ATOM 6735 N N . ASP D 1 176 ? -22.763 -6.514 49.073 1.00 23.93 176 ASP D N 1
ATOM 6736 C CA . ASP D 1 176 ? -23.347 -7.138 50.250 1.00 24.96 176 ASP D CA 1
ATOM 6737 C C . ASP D 1 176 ? -23.902 -8.478 49.842 1.00 22.70 176 ASP D C 1
ATOM 6738 O O . ASP D 1 176 ? -24.866 -8.558 49.072 1.00 22.50 176 ASP D O 1
ATOM 6743 N N . VAL D 1 177 ? -23.265 -9.535 50.328 1.00 23.01 177 VAL D N 1
ATOM 6744 C CA . VAL D 1 177 ? -23.513 -10.897 49.833 1.00 25.22 177 VAL D CA 1
ATOM 6745 C C . VAL D 1 177 ? -24.417 -11.695 50.771 1.00 28.48 177 VAL D C 1
ATOM 6746 O O . VAL D 1 177 ? -24.052 -11.902 51.933 1.00 26.58 177 VAL D O 1
ATOM 6750 N N . LYS D 1 178 ? -25.589 -12.062 50.261 1.00 27.38 178 LYS D N 1
ATOM 6751 C CA . LYS D 1 178 ? -26.446 -13.109 50.862 1.00 35.35 178 LYS D CA 1
ATOM 6752 C C . LYS D 1 178 ? -25.946 -14.505 50.576 1.00 31.42 178 LYS D C 1
ATOM 6753 O O . LYS D 1 178 ? -25.610 -14.787 49.471 1.00 31.13 178 LYS D O 1
ATOM 6759 N N . GLY D 1 179 ? -25.909 -15.371 51.579 1.00 29.10 179 GLY D N 1
ATOM 6760 C CA . GLY D 1 179 ? -25.353 -16.714 51.420 1.00 30.24 179 GLY D CA 1
ATOM 6761 C C . GLY D 1 179 ? -26.400 -17.666 50.871 1.00 26.87 179 GLY D C 1
ATOM 6762 O O . GLY D 1 179 ? -27.606 -17.375 50.896 1.00 25.99 179 GLY D O 1
ATOM 6763 N N . VAL D 1 180 ? -25.923 -18.784 50.358 1.00 28.43 180 VAL D N 1
ATOM 6764 C CA . VAL D 1 180 ? -26.776 -19.877 49.931 1.00 30.38 180 VAL D CA 1
ATOM 6765 C C . VAL D 1 180 ? -26.349 -21.194 50.643 1.00 28.72 180 VAL D C 1
ATOM 6766 O O . VAL D 1 180 ? -26.605 -22.255 50.116 1.00 28.16 180 VAL D O 1
ATOM 6770 N N . GLY D 1 181 ? -25.660 -21.122 51.796 1.00 26.93 181 GLY D N 1
ATOM 6771 C CA . GLY D 1 181 ? -25.322 -22.301 52.652 1.00 30.28 181 GLY D CA 1
ATOM 6772 C C . GLY D 1 181 ? -23.822 -22.428 52.849 1.00 30.52 181 GLY D C 1
ATOM 6773 O O . GLY D 1 181 ? -23.380 -23.254 53.648 1.00 29.55 181 GLY D O 1
ATOM 6774 N N . GLY D 1 182 ? -23.026 -21.631 52.126 1.00 33.66 182 GLY D N 1
ATOM 6775 C CA . GLY D 1 182 ? -21.569 -21.611 52.279 1.00 32.46 182 GLY D CA 1
ATOM 6776 C C . GLY D 1 182 ? -20.990 -20.926 53.507 1.00 32.53 182 GLY D C 1
ATOM 6777 O O . GLY D 1 182 ? -21.562 -19.947 54.030 1.00 30.96 182 GLY D O 1
ATOM 6778 N N . ASP D 1 183 ? -19.806 -21.374 53.921 1.00 32.88 183 ASP D N 1
ATOM 6779 C CA . ASP D 1 183 ? -19.094 -20.704 55.012 1.00 34.73 183 ASP D CA 1
ATOM 6780 C C . ASP D 1 183 ? -17.623 -20.389 54.654 1.00 33.38 183 ASP D C 1
ATOM 6781 O O . ASP D 1 183 ? -16.801 -20.129 55.526 1.00 31.01 183 ASP D O 1
ATOM 6786 N N . ALA D 1 184 ? -17.284 -20.341 53.361 1.00 32.13 184 ALA D N 1
ATOM 6787 C CA . ALA D 1 184 ? -15.875 -20.152 52.963 1.00 30.45 184 ALA D CA 1
ATOM 6788 C C . ALA D 1 184 ? -15.506 -18.668 53.058 1.00 30.40 184 ALA D C 1
ATOM 6789 O O . ALA D 1 184 ? -16.256 -17.796 52.577 1.00 26.91 184 ALA D O 1
ATOM 6791 N N . VAL D 1 185 ? -14.368 -18.395 53.698 1.00 28.81 185 VAL D N 1
ATOM 6792 C CA . VAL D 1 185 ? -13.888 -17.050 53.891 1.00 31.70 185 VAL D CA 1
ATOM 6793 C C . VAL D 1 185 ? -12.626 -16.945 53.049 1.00 34.03 185 VAL D C 1
ATOM 6794 O O . VAL D 1 185 ? -11.714 -17.741 53.200 1.00 32.06 185 VAL D O 1
ATOM 6798 N N . PRO D 1 186 ? -12.589 -15.988 52.117 1.00 38.00 186 PRO D N 1
ATOM 6799 C CA . PRO D 1 186 ? -11.391 -15.755 51.317 1.00 34.45 186 PRO D CA 1
ATOM 6800 C C . PRO D 1 186 ? -10.159 -15.645 52.178 1.00 30.89 186 PRO D C 1
ATOM 6801 O O . PRO D 1 186 ? -10.133 -14.862 53.116 1.00 30.66 186 PRO D O 1
ATOM 6805 N N . ASP D 1 187 ? -9.151 -16.442 51.873 1.00 30.99 187 ASP D N 1
ATOM 6806 C CA . ASP D 1 187 ? -7.997 -16.544 52.756 1.00 33.46 187 ASP D CA 1
ATOM 6807 C C . ASP D 1 187 ? -6.620 -16.464 52.075 1.00 31.74 187 ASP D C 1
ATOM 6808 O O . ASP D 1 187 ? -5.626 -16.799 52.700 1.00 33.26 187 ASP D O 1
ATOM 6813 N N . GLN D 1 188 ? -6.531 -16.027 50.824 1.00 28.01 188 GLN D N 1
ATOM 6814 C CA . GLN D 1 188 ? -5.212 -15.960 50.193 1.00 26.01 188 GLN D CA 1
ATOM 6815 C C . GLN D 1 188 ? -4.372 -14.821 50.750 1.00 26.09 188 GLN D C 1
ATOM 6816 O O . GLN D 1 188 ? -3.151 -14.881 50.698 1.00 26.94 188 GLN D O 1
ATOM 6822 N N . ALA D 1 189 ? -5.037 -13.792 51.281 1.00 27.32 189 ALA D N 1
ATOM 6823 C CA . ALA D 1 189 ? -4.380 -12.678 51.944 1.00 28.62 189 ALA D CA 1
ATOM 6824 C C . ALA D 1 189 ? -3.301 -12.004 51.063 1.00 28.47 189 ALA D C 1
ATOM 6825 O O . ALA D 1 189 ? -2.241 -11.599 51.556 1.00 26.59 189 ALA D O 1
ATOM 6827 N N . PHE D 1 190 ? -3.577 -11.883 49.762 1.00 25.59 190 PHE D N 1
ATOM 6828 C CA . PHE D 1 190 ? -2.626 -11.276 48.840 1.00 24.54 190 PHE D CA 1
ATOM 6829 C C . PHE D 1 190 ? -2.566 -9.757 49.058 1.00 27.10 190 PHE D C 1
ATOM 6830 O O . PHE D 1 190 ? -3.615 -9.122 49.215 1.00 26.84 190 PHE D O 1
ATOM 6838 N N . ASP D 1 191 ? -1.365 -9.186 49.034 1.00 24.43 191 ASP D N 1
ATOM 6839 C CA . ASP D 1 191 ? -1.101 -7.775 49.197 1.00 28.56 191 ASP D CA 1
ATOM 6840 C C . ASP D 1 191 ? -0.497 -7.234 47.882 1.00 29.04 191 ASP D C 1
ATOM 6841 O O . ASP D 1 191 ? 0.515 -7.725 47.436 1.00 32.44 191 ASP D O 1
ATOM 6846 N N . PHE D 1 192 ? -1.154 -6.270 47.234 1.00 27.59 192 PHE D N 1
ATOM 6847 C CA . PHE D 1 192 ? -0.732 -5.837 45.884 1.00 27.77 192 PHE D CA 1
ATOM 6848 C C . PHE D 1 192 ? 0.619 -5.102 45.916 1.00 28.51 192 PHE D C 1
ATOM 6849 O O . PHE D 1 192 ? 1.456 -5.356 45.060 1.00 27.68 192 PHE D O 1
ATOM 6857 N N . ASN D 1 193 ? 0.813 -4.226 46.907 1.00 29.10 193 ASN D N 1
ATOM 6858 C CA . ASN D 1 193 ? 2.051 -3.465 47.020 1.00 30.55 193 ASN D CA 1
ATOM 6859 C C . ASN D 1 193 ? 3.254 -4.341 47.370 1.00 31.78 193 ASN D C 1
ATOM 6860 O O . ASN D 1 193 ? 4.351 -4.067 46.941 1.00 33.72 193 ASN D O 1
ATOM 6865 N N . LYS D 1 194 ? 3.024 -5.451 48.043 1.00 31.88 194 LYS D N 1
ATOM 6866 C CA . LYS D 1 194 ? 4.055 -6.432 48.277 1.00 34.98 194 LYS D CA 1
ATOM 6867 C C . LYS D 1 194 ? 4.168 -7.498 47.173 1.00 30.37 194 LYS D C 1
ATOM 6868 O O . LYS D 1 194 ? 5.274 -7.918 46.817 1.00 35.42 194 LYS D O 1
ATOM 6874 N N . GLY D 1 195 ? 3.040 -7.942 46.631 1.00 28.27 195 GLY D N 1
ATOM 6875 C CA . GLY D 1 195 ? 2.979 -9.097 45.727 1.00 26.06 195 GLY D CA 1
ATOM 6876 C C . GLY D 1 195 ? 3.132 -8.788 44.220 1.00 26.77 195 GLY D C 1
ATOM 6877 O O . GLY D 1 195 ? 3.393 -9.707 43.448 1.00 26.26 195 GLY D O 1
ATOM 6878 N N . TYR D 1 196 ? 2.952 -7.528 43.805 1.00 25.22 196 TYR D N 1
ATOM 6879 C CA . TYR D 1 196 ? 3.210 -7.128 42.419 1.00 24.71 196 TYR D CA 1
ATOM 6880 C C . TYR D 1 196 ? 4.583 -6.523 42.410 1.00 25.39 196 TYR D C 1
ATOM 6881 O O . TYR D 1 196 ? 4.812 -5.498 43.050 1.00 28.89 196 TYR D O 1
ATOM 6890 N N . LYS D 1 197 ? 5.487 -7.130 41.670 1.00 25.91 197 LYS D N 1
ATOM 6891 C CA . LYS D 1 197 ? 6.847 -6.629 41.557 1.00 31.78 197 LYS D CA 1
ATOM 6892 C C . LYS D 1 197 ? 7.232 -6.347 40.104 1.00 32.13 197 LYS D C 1
ATOM 6893 O O . LYS D 1 197 ? 6.819 -7.085 39.202 1.00 27.80 197 LYS D O 1
ATOM 6899 N N . TYR D 1 198 ? 8.137 -5.376 39.926 1.00 35.50 198 TYR D N 1
ATOM 6900 C CA . TYR D 1 198 ? 8.707 -5.051 38.595 1.00 35.93 198 TYR D CA 1
ATOM 6901 C C . TYR D 1 198 ? 9.458 -6.201 37.955 1.00 38.09 198 TYR D C 1
ATOM 6902 O O . TYR D 1 198 ? 9.590 -6.272 36.729 1.00 47.48 198 TYR D O 1
ATOM 6911 N N . SER D 1 199 ? 9.951 -7.124 38.776 1.00 39.79 199 SER D N 1
ATOM 6912 C CA . SER D 1 199 ? 10.618 -8.326 38.287 1.00 39.93 199 SER D CA 1
ATOM 6913 C C . SER D 1 199 ? 9.657 -9.401 37.815 1.00 33.12 199 SER D C 1
ATOM 6914 O O . SER D 1 199 ? 10.076 -10.440 37.275 1.00 33.56 199 SER D O 1
ATOM 6917 N N . ASP D 1 200 ? 8.373 -9.254 38.113 1.00 32.36 200 ASP D N 1
ATOM 6918 C CA . ASP D 1 200 ? 7.356 -10.253 37.702 1.00 35.36 200 ASP D CA 1
ATOM 6919 C C . ASP D 1 200 ? 7.322 -10.318 36.171 1.00 38.49 200 ASP D C 1
ATOM 6920 O O . ASP D 1 200 ? 7.085 -9.299 35.515 1.00 37.53 200 ASP D O 1
ATOM 6925 N N . PRO D 1 201 ? 7.505 -11.517 35.583 1.00 43.37 201 PRO D N 1
ATOM 6926 C CA . PRO D 1 201 ? 7.412 -11.617 34.110 1.00 40.50 201 PRO D CA 1
ATOM 6927 C C . PRO D 1 201 ? 6.030 -11.287 33.508 1.00 37.89 201 PRO D C 1
ATOM 6928 O O . PRO D 1 201 ? 5.916 -11.156 32.281 1.00 34.64 201 PRO D O 1
ATOM 6932 N N . GLY D 1 202 ? 4.981 -11.248 34.346 1.00 33.70 202 GLY D N 1
ATOM 6933 C CA . GLY D 1 202 ? 3.656 -10.773 33.927 1.00 29.80 202 GLY D CA 1
ATOM 6934 C C . GLY D 1 202 ? 3.480 -9.270 34.005 1.00 28.73 202 GLY D C 1
ATOM 6935 O O . GLY D 1 202 ? 2.422 -8.735 33.622 1.00 27.30 202 GLY D O 1
ATOM 6936 N N . ILE D 1 203 ? 4.472 -8.585 34.554 1.00 29.91 203 ILE D N 1
ATOM 6937 C CA . ILE D 1 203 ? 4.481 -7.134 34.625 1.00 31.47 203 ILE D CA 1
ATOM 6938 C C . ILE D 1 203 ? 5.561 -6.546 33.694 1.00 32.80 203 ILE D C 1
ATOM 6939 O O . ILE D 1 203 ? 5.285 -5.622 32.912 1.00 26.76 203 ILE D O 1
ATOM 6944 N N . ALA D 1 204 ? 6.786 -7.055 33.812 1.00 33.26 204 ALA D N 1
ATOM 6945 C CA . ALA D 1 204 ? 7.886 -6.794 32.835 1.00 34.30 204 ALA D CA 1
ATOM 6946 C C . ALA D 1 204 ? 7.653 -7.761 31.686 1.00 29.51 204 ALA D C 1
ATOM 6947 O O . ALA D 1 204 ? 8.218 -8.860 31.636 1.00 30.41 204 ALA D O 1
ATOM 6949 N N . PHE D 1 205 ? 6.743 -7.367 30.796 1.00 24.91 205 PHE D N 1
ATOM 6950 C CA . PHE D 1 205 ? 6.262 -8.276 29.777 1.00 23.50 205 PHE D CA 1
ATOM 6951 C C . PHE D 1 205 ? 6.347 -7.571 28.420 1.00 23.61 205 PHE D C 1
ATOM 6952 O O . PHE D 1 205 ? 5.768 -6.490 28.215 1.00 21.12 205 PHE D O 1
ATOM 6960 N N . ASP D 1 206 ? 7.054 -8.217 27.490 1.00 24.47 206 ASP D N 1
ATOM 6961 C CA . ASP D 1 206 ? 7.263 -7.693 26.122 1.00 25.74 206 ASP D CA 1
ATOM 6962 C C . ASP D 1 206 ? 6.285 -8.372 25.180 1.00 24.91 206 ASP D C 1
ATOM 6963 O O . ASP D 1 206 ? 6.473 -9.495 24.750 1.00 23.23 206 ASP D O 1
ATOM 6968 N N . MET D 1 207 ? 5.224 -7.650 24.843 1.00 22.97 207 MET D N 1
ATOM 6969 C CA . MET D 1 207 ? 4.262 -8.162 23.913 1.00 22.79 207 MET D CA 1
ATOM 6970 C C . MET D 1 207 ? 4.699 -8.115 22.447 1.00 22.04 207 MET D C 1
ATOM 6971 O O . MET D 1 207 ? 3.988 -8.621 21.593 1.00 20.37 207 MET D O 1
ATOM 6976 N N . TYR D 1 208 ? 5.803 -7.455 22.151 1.00 24.26 208 TYR D N 1
ATOM 6977 C CA . TYR D 1 208 ? 6.241 -7.244 20.744 1.00 29.82 208 TYR D CA 1
ATOM 6978 C C . TYR D 1 208 ? 7.335 -8.243 20.346 1.00 34.42 208 TYR D C 1
ATOM 6979 O O . TYR D 1 208 ? 8.333 -7.889 19.747 1.00 36.63 208 TYR D O 1
ATOM 6988 N N . THR D 1 209 ? 7.109 -9.485 20.718 1.00 36.53 209 THR D N 1
ATOM 6989 C CA A THR D 1 209 ? 8.054 -10.573 20.437 0.50 37.76 209 THR D CA 1
ATOM 6990 C CA B THR D 1 209 ? 8.057 -10.541 20.575 0.50 38.09 209 THR D CA 1
ATOM 6991 C C . THR D 1 209 ? 7.142 -11.732 20.317 1.00 36.69 209 THR D C 1
ATOM 6992 O O . THR D 1 209 ? 5.927 -11.605 20.451 1.00 37.04 209 THR D O 1
ATOM 6999 N N . ASP D 1 210 ? 7.721 -12.867 19.982 1.00 38.29 210 ASP D N 1
ATOM 7000 C CA . ASP D 1 210 ? 6.943 -14.035 19.843 1.00 40.75 210 ASP D CA 1
ATOM 7001 C C . ASP D 1 210 ? 6.819 -14.512 21.268 1.00 38.81 210 ASP D C 1
ATOM 7002 O O . ASP D 1 210 ? 7.822 -14.525 21.928 1.00 44.91 210 ASP D O 1
ATOM 7007 N N . PHE D 1 211 ? 5.620 -14.795 21.763 1.00 34.32 211 PHE D N 1
ATOM 7008 C CA . PHE D 1 211 ? 5.429 -15.503 23.013 1.00 30.12 211 PHE D CA 1
ATOM 7009 C C . PHE D 1 211 ? 4.248 -16.382 22.734 1.00 29.02 211 PHE D C 1
ATOM 7010 O O . PHE D 1 211 ? 3.457 -16.068 21.839 1.00 31.24 211 PHE D O 1
ATOM 7018 N N . ASP D 1 212 ? 4.148 -17.487 23.443 1.00 30.82 212 ASP D N 1
ATOM 7019 C CA . ASP D 1 212 ? 2.980 -18.389 23.353 1.00 34.72 212 ASP D CA 1
ATOM 7020 C C . ASP D 1 212 ? 2.119 -18.369 24.602 1.00 32.56 212 ASP D C 1
ATOM 7021 O O . ASP D 1 212 ? 1.027 -18.936 24.579 1.00 35.05 212 ASP D O 1
ATOM 7026 N N . SER D 1 213 ? 2.588 -17.713 25.670 1.00 32.48 213 SER D N 1
ATOM 7027 C CA . SER D 1 213 ? 1.788 -17.589 26.861 1.00 31.43 213 SER D CA 1
ATOM 7028 C C . SER D 1 213 ? 2.169 -16.401 27.701 1.00 30.65 213 SER D C 1
ATOM 7029 O O . SER D 1 213 ? 3.233 -15.773 27.516 1.00 25.85 213 SER D O 1
ATOM 7032 N N . TYR D 1 214 ? 1.233 -16.053 28.595 1.00 28.90 214 TYR D N 1
ATOM 7033 C CA . TYR D 1 214 ? 1.360 -14.889 29.456 1.00 26.71 214 TYR D CA 1
ATOM 7034 C C . TYR D 1 214 ? 1.120 -15.374 30.891 1.00 25.37 214 TYR D C 1
ATOM 7035 O O . TYR D 1 214 ? 0.075 -15.925 31.133 1.00 24.03 214 TYR D O 1
ATOM 7044 N N . PRO D 1 215 ? 2.081 -15.154 31.823 1.00 29.58 215 PRO D N 1
ATOM 7045 C CA . PRO D 1 215 ? 1.854 -15.505 33.227 1.00 27.99 215 PRO D CA 1
ATOM 7046 C C . PRO D 1 215 ? 1.091 -14.397 33.985 1.00 26.63 215 PRO D C 1
ATOM 7047 O O . PRO D 1 215 ? 1.637 -13.321 34.219 1.00 26.89 215 PRO D O 1
ATOM 7051 N N . ILE D 1 216 ? -0.142 -14.680 34.381 1.00 28.51 216 ILE D N 1
ATOM 7052 C CA . ILE D 1 216 ? -1.002 -13.693 35.053 1.00 28.71 216 ILE D CA 1
ATOM 7053 C C . ILE D 1 216 ? -0.472 -13.513 36.479 1.00 30.02 216 ILE D C 1
ATOM 7054 O O . ILE D 1 216 ? -0.314 -14.494 37.178 1.00 29.82 216 ILE D O 1
ATOM 7059 N N . PRO D 1 217 ? -0.147 -12.271 36.888 1.00 28.49 217 PRO D N 1
ATOM 7060 C CA . PRO D 1 217 ? 0.446 -12.108 38.196 1.00 28.85 217 PRO D CA 1
ATOM 7061 C C . PRO D 1 217 ? -0.516 -12.496 39.313 1.00 29.70 217 PRO D C 1
ATOM 7062 O O . PRO D 1 217 ? -1.754 -12.513 39.135 1.00 27.15 217 PRO D O 1
ATOM 7066 N N . GLY D 1 218 ? 0.088 -12.850 40.437 1.00 29.39 218 GLY D N 1
ATOM 7067 C CA . GLY D 1 218 ? -0.620 -13.176 41.657 1.00 30.50 218 GLY D CA 1
ATOM 7068 C C . GLY D 1 218 ? -0.867 -14.661 41.815 1.00 33.35 218 GLY D C 1
ATOM 7069 O O . GLY D 1 218 ? -0.444 -15.466 40.973 1.00 34.20 218 GLY D O 1
ATOM 7070 N N . PRO D 1 219 ? -1.576 -15.048 42.900 1.00 32.28 219 PRO D N 1
ATOM 7071 C CA . PRO D 1 219 ? -1.857 -16.465 43.143 1.00 29.85 219 PRO D CA 1
ATOM 7072 C C . PRO D 1 219 ? -2.847 -17.013 42.159 1.00 29.43 219 PRO D C 1
ATOM 7073 O O . PRO D 1 219 ? -3.502 -16.258 41.462 1.00 29.04 219 PRO D O 1
ATOM 7077 N N . PRO D 1 220 ? -3.003 -18.340 42.114 1.00 27.70 220 PRO D N 1
ATOM 7078 C CA . PRO D 1 220 ? -4.057 -18.867 41.286 1.00 24.51 220 PRO D CA 1
ATOM 7079 C C . PRO D 1 220 ? -5.430 -18.558 41.875 1.00 27.08 220 PRO D C 1
ATOM 7080 O O . PRO D 1 220 ? -5.536 -18.061 43.018 1.00 22.15 220 PRO D O 1
ATOM 7084 N N . VAL D 1 221 ? -6.468 -18.872 41.118 1.00 26.46 221 VAL D N 1
ATOM 7085 C CA . VAL D 1 221 ? -7.835 -18.611 41.540 1.00 29.69 221 VAL D CA 1
ATOM 7086 C C . VAL D 1 221 ? -8.095 -19.377 42.850 1.00 31.26 221 VAL D C 1
ATOM 7087 O O . VAL D 1 221 ? -7.702 -20.530 42.995 1.00 29.70 221 VAL D O 1
ATOM 7091 N N . TRP D 1 222 ? -8.687 -18.698 43.826 1.00 32.69 222 TRP D N 1
ATOM 7092 C CA . TRP D 1 222 ? -9.034 -19.306 45.148 1.00 34.42 222 TRP D CA 1
ATOM 7093 C C . TRP D 1 222 ? -9.911 -20.628 44.886 1.00 36.99 222 TRP D C 1
ATOM 7094 O O . TRP D 1 222 ? -10.854 -20.510 44.232 1.00 35.80 222 TRP D O 1
ATOM 7105 N N . ASP D 1 223 ? -9.731 -21.892 45.270 1.00 46.91 223 ASP D N 1
ATOM 7106 C CA . ASP D 1 223 ? -9.101 -22.526 46.397 1.00 58.98 223 ASP D CA 1
ATOM 7107 C C . ASP D 1 223 ? -10.409 -23.158 47.013 1.00 63.03 223 ASP D C 1
ATOM 7108 O O . ASP D 1 223 ? -10.672 -24.350 46.778 1.00 67.81 223 ASP D O 1
ATOM 7113 N N . ALA D 1 224 ? -11.232 -22.356 47.708 1.00 59.83 224 ALA D N 1
ATOM 7114 C CA . ALA D 1 224 ? -12.626 -22.656 48.046 1.00 61.06 224 ALA D CA 1
ATOM 7115 C C . ALA D 1 224 ? -12.823 -23.915 48.884 1.00 67.53 224 ALA D C 1
ATOM 7116 O O . ALA D 1 224 ? -13.711 -23.951 49.730 1.00 63.50 224 ALA D O 1
ATOM 7129 N N . THR E 1 2 ? -29.324 -24.843 32.479 1.00 21.85 2 THR E N 1
ATOM 7130 C CA . THR E 1 2 ? -30.772 -24.901 32.581 1.00 21.98 2 THR E CA 1
ATOM 7131 C C . THR E 1 2 ? -31.163 -25.056 34.056 1.00 20.38 2 THR E C 1
ATOM 7132 O O . THR E 1 2 ? -30.358 -25.531 34.868 1.00 19.31 2 THR E O 1
ATOM 7136 N N . ARG E 1 3 ? -32.385 -24.661 34.380 1.00 19.46 3 ARG E N 1
ATOM 7137 C CA . ARG E 1 3 ? -32.963 -24.932 35.708 1.00 21.32 3 ARG E CA 1
ATOM 7138 C C . ARG E 1 3 ? -34.451 -24.845 35.647 1.00 19.21 3 ARG E C 1
ATOM 7139 O O . ARG E 1 3 ? -35.035 -24.529 34.592 1.00 19.79 3 ARG E O 1
ATOM 7147 N N . MET E 1 4 ? -35.101 -25.206 36.748 1.00 19.31 4 MET E N 1
ATOM 7148 C CA . MET E 1 4 ? -36.551 -25.337 36.718 1.00 18.83 4 MET E CA 1
ATOM 7149 C C . MET E 1 4 ? -37.253 -24.006 36.977 1.00 19.96 4 MET E C 1
ATOM 7150 O O . MET E 1 4 ? -36.780 -23.193 37.770 1.00 19.39 4 MET E O 1
ATOM 7155 N N . PHE E 1 5 ? -38.397 -23.838 36.319 1.00 21.98 5 PHE E N 1
ATOM 7156 C CA . PHE E 1 5 ? -39.307 -22.698 36.578 1.00 23.14 5 PHE E CA 1
ATOM 7157 C C . PHE E 1 5 ? -40.451 -23.101 37.514 1.00 20.24 5 PHE E C 1
ATOM 7158 O O . PHE E 1 5 ? -40.712 -22.441 38.490 1.00 22.97 5 PHE E O 1
ATOM 7166 N N . SER E 1 6 ? -41.168 -24.170 37.194 1.00 21.41 6 SER E N 1
ATOM 7167 C CA . SER E 1 6 ? -42.314 -24.576 37.974 1.00 21.75 6 SER E CA 1
ATOM 7168 C C . SER E 1 6 ? -42.647 -26.038 37.791 1.00 21.70 6 SER E C 1
ATOM 7169 O O . SER E 1 6 ? -42.057 -26.745 36.974 1.00 20.70 6 SER E O 1
ATOM 7172 N N . VAL E 1 7 ? -43.612 -26.485 38.575 1.00 19.89 7 VAL E N 1
ATOM 7173 C CA . VAL E 1 7 ? -44.158 -27.813 38.486 1.00 19.86 7 VAL E CA 1
ATOM 7174 C C . VAL E 1 7 ? -45.640 -27.692 38.123 1.00 21.37 7 VAL E C 1
ATOM 7175 O O . VAL E 1 7 ? -46.331 -26.781 38.601 1.00 18.05 7 VAL E O 1
ATOM 7179 N N . TRP E 1 8 ? -46.118 -28.653 37.316 1.00 22.57 8 TRP E N 1
ATOM 7180 C CA . TRP E 1 8 ? -47.518 -28.773 36.968 1.00 24.65 8 TRP E CA 1
ATOM 7181 C C . TRP E 1 8 ? -48.019 -30.119 37.481 1.00 25.33 8 TRP E C 1
ATOM 7182 O O . TRP E 1 8 ? -47.314 -31.106 37.405 1.00 22.33 8 TRP E O 1
ATOM 7193 N N . VAL E 1 9 ? -49.245 -30.130 37.993 1.00 27.42 9 VAL E N 1
ATOM 7194 C CA . VAL E 1 9 ? -49.871 -31.325 38.535 1.00 31.21 9 VAL E CA 1
ATOM 7195 C C . VAL E 1 9 ? -51.087 -31.608 37.657 1.00 31.20 9 VAL E C 1
ATOM 7196 O O . VAL E 1 9 ? -52.018 -30.795 37.608 1.00 33.57 9 VAL E O 1
ATOM 7200 N N . ASN E 1 10 ? -51.080 -32.758 37.001 1.00 32.09 10 ASN E N 1
ATOM 7201 C CA . ASN E 1 10 ? -52.102 -33.142 36.038 1.00 36.65 10 ASN E CA 1
ATOM 7202 C C . ASN E 1 10 ? -52.450 -32.025 35.038 1.00 37.04 10 ASN E C 1
ATOM 7203 O O . ASN E 1 10 ? -53.621 -31.704 34.830 1.00 42.66 10 ASN E O 1
ATOM 7208 N N . GLY E 1 11 ? -51.423 -31.396 34.488 1.00 34.78 11 GLY E N 1
ATOM 7209 C CA . GLY E 1 11 ? -51.602 -30.305 33.537 1.00 35.17 11 GLY E CA 1
ATOM 7210 C C . GLY E 1 11 ? -51.964 -28.950 34.104 1.00 36.44 11 GLY E C 1
ATOM 7211 O O . GLY E 1 11 ? -52.169 -28.008 33.346 1.00 39.86 11 GLY E O 1
ATOM 7212 N N . VAL E 1 12 ? -52.026 -28.809 35.424 1.00 36.26 12 VAL E N 1
ATOM 7213 C CA . VAL E 1 12 ? -52.279 -27.514 36.053 1.00 34.40 12 VAL E CA 1
ATOM 7214 C C . VAL E 1 12 ? -50.992 -26.918 36.625 1.00 32.01 12 VAL E C 1
ATOM 7215 O O . VAL E 1 12 ? -50.390 -27.452 37.563 1.00 30.90 12 VAL E O 1
ATOM 7219 N N . ASP E 1 13 ? -50.595 -25.787 36.084 1.00 28.65 13 ASP E N 1
ATOM 7220 C CA . ASP E 1 13 ? -49.402 -25.088 36.527 1.00 30.08 13 ASP E CA 1
ATOM 7221 C C . ASP E 1 13 ? -49.548 -24.672 37.991 1.00 30.38 13 ASP E C 1
ATOM 7222 O O . ASP E 1 13 ? -50.451 -23.934 38.323 1.00 31.15 13 ASP E O 1
ATOM 7227 N N . GLN E 1 14 ? -48.620 -25.092 38.854 1.00 29.85 14 GLN E N 1
ATOM 7228 C CA . GLN E 1 14 ? -48.627 -24.653 40.267 1.00 30.24 14 GLN E CA 1
ATOM 7229 C C . GLN E 1 14 ? -48.024 -23.282 40.451 1.00 28.26 14 GLN E C 1
ATOM 7230 O O . GLN E 1 14 ? -48.025 -22.740 41.543 1.00 28.22 14 GLN E O 1
ATOM 7236 N N . GLY E 1 15 ? -47.509 -22.695 39.374 1.00 31.61 15 GLY E N 1
ATOM 7237 C CA . GLY E 1 15 ? -46.960 -21.327 39.415 1.00 33.23 15 GLY E CA 1
ATOM 7238 C C . GLY E 1 15 ? -45.492 -21.325 39.759 1.00 33.10 15 GLY E C 1
ATOM 7239 O O . GLY E 1 15 ? -44.992 -22.285 40.341 1.00 31.58 15 GLY E O 1
ATOM 7240 N N . ASP E 1 16 ? -44.801 -20.259 39.374 1.00 33.09 16 ASP E N 1
ATOM 7241 C CA . ASP E 1 16 ? -43.382 -20.094 39.631 1.00 32.04 16 ASP E CA 1
ATOM 7242 C C . ASP E 1 16 ? -43.005 -20.710 40.973 1.00 29.30 16 ASP E C 1
ATOM 7243 O O . ASP E 1 16 ? -43.435 -20.222 41.996 1.00 30.38 16 ASP E O 1
ATOM 7248 N N . GLY E 1 17 ? -42.134 -21.723 40.947 1.00 24.58 17 GLY E N 1
ATOM 7249 C CA . GLY E 1 17 ? -41.749 -22.447 42.131 1.00 23.42 17 GLY E CA 1
ATOM 7250 C C . GLY E 1 17 ? -40.390 -22.118 42.640 1.00 22.70 17 GLY E C 1
ATOM 7251 O O . GLY E 1 17 ? -39.988 -22.635 43.681 1.00 21.60 17 GLY E O 1
ATOM 7252 N N . GLN E 1 18 ? -39.686 -21.224 41.952 1.00 22.79 18 GLN E N 1
ATOM 7253 C CA . GLN E 1 18 ? -38.314 -20.934 42.314 1.00 24.25 18 GLN E CA 1
ATOM 7254 C C . GLN E 1 18 ? -38.180 -20.334 43.719 1.00 22.59 18 GLN E C 1
ATOM 7255 O O . GLN E 1 18 ? -38.749 -19.301 44.012 1.00 25.58 18 GLN E O 1
ATOM 7261 N N . ASN E 1 19 ? -37.379 -20.973 44.565 1.00 23.62 19 ASN E N 1
ATOM 7262 C CA . ASN E 1 19 ? -37.283 -20.648 45.999 1.00 24.49 19 ASN E CA 1
ATOM 7263 C C . ASN E 1 19 ? -38.615 -20.599 46.754 1.00 23.37 19 ASN E C 1
ATOM 7264 O O . ASN E 1 19 ? -38.685 -20.040 47.853 1.00 24.55 19 ASN E O 1
ATOM 7269 N N . VAL E 1 20 ? -39.619 -21.267 46.210 1.00 22.60 20 VAL E N 1
ATOM 7270 C CA . VAL E 1 20 ? -40.940 -21.408 46.810 1.00 25.18 20 VAL E CA 1
ATOM 7271 C C . VAL E 1 20 ? -41.113 -22.892 47.168 1.00 21.98 20 VAL E C 1
ATOM 7272 O O . VAL E 1 20 ? -41.177 -23.234 48.353 1.00 22.98 20 VAL E O 1
ATOM 7276 N N . TYR E 1 21 ? -41.182 -23.765 46.157 1.00 19.25 21 TYR E N 1
ATOM 7277 C CA . TYR E 1 21 ? -41.164 -25.212 46.393 1.00 17.40 21 TYR E CA 1
ATOM 7278 C C . TYR E 1 21 ? -40.022 -25.945 45.683 1.00 17.58 21 TYR E C 1
ATOM 7279 O O . TYR E 1 21 ? -39.869 -27.142 45.875 1.00 17.06 21 TYR E O 1
ATOM 7288 N N . ILE E 1 22 ? -39.246 -25.219 44.872 1.00 16.23 22 ILE E N 1
ATOM 7289 C CA . ILE E 1 22 ? -38.033 -25.744 44.241 1.00 17.14 22 ILE E CA 1
ATOM 7290 C C . ILE E 1 22 ? -36.843 -25.169 44.986 1.00 17.29 22 ILE E C 1
ATOM 7291 O O . ILE E 1 22 ? -36.809 -23.957 45.247 1.00 19.80 22 ILE E O 1
ATOM 7296 N N . ARG E 1 23 ? -35.876 -26.016 45.308 1.00 16.63 23 ARG E N 1
ATOM 7297 C CA . ARG E 1 23 ? -34.602 -25.569 45.887 1.00 18.62 23 ARG E CA 1
ATOM 7298 C C . ARG E 1 23 ? -33.670 -25.052 44.795 1.00 20.51 23 ARG E C 1
ATOM 7299 O O . ARG E 1 23 ? -32.677 -25.695 44.415 1.00 20.91 23 ARG E O 1
ATOM 7307 N N . THR E 1 24 ? -34.024 -23.886 44.315 1.00 21.10 24 THR E N 1
ATOM 7308 C CA . THR E 1 24 ? -33.445 -23.293 43.147 1.00 22.45 24 THR E CA 1
ATOM 7309 C C . THR E 1 24 ? -31.999 -22.905 43.375 1.00 25.88 24 THR E C 1
ATOM 7310 O O . THR E 1 24 ? -31.706 -22.195 44.318 1.00 25.29 24 THR E O 1
ATOM 7314 N N . PRO E 1 25 ? -31.071 -23.402 42.522 1.00 26.74 25 PRO E N 1
ATOM 7315 C CA . PRO E 1 25 ? -29.717 -22.898 42.646 1.00 26.84 25 PRO E CA 1
ATOM 7316 C C . PRO E 1 25 ? -29.599 -21.431 42.165 1.00 26.72 25 PRO E C 1
ATOM 7317 O O . PRO E 1 25 ? -30.418 -20.980 41.362 1.00 29.01 25 PRO E O 1
ATOM 7321 N N A PRO E 1 26 ? -28.564 -20.712 42.622 0.50 28.62 26 PRO E N 1
ATOM 7322 N N B PRO E 1 26 ? -28.571 -20.699 42.650 0.50 29.84 26 PRO E N 1
ATOM 7323 C CA A PRO E 1 26 ? -28.384 -19.309 42.240 0.50 29.56 26 PRO E CA 1
ATOM 7324 C CA B PRO E 1 26 ? -28.151 -19.478 41.998 0.50 31.51 26 PRO E CA 1
ATOM 7325 C C A PRO E 1 26 ? -28.200 -19.069 40.744 0.50 29.82 26 PRO E C 1
ATOM 7326 C C B PRO E 1 26 ? -27.487 -20.012 40.742 0.50 32.71 26 PRO E C 1
ATOM 7327 O O A PRO E 1 26 ? -28.577 -18.021 40.265 0.50 26.37 26 PRO E O 1
ATOM 7328 O O B PRO E 1 26 ? -26.745 -20.999 40.791 0.50 29.86 26 PRO E O 1
ATOM 7335 N N A ASN E 1 27 ? -27.640 -20.037 40.016 0.50 33.36 27 ASN E N 1
ATOM 7336 N N B ASN E 1 27 ? -27.870 -19.462 39.616 0.50 36.14 27 ASN E N 1
ATOM 7337 C CA A ASN E 1 27 ? -27.631 -19.962 38.543 0.50 38.09 27 ASN E CA 1
ATOM 7338 C CA B ASN E 1 27 ? -27.320 -19.883 38.326 0.50 36.87 27 ASN E CA 1
ATOM 7339 C C A ASN E 1 27 ? -27.717 -21.353 37.872 0.50 38.54 27 ASN E C 1
ATOM 7340 C C B ASN E 1 27 ? -27.645 -21.310 37.850 0.50 38.09 27 ASN E C 1
ATOM 7341 O O A ASN E 1 27 ? -27.969 -22.363 38.562 0.50 35.96 27 ASN E O 1
ATOM 7342 O O B ASN E 1 27 ? -27.939 -22.277 38.600 0.50 35.61 27 ASN E O 1
ATOM 7351 N N . THR E 1 28 ? -27.568 -21.384 36.537 1.00 38.54 28 THR E N 1
ATOM 7352 C CA . THR E 1 28 ? -27.735 -22.578 35.756 1.00 38.87 28 THR E CA 1
ATOM 7353 C C . THR E 1 28 ? -26.450 -23.422 35.587 1.00 38.99 28 THR E C 1
ATOM 7354 O O . THR E 1 28 ? -26.471 -24.387 34.837 1.00 36.58 28 THR E O 1
ATOM 7358 N N . ASP E 1 29 ? -25.367 -23.100 36.292 1.00 35.51 29 ASP E N 1
ATOM 7359 C CA . ASP E 1 29 ? -24.116 -23.895 36.230 1.00 33.96 29 ASP E CA 1
ATOM 7360 C C . ASP E 1 29 ? -24.269 -25.384 36.568 1.00 33.09 29 ASP E C 1
ATOM 7361 O O . ASP E 1 29 ? -24.998 -25.728 37.483 1.00 33.45 29 ASP E O 1
ATOM 7366 N N . PRO E 1 30 ? -23.555 -26.270 35.830 1.00 30.42 30 PRO E N 1
ATOM 7367 C CA . PRO E 1 30 ? -23.617 -27.700 36.123 1.00 29.35 30 PRO E CA 1
ATOM 7368 C C . PRO E 1 30 ? -22.831 -28.061 37.353 1.00 28.25 30 PRO E C 1
ATOM 7369 O O . PRO E 1 30 ? -21.949 -27.314 37.769 1.00 37.24 30 PRO E O 1
ATOM 7373 N N . ILE E 1 31 ? -23.119 -29.227 37.897 1.00 25.99 31 ILE E N 1
ATOM 7374 C CA . ILE E 1 31 ? -22.244 -29.910 38.828 1.00 25.85 31 ILE E CA 1
ATOM 7375 C C . ILE E 1 31 ? -21.451 -30.919 37.992 1.00 27.73 31 ILE E C 1
ATOM 7376 O O . ILE E 1 31 ? -22.019 -31.581 37.126 1.00 26.16 31 ILE E O 1
ATOM 7381 N N . LYS E 1 32 ? -20.144 -30.999 38.219 1.00 29.45 32 LYS E N 1
ATOM 7382 C CA . LYS E 1 32 ? -19.284 -31.983 37.533 1.00 29.93 32 LYS E CA 1
ATOM 7383 C C . LYS E 1 32 ? -18.521 -32.900 38.455 1.00 32.09 32 LYS E C 1
ATOM 7384 O O . LYS E 1 32 ? -18.220 -34.032 38.109 1.00 33.40 32 LYS E O 1
ATOM 7390 N N . ASP E 1 33 ? -18.225 -32.429 39.647 1.00 35.06 33 ASP E N 1
ATOM 7391 C CA . ASP E 1 33 ? -17.478 -33.208 40.605 1.00 33.05 33 ASP E CA 1
ATOM 7392 C C . ASP E 1 33 ? -18.402 -34.225 41.251 1.00 34.01 33 ASP E C 1
ATOM 7393 O O . ASP E 1 33 ? -19.258 -33.843 42.083 1.00 34.86 33 ASP E O 1
ATOM 7398 N N . LEU E 1 34 ? -18.158 -35.513 41.002 1.00 29.47 34 LEU E N 1
ATOM 7399 C CA . LEU E 1 34 ? -18.977 -36.560 41.595 1.00 29.51 34 LEU E CA 1
ATOM 7400 C C . LEU E 1 34 ? -18.863 -36.726 43.114 1.00 31.36 34 LEU E C 1
ATOM 7401 O O . LEU E 1 34 ? -19.634 -37.454 43.708 1.00 30.21 34 LEU E O 1
ATOM 7406 N N . ALA E 1 35 ? -17.897 -36.070 43.740 1.00 38.43 35 ALA E N 1
ATOM 7407 C CA . ALA E 1 35 ? -17.781 -36.044 45.212 1.00 41.81 35 ALA E CA 1
ATOM 7408 C C . ALA E 1 35 ? -18.496 -34.839 45.828 1.00 39.95 35 ALA E C 1
ATOM 7409 O O . ALA E 1 35 ? -18.540 -34.721 47.031 1.00 42.01 35 ALA E O 1
ATOM 7411 N N . SER E 1 36 ? -18.994 -33.915 45.021 1.00 45.06 36 SER E N 1
ATOM 7412 C CA . SER E 1 36 ? -19.615 -32.705 45.560 1.00 42.39 36 SER E CA 1
ATOM 7413 C C . SER E 1 36 ? -20.908 -33.059 46.315 1.00 45.27 36 SER E C 1
ATOM 7414 O O . SER E 1 36 ? -21.738 -33.815 45.795 1.00 41.50 36 SER E O 1
ATOM 7417 N N . PRO E 1 37 ? -21.095 -32.511 47.534 1.00 45.61 37 PRO E N 1
ATOM 7418 C CA . PRO E 1 37 ? -22.416 -32.659 48.181 1.00 44.92 37 PRO E CA 1
ATOM 7419 C C . PRO E 1 37 ? -23.563 -32.040 47.373 1.00 38.36 37 PRO E C 1
ATOM 7420 O O . PRO E 1 37 ? -24.695 -32.435 47.556 1.00 40.27 37 PRO E O 1
ATOM 7424 N N . ALA E 1 38 ? -23.259 -31.099 46.480 1.00 36.71 38 ALA E N 1
ATOM 7425 C CA . ALA E 1 38 ? -24.254 -30.493 45.579 1.00 33.25 38 ALA E CA 1
ATOM 7426 C C . ALA E 1 38 ? -24.755 -31.384 44.435 1.00 28.85 38 ALA E C 1
ATOM 7427 O O . ALA E 1 38 ? -25.680 -30.993 43.729 1.00 29.49 38 ALA E O 1
ATOM 7429 N N . LEU E 1 39 ? -24.179 -32.559 44.252 1.00 30.18 39 LEU E N 1
ATOM 7430 C CA . LEU E 1 39 ? -24.612 -33.467 43.188 1.00 28.12 39 LEU E CA 1
ATOM 7431 C C . LEU E 1 39 ? -26.087 -33.857 43.348 1.00 25.72 39 LEU E C 1
ATOM 7432 O O . LEU E 1 39 ? -26.796 -33.940 42.367 1.00 24.06 39 LEU E O 1
ATOM 7437 N N . ALA E 1 40 ? -26.541 -34.062 44.572 1.00 23.20 40 ALA E N 1
ATOM 7438 C CA . ALA E 1 40 ? -27.915 -34.538 44.787 1.00 24.55 40 ALA E CA 1
ATOM 7439 C C . ALA E 1 40 ? -28.922 -33.444 44.501 1.00 23.39 40 ALA E C 1
ATOM 7440 O O . ALA E 1 40 ? -29.816 -33.660 43.706 1.00 24.62 40 ALA E O 1
ATOM 7442 N N . CYS E 1 41 ? -28.764 -32.276 45.122 1.00 21.26 41 CYS E N 1
ATOM 7443 C CA . CYS E 1 41 ? -29.804 -31.233 45.093 1.00 22.30 41 CYS E CA 1
ATOM 7444 C C . CYS E 1 41 ? -29.279 -29.867 44.696 1.00 22.09 41 CYS E C 1
ATOM 7445 O O . CYS E 1 41 ? -29.963 -28.834 44.883 1.00 21.55 41 CYS E O 1
ATOM 7448 N N . ASN E 1 42 ? -28.090 -29.860 44.095 1.00 21.49 42 ASN E N 1
ATOM 7449 C CA . ASN E 1 42 ? -27.485 -28.629 43.598 1.00 22.94 42 ASN E CA 1
ATOM 7450 C C . ASN E 1 42 ? -27.030 -27.709 44.757 1.00 24.27 42 ASN E C 1
ATOM 7451 O O . ASN E 1 42 ? -27.068 -28.125 45.924 1.00 24.05 42 ASN E O 1
ATOM 7456 N N . VAL E 1 43 ? -26.532 -26.520 44.437 1.00 25.96 43 VAL E N 1
ATOM 7457 C CA . VAL E 1 43 ? -25.688 -25.811 45.396 1.00 29.42 43 VAL E CA 1
ATOM 7458 C C . VAL E 1 43 ? -26.494 -25.271 46.586 1.00 30.65 43 VAL E C 1
ATOM 7459 O O . VAL E 1 43 ? -25.959 -25.233 47.686 1.00 32.42 43 VAL E O 1
ATOM 7463 N N . LYS E 1 44 ? -27.778 -24.954 46.407 1.00 28.27 44 LYS E N 1
ATOM 7464 C CA . LYS E 1 44 ? -28.641 -24.635 47.561 1.00 28.06 44 LYS E CA 1
ATOM 7465 C C . LYS E 1 44 ? -29.461 -25.813 48.041 1.00 25.68 44 LYS E C 1
ATOM 7466 O O . LYS E 1 44 ? -30.527 -25.639 48.625 1.00 28.75 44 LYS E O 1
ATOM 7472 N N . GLY E 1 45 ? -28.975 -27.022 47.808 1.00 26.31 45 GLY E N 1
ATOM 7473 C CA . GLY E 1 45 ? -29.760 -28.222 48.043 1.00 26.25 45 GLY E CA 1
ATOM 7474 C C . GLY E 1 45 ? -30.194 -28.447 49.481 1.00 24.91 45 GLY E C 1
ATOM 7475 O O . GLY E 1 45 ? -31.180 -29.154 49.726 1.00 25.16 45 GLY E O 1
ATOM 7476 N N . GLY E 1 46 ? -29.386 -27.948 50.419 1.00 26.19 46 GLY E N 1
ATOM 7477 C CA . GLY E 1 46 ? -29.607 -28.106 51.853 1.00 24.77 46 GLY E CA 1
ATOM 7478 C C . GLY E 1 46 ? -30.396 -26.976 52.487 1.00 24.61 46 GLY E C 1
ATOM 7479 O O . GLY E 1 46 ? -30.636 -27.019 53.681 1.00 25.79 46 GLY E O 1
ATOM 7480 N N . GLU E 1 47 ? -30.813 -25.989 51.699 1.00 27.24 47 GLU E N 1
ATOM 7481 C CA . GLU E 1 47 ? -31.626 -24.868 52.191 1.00 29.48 47 GLU E CA 1
ATOM 7482 C C . GLU E 1 47 ? -33.102 -25.090 51.962 1.00 28.42 47 GLU E C 1
ATOM 7483 O O . GLU E 1 47 ? -33.527 -25.125 50.812 1.00 25.29 47 GLU E O 1
ATOM 7489 N N . PRO E 1 48 ? -33.908 -25.106 53.033 1.00 24.58 48 PRO E N 1
ATOM 7490 C CA . PRO E 1 48 ? -35.316 -25.329 52.793 1.00 23.20 48 PRO E CA 1
ATOM 7491 C C . PRO E 1 48 ? -36.001 -24.135 52.117 1.00 22.34 48 PRO E C 1
ATOM 7492 O O . PRO E 1 48 ? -35.569 -23.008 52.267 1.00 21.81 48 PRO E O 1
ATOM 7496 N N . VAL E 1 49 ? -37.069 -24.423 51.399 1.00 20.13 49 VAL E N 1
ATOM 7497 C CA . VAL E 1 49 ? -37.958 -23.411 50.854 1.00 20.44 49 VAL E CA 1
ATOM 7498 C C . VAL E 1 49 ? -39.344 -23.637 51.504 1.00 21.68 49 VAL E C 1
ATOM 7499 O O . VAL E 1 49 ? -39.607 -24.747 52.036 1.00 23.61 49 VAL E O 1
ATOM 7503 N N . PRO E 1 50 ? -40.194 -22.598 51.532 1.00 23.02 50 PRO E N 1
ATOM 7504 C CA . PRO E 1 50 ? -41.378 -22.632 52.416 1.00 22.67 50 PRO E CA 1
ATOM 7505 C C . PRO E 1 50 ? -42.557 -23.468 51.983 1.00 23.50 50 PRO E C 1
ATOM 7506 O O . PRO E 1 50 ? -43.354 -23.839 52.851 1.00 23.45 50 PRO E O 1
ATOM 7510 N N . GLN E 1 51 ? -42.647 -23.880 50.707 1.00 21.87 51 GLN E N 1
ATOM 7511 C CA . GLN E 1 51 ? -43.832 -24.626 50.236 1.00 23.81 51 GLN E CA 1
ATOM 7512 C C . GLN E 1 51 ? -43.570 -25.987 49.632 1.00 21.80 51 GLN E C 1
ATOM 7513 O O . GLN E 1 51 ? -42.414 -26.349 49.302 1.00 27.35 51 GLN E O 1
ATOM 7519 N N . PHE E 1 52 ? -44.611 -26.786 49.607 1.00 20.59 52 PHE E N 1
ATOM 7520 C CA . PHE E 1 52 ? -44.586 -28.135 49.027 1.00 22.45 52 PHE E CA 1
ATOM 7521 C C . PHE E 1 52 ? -45.572 -28.125 47.910 1.00 21.72 52 PHE E C 1
ATOM 7522 O O . PHE E 1 52 ? -46.628 -27.589 48.063 1.00 21.34 52 PHE E O 1
ATOM 7530 N N . VAL E 1 53 ? -45.244 -28.787 46.810 1.00 22.89 53 VAL E N 1
ATOM 7531 C CA . VAL E 1 53 ? -46.217 -29.047 45.775 1.00 22.67 53 VAL E CA 1
ATOM 7532 C C . VAL E 1 53 ? -47.214 -30.060 46.336 1.00 23.76 53 VAL E C 1
ATOM 7533 O O . VAL E 1 53 ? -46.833 -31.090 46.860 1.00 22.19 53 VAL E O 1
ATOM 7537 N N . SER E 1 54 ? -48.502 -29.772 46.190 1.00 25.84 54 SER E N 1
ATOM 7538 C CA . SER E 1 54 ? -49.542 -30.715 46.569 1.00 27.45 54 SER E CA 1
ATOM 7539 C C . SER E 1 54 ? -49.866 -31.635 45.427 1.00 27.52 54 SER E C 1
ATOM 7540 O O . SER E 1 54 ? -50.233 -31.174 44.357 1.00 26.06 54 SER E O 1
ATOM 7543 N N . ALA E 1 55 ? -49.772 -32.927 45.687 1.00 27.59 55 ALA E N 1
ATOM 7544 C CA . ALA E 1 55 ? -50.105 -33.915 44.690 1.00 32.27 55 ALA E CA 1
ATOM 7545 C C . ALA E 1 55 ? -50.551 -35.220 45.318 1.00 32.41 55 ALA E C 1
ATOM 7546 O O . ALA E 1 55 ? -50.404 -35.420 46.529 1.00 35.98 55 ALA E O 1
ATOM 7548 N N . SER E 1 56 ? -51.118 -36.082 44.485 1.00 29.10 56 SER E N 1
ATOM 7549 C CA . SER E 1 56 ? -51.518 -37.412 44.911 1.00 30.37 56 SER E CA 1
ATOM 7550 C C . SER E 1 56 ? -50.695 -38.456 44.199 1.00 29.00 56 SER E C 1
ATOM 7551 O O . SER E 1 56 ? -50.308 -38.263 43.065 1.00 27.62 56 SER E O 1
ATOM 7554 N N . ALA E 1 57 ? -50.466 -39.567 44.888 1.00 30.94 57 ALA E N 1
ATOM 7555 C CA . ALA E 1 57 ? -49.915 -40.767 44.280 1.00 31.37 57 ALA E CA 1
ATOM 7556 C C . ALA E 1 57 ? -50.687 -41.043 43.007 1.00 32.72 57 ALA E C 1
ATOM 7557 O O . ALA E 1 57 ? -51.918 -40.929 42.985 1.00 34.72 57 ALA E O 1
ATOM 7559 N N . GLY E 1 58 ? -49.963 -41.340 41.939 1.00 31.01 58 GLY E N 1
ATOM 7560 C CA . GLY E 1 58 ? -50.576 -41.583 40.625 1.00 31.21 58 GLY E CA 1
ATOM 7561 C C . GLY E 1 58 ? -50.674 -40.361 39.749 1.00 31.18 58 GLY E C 1
ATOM 7562 O O . GLY E 1 58 ? -50.802 -40.514 38.547 1.00 33.34 58 GLY E O 1
ATOM 7563 N N . ASP E 1 59 ? -50.595 -39.149 40.306 1.00 28.76 59 ASP E N 1
ATOM 7564 C CA . ASP E 1 59 ? -50.655 -37.927 39.478 1.00 30.65 59 ASP E CA 1
ATOM 7565 C C . ASP E 1 59 ? -49.536 -37.841 38.455 1.00 32.42 59 ASP E C 1
ATOM 7566 O O . ASP E 1 59 ? -48.456 -38.417 38.640 1.00 31.48 59 ASP E O 1
ATOM 7571 N N . LYS E 1 60 ? -49.822 -37.132 37.363 1.00 32.51 60 LYS E N 1
ATOM 7572 C CA . LYS E 1 60 ? -48.839 -36.827 36.364 1.00 33.56 60 LYS E CA 1
ATOM 7573 C C . LYS E 1 60 ? -48.248 -35.489 36.742 1.00 29.91 60 LYS E C 1
ATOM 7574 O O . LYS E 1 60 ? -48.966 -34.503 36.880 1.00 29.05 60 LYS E O 1
ATOM 7580 N N . LEU E 1 61 ? -46.941 -35.459 36.909 1.00 26.09 61 LEU E N 1
ATOM 7581 C CA . LEU E 1 61 ? -46.244 -34.219 37.201 1.00 25.07 61 LEU E CA 1
ATOM 7582 C C . LEU E 1 61 ? -45.475 -33.810 35.987 1.00 23.14 61 LEU E C 1
ATOM 7583 O O . LEU E 1 61 ? -44.959 -34.656 35.262 1.00 21.44 61 LEU E O 1
ATOM 7588 N N . THR E 1 62 ? -45.435 -32.506 35.766 1.00 23.47 62 THR E N 1
ATOM 7589 C CA . THR E 1 62 ? -44.601 -31.898 34.749 1.00 24.82 62 THR E CA 1
ATOM 7590 C C . THR E 1 62 ? -43.633 -30.950 35.406 1.00 22.06 62 THR E C 1
ATOM 7591 O O . THR E 1 62 ? -44.034 -30.077 36.201 1.00 23.32 62 THR E O 1
ATOM 7595 N N . PHE E 1 63 ? -42.354 -31.167 35.143 1.00 19.58 63 PHE E N 1
ATOM 7596 C CA . PHE E 1 63 ? -41.318 -30.256 35.639 1.00 19.06 63 PHE E CA 1
ATOM 7597 C C . PHE E 1 63 ? -40.953 -29.418 34.450 1.00 19.84 63 PHE E C 1
ATOM 7598 O O . PHE E 1 63 ? -40.643 -29.943 33.393 1.00 18.45 63 PHE E O 1
ATOM 7606 N N . GLU E 1 64 ? -41.028 -28.102 34.624 1.00 23.16 64 GLU E N 1
ATOM 7607 C CA . GLU E 1 64 ? -40.796 -27.176 33.529 1.00 23.33 64 GLU E CA 1
ATOM 7608 C C . GLU E 1 64 ? -39.463 -26.518 33.750 1.00 20.95 64 GLU E C 1
ATOM 7609 O O . GLU E 1 64 ? -39.199 -25.988 34.809 1.00 17.22 64 GLU E O 1
ATOM 7615 N N . TRP E 1 65 ? -38.644 -26.561 32.713 1.00 20.74 65 TRP E N 1
ATOM 7616 C CA . TRP E 1 65 ? -37.281 -26.049 32.734 1.00 21.05 65 TRP E CA 1
ATOM 7617 C C . TRP E 1 65 ? -37.162 -24.850 31.794 1.00 22.13 65 TRP E C 1
ATOM 7618 O O . TRP E 1 65 ? -37.976 -24.681 30.888 1.00 21.56 65 TRP E O 1
ATOM 7629 N N . TYR E 1 66 ? -36.133 -24.048 32.016 1.00 23.45 66 TYR E N 1
ATOM 7630 C CA . TYR E 1 66 ? -35.827 -22.923 31.129 1.00 24.54 66 TYR E CA 1
ATOM 7631 C C . TYR E 1 66 ? -34.332 -22.583 31.220 1.00 24.51 66 TYR E C 1
ATOM 7632 O O . TYR E 1 66 ? -33.626 -23.058 32.111 1.00 26.90 66 TYR E O 1
ATOM 7641 N N . ARG E 1 67 ? -33.853 -21.785 30.267 1.00 26.90 67 ARG E N 1
ATOM 7642 C CA . ARG E 1 67 ? -32.440 -21.398 30.240 1.00 28.22 67 ARG E CA 1
ATOM 7643 C C . ARG E 1 67 ? -32.184 -20.028 30.879 1.00 26.08 67 ARG E C 1
ATOM 7644 O O . ARG E 1 67 ? -31.449 -19.949 31.884 1.00 23.96 67 ARG E O 1
ATOM 7652 N N . VAL E 1 68 ? -32.784 -18.991 30.287 1.00 27.21 68 VAL E N 1
ATOM 7653 C CA . VAL E 1 68 ? -32.716 -17.614 30.824 1.00 31.13 68 VAL E CA 1
ATOM 7654 C C . VAL E 1 68 ? -34.109 -17.003 31.086 1.00 28.01 68 VAL E C 1
ATOM 7655 O O . VAL E 1 68 ? -34.256 -16.275 32.048 1.00 26.73 68 VAL E O 1
ATOM 7659 N N . LYS E 1 69 ? -35.078 -17.240 30.198 1.00 27.47 69 LYS E N 1
ATOM 7660 C CA . LYS E 1 69 ? -36.444 -16.799 30.384 1.00 32.32 69 LYS E CA 1
ATOM 7661 C C . LYS E 1 69 ? -37.438 -17.925 30.087 1.00 33.35 69 LYS E C 1
ATOM 7662 O O . LYS E 1 69 ? -37.150 -18.824 29.311 1.00 33.73 69 LYS E O 1
ATOM 7668 N N . ARG E 1 70 ? -38.549 -17.930 30.813 1.00 30.93 70 ARG E N 1
ATOM 7669 C CA . ARG E 1 70 ? -39.500 -18.999 30.719 1.00 32.29 70 ARG E CA 1
ATOM 7670 C C . ARG E 1 70 ? -39.882 -19.159 29.273 1.00 35.24 70 ARG E C 1
ATOM 7671 O O . ARG E 1 70 ? -40.059 -18.178 28.575 1.00 36.47 70 ARG E O 1
ATOM 7679 N N . GLY E 1 71 ? -39.973 -20.402 28.840 1.00 34.83 71 GLY E N 1
ATOM 7680 C CA . GLY E 1 71 ? -40.423 -20.729 27.501 1.00 34.36 71 GLY E CA 1
ATOM 7681 C C . GLY E 1 71 ? -39.436 -20.444 26.379 1.00 32.11 71 GLY E C 1
ATOM 7682 O O . GLY E 1 71 ? -39.838 -20.431 25.230 1.00 31.77 71 GLY E O 1
ATOM 7683 N N . ASP E 1 72 ? -38.159 -20.239 26.704 1.00 28.98 72 ASP E N 1
ATOM 7684 C CA . ASP E 1 72 ? -37.133 -19.940 25.706 1.00 26.84 72 ASP E CA 1
ATOM 7685 C C . ASP E 1 72 ? -36.611 -21.233 25.048 1.00 26.26 72 ASP E C 1
ATOM 7686 O O . ASP E 1 72 ? -37.350 -22.204 24.942 1.00 23.10 72 ASP E O 1
ATOM 7691 N N . ASP E 1 73 ? -35.330 -21.263 24.667 1.00 28.45 73 ASP E N 1
ATOM 7692 C CA . ASP E 1 73 ? -34.702 -22.457 24.057 1.00 26.60 73 ASP E CA 1
ATOM 7693 C C . ASP E 1 73 ? -34.364 -23.587 25.066 1.00 26.07 73 ASP E C 1
ATOM 7694 O O . ASP E 1 73 ? -33.963 -24.679 24.639 1.00 28.50 73 ASP E O 1
ATOM 7699 N N . ILE E 1 74 ? -34.532 -23.333 26.373 1.00 23.64 74 ILE E N 1
ATOM 7700 C CA . ILE E 1 74 ? -34.510 -24.334 27.474 1.00 22.87 74 ILE E CA 1
ATOM 7701 C C . ILE E 1 74 ? -33.092 -24.729 27.890 1.00 21.78 74 ILE E C 1
ATOM 7702 O O . ILE E 1 74 ? -32.725 -24.630 29.053 1.00 19.55 74 ILE E O 1
ATOM 7707 N N . ILE E 1 75 ? -32.327 -25.197 26.929 1.00 19.44 75 ILE E N 1
ATOM 7708 C CA . ILE E 1 75 ? -30.989 -25.654 27.150 1.00 20.18 75 ILE E CA 1
ATOM 7709 C C . ILE E 1 75 ? -30.317 -25.656 25.784 1.00 20.35 75 ILE E C 1
ATOM 7710 O O . ILE E 1 75 ? -30.950 -25.923 24.756 1.00 20.28 75 ILE E O 1
ATOM 7715 N N . ASP E 1 76 ? -29.029 -25.356 25.763 1.00 23.96 76 ASP E N 1
ATOM 7716 C CA . ASP E 1 76 ? -28.244 -25.416 24.513 1.00 26.60 76 ASP E CA 1
ATOM 7717 C C . ASP E 1 76 ? -28.426 -26.809 23.888 1.00 25.68 76 ASP E C 1
ATOM 7718 O O . ASP E 1 76 ? -28.203 -27.818 24.549 1.00 24.28 76 ASP E O 1
ATOM 7723 N N . PRO E 1 77 ? -28.810 -26.872 22.606 1.00 29.45 77 PRO E N 1
ATOM 7724 C CA . PRO E 1 77 ? -29.078 -28.204 22.008 1.00 30.41 77 PRO E CA 1
ATOM 7725 C C . PRO E 1 77 ? -27.842 -29.116 21.906 1.00 30.31 77 PRO E C 1
ATOM 7726 O O . PRO E 1 77 ? -28.005 -30.319 21.708 1.00 33.68 77 PRO E O 1
ATOM 7730 N N . SER E 1 78 ? -26.630 -28.580 22.064 1.00 29.95 78 SER E N 1
ATOM 7731 C CA . SER E 1 78 ? -25.430 -29.428 22.179 1.00 30.46 78 SER E CA 1
ATOM 7732 C C . SER E 1 78 ? -25.386 -30.290 23.417 1.00 27.82 78 SER E C 1
ATOM 7733 O O . SER E 1 78 ? -24.639 -31.274 23.435 1.00 27.38 78 SER E O 1
ATOM 7736 N N . HIS E 1 79 ? -26.165 -29.938 24.442 1.00 23.85 79 HIS E N 1
ATOM 7737 C CA . HIS E 1 79 ? -26.142 -30.601 25.742 1.00 25.50 79 HIS E CA 1
ATOM 7738 C C . HIS E 1 79 ? -26.918 -31.923 25.767 1.00 25.21 79 HIS E C 1
ATOM 7739 O O . HIS E 1 79 ? -27.768 -32.164 26.631 1.00 28.98 79 HIS E O 1
ATOM 7746 N N . SER E 1 80 ? -26.636 -32.819 24.853 1.00 22.64 80 SER E N 1
ATOM 7747 C CA . SER E 1 80 ? -27.410 -34.055 24.758 1.00 22.74 80 SER E CA 1
ATOM 7748 C C . SER E 1 80 ? -27.218 -34.923 25.976 1.00 22.78 80 SER E C 1
ATOM 7749 O O . SER E 1 80 ? -26.098 -35.085 26.429 1.00 25.57 80 SER E O 1
ATOM 7752 N N . GLY E 1 81 ? -28.287 -35.572 26.418 1.00 19.97 81 GLY E N 1
ATOM 7753 C CA . GLY E 1 81 ? -28.177 -36.593 27.401 1.00 18.12 81 GLY E CA 1
ATOM 7754 C C . GLY E 1 81 ? -29.497 -37.074 27.963 1.00 18.04 81 GLY E C 1
ATOM 7755 O O . GLY E 1 81 ? -30.570 -36.696 27.475 1.00 16.35 81 GLY E O 1
ATOM 7756 N N . PRO E 1 82 ? -29.425 -37.894 29.008 1.00 16.66 82 PRO E N 1
ATOM 7757 C CA . PRO E 1 82 ? -30.588 -38.425 29.645 1.00 17.00 82 PRO E CA 1
ATOM 7758 C C . PRO E 1 82 ? -31.234 -37.470 30.652 1.00 15.53 82 PRO E C 1
ATOM 7759 O O . PRO E 1 82 ? -30.626 -36.469 31.047 1.00 16.10 82 PRO E O 1
ATOM 7763 N N . ILE E 1 83 ? -32.451 -37.782 31.010 1.00 14.30 83 ILE E N 1
ATOM 7764 C CA . ILE E 1 83 ? -33.153 -37.109 32.065 1.00 15.21 83 ILE E CA 1
ATOM 7765 C C . ILE E 1 83 ? -33.718 -38.162 32.975 1.00 15.29 83 ILE E C 1
ATOM 7766 O O . ILE E 1 83 ? -34.495 -39.016 32.542 1.00 16.71 83 ILE E O 1
ATOM 7771 N N . THR E 1 84 ? -33.431 -38.031 34.258 1.00 14.94 84 THR E N 1
ATOM 7772 C CA . THR E 1 84 ? -33.894 -39.003 35.215 1.00 15.89 84 THR E CA 1
ATOM 7773 C C . THR E 1 84 ? -34.605 -38.293 36.366 1.00 15.56 84 THR E C 1
ATOM 7774 O O . THR E 1 84 ? -34.302 -37.148 36.687 1.00 14.41 84 THR E O 1
ATOM 7778 N N . THR E 1 85 ? -35.553 -39.006 36.959 1.00 15.08 85 THR E N 1
ATOM 7779 C CA . THR E 1 85 ? -36.339 -38.488 38.070 1.00 15.82 85 THR E CA 1
ATOM 7780 C C . THR E 1 85 ? -36.288 -39.515 39.211 1.00 17.54 85 THR E C 1
ATOM 7781 O O . THR E 1 85 ? -36.337 -40.734 38.973 1.00 16.81 85 THR E O 1
ATOM 7785 N N . TRP E 1 86 ? -36.146 -38.990 40.433 1.00 18.66 86 TRP E N 1
ATOM 7786 C CA . TRP E 1 86 ? -35.874 -39.748 41.633 1.00 18.37 86 TRP E CA 1
ATOM 7787 C C . TRP E 1 86 ? -36.703 -39.190 42.796 1.00 19.14 86 TRP E C 1
ATOM 7788 O O . TRP E 1 86 ? -37.225 -38.069 42.710 1.00 19.74 86 TRP E O 1
ATOM 7799 N N . ILE E 1 87 ? -36.842 -39.996 43.840 1.00 18.91 87 ILE E N 1
ATOM 7800 C CA . ILE E 1 87 ? -37.623 -39.661 45.006 1.00 19.80 87 ILE E CA 1
ATOM 7801 C C . ILE E 1 87 ? -36.894 -40.110 46.289 1.00 20.92 87 ILE E C 1
ATOM 7802 O O . ILE E 1 87 ? -36.204 -41.145 46.294 1.00 26.20 87 ILE E O 1
ATOM 7807 N N . ALA E 1 88 ? -36.976 -39.280 47.313 1.00 21.73 88 ALA E N 1
ATOM 7808 C CA . ALA E 1 88 ? -36.430 -39.552 48.662 1.00 21.82 88 ALA E CA 1
ATOM 7809 C C . ALA E 1 88 ? -37.396 -39.068 49.698 1.00 22.68 88 ALA E C 1
ATOM 7810 O O . ALA E 1 88 ? -38.149 -38.138 49.446 1.00 22.13 88 ALA E O 1
ATOM 7812 N N . ALA E 1 89 ? -37.400 -39.735 50.859 1.00 24.43 89 ALA E N 1
ATOM 7813 C CA . ALA E 1 89 ? -38.237 -39.293 51.978 1.00 23.79 89 ALA E CA 1
ATOM 7814 C C . ALA E 1 89 ? -37.755 -37.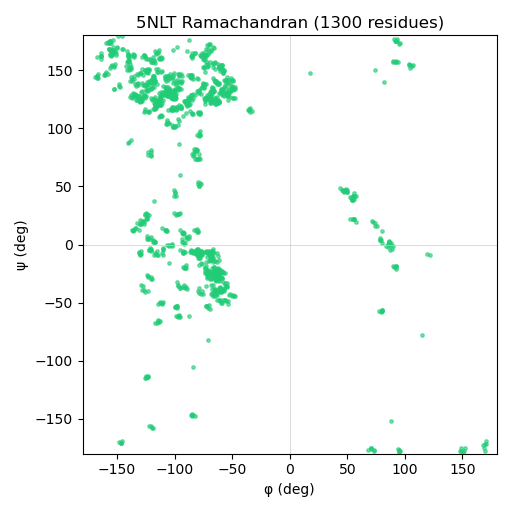937 52.451 1.00 23.61 89 ALA E C 1
ATOM 7815 O O . ALA E 1 89 ? -36.545 -37.673 52.472 1.00 22.62 89 ALA E O 1
ATOM 7817 N N . PHE E 1 90 ? -38.701 -37.064 52.788 1.00 22.68 90 PHE E N 1
ATOM 7818 C CA . PHE E 1 90 ? -38.374 -35.785 53.327 1.00 22.62 90 PHE E CA 1
ATOM 7819 C C . PHE E 1 90 ? -38.065 -36.003 54.817 1.00 23.50 90 PHE E C 1
ATOM 7820 O O . PHE E 1 90 ? -38.967 -36.010 55.623 1.00 25.08 90 PHE E O 1
ATOM 7828 N N . THR E 1 91 ? -36.787 -36.189 55.161 1.00 22.57 91 THR E N 1
ATOM 7829 C CA . THR E 1 91 ? -36.370 -36.477 56.567 1.00 23.03 91 THR E CA 1
ATOM 7830 C C . THR E 1 91 ? -36.390 -35.251 57.456 1.00 23.33 91 THR E C 1
ATOM 7831 O O . THR E 1 91 ? -36.809 -35.291 58.597 1.00 26.11 91 THR E O 1
ATOM 7835 N N . SER E 1 92 ? -35.955 -34.122 56.916 1.00 25.92 92 SER E N 1
ATOM 7836 C CA . SER E 1 92 ? -36.073 -32.847 57.618 1.00 25.52 92 SER E CA 1
ATOM 7837 C C . SER E 1 92 ? -35.858 -31.724 56.611 1.00 23.89 92 SER E C 1
ATOM 7838 O O . SER E 1 92 ? -35.299 -31.967 55.537 1.00 24.27 92 SER E O 1
ATOM 7841 N N . PRO E 1 93 ? -36.265 -30.492 56.944 1.00 22.82 93 PRO E N 1
ATOM 7842 C CA . PRO E 1 93 ? -36.014 -29.384 56.014 1.00 23.04 93 PRO E CA 1
ATOM 7843 C C . PRO E 1 93 ? -34.538 -29.089 55.706 1.00 24.60 93 PRO E C 1
ATOM 7844 O O . PRO E 1 93 ? -34.264 -28.548 54.637 1.00 23.09 93 PRO E O 1
ATOM 7848 N N . THR E 1 94 ? -33.607 -29.455 56.592 1.00 25.23 94 THR E N 1
ATOM 7849 C CA . THR E 1 94 ? -32.201 -29.251 56.303 1.00 23.26 94 THR E CA 1
ATOM 7850 C C . THR E 1 94 ? -31.540 -30.450 55.645 1.00 24.99 94 THR E C 1
ATOM 7851 O O . THR E 1 94 ? -30.321 -30.456 55.494 1.00 22.98 94 THR E O 1
ATOM 7855 N N . MET E 1 95 ? -32.310 -31.453 55.218 1.00 24.19 95 MET E N 1
ATOM 7856 C CA . MET E 1 95 ? -31.740 -32.483 54.370 1.00 26.51 95 MET E CA 1
ATOM 7857 C C . MET E 1 95 ? -31.156 -31.843 53.114 1.00 24.02 95 MET E C 1
ATOM 7858 O O . MET E 1 95 ? -31.647 -30.809 52.660 1.00 21.98 95 MET E O 1
ATOM 7863 N N . ASP E 1 96 ? -30.103 -32.457 52.575 1.00 24.57 96 ASP E N 1
ATOM 7864 C CA . ASP E 1 96 ? -29.502 -31.949 51.340 1.00 23.69 96 ASP E CA 1
ATOM 7865 C C . ASP E 1 96 ? -29.417 -32.982 50.208 1.00 23.79 96 ASP E C 1
ATOM 7866 O O . ASP E 1 96 ? -28.893 -32.687 49.170 1.00 25.05 96 ASP E O 1
ATOM 7871 N N . GLY E 1 97 ? -30.023 -34.149 50.404 1.00 25.26 97 GLY E N 1
ATOM 7872 C CA . GLY E 1 97 ? -30.063 -35.178 49.417 1.00 25.94 97 GLY E CA 1
ATOM 7873 C C . GLY E 1 97 ? -28.851 -36.075 49.417 1.00 26.07 97 GLY E C 1
ATOM 7874 O O . GLY E 1 97 ? -28.813 -37.016 48.638 1.00 29.17 97 GLY E O 1
ATOM 7875 N N . THR E 1 98 ? -27.889 -35.838 50.305 1.00 27.55 98 THR E N 1
ATOM 7876 C CA . THR E 1 98 ? -26.744 -36.761 50.438 1.00 26.73 98 THR E CA 1
ATOM 7877 C C . THR E 1 98 ? -27.188 -37.998 51.166 1.00 27.03 98 THR E C 1
ATOM 7878 O O . THR E 1 98 ? -28.254 -38.005 51.792 1.00 26.24 98 THR E O 1
ATOM 7882 N N . GLY E 1 99 ? -26.400 -39.054 51.014 1.00 26.51 99 GLY E N 1
ATOM 7883 C CA . GLY E 1 99 ? -26.652 -40.328 51.669 1.00 29.56 99 GLY E CA 1
ATOM 7884 C C . GLY E 1 99 ? -27.407 -41.328 50.812 1.00 31.55 99 GLY E C 1
ATOM 7885 O O . GLY E 1 99 ? -27.886 -40.985 49.709 1.00 30.09 99 GLY E O 1
ATOM 7886 N N . PRO E 1 100 ? -27.544 -42.556 51.319 1.00 29.45 100 PRO E N 1
ATOM 7887 C CA . PRO E 1 100 ? -28.266 -43.604 50.631 1.00 30.24 100 PRO E CA 1
ATOM 7888 C C . PRO E 1 100 ? -29.783 -43.476 50.768 1.00 31.16 100 PRO E C 1
ATOM 7889 O O . PRO E 1 100 ? -30.402 -44.225 51.531 1.00 31.11 100 PRO E O 1
ATOM 7893 N N . VAL E 1 101 ? -30.382 -42.555 49.999 1.00 29.88 101 VAL E N 1
ATOM 7894 C CA . VAL E 1 101 ? -31.792 -42.193 50.203 1.00 26.61 101 VAL E CA 1
ATOM 7895 C C . VAL E 1 101 ? -32.713 -42.200 48.975 1.00 23.56 101 VAL E C 1
ATOM 7896 O O . VAL E 1 101 ? -33.908 -42.066 49.127 1.00 21.26 101 VAL E O 1
ATOM 7900 N N . TRP E 1 102 ? -32.166 -42.370 47.770 1.00 23.57 102 TRP E N 1
ATOM 7901 C CA . TRP E 1 102 ? -32.915 -42.145 46.552 1.00 23.59 102 TRP E CA 1
ATOM 7902 C C . TRP E 1 102 ? -33.431 -43.429 45.862 1.00 22.84 102 TRP E C 1
ATOM 7903 O O . TRP E 1 102 ? -32.757 -44.453 45.846 1.00 20.85 102 TRP E O 1
ATOM 7914 N N . SER E 1 103 ? -34.614 -43.330 45.275 1.00 23.46 103 SER E N 1
ATOM 7915 C CA . SER E 1 103 ? -35.090 -44.296 44.322 1.00 23.13 103 SER E CA 1
ATOM 7916 C C . SER E 1 103 ? -35.454 -43.617 42.996 1.00 21.56 103 SER E C 1
ATOM 7917 O O . SER E 1 103 ? -36.067 -42.542 42.983 1.00 20.22 103 SER E O 1
ATOM 7920 N N . LYS E 1 104 ? -34.994 -44.203 41.897 1.00 21.49 104 LYS E N 1
ATOM 7921 C CA . LYS E 1 104 ? -35.346 -43.800 40.533 1.00 21.92 104 LYS E CA 1
ATOM 7922 C C . LYS E 1 104 ? -36.772 -44.157 40.200 1.00 23.31 104 LYS E C 1
ATOM 7923 O O . LYS E 1 104 ? -37.200 -45.291 40.370 1.00 23.77 104 LYS E O 1
ATOM 7929 N N . ILE E 1 105 ? -37.536 -43.169 39.749 1.00 22.24 105 ILE E N 1
ATOM 7930 C CA . ILE E 1 105 ? -38.922 -43.423 39.372 1.00 21.61 105 ILE E CA 1
ATOM 7931 C C . ILE E 1 105 ? -39.196 -43.220 37.897 1.00 19.89 105 ILE E C 1
ATOM 7932 O O . ILE E 1 105 ? -40.289 -43.537 37.427 1.00 19.82 105 ILE E O 1
ATOM 7937 N N . HIS E 1 106 ? -38.249 -42.667 37.157 1.00 19.95 106 HIS E N 1
ATOM 7938 C CA . HIS E 1 106 ? -38.458 -42.430 35.740 1.00 19.52 106 HIS E CA 1
ATOM 7939 C C . HIS E 1 106 ? -37.135 -42.113 35.075 1.00 19.01 106 HIS E C 1
ATOM 7940 O O . HIS E 1 106 ? -36.287 -41.459 35.672 1.00 17.58 106 HIS E O 1
ATOM 7947 N N . GLU E 1 107 ? -36.988 -42.524 33.826 1.00 18.45 107 GLU E N 1
ATOM 7948 C CA . GLU E 1 107 ? -35.794 -42.183 33.068 1.00 19.73 107 GLU E CA 1
ATOM 7949 C C . GLU E 1 107 ? -36.068 -42.199 31.573 1.00 20.23 107 GLU E C 1
ATOM 7950 O O . GLU E 1 107 ? -36.958 -42.921 31.096 1.00 21.97 107 GLU E O 1
ATOM 7956 N N . GLU E 1 108 ? -35.286 -41.417 30.860 1.00 22.15 108 GLU E N 1
ATOM 7957 C CA . GLU E 1 108 ? -35.251 -41.462 29.389 1.00 23.54 108 GLU E CA 1
ATOM 7958 C C . GLU E 1 108 ? -33.852 -41.098 28.999 1.00 22.00 108 GLU E C 1
ATOM 7959 O O . GLU E 1 108 ? -33.261 -40.188 29.586 1.00 20.40 108 GLU E O 1
ATOM 7965 N N . GLY E 1 109 ? -33.305 -41.819 28.020 1.00 20.33 109 GLY E N 1
ATOM 7966 C CA . GLY E 1 109 ? -31.929 -41.649 27.607 1.00 21.17 109 GLY E CA 1
ATOM 7967 C C . GLY E 1 109 ? -31.831 -41.393 26.120 1.00 23.49 109 GLY E C 1
ATOM 7968 O O . GLY E 1 109 ? -32.283 -40.353 25.630 1.00 21.54 109 GLY E O 1
ATOM 7969 N N . TYR E 1 110 ? -31.224 -42.324 25.404 1.00 24.71 110 TYR E N 1
ATOM 7970 C CA . TYR E 1 110 ? -31.029 -42.213 23.958 1.00 28.63 110 TYR E CA 1
ATOM 7971 C C . TYR E 1 110 ? -31.999 -43.159 23.240 1.00 31.75 110 TYR E C 1
ATOM 7972 O O . TYR E 1 110 ? -32.092 -44.332 23.590 1.00 29.40 110 TYR E O 1
ATOM 7981 N N . ASP E 1 111 ? -32.693 -42.636 22.230 1.00 31.86 111 ASP E N 1
ATOM 7982 C CA . ASP E 1 111 ? -33.597 -43.415 21.401 1.00 36.70 111 ASP E CA 1
ATOM 7983 C C . ASP E 1 111 ? -32.926 -43.613 20.042 1.00 38.21 111 ASP E C 1
ATOM 7984 O O . ASP E 1 111 ? -32.861 -42.691 19.229 1.00 35.34 111 ASP E O 1
ATOM 7989 N N . ALA E 1 112 ? -32.437 -44.822 19.801 1.00 41.50 112 ALA E N 1
ATOM 7990 C CA . ALA E 1 112 ? -31.744 -45.161 18.543 1.00 39.69 112 ALA E CA 1
ATOM 7991 C C . ALA E 1 112 ? -32.625 -45.048 17.301 1.00 38.27 112 ALA E C 1
ATOM 7992 O O . ALA E 1 112 ? -32.136 -44.713 16.228 1.00 37.03 112 ALA E O 1
ATOM 7994 N N . SER E 1 113 ? -33.920 -45.295 17.460 1.00 42.26 113 SER E N 1
ATOM 7995 C CA . SER E 1 113 ? -34.861 -45.286 16.345 1.00 46.08 113 SER E CA 1
ATOM 7996 C C . SER E 1 113 ? -35.106 -43.896 15.769 1.00 49.67 113 SER E C 1
ATOM 7997 O O . SER E 1 113 ? -35.561 -43.779 14.628 1.00 50.08 113 SER E O 1
ATOM 8000 N N . THR E 1 114 ? -34.873 -42.851 16.577 1.00 48.18 114 THR E N 1
ATOM 8001 C CA . THR E 1 114 ? -34.946 -41.461 16.107 1.00 44.59 114 THR E CA 1
ATOM 8002 C C . THR E 1 114 ? -33.616 -40.718 16.206 1.00 39.64 114 THR E C 1
ATOM 8003 O O . THR E 1 114 ? -33.557 -39.556 15.864 1.00 39.15 114 THR E O 1
ATOM 8007 N N . LYS E 1 115 ? -32.549 -41.394 16.641 1.00 37.22 115 LYS E N 1
ATOM 8008 C CA . LYS E 1 115 ? -31.253 -40.762 16.883 1.00 35.04 115 LYS E CA 1
ATOM 8009 C C . LYS E 1 115 ? -31.374 -39.478 17.708 1.00 32.85 115 LYS E C 1
ATOM 8010 O O . LYS E 1 115 ? -30.784 -38.442 17.377 1.00 32.87 115 LYS E O 1
ATOM 8016 N N . SER E 1 116 ? -32.146 -39.553 18.789 1.00 29.13 116 SER E N 1
ATOM 8017 C CA . SER E 1 116 ? -32.391 -38.393 19.610 1.00 25.74 116 SER E CA 1
ATOM 8018 C C . SER E 1 116 ? -32.399 -38.764 21.092 1.00 22.96 116 SER E C 1
ATOM 8019 O O . SER E 1 116 ? -32.477 -39.935 21.483 1.00 25.46 116 SER E O 1
ATOM 8022 N N . TRP E 1 117 ? -32.227 -37.747 21.902 1.00 20.52 117 TRP E N 1
ATOM 8023 C CA . TRP E 1 117 ? -32.068 -37.891 23.352 1.00 18.83 117 TRP E CA 1
ATOM 8024 C C . TRP E 1 117 ? -33.224 -37.292 24.115 1.00 19.10 117 TRP E C 1
ATOM 8025 O O . TRP E 1 117 ? -34.003 -36.500 23.571 1.00 16.31 117 TRP E O 1
ATOM 8036 N N . ALA E 1 118 ? -33.282 -37.621 25.416 1.00 19.11 118 ALA E N 1
ATOM 8037 C CA . ALA E 1 118 ? -34.261 -37.021 26.310 1.00 18.75 118 ALA E CA 1
ATOM 8038 C C . ALA E 1 118 ? -34.191 -35.503 26.220 1.00 19.27 118 ALA E C 1
ATOM 8039 O O . ALA E 1 118 ? -35.220 -34.853 26.124 1.00 19.41 118 ALA E O 1
ATOM 8041 N N . VAL E 1 119 ? -32.986 -34.953 26.198 1.00 19.86 119 VAL E N 1
ATOM 8042 C CA . VAL E 1 119 ? -32.813 -33.500 26.057 1.00 20.88 119 VAL E CA 1
ATOM 8043 C C . VAL E 1 119 ? -33.456 -32.902 24.796 1.00 21.67 119 VAL E C 1
ATOM 8044 O O . VAL E 1 119 ? -34.049 -31.831 24.855 1.00 18.98 119 VAL E O 1
ATOM 8048 N N . ASP E 1 120 ? -33.395 -33.603 23.665 1.00 20.12 120 ASP E N 1
ATOM 8049 C CA . ASP E 1 120 ? -34.033 -33.060 22.475 1.00 20.03 120 ASP E CA 1
ATOM 8050 C C . ASP E 1 120 ? -35.556 -33.038 22.618 1.00 20.70 120 ASP E C 1
ATOM 8051 O O . ASP E 1 120 ? -36.198 -32.125 22.143 1.00 21.47 120 ASP E O 1
ATOM 8056 N N . LYS E 1 121 ? -36.103 -34.071 23.233 1.00 19.03 121 LYS E N 1
ATOM 8057 C CA . LYS E 1 121 ? -37.496 -34.139 23.512 1.00 22.18 121 LYS E CA 1
ATOM 8058 C C . LYS E 1 121 ? -37.936 -33.038 24.476 1.00 22.16 121 LYS E C 1
ATOM 8059 O O . LYS E 1 121 ? -38.950 -32.384 24.251 1.00 21.00 121 LYS E O 1
ATOM 8065 N N . LEU E 1 122 ? -37.125 -32.774 25.495 1.00 22.68 122 LEU E N 1
ATOM 8066 C CA . LEU E 1 122 ? -37.337 -31.630 26.393 1.00 22.75 122 LEU E CA 1
ATOM 8067 C C . LEU E 1 122 ? -37.454 -30.308 25.594 1.00 23.73 122 LEU E C 1
ATOM 8068 O O . LEU E 1 122 ? -38.347 -29.486 25.871 1.00 19.59 122 LEU E O 1
ATOM 8073 N N . ILE E 1 123 ? -36.485 -30.058 24.707 1.00 22.19 123 ILE E N 1
ATOM 8074 C CA . ILE E 1 123 ? -36.468 -28.841 23.910 1.00 21.96 123 ILE E CA 1
ATOM 8075 C C . ILE E 1 123 ? -37.727 -28.791 23.043 1.00 24.02 123 ILE E C 1
ATOM 8076 O O . ILE E 1 123 ? -38.410 -27.779 23.017 1.00 24.39 123 ILE E O 1
ATOM 8081 N N . ALA E 1 124 ? -38.041 -29.885 22.366 1.00 25.83 124 ALA E N 1
ATOM 8082 C CA . ALA E 1 124 ? -39.233 -29.970 21.514 1.00 29.41 124 ALA E CA 1
ATOM 8083 C C . ALA E 1 124 ? -40.541 -29.743 22.300 1.00 31.26 124 ALA E C 1
ATOM 8084 O O . ALA E 1 124 ? -41.443 -29.063 21.820 1.00 31.96 124 ALA E O 1
ATOM 8086 N N . ASN E 1 125 ? -40.598 -30.236 23.532 1.00 32.06 125 ASN E N 1
ATOM 8087 C CA . ASN E 1 125 ? -41.720 -29.944 24.438 1.00 31.50 125 ASN E CA 1
ATOM 8088 C C . ASN E 1 125 ? -41.694 -28.588 25.139 1.00 28.49 125 ASN E C 1
ATOM 8089 O O . ASN E 1 125 ? -42.414 -28.392 26.111 1.00 30.74 125 ASN E O 1
ATOM 8094 N N . LYS E 1 126 ? -40.804 -27.684 24.737 1.00 29.33 126 LYS E N 1
ATOM 8095 C CA . LYS E 1 126 ? -40.705 -26.361 25.323 1.00 29.17 126 LYS E CA 1
ATOM 8096 C C . LYS E 1 126 ? -40.507 -26.428 26.821 1.00 28.23 126 LYS E C 1
ATOM 8097 O O . LYS E 1 126 ? -41.061 -25.638 27.590 1.00 26.18 126 LYS E O 1
ATOM 8103 N N . GLY E 1 127 ? -39.620 -27.329 27.237 1.00 25.25 127 GLY E N 1
ATOM 8104 C CA . GLY E 1 127 ? -39.165 -27.383 28.618 1.00 23.60 127 GLY E CA 1
ATOM 8105 C C . GLY E 1 127 ? -40.018 -28.182 29.568 1.00 22.26 127 GLY E C 1
ATOM 8106 O O . GLY E 1 127 ? -39.674 -28.266 30.760 1.00 25.05 127 GLY E O 1
ATOM 8107 N N . MET E 1 128 ? -41.079 -28.810 29.060 1.00 22.46 128 MET E N 1
ATOM 8108 C CA . MET E 1 128 ? -42.008 -29.574 29.849 1.00 23.59 128 MET E CA 1
ATOM 8109 C C . MET E 1 128 ? -41.538 -31.000 29.886 1.00 22.64 128 MET E C 1
ATOM 8110 O O . MET E 1 128 ? -41.389 -31.613 28.841 1.00 25.84 128 MET E O 1
ATOM 8115 N N . TRP E 1 129 ? -41.330 -31.538 31.082 1.00 21.14 129 TRP E N 1
ATOM 8116 C CA . TRP E 1 129 ? -40.917 -32.950 31.237 1.00 20.67 129 TRP E CA 1
ATOM 8117 C C . TRP E 1 129 ? -41.881 -33.683 32.165 1.00 21.32 129 TRP E C 1
ATOM 8118 O O . TRP E 1 129 ? -41.953 -33.358 33.365 1.00 22.15 129 TRP E O 1
ATOM 8129 N N . ASP E 1 130 ? -42.577 -34.678 31.631 1.00 20.01 130 ASP E N 1
ATOM 8130 C CA . ASP E 1 130 ? -43.606 -35.382 32.363 1.00 22.41 130 ASP E CA 1
ATOM 8131 C C . ASP E 1 130 ? -43.119 -36.662 32.990 1.00 22.15 130 ASP E C 1
ATOM 8132 O O . ASP E 1 130 ? -42.313 -37.370 32.390 1.00 22.92 130 ASP E O 1
ATOM 8137 N N . PHE E 1 131 ? -43.666 -36.997 34.141 1.00 20.74 131 PHE E N 1
ATOM 8138 C CA . PHE E 1 131 ? -43.513 -38.333 34.725 1.00 21.69 131 PHE E CA 1
ATOM 8139 C C . PHE E 1 131 ? -44.658 -38.578 35.670 1.00 23.51 131 PHE E C 1
ATOM 8140 O O . PHE E 1 131 ? -45.417 -37.648 35.975 1.00 24.16 131 PHE E O 1
ATOM 8148 N N . THR E 1 132 ? -44.835 -39.823 36.114 1.00 26.80 132 THR E N 1
ATOM 8149 C CA . THR E 1 132 ? -45.935 -40.129 37.038 1.00 28.98 132 THR E CA 1
ATOM 8150 C C . THR E 1 132 ? -45.376 -40.410 38.399 1.00 28.36 132 THR E C 1
ATOM 8151 O O . THR E 1 132 ? -44.390 -41.110 38.545 1.00 26.08 132 THR E O 1
ATOM 8155 N N . LEU E 1 133 ? -46.010 -39.832 39.395 1.00 28.40 133 LEU E N 1
ATOM 8156 C CA . LEU E 1 133 ? -45.774 -40.247 40.776 1.00 31.06 133 LEU E CA 1
ATOM 8157 C C . LEU E 1 133 ? -46.346 -41.649 40.923 1.00 28.97 133 LEU E C 1
ATOM 8158 O O . LEU E 1 133 ? -47.510 -41.831 40.652 1.00 29.52 133 LEU E O 1
ATOM 8163 N N . PRO E 1 134 ? -45.538 -42.640 41.334 1.00 28.91 134 PRO E N 1
ATOM 8164 C CA . PRO E 1 134 ? -46.078 -43.992 41.452 1.00 29.01 134 PRO E CA 1
ATOM 8165 C C . PRO E 1 134 ? -47.331 -44.069 42.313 1.00 30.32 134 PRO E C 1
ATOM 8166 O O . PRO E 1 134 ? -47.364 -43.536 43.415 1.00 29.35 134 PRO E O 1
ATOM 8170 N N . SER E 1 135 ? -48.376 -44.711 41.792 1.00 34.65 135 SER E N 1
ATOM 8171 C CA . SER E 1 135 ? -49.688 -44.780 42.477 1.00 34.51 135 SER E CA 1
ATOM 8172 C C . SER E 1 135 ? -49.649 -45.511 43.813 1.00 33.27 135 SER E C 1
ATOM 8173 O O . SER E 1 135 ? -50.437 -45.241 44.685 1.00 32.60 135 SER E O 1
ATOM 8176 N N . GLN E 1 136 ? -48.714 -46.434 43.955 1.00 34.63 136 GLN E N 1
ATOM 8177 C CA . GLN E 1 136 ? -48.544 -47.213 45.178 1.00 35.22 136 GLN E CA 1
ATOM 8178 C C . GLN E 1 136 ? -47.860 -46.435 46.296 1.00 35.84 136 GLN E C 1
ATOM 8179 O O . GLN E 1 136 ? -47.684 -46.968 47.384 1.00 34.87 136 GLN E O 1
ATOM 8185 N N . LEU E 1 137 ? -47.375 -45.226 46.004 1.00 34.58 137 LEU E N 1
ATOM 8186 C CA . LEU E 1 137 ? -46.553 -44.449 46.948 1.00 33.26 137 LEU E CA 1
ATOM 8187 C C . LEU E 1 137 ? -47.269 -44.140 48.256 1.00 30.15 137 LEU E C 1
ATOM 8188 O O . LEU E 1 137 ? -48.430 -43.698 48.268 1.00 31.38 137 LEU E O 1
ATOM 8193 N N . LYS E 1 138 ? -46.574 -44.407 49.351 1.00 30.61 138 LYS E N 1
ATOM 8194 C CA . LYS E 1 138 ? -47.101 -44.136 50.678 1.00 32.23 138 LYS E CA 1
ATOM 8195 C C . LYS E 1 138 ? -47.213 -42.629 50.839 1.00 32.35 138 LYS E C 1
ATOM 8196 O O . LYS E 1 138 ? -46.276 -41.920 50.505 1.00 31.03 138 LYS E O 1
ATOM 8202 N N . PRO E 1 139 ? -48.363 -42.136 51.331 1.00 36.61 139 PRO E N 1
ATOM 8203 C CA . PRO E 1 139 ? -48.444 -40.701 51.545 1.00 34.57 139 PRO E CA 1
ATOM 8204 C C . PRO E 1 139 ? -47.414 -40.187 52.552 1.00 32.37 139 PRO E C 1
ATOM 8205 O O . PRO E 1 139 ? -47.017 -40.904 53.455 1.00 26.38 139 PRO E O 1
ATOM 8209 N N . GLY E 1 140 ? -47.028 -38.926 52.371 1.00 31.18 140 GLY E N 1
ATOM 8210 C CA . GLY E 1 140 ? -46.000 -38.292 53.174 1.00 26.63 140 GLY E CA 1
ATOM 8211 C C . GLY E 1 140 ? -45.305 -37.246 52.340 1.00 25.21 140 GLY E C 1
ATOM 8212 O O . GLY E 1 140 ? -45.673 -36.997 51.181 1.00 24.38 140 GLY E O 1
ATOM 8213 N N . LYS E 1 141 ? -44.321 -36.618 52.955 1.00 22.51 141 LYS E N 1
ATOM 8214 C CA . LYS E 1 141 ? -43.558 -35.589 52.306 1.00 21.33 141 LYS E CA 1
ATOM 8215 C C . LYS E 1 141 ? -42.320 -36.201 51.713 1.00 20.25 141 LYS E C 1
ATOM 8216 O O . LYS E 1 141 ? -41.704 -37.067 52.315 1.00 18.13 141 LYS E O 1
ATOM 8222 N N . TYR E 1 142 ? -41.964 -35.745 50.511 1.00 19.94 142 TYR E N 1
ATOM 8223 C CA . TYR E 1 142 ? -40.848 -36.293 49.781 1.00 19.85 142 TYR E CA 1
ATOM 8224 C C . TYR E 1 142 ? -40.093 -35.186 49.101 1.00 18.71 142 TYR E C 1
ATOM 8225 O O . TYR E 1 142 ? -40.639 -34.136 48.802 1.00 18.94 142 TYR E O 1
ATOM 8234 N N . MET E 1 143 ? -38.846 -35.480 48.804 1.00 18.02 143 MET E N 1
ATOM 8235 C CA . MET E 1 143 ? -38.099 -34.691 47.853 1.00 19.47 143 MET E CA 1
ATOM 8236 C C . MET E 1 143 ? -38.145 -35.416 46.515 1.00 18.26 143 MET E C 1
ATOM 8237 O O . MET E 1 143 ? -37.797 -36.610 46.431 1.00 18.47 143 MET E O 1
ATOM 8242 N N . LEU E 1 144 ? -38.509 -34.689 45.468 1.00 17.03 144 LEU E N 1
ATOM 8243 C CA A LEU E 1 144 ? -38.356 -35.185 44.103 0.50 17.40 144 LEU E CA 1
ATOM 8244 C CA B LEU E 1 144 ? -38.353 -35.187 44.106 0.50 17.32 144 LEU E CA 1
ATOM 8245 C C . LEU E 1 144 ? -37.131 -34.589 43.492 1.00 17.80 144 LEU E C 1
ATOM 8246 O O . LEU E 1 144 ? -36.854 -33.423 43.684 1.00 18.04 144 LEU E O 1
ATOM 8255 N N . ARG E 1 145 ? -36.379 -35.394 42.742 1.00 17.08 145 ARG E N 1
ATOM 8256 C CA . ARG E 1 145 ? -35.163 -34.924 42.103 1.00 17.03 145 ARG E CA 1
ATOM 8257 C C . ARG E 1 145 ? -35.230 -35.225 40.614 1.00 16.99 145 ARG E C 1
ATOM 8258 O O . ARG E 1 145 ? -35.540 -36.346 40.210 1.00 15.90 145 ARG E O 1
ATOM 8266 N N . GLN E 1 146 ? -35.007 -34.202 39.798 1.00 17.77 146 GLN E N 1
ATOM 8267 C CA . GLN E 1 146 ? -34.916 -34.423 38.350 1.00 16.65 146 GLN E CA 1
ATOM 8268 C C . GLN E 1 146 ? -33.589 -33.919 37.926 1.00 17.27 146 GLN E C 1
ATOM 8269 O O . GLN E 1 146 ? -33.178 -32.817 38.310 1.00 17.42 146 GLN E O 1
ATOM 8275 N N . GLU E 1 147 ? -32.971 -34.669 37.028 1.00 17.01 147 GLU E N 1
ATOM 8276 C CA . GLU E 1 147 ? -31.613 -34.411 36.578 1.00 18.40 147 GLU E CA 1
ATOM 8277 C C . GLU E 1 147 ? -31.440 -34.547 35.078 1.00 16.24 147 GLU E C 1
ATOM 8278 O O . GLU E 1 147 ? -31.844 -35.546 34.510 1.00 19.20 147 GLU E O 1
ATOM 8284 N N . ILE E 1 148 ? -30.909 -33.512 34.456 1.00 16.23 148 ILE E N 1
ATOM 8285 C CA . ILE E 1 148 ? -30.493 -33.546 33.084 1.00 17.40 148 ILE E CA 1
ATOM 8286 C C . ILE E 1 148 ? -29.008 -33.743 33.132 1.00 17.15 148 ILE E C 1
ATOM 8287 O O . ILE E 1 148 ? -28.338 -33.074 33.898 1.00 20.37 148 ILE E O 1
ATOM 8292 N N . VAL E 1 149 ? -28.495 -34.641 32.328 1.00 17.17 149 VAL E N 1
ATOM 8293 C CA . VAL E 1 149 ? -27.050 -34.822 32.196 1.00 18.99 149 VAL E CA 1
ATOM 8294 C C . VAL E 1 149 ? -26.654 -34.481 30.781 1.00 18.72 149 VAL E C 1
ATOM 8295 O O . VAL E 1 149 ? -27.181 -35.073 29.859 1.00 19.47 149 VAL E O 1
ATOM 8299 N N . ALA E 1 150 ? -25.731 -33.531 30.613 1.00 17.46 150 ALA E N 1
ATOM 8300 C CA . ALA E 1 150 ? -25.271 -33.093 29.296 1.00 18.53 150 ALA E CA 1
ATOM 8301 C C . ALA E 1 150 ? -23.914 -33.767 28.992 1.00 22.05 150 ALA E C 1
ATOM 8302 O O . ALA E 1 150 ? -23.002 -33.743 29.819 1.00 18.44 150 ALA E O 1
ATOM 8304 N N . HIS E 1 151 ? -23.832 -34.431 27.844 1.00 24.15 151 HIS E N 1
ATOM 8305 C CA . HIS E 1 151 ? -22.669 -35.260 27.478 1.00 25.08 151 HIS E CA 1
ATOM 8306 C C . HIS E 1 151 ? -21.787 -34.704 26.383 1.00 25.81 151 HIS E C 1
ATOM 8307 O O . HIS E 1 151 ? -20.910 -35.397 25.886 1.00 24.72 151 HIS E O 1
ATOM 8314 N N . HIS E 1 152 ? -21.984 -33.444 26.034 1.00 28.93 152 HIS E N 1
ATOM 8315 C CA . HIS E 1 152 ? -21.117 -32.780 25.037 1.00 29.06 152 HIS E CA 1
ATOM 8316 C C . HIS E 1 152 ? -19.611 -32.781 25.361 1.00 30.33 152 HIS E C 1
ATOM 8317 O O . HIS E 1 152 ? -18.802 -32.655 24.447 1.00 29.37 152 HIS E O 1
ATOM 8324 N N . GLU E 1 153 ? -19.242 -32.896 26.638 1.00 29.33 153 GLU E N 1
ATOM 8325 C CA . GLU E 1 153 ? -17.821 -32.991 27.023 1.00 28.11 153 GLU E CA 1
ATOM 8326 C C . GLU E 1 153 ? -17.548 -34.219 27.871 1.00 26.71 153 GLU E C 1
ATOM 8327 O O . GLU E 1 153 ? -16.574 -34.238 28.616 1.00 28.12 153 GLU E O 1
ATOM 8333 N N . SER E 1 154 ? -18.376 -35.252 27.731 1.00 24.70 154 SER E N 1
ATOM 8334 C CA . SER E 1 154 ? -18.271 -36.453 28.543 1.00 25.67 154 SER E CA 1
ATOM 8335 C C . SER E 1 154 ? -17.264 -37.461 27.967 1.00 29.80 154 SER E C 1
ATOM 8336 O O . SER E 1 154 ? -16.978 -38.465 28.624 1.00 29.84 154 SER E O 1
ATOM 8339 N N . ASP E 1 155 ? -16.726 -37.184 26.776 1.00 30.84 155 ASP E N 1
ATOM 8340 C CA . ASP E 1 155 ? -15.604 -37.968 26.218 1.00 35.72 155 ASP E CA 1
ATOM 8341 C C . ASP E 1 155 ? -14.299 -37.900 27.021 1.00 35.60 155 ASP E C 1
ATOM 8342 O O . ASP E 1 155 ? -13.344 -38.594 26.685 1.00 39.61 155 ASP E O 1
ATOM 8347 N N . ALA E 1 156 ? -14.244 -37.037 28.035 1.00 36.81 156 ALA E N 1
ATOM 8348 C CA . ALA E 1 156 ? -13.246 -37.105 29.107 1.00 38.51 156 ALA E CA 1
ATOM 8349 C C . ALA E 1 156 ? -13.990 -37.132 30.443 1.00 40.18 156 ALA E C 1
ATOM 8350 O O . ALA E 1 156 ? -15.170 -36.764 30.500 1.00 43.56 156 ALA E O 1
ATOM 8352 N N . THR E 1 157 ? -13.324 -37.549 31.516 1.00 39.27 157 THR E N 1
ATOM 8353 C CA . THR E 1 157 ? -13.931 -37.529 32.855 1.00 39.69 157 THR E CA 1
ATOM 8354 C C . THR E 1 157 ? -13.330 -36.406 33.698 1.00 40.57 157 THR E C 1
ATOM 8355 O O . THR E 1 157 ? -12.132 -36.105 33.594 1.00 43.67 157 THR E O 1
ATOM 8359 N N . PHE E 1 158 ? -14.162 -35.802 34.552 1.00 39.62 158 PHE E N 1
ATOM 8360 C CA . PHE E 1 158 ? -13.761 -34.649 35.382 1.00 35.94 158 PHE E CA 1
ATOM 8361 C C . PHE E 1 158 ? -12.510 -34.914 36.266 1.00 37.99 158 PHE E C 1
ATOM 8362 O O . PHE E 1 158 ? -11.708 -34.006 36.483 1.00 37.13 158 PHE E O 1
ATOM 8370 N N . ASP E 1 159 ? -12.367 -36.137 36.780 1.00 41.66 159 ASP E N 1
ATOM 8371 C CA . ASP E 1 159 ? -11.230 -36.502 37.635 1.00 46.00 159 ASP E CA 1
ATOM 8372 C C . ASP E 1 159 ? -9.884 -36.497 36.891 1.00 47.00 159 ASP E C 1
ATOM 8373 O O . ASP E 1 159 ? -8.854 -36.269 37.518 1.00 55.08 159 ASP E O 1
ATOM 8378 N N . LYS E 1 160 ? -9.884 -36.696 35.574 1.00 45.50 160 LYS E N 1
ATOM 8379 C CA . LYS E 1 160 ? -8.651 -36.562 34.767 1.00 48.17 160 LYS E CA 1
ATOM 8380 C C . LYS E 1 160 ? -8.546 -35.220 34.090 1.00 45.35 160 LYS E C 1
ATOM 8381 O O . LYS E 1 160 ? -7.439 -34.679 33.944 1.00 48.91 160 LYS E O 1
ATOM 8387 N N . ASN E 1 161 ? -9.685 -34.648 33.716 1.00 44.61 161 ASN E N 1
ATOM 8388 C CA . ASN E 1 161 ? -9.708 -33.381 33.018 1.00 46.18 161 ASN E CA 1
ATOM 8389 C C . ASN E 1 161 ? -10.865 -32.531 33.545 1.00 47.63 161 ASN E C 1
ATOM 8390 O O . ASN E 1 161 ? -11.940 -32.520 32.962 1.00 46.18 161 ASN E O 1
ATOM 8395 N N . PRO E 1 162 ? -10.620 -31.759 34.619 1.00 48.02 162 PRO E N 1
ATOM 8396 C CA . PRO E 1 162 ? -11.665 -30.892 35.137 1.00 46.01 162 PRO E CA 1
ATOM 8397 C C . PRO E 1 162 ? -12.205 -29.773 34.215 1.00 48.03 162 PRO E C 1
ATOM 8398 O O . PRO E 1 162 ? -13.192 -29.119 34.580 1.00 44.29 162 PRO E O 1
ATOM 8402 N N . LYS E 1 163 ? -11.571 -29.524 33.072 1.00 46.52 163 LYS E N 1
ATOM 8403 C CA . LYS E 1 163 ? -12.158 -28.653 32.035 1.00 45.06 163 LYS E CA 1
ATOM 8404 C C . LYS E 1 163 ? -13.351 -29.310 31.321 1.00 41.32 163 LYS E C 1
ATOM 8405 O O . LYS E 1 163 ? -14.155 -28.621 30.697 1.00 40.17 163 LYS E O 1
ATOM 8411 N N . ARG E 1 164 ? -13.407 -30.635 31.335 1.00 37.88 164 ARG E N 1
ATOM 8412 C CA A ARG E 1 164 ? -14.428 -31.383 30.585 0.80 39.94 164 ARG E CA 1
ATOM 8413 C CA B ARG E 1 164 ? -14.405 -31.385 30.578 0.20 36.48 164 ARG E CA 1
ATOM 8414 C C . ARG E 1 164 ? -15.206 -32.230 31.575 1.00 35.91 164 ARG E C 1
ATOM 8415 O O . ARG E 1 164 ? -15.246 -31.897 32.777 1.00 36.64 164 ARG E O 1
ATOM 8430 N N . GLY E 1 165 ? -15.834 -33.306 31.105 1.00 35.78 165 GLY E N 1
ATOM 8431 C CA . GLY E 1 165 ? -16.637 -34.173 31.963 1.00 35.09 165 GLY E CA 1
ATOM 8432 C C . GLY E 1 165 ? -18.122 -33.937 31.752 1.00 31.32 165 GLY E C 1
ATOM 8433 O O . GLY E 1 165 ? -18.554 -32.857 31.333 1.00 29.98 165 GLY E O 1
ATOM 8434 N N . ALA E 1 166 ? -18.887 -34.982 32.056 1.00 28.66 166 ALA E N 1
ATOM 8435 C CA . ALA E 1 166 ? -20.331 -34.904 32.130 1.00 28.37 166 ALA E CA 1
ATOM 8436 C C . ALA E 1 166 ? -20.794 -33.746 33.026 1.00 26.41 166 ALA E C 1
ATOM 8437 O O . ALA E 1 166 ? -20.186 -33.451 34.040 1.00 24.97 166 ALA E O 1
ATOM 8439 N N . GLN E 1 167 ? -21.865 -33.089 32.599 1.00 25.50 167 GLN E N 1
ATOM 8440 C CA . GLN E 1 167 ? -22.469 -31.975 33.315 1.00 23.78 167 GLN E CA 1
ATOM 8441 C C . GLN E 1 167 ? -23.836 -32.361 33.839 1.00 21.59 167 GLN E C 1
ATOM 8442 O O . GLN E 1 167 ? -24.708 -32.752 33.065 1.00 22.04 167 GLN E O 1
ATOM 8448 N N . PHE E 1 168 ? -23.976 -32.287 35.148 1.00 21.50 168 PHE E N 1
ATOM 8449 C CA . PHE E 1 168 ? -25.172 -32.700 35.882 1.00 23.08 168 PHE E CA 1
ATOM 8450 C C . PHE E 1 168 ? -25.979 -31.451 36.315 1.00 21.71 168 PHE E C 1
ATOM 8451 O O . PHE E 1 168 ? -25.426 -30.505 36.897 1.00 21.49 168 PHE E O 1
ATOM 8459 N N . TYR E 1 169 ? -27.276 -31.449 36.011 1.00 19.28 169 TYR E N 1
ATOM 8460 C CA . TYR E 1 169 ? -28.194 -30.337 36.330 1.00 18.28 169 TYR E CA 1
ATOM 8461 C C . TYR E 1 169 ? -29.327 -30.895 37.171 1.00 18.03 169 TYR E C 1
ATOM 8462 O O . TYR E 1 169 ? -30.407 -31.149 36.660 1.00 18.87 169 TYR E O 1
ATOM 8471 N N . PRO E 1 170 ? -29.091 -31.091 38.478 1.00 18.79 170 PRO E N 1
ATOM 8472 C CA . PRO E 1 170 ? -30.112 -31.598 39.359 1.00 18.41 170 PRO E CA 1
ATOM 8473 C C . PRO E 1 170 ? -31.002 -30.486 39.877 1.00 18.63 170 PRO E C 1
ATOM 8474 O O . PRO E 1 170 ? -30.517 -29.375 40.143 1.00 18.44 170 PRO E O 1
ATOM 8478 N N . SER E 1 171 ? -32.285 -30.798 40.032 1.00 19.30 171 SER E N 1
ATOM 8479 C CA . SER E 1 171 ? -33.254 -29.910 40.652 1.00 18.22 171 SER E CA 1
ATOM 8480 C C . SER E 1 171 ? -34.077 -30.710 41.643 1.00 18.52 171 SER E C 1
ATOM 8481 O O . SER E 1 171 ? -34.661 -31.729 41.292 1.00 19.02 171 SER E O 1
ATOM 8484 N N . CYS E 1 172 ? -34.176 -30.202 42.870 1.00 18.68 172 CYS E N 1
ATOM 8485 C CA . CYS E 1 172 ? -34.918 -30.868 43.945 1.00 19.48 172 CYS E CA 1
ATOM 8486 C C . CYS E 1 172 ? -36.189 -30.078 44.320 1.00 18.91 172 CYS E C 1
ATOM 8487 O O . CYS E 1 172 ? -36.164 -28.849 44.467 1.00 20.22 172 CYS E O 1
ATOM 8490 N N . VAL E 1 173 ? -37.302 -30.795 44.361 1.00 18.17 173 VAL E N 1
ATOM 8491 C CA . VAL E 1 173 ? -38.595 -30.231 44.582 1.00 19.01 173 VAL E CA 1
ATOM 8492 C C . VAL E 1 173 ? -39.209 -30.845 45.828 1.00 18.89 173 VAL E C 1
ATOM 8493 O O . VAL E 1 173 ? -39.265 -32.056 45.949 1.00 17.48 173 VAL E O 1
ATOM 8497 N N . GLN E 1 174 ? -39.764 -29.999 46.688 1.00 17.94 174 GLN E N 1
ATOM 8498 C CA . GLN E 1 174 ? -40.494 -30.476 47.861 1.00 18.26 174 GLN E CA 1
ATOM 8499 C C . GLN E 1 174 ? -41.935 -30.803 47.480 1.00 18.96 174 GLN E C 1
ATOM 8500 O O . GLN E 1 174 ? -42.646 -29.951 46.955 1.00 18.05 174 GLN E O 1
ATOM 8506 N N . VAL E 1 175 ? -42.366 -32.025 47.790 1.00 19.31 175 VAL E N 1
ATOM 8507 C CA . VAL E 1 175 ? -43.698 -32.474 47.421 1.00 20.89 175 VAL E CA 1
ATOM 8508 C C . VAL E 1 175 ? -44.383 -33.124 48.606 1.00 21.68 175 VAL E C 1
ATOM 8509 O O . VAL E 1 175 ? -43.778 -33.907 49.351 1.00 21.72 175 VAL E O 1
ATOM 8513 N N . ASP E 1 176 ? -45.664 -32.810 48.760 1.00 23.75 176 ASP E N 1
ATOM 8514 C CA . ASP E 1 176 ? -46.470 -33.402 49.824 1.00 24.80 176 ASP E CA 1
ATOM 8515 C C . ASP E 1 176 ? -47.496 -34.290 49.156 1.00 24.08 176 ASP E C 1
ATOM 8516 O O . ASP E 1 176 ? -48.396 -33.802 48.458 1.00 20.17 176 ASP E O 1
ATOM 8521 N N . VAL E 1 177 ? -47.319 -35.590 49.341 1.00 25.50 177 VAL E N 1
ATOM 8522 C CA . VAL E 1 177 ? -48.075 -36.590 48.607 1.00 27.73 177 VAL E CA 1
ATOM 8523 C C . VAL E 1 177 ? -49.242 -37.141 49.418 1.00 29.77 177 VAL E C 1
ATOM 8524 O O . VAL E 1 177 ? -49.043 -37.722 50.485 1.00 30.21 177 VAL E O 1
ATOM 8528 N N . LYS E 1 178 ? -50.448 -36.890 48.929 1.00 35.10 178 LYS E N 1
ATOM 8529 C CA . LYS E 1 178 ? -51.663 -37.647 49.327 1.00 41.86 178 LYS E CA 1
ATOM 8530 C C . LYS E 1 178 ? -51.744 -39.026 48.742 1.00 41.72 178 LYS E C 1
ATOM 8531 O O . LYS E 1 178 ? -51.553 -39.161 47.571 1.00 36.08 178 LYS E O 1
ATOM 8537 N N . GLY E 1 179 ? -52.085 -40.037 49.547 1.00 45.68 179 GLY E N 1
ATOM 8538 C CA . GLY E 1 179 ? -52.119 -41.412 49.055 1.00 48.10 179 GLY E CA 1
ATOM 8539 C C . GLY E 1 179 ? -53.448 -41.740 48.395 1.00 52.60 179 GLY E C 1
ATOM 8540 O O . GLY E 1 179 ? -54.449 -41.022 48.563 1.00 51.27 179 GLY E O 1
ATOM 8541 N N . VAL E 1 180 ? -53.445 -42.810 47.603 1.00 50.60 180 VAL E N 1
ATOM 8542 C CA . VAL E 1 180 ? -54.650 -43.358 47.028 1.00 52.13 180 VAL E CA 1
ATOM 8543 C C . VAL E 1 180 ? -54.874 -44.873 47.431 1.00 55.67 180 VAL E C 1
ATOM 8544 O O . VAL E 1 180 ? -55.449 -45.574 46.663 1.00 58.94 180 VAL E O 1
ATOM 8548 N N . GLY E 1 181 ? -54.391 -45.468 48.535 1.00 59.10 181 GLY E N 1
ATOM 8549 C CA . GLY E 1 181 ? -53.395 -45.014 49.422 1.00 57.78 181 GLY E CA 1
ATOM 8550 C C . GLY E 1 181 ? -52.052 -45.478 48.889 1.00 58.97 181 GLY E C 1
ATOM 8551 O O . GLY E 1 181 ? -51.226 -44.657 48.498 1.00 61.53 181 GLY E O 1
ATOM 8552 N N . GLY E 1 182 ? -51.882 -46.802 48.795 1.00 49.13 182 GLY E N 1
ATOM 8553 C CA . GLY E 1 182 ? -50.590 -47.423 48.581 1.00 42.81 182 GLY E CA 1
ATOM 8554 C C . GLY E 1 182 ? -49.817 -47.325 49.876 1.00 42.34 182 GLY E C 1
ATOM 8555 O O . GLY E 1 182 ? -49.984 -46.354 50.635 1.00 40.74 182 GLY E O 1
ATOM 8556 N N . ASP E 1 183 ? -48.939 -48.301 50.109 1.00 40.98 183 ASP E N 1
ATOM 8557 C CA . ASP E 1 183 ? -48.013 -48.275 51.252 1.00 44.83 183 ASP E CA 1
ATOM 8558 C C . ASP E 1 183 ? -46.550 -48.455 50.848 1.00 40.64 183 ASP E C 1
ATOM 8559 O O . ASP E 1 183 ? -45.721 -48.716 51.715 1.00 38.49 183 ASP E O 1
ATOM 8564 N N . ALA E 1 184 ? -46.202 -48.259 49.572 1.00 39.64 184 ALA E N 1
ATOM 8565 C CA . ALA E 1 184 ? -44.824 -48.516 49.119 1.00 37.61 184 ALA E CA 1
ATOM 8566 C C . ALA E 1 184 ? -43.898 -47.362 49.504 1.00 35.47 184 ALA E C 1
ATOM 8567 O O . ALA E 1 184 ? -44.238 -46.179 49.313 1.00 33.81 184 ALA E O 1
ATOM 8569 N N . VAL E 1 185 ? -42.772 -47.712 50.118 1.00 31.74 185 VAL E N 1
ATOM 8570 C CA . VAL E 1 185 ? -41.800 -46.736 50.603 1.00 31.28 185 VAL E CA 1
ATOM 8571 C C . VAL E 1 185 ? -40.561 -46.938 49.751 1.00 30.76 185 VAL E C 1
ATOM 8572 O O . VAL E 1 185 ? -40.077 -48.046 49.640 1.00 31.31 185 VAL E O 1
ATOM 8576 N N . PRO E 1 186 ? -40.080 -45.867 49.104 1.00 31.85 186 PRO E N 1
ATOM 8577 C CA . PRO E 1 186 ? -38.930 -45.969 48.242 1.00 30.17 186 PRO E CA 1
ATOM 8578 C C . PRO E 1 186 ? -37.777 -46.571 48.996 1.00 31.48 186 PRO E C 1
ATOM 8579 O O . PRO E 1 186 ? -37.467 -46.104 50.077 1.00 30.82 186 PRO E O 1
ATOM 8583 N N . ASP E 1 187 ? -37.156 -47.599 48.438 1.00 33.09 187 ASP E N 1
ATOM 8584 C CA . ASP E 1 187 ? -36.188 -48.377 49.194 1.00 36.12 187 ASP E CA 1
ATOM 8585 C C . ASP E 1 187 ? -34.929 -48.731 48.439 1.00 37.14 187 ASP E C 1
ATOM 8586 O O . ASP E 1 187 ? -34.157 -49.553 48.909 1.00 42.59 187 ASP E O 1
ATOM 8591 N N . GLN E 1 188 ? -34.669 -48.125 47.288 1.00 34.21 188 GLN E N 1
ATOM 8592 C CA . GLN E 1 188 ? -33.398 -48.435 46.587 1.00 33.71 188 GLN E CA 1
ATOM 8593 C C . GLN E 1 188 ? -32.195 -47.880 47.339 1.00 30.89 188 GLN E C 1
ATOM 8594 O O . GLN E 1 188 ? -31.086 -48.370 47.185 1.00 28.27 188 GLN E O 1
ATOM 8600 N N . ALA E 1 189 ? -32.411 -46.817 48.115 1.00 30.71 189 ALA E N 1
ATOM 8601 C CA . ALA E 1 189 ? -31.358 -46.204 48.943 1.00 32.51 189 ALA E CA 1
ATOM 8602 C C . ALA E 1 189 ? -30.088 -45.842 48.159 1.00 31.04 189 ALA E C 1
ATOM 8603 O O . ALA E 1 189 ? -28.964 -45.994 48.658 1.00 32.05 189 ALA E O 1
ATOM 8605 N N . PHE E 1 190 ? -30.265 -45.330 46.946 1.00 30.27 190 PHE E N 1
ATOM 8606 C CA . PHE E 1 190 ? -29.149 -44.939 46.097 1.00 27.17 190 PHE E CA 1
ATOM 8607 C C . PHE E 1 190 ? -28.516 -43.656 46.588 1.00 26.23 190 PHE E C 1
ATOM 8608 O O . PHE E 1 190 ? -29.189 -42.721 47.000 1.00 31.16 190 PHE E O 1
ATOM 8616 N N . ASP E 1 191 ? -27.197 -43.624 46.570 1.00 27.44 191 ASP E N 1
ATOM 8617 C CA . ASP E 1 191 ? -26.412 -42.497 47.044 1.00 28.18 191 ASP E CA 1
ATOM 8618 C C . ASP E 1 191 ? -25.660 -41.988 45.831 1.00 27.73 191 ASP E C 1
ATOM 8619 O O . ASP E 1 191 ? -24.853 -42.727 45.262 1.00 24.31 191 ASP E O 1
ATOM 8624 N N . PHE E 1 192 ? -25.874 -40.731 45.452 1.00 27.47 192 PHE E N 1
ATOM 8625 C CA . PHE E 1 192 ? -25.223 -40.199 44.237 1.00 28.77 192 PHE E CA 1
ATOM 8626 C C . PHE E 1 192 ? -23.687 -40.115 44.327 1.00 29.47 192 PHE E C 1
ATOM 8627 O O . PHE E 1 192 ? -22.991 -40.484 43.384 1.00 30.23 192 PHE E O 1
ATOM 8635 N N . ASN E 1 193 ? -23.176 -39.637 45.456 1.00 33.62 193 ASN E N 1
ATOM 8636 C CA . ASN E 1 193 ? -21.729 -39.498 45.644 1.00 35.98 193 ASN E CA 1
ATOM 8637 C C . ASN E 1 193 ? -20.991 -40.833 45.694 1.00 35.98 193 ASN E C 1
ATOM 8638 O O . ASN E 1 193 ? -19.863 -40.928 45.282 1.00 41.94 193 ASN E O 1
ATOM 8643 N N . LYS E 1 194 ? -21.665 -41.882 46.130 1.00 39.59 194 LYS E N 1
ATOM 8644 C CA . LYS E 1 194 ? -21.112 -43.218 46.101 1.00 45.33 194 LYS E CA 1
ATOM 8645 C C . LYS E 1 194 ? -21.427 -43.973 44.800 1.00 43.36 194 LYS E C 1
ATOM 8646 O O . LYS E 1 194 ? -20.587 -44.716 44.297 1.00 34.87 194 LYS E O 1
ATOM 8652 N N . GLY E 1 195 ? -22.623 -43.770 44.249 1.00 35.93 195 GLY E N 1
ATOM 8653 C CA . GLY E 1 195 ? -23.126 -44.578 43.127 1.00 33.39 195 GLY E CA 1
ATOM 8654 C C . GLY E 1 195 ? -22.822 -44.066 41.723 1.00 32.03 195 GLY E C 1
ATOM 8655 O O . GLY E 1 195 ? -22.948 -44.804 40.767 1.00 29.94 195 GLY E O 1
ATOM 8656 N N . TYR E 1 196 ? -22.502 -42.783 41.575 1.00 32.72 196 TYR E N 1
ATOM 8657 C CA . TYR E 1 196 ? -22.099 -42.243 40.271 1.00 31.73 196 TYR E CA 1
ATOM 8658 C C . TYR E 1 196 ? -20.590 -42.306 40.280 1.00 33.68 196 TYR E C 1
ATOM 8659 O O . TYR E 1 196 ? -19.981 -41.635 41.118 1.00 35.55 196 TYR E O 1
ATOM 8668 N N . LYS E 1 197 ? -20.015 -43.068 39.340 1.00 30.85 197 LYS E N 1
ATOM 8669 C CA . LYS E 1 197 ? -18.574 -43.174 39.229 1.00 35.95 197 LYS E CA 1
ATOM 8670 C C . LYS E 1 197 ? -18.056 -42.784 37.880 1.00 37.12 197 LYS E C 1
ATOM 8671 O O . LYS E 1 197 ? -18.733 -42.986 36.871 1.00 30.90 197 LYS E O 1
ATOM 8677 N N . TYR E 1 198 ? -16.824 -42.271 37.868 1.00 34.44 198 TYR E N 1
ATOM 8678 C CA . TYR E 1 198 ? -16.160 -41.888 36.626 1.00 36.02 198 TYR E CA 1
ATOM 8679 C C . TYR E 1 198 ? -15.934 -43.061 35.654 1.00 37.48 198 TYR E C 1
ATOM 8680 O O . TYR E 1 198 ? -15.794 -42.863 34.448 1.00 37.05 198 TYR E O 1
ATOM 8689 N N . SER E 1 199 ? -15.903 -44.273 36.190 1.00 41.91 199 SER E N 1
ATOM 8690 C CA . SER E 1 199 ? -15.807 -45.485 35.389 1.00 44.61 199 SER E CA 1
ATOM 8691 C C . SER E 1 199 ? -17.128 -45.906 34.729 1.00 42.49 199 SER E C 1
ATOM 8692 O O . SER E 1 199 ? -17.125 -46.838 33.934 1.00 40.97 199 SER E O 1
ATOM 8695 N N . ASP E 1 200 ? -18.248 -45.301 35.124 1.00 38.04 200 ASP E N 1
ATOM 8696 C CA . ASP E 1 200 ? -19.559 -45.664 34.594 1.00 32.51 200 ASP E CA 1
ATOM 8697 C C . ASP E 1 200 ? -19.571 -45.318 33.099 1.00 31.80 200 ASP E C 1
ATOM 8698 O O . ASP E 1 200 ? -19.299 -44.159 32.743 1.00 28.88 200 ASP E O 1
ATOM 8703 N N . PRO E 1 201 ? -19.901 -46.295 32.231 1.00 28.68 201 PRO E N 1
ATOM 8704 C CA . PRO E 1 201 ? -19.942 -46.005 30.787 1.00 31.14 201 PRO E CA 1
ATOM 8705 C C . PRO E 1 201 ? -21.081 -45.045 30.367 1.00 29.40 201 PRO E C 1
ATOM 8706 O O . PRO E 1 201 ? -21.031 -44.512 29.260 1.00 27.89 201 PRO E O 1
ATOM 8710 N N . GLY E 1 202 ? -22.024 -44.795 31.261 1.00 25.49 202 GLY E N 1
ATOM 8711 C CA . GLY E 1 202 ? -22.983 -43.675 31.124 1.00 26.64 202 GLY E CA 1
ATOM 8712 C C . GLY E 1 202 ? -22.503 -42.304 31.564 1.00 27.48 202 GLY E C 1
ATOM 8713 O O . GLY E 1 202 ? -23.224 -41.288 31.423 1.00 26.09 202 GLY E O 1
ATOM 8714 N N . ILE E 1 203 ? -21.320 -42.242 32.168 1.00 25.21 203 ILE E N 1
ATOM 8715 C CA . ILE E 1 203 ? -20.720 -40.979 32.582 1.00 24.71 203 ILE E CA 1
ATOM 8716 C C . ILE E 1 203 ? -19.486 -40.676 31.726 1.00 24.61 203 ILE E C 1
ATOM 8717 O O . ILE E 1 203 ? -19.323 -39.535 31.240 1.00 26.19 203 ILE E O 1
ATOM 8722 N N . ALA E 1 204 ? -18.592 -41.653 31.623 1.00 26.03 204 ALA E N 1
ATOM 8723 C CA . ALA E 1 204 ? -17.477 -41.636 30.652 1.00 29.18 204 ALA E CA 1
ATOM 8724 C C . ALA E 1 204 ? -18.022 -42.089 29.318 1.00 29.87 204 ALA E C 1
ATOM 8725 O O . ALA E 1 204 ? -17.981 -43.273 28.989 1.00 30.33 204 ALA E O 1
ATOM 8727 N N . PHE E 1 205 ? -18.634 -41.150 28.614 1.00 29.64 205 PHE E N 1
ATOM 8728 C CA . PHE E 1 205 ? -19.441 -41.475 27.452 1.00 31.33 205 PHE E CA 1
ATOM 8729 C C . PHE E 1 205 ? -19.090 -40.561 26.288 1.00 30.67 205 PHE E C 1
ATOM 8730 O O . PHE E 1 205 ? -19.119 -39.347 26.428 1.00 25.88 205 PHE E O 1
ATOM 8738 N N . ASP E 1 206 ? -18.730 -41.190 25.159 1.00 31.09 206 ASP E N 1
ATOM 8739 C CA . ASP E 1 206 ? -18.241 -40.498 23.981 1.00 32.82 206 ASP E CA 1
ATOM 8740 C C . ASP E 1 206 ? -19.353 -40.417 22.984 1.00 30.92 206 ASP E C 1
ATOM 8741 O O . ASP E 1 206 ? -19.651 -41.386 22.306 1.00 32.45 206 ASP E O 1
ATOM 8746 N N . MET E 1 207 ? -19.983 -39.249 22.918 1.00 31.34 207 MET E N 1
ATOM 8747 C CA . MET E 1 207 ? -21.072 -39.049 21.974 1.00 33.96 207 MET E CA 1
ATOM 8748 C C . MET E 1 207 ? -20.591 -38.775 20.547 1.00 34.99 207 MET E C 1
ATOM 8749 O O . MET E 1 207 ? -21.418 -38.775 19.650 1.00 30.06 207 MET E O 1
ATOM 8754 N N . TYR E 1 208 ? -19.280 -38.594 20.333 1.00 34.15 208 TYR E N 1
ATOM 8755 C CA . TYR E 1 208 ? -18.718 -38.275 19.012 1.00 37.52 208 TYR E CA 1
ATOM 8756 C C . TYR E 1 208 ? -18.162 -39.511 18.305 1.00 41.67 208 TYR E C 1
ATOM 8757 O O . TYR E 1 208 ? -17.115 -39.488 17.695 1.00 41.84 208 TYR E O 1
ATOM 8766 N N . THR E 1 209 ? -18.907 -40.597 18.405 1.00 46.32 209 THR E N 1
ATOM 8767 C CA . THR E 1 209 ? -18.492 -41.890 17.968 1.00 47.78 209 THR E CA 1
ATOM 8768 C C . THR E 1 209 ? -19.802 -42.472 17.490 1.00 45.40 209 THR E C 1
ATOM 8769 O O . THR E 1 209 ? -20.843 -41.881 17.710 1.00 46.68 209 THR E O 1
ATOM 8773 N N . ASP E 1 210 ? -19.786 -43.579 16.790 1.00 45.19 210 ASP E N 1
ATOM 8774 C CA . ASP E 1 210 ? -21.030 -44.171 16.382 1.00 47.72 210 ASP E CA 1
ATOM 8775 C C . ASP E 1 210 ? -21.352 -45.003 17.625 1.00 44.95 210 ASP E C 1
ATOM 8776 O O . ASP E 1 210 ? -20.441 -45.585 18.180 1.00 41.07 210 ASP E O 1
ATOM 8781 N N . PHE E 1 211 ? -22.550 -44.877 18.191 1.00 39.06 211 PHE E N 1
ATOM 8782 C CA . PHE E 1 211 ? -22.997 -45.764 19.240 1.00 41.48 211 PHE E CA 1
ATOM 8783 C C . PHE E 1 211 ? -24.428 -46.011 18.871 1.00 39.62 211 PHE E C 1
ATOM 8784 O O . PHE E 1 211 ? -25.010 -45.191 18.177 1.00 39.62 211 PHE E O 1
ATOM 8792 N N . ASP E 1 212 ? -24.977 -47.137 19.313 1.00 40.94 212 ASP E N 1
ATOM 8793 C CA . ASP E 1 212 ? -26.392 -47.451 19.127 1.00 39.25 212 ASP E CA 1
ATOM 8794 C C . ASP E 1 212 ? -27.194 -47.431 20.412 1.00 36.51 212 ASP E C 1
ATOM 8795 O O . ASP E 1 212 ? -28.411 -47.554 20.369 1.00 34.20 212 ASP E O 1
ATOM 8800 N N . SER E 1 213 ? -26.532 -47.281 21.545 1.00 31.73 213 SER E N 1
ATOM 8801 C CA . SER E 1 213 ? -27.240 -47.181 22.810 1.00 29.05 213 SER E CA 1
ATOM 8802 C C . SER E 1 213 ? -26.434 -46.426 23.862 1.00 26.40 213 SER E C 1
ATOM 8803 O O . SER E 1 213 ? -25.206 -46.273 23.751 1.00 28.29 213 SER E O 1
ATOM 8806 N N . TYR E 1 214 ? -27.158 -46.023 24.907 1.00 22.99 214 TYR E N 1
ATOM 8807 C CA . TYR E 1 214 ? -26.611 -45.284 26.020 1.00 23.03 214 TYR E CA 1
ATOM 8808 C C . TYR E 1 214 ? -27.076 -45.952 27.323 1.00 22.64 214 TYR E C 1
ATOM 8809 O O . TYR E 1 214 ? -28.272 -46.098 27.515 1.00 21.09 214 TYR E O 1
ATOM 8818 N N . PRO E 1 215 ? -26.139 -46.280 28.241 1.00 24.54 215 PRO E N 1
ATOM 8819 C CA . PRO E 1 215 ? -26.521 -46.927 29.519 1.00 25.21 215 PRO E CA 1
ATOM 8820 C C . PRO E 1 215 ? -26.753 -45.874 30.625 1.00 23.40 215 PRO E C 1
ATOM 8821 O O . PRO E 1 215 ? -25.834 -45.184 31.022 1.00 22.37 215 PRO E O 1
ATOM 8825 N N . ILE E 1 216 ? -27.999 -45.713 31.035 1.00 21.55 216 ILE E N 1
ATOM 8826 C CA . ILE E 1 216 ? -28.362 -44.652 31.974 1.00 24.83 216 ILE E CA 1
ATOM 8827 C C . ILE E 1 216 ? -27.830 -45.048 33.331 1.00 24.86 216 ILE E C 1
ATOM 8828 O O . ILE E 1 216 ? -28.132 -46.135 33.809 1.00 28.14 216 ILE E O 1
ATOM 8833 N N . PRO E 1 217 ? -27.031 -44.179 33.963 1.00 25.41 217 PRO E N 1
ATOM 8834 C CA . PRO E 1 217 ? -26.491 -44.567 35.268 1.00 25.29 217 PRO E CA 1
ATOM 8835 C C . PRO E 1 217 ? -27.536 -44.802 36.345 1.00 26.30 217 PRO E C 1
ATOM 8836 O O . PRO E 1 217 ? -28.655 -44.250 36.289 1.00 23.21 217 PRO E O 1
ATOM 8840 N N . GLY E 1 218 ? -27.153 -45.623 37.324 1.00 25.38 218 GLY E N 1
ATOM 8841 C CA . GLY E 1 218 ? -27.938 -45.876 38.502 1.00 26.37 218 GLY E CA 1
ATOM 8842 C C . GLY E 1 218 ? -28.784 -47.097 38.357 1.00 27.42 218 GLY E C 1
ATOM 8843 O O . GLY E 1 218 ? -28.697 -47.808 37.345 1.00 30.03 218 GLY E O 1
ATOM 8844 N N . PRO E 1 219 ? -29.590 -47.394 39.382 1.00 27.78 219 PRO E N 1
ATOM 8845 C CA . PRO E 1 219 ? -30.388 -48.622 39.360 1.00 27.58 219 PRO E CA 1
ATOM 8846 C C . PRO E 1 219 ? -31.491 -48.509 38.333 1.00 30.23 219 PRO E C 1
ATOM 8847 O O . PRO E 1 219 ? -31.803 -47.399 37.895 1.00 27.18 219 PRO E O 1
ATOM 8851 N N . PRO E 1 220 ? -32.110 -49.640 37.992 1.00 33.77 220 PRO E N 1
ATOM 8852 C CA . PRO E 1 220 ? -33.313 -49.495 37.221 1.00 34.31 220 PRO E CA 1
ATOM 8853 C C . PRO E 1 220 ? -34.457 -48.810 37.994 1.00 31.15 220 PRO E C 1
ATOM 8854 O O . PRO E 1 220 ? -34.380 -48.551 39.183 1.00 32.36 220 PRO E O 1
ATOM 8858 N N . VAL E 1 221 ? -35.494 -48.458 37.263 1.00 30.42 221 VAL E N 1
ATOM 8859 C CA . VAL E 1 221 ? -36.630 -47.779 37.832 1.00 29.50 221 VAL E CA 1
ATOM 8860 C C . VAL E 1 221 ? -37.174 -48.654 38.956 1.00 30.05 221 VAL E C 1
ATOM 8861 O O . VAL E 1 221 ? -37.335 -49.870 38.800 1.00 33.78 221 VAL E O 1
ATOM 8865 N N . TRP E 1 222 ? -37.475 -48.022 40.063 1.00 30.20 222 TRP E N 1
ATOM 8866 C CA . TRP E 1 222 ? -38.021 -48.681 41.240 1.00 32.97 222 TRP E CA 1
ATOM 8867 C C . TRP E 1 222 ? -39.245 -49.532 40.884 1.00 34.71 222 TRP E C 1
ATOM 8868 O O . TRP E 1 222 ? -40.183 -49.011 40.261 1.00 36.62 222 TRP E O 1
ATOM 8879 N N . ASP E 1 223 ? -39.232 -50.788 41.375 1.00 37.43 223 ASP E N 1
ATOM 8880 C CA . ASP E 1 223 ? -40.255 -51.842 41.106 1.00 36.35 223 ASP E CA 1
ATOM 8881 C C . ASP E 1 223 ? -41.719 -51.405 41.439 1.00 37.24 223 ASP E C 1
ATOM 8882 O O . ASP E 1 223 ? -42.671 -51.886 40.779 1.00 34.76 223 ASP E O 1
ATOM 8887 N N . ALA E 1 224 ? -41.932 -50.554 42.461 1.00 37.42 224 ALA E N 1
ATOM 8888 C CA . ALA E 1 224 ? -43.298 -50.111 42.819 1.00 40.30 224 ALA E CA 1
ATOM 8889 C C . ALA E 1 224 ? -43.895 -49.157 41.780 1.00 41.30 224 ALA E C 1
ATOM 8890 O O . ALA E 1 224 ? -45.071 -48.779 41.892 1.00 44.03 224 ALA E O 1
ATOM 8892 N N . GLN E 1 225 ? -43.092 -48.776 40.789 1.00 50.94 225 GLN E N 1
ATOM 8893 C CA . GLN E 1 225 ? -43.548 -48.024 39.617 1.00 62.23 225 GLN E CA 1
ATOM 8894 C C . GLN E 1 225 ? -44.417 -48.880 38.672 1.00 69.01 225 GLN E C 1
ATOM 8895 O O . GLN E 1 225 ? -45.643 -48.855 38.778 1.00 70.31 225 GLN E O 1
ATOM 8901 N N . ASP E 1 226 ? -43.754 -49.676 37.816 1.00 75.46 226 ASP E N 1
ATOM 8902 C CA . ASP E 1 226 ? -44.311 -50.373 36.606 1.00 82.31 226 ASP E CA 1
ATOM 8903 C C . ASP E 1 226 ? -44.055 -49.613 35.271 1.00 78.86 226 ASP E C 1
ATOM 8904 O O . ASP E 1 226 ? -44.864 -48.800 34.805 1.00 78.08 226 ASP E O 1
ATOM 8920 N N . THR F 1 2 ? 37.755 22.318 -43.847 1.00 28.39 2 THR F N 1
ATOM 8921 C CA . THR F 1 2 ? 38.540 21.543 -42.899 1.00 24.59 2 THR F CA 1
ATOM 8922 C C . THR F 1 2 ? 38.078 21.867 -41.460 1.00 23.19 2 THR F C 1
ATOM 8923 O O . THR F 1 2 ? 37.490 22.928 -41.232 1.00 23.81 2 THR F O 1
ATOM 8927 N N . ARG F 1 3 ? 38.319 20.954 -40.533 1.00 21.46 3 ARG F N 1
ATOM 8928 C CA . ARG F 1 3 ? 38.105 21.244 -39.109 1.00 23.31 3 ARG F CA 1
ATOM 8929 C C . ARG F 1 3 ? 38.949 20.323 -38.267 1.00 21.11 3 ARG F C 1
ATOM 8930 O O . ARG F 1 3 ? 39.567 19.388 -38.794 1.00 18.65 3 ARG F O 1
ATOM 8938 N N . MET F 1 4 ? 38.944 20.553 -36.948 1.00 19.14 4 MET F N 1
ATOM 8939 C CA . MET F 1 4 ? 39.778 19.757 -36.080 1.00 18.62 4 MET F CA 1
ATOM 8940 C C . MET F 1 4 ? 39.158 18.455 -35.639 1.00 19.00 4 MET F C 1
ATOM 8941 O O . MET F 1 4 ? 37.948 18.341 -35.431 1.00 22.68 4 MET F O 1
ATOM 8946 N N . PHE F 1 5 ? 40.013 17.453 -35.494 1.00 21.05 5 PHE F N 1
ATOM 8947 C CA . PHE F 1 5 ? 39.644 16.163 -34.926 1.00 20.31 5 PHE F CA 1
ATOM 8948 C C . PHE F 1 5 ? 40.022 16.059 -33.443 1.00 18.85 5 PHE F C 1
ATOM 8949 O O . PHE F 1 5 ? 39.212 15.687 -32.628 1.00 22.26 5 PHE F O 1
ATOM 8957 N N . SER F 1 6 ? 41.270 16.288 -33.115 1.00 20.10 6 SER F N 1
ATOM 8958 C CA . SER F 1 6 ? 41.743 16.142 -31.748 1.00 19.68 6 SER F CA 1
ATOM 8959 C C . SER F 1 6 ? 42.987 16.974 -31.490 1.00 18.21 6 SER F C 1
ATOM 8960 O O . SER F 1 6 ? 43.535 17.638 -32.381 1.00 17.66 6 SER F O 1
ATOM 8963 N N . VAL F 1 7 ? 43.374 16.980 -30.224 1.00 17.53 7 VAL F N 1
ATOM 8964 C CA . VAL F 1 7 ? 44.555 17.651 -29.771 1.00 18.98 7 VAL F CA 1
ATOM 8965 C C . VAL F 1 7 ? 45.470 16.587 -29.188 1.00 20.24 7 VAL F C 1
ATOM 8966 O O . VAL F 1 7 ? 44.994 15.641 -28.523 1.00 20.15 7 VAL F O 1
ATOM 8970 N N . TRP F 1 8 ? 46.767 16.778 -29.376 1.00 20.34 8 TRP F N 1
ATOM 8971 C CA . TRP F 1 8 ? 47.790 15.901 -28.780 1.00 21.84 8 TRP F CA 1
ATOM 8972 C C . TRP F 1 8 ? 48.644 16.757 -27.881 1.00 21.24 8 TRP F C 1
ATOM 8973 O O . TRP F 1 8 ? 48.972 17.900 -28.238 1.00 21.10 8 TRP F O 1
ATOM 8984 N N . VAL F 1 9 ? 49.018 16.209 -26.732 1.00 21.96 9 VAL F N 1
ATOM 8985 C CA . VAL F 1 9 ? 49.837 16.900 -25.765 1.00 23.71 9 VAL F CA 1
ATOM 8986 C C . VAL F 1 9 ? 51.162 16.103 -25.634 1.00 25.90 9 VAL F C 1
ATOM 8987 O O . VAL F 1 9 ? 51.160 14.946 -25.236 1.00 24.01 9 VAL F O 1
ATOM 8991 N N . ASN F 1 10 ? 52.271 16.759 -25.962 1.00 28.79 10 ASN F N 1
ATOM 8992 C CA . ASN F 1 10 ? 53.590 16.116 -26.045 1.00 32.80 10 ASN F CA 1
ATOM 8993 C C . ASN F 1 10 ? 53.553 14.749 -26.749 1.00 32.70 10 ASN F C 1
ATOM 8994 O O . ASN F 1 10 ? 54.089 13.769 -26.268 1.00 34.40 10 ASN F O 1
ATOM 8999 N N . GLY F 1 11 ? 52.902 14.710 -27.899 1.00 31.63 11 GLY F N 1
ATOM 9000 C CA . GLY F 1 11 ? 52.818 13.499 -28.693 1.00 29.18 11 GLY F CA 1
ATOM 9001 C C . GLY F 1 11 ? 51.808 12.457 -28.234 1.00 27.77 11 GLY F C 1
ATOM 9002 O O . GLY F 1 11 ? 51.704 11.422 -28.875 1.00 22.98 11 GLY F O 1
ATOM 9003 N N . VAL F 1 12 ? 51.017 12.749 -27.198 1.00 25.33 12 VAL F N 1
ATOM 9004 C CA . VAL F 1 12 ? 49.961 11.859 -26.756 1.00 26.29 12 VAL F CA 1
ATOM 9005 C C . VAL F 1 12 ? 48.598 12.378 -27.225 1.00 25.63 12 VAL F C 1
ATOM 9006 O O . VAL F 1 12 ? 48.140 13.425 -26.786 1.00 24.58 12 VAL F O 1
ATOM 9010 N N . ASP F 1 13 ? 47.941 11.601 -28.070 1.00 24.70 13 ASP F N 1
ATOM 9011 C CA . ASP F 1 13 ? 46.611 11.924 -28.577 1.00 26.21 13 ASP F CA 1
ATOM 9012 C C . ASP F 1 13 ? 45.601 11.962 -27.427 1.00 28.92 13 ASP F C 1
ATOM 9013 O O . ASP F 1 13 ? 45.456 10.996 -26.711 1.00 28.25 13 ASP F O 1
ATOM 9018 N N . GLN F 1 14 ? 44.927 13.091 -27.229 1.00 27.54 14 GLN F N 1
ATOM 9019 C CA . GLN F 1 14 ? 43.921 13.206 -26.173 1.00 25.36 14 GLN F CA 1
ATOM 9020 C C . GLN F 1 14 ? 42.615 12.584 -26.599 1.00 25.82 14 GLN F C 1
ATOM 9021 O O . GLN F 1 14 ? 41.691 12.520 -25.815 1.00 30.99 14 GLN F O 1
ATOM 9027 N N . GLY F 1 15 ? 42.520 12.147 -27.846 1.00 28.71 15 GLY F N 1
ATOM 9028 C CA . GLY F 1 15 ? 41.342 11.439 -28.338 1.00 28.38 15 GLY F CA 1
ATOM 9029 C C . GLY F 1 15 ? 40.373 12.412 -28.955 1.00 32.35 15 GLY F C 1
ATOM 9030 O O . GLY F 1 15 ? 40.417 13.611 -28.640 1.00 34.71 15 GLY F O 1
ATOM 9031 N N . ASP F 1 16 ? 39.514 11.906 -29.851 1.00 32.19 16 ASP F N 1
ATOM 9032 C CA . ASP F 1 16 ? 38.480 12.708 -30.525 1.00 30.98 16 ASP F CA 1
ATOM 9033 C C . ASP F 1 16 ? 37.907 13.795 -29.599 1.00 31.13 16 ASP F C 1
ATOM 9034 O O . ASP F 1 16 ? 37.351 13.496 -28.561 1.00 31.34 16 ASP F O 1
ATOM 9039 N N . GLY F 1 17 ? 38.110 15.053 -29.980 1.00 31.46 17 GLY F N 1
ATOM 9040 C CA . GLY F 1 17 ? 37.813 16.192 -29.123 1.00 29.60 17 GLY F CA 1
ATOM 9041 C C . GLY F 1 17 ? 36.597 16.913 -29.580 1.00 26.61 17 GLY F C 1
ATOM 9042 O O . GLY F 1 17 ? 36.178 17.862 -28.929 1.00 24.31 17 GLY F O 1
ATOM 9043 N N . GLN F 1 18 ? 35.995 16.427 -30.663 1.00 23.99 18 GLN F N 1
ATOM 9044 C CA . GLN F 1 18 ? 34.880 17.148 -31.271 1.00 23.83 18 GLN F CA 1
ATOM 9045 C C . GLN F 1 18 ? 33.647 17.219 -30.344 1.00 24.12 18 GLN F C 1
ATOM 9046 O O . GLN F 1 18 ? 33.166 16.185 -29.877 1.00 24.92 18 GLN F O 1
ATOM 9052 N N . ASN F 1 19 ? 33.211 18.435 -30.012 1.00 25.16 19 ASN F N 1
ATOM 9053 C CA . ASN F 1 19 ? 32.197 18.692 -28.986 1.00 24.37 19 ASN F CA 1
ATOM 9054 C C . ASN F 1 19 ? 32.487 18.130 -27.606 1.00 22.47 19 ASN F C 1
ATOM 9055 O O . ASN F 1 19 ? 31.568 17.994 -26.781 1.00 24.58 19 ASN F O 1
ATOM 9060 N N . VAL F 1 20 ? 33.770 17.875 -27.332 1.00 20.15 20 VAL F N 1
ATOM 9061 C CA . VAL F 1 20 ? 34.235 17.382 -26.047 1.00 20.54 20 VAL F CA 1
ATOM 9062 C C . VAL F 1 20 ? 35.087 18.481 -25.453 1.00 18.92 20 VAL F C 1
ATOM 9063 O O . VAL F 1 20 ? 34.722 19.070 -24.434 1.00 19.20 20 VAL F O 1
ATOM 9067 N N . TYR F 1 21 ? 36.208 18.789 -26.099 1.00 18.09 21 TYR F N 1
ATOM 9068 C CA . TYR F 1 21 ? 37.018 19.934 -25.729 1.00 17.65 21 TYR F CA 1
ATOM 9069 C C . TYR F 1 21 ? 37.236 20.945 -26.851 1.00 18.12 21 TYR F C 1
ATOM 9070 O O . TYR F 1 21 ? 37.881 21.975 -26.619 1.00 18.18 21 TYR F O 1
ATOM 9079 N N . ILE F 1 22 ? 36.760 20.629 -28.042 1.00 18.37 22 ILE F N 1
ATOM 9080 C CA . ILE F 1 22 ? 36.824 21.511 -29.209 1.00 17.16 22 ILE F CA 1
ATOM 9081 C C . ILE F 1 22 ? 35.426 21.989 -29.447 1.00 16.74 22 ILE F C 1
ATOM 9082 O O . ILE F 1 22 ? 34.479 21.192 -29.413 1.00 16.61 22 ILE F O 1
ATOM 9087 N N . ARG F 1 23 ? 35.285 23.302 -29.628 1.00 16.15 23 ARG F N 1
ATOM 9088 C CA . ARG F 1 23 ? 34.003 23.911 -29.983 1.00 17.71 23 ARG F CA 1
ATOM 9089 C C . ARG F 1 23 ? 33.738 23.717 -31.473 1.00 18.79 23 ARG F C 1
ATOM 9090 O O . ARG F 1 23 ? 33.786 24.641 -32.279 1.00 21.48 23 ARG F O 1
ATOM 9098 N N . THR F 1 24 ? 33.383 22.489 -31.802 1.00 20.58 24 THR F N 1
ATOM 9099 C CA . THR F 1 24 ? 33.324 22.012 -33.184 1.00 22.86 24 THR F CA 1
ATOM 9100 C C . THR F 1 24 ? 32.150 22.608 -33.924 1.00 24.83 24 THR F C 1
ATOM 9101 O O . THR F 1 24 ? 31.032 22.548 -33.436 1.00 27.87 24 THR F O 1
ATOM 9105 N N . PRO F 1 25 ? 32.397 23.214 -35.093 1.00 29.24 25 PRO F N 1
ATOM 9106 C CA . PRO F 1 25 ? 31.261 23.693 -35.867 1.00 29.66 25 PRO F CA 1
ATOM 9107 C C . PRO F 1 25 ? 30.522 22.520 -36.524 1.00 30.59 25 PRO F C 1
ATOM 9108 O O . PRO F 1 25 ? 31.112 21.450 -36.708 1.00 29.86 25 PRO F O 1
ATOM 9112 N N . PRO F 1 26 ? 29.248 22.724 -36.891 1.00 34.87 26 PRO F N 1
ATOM 9113 C CA . PRO F 1 26 ? 28.448 21.641 -37.462 1.00 36.76 26 PRO F CA 1
ATOM 9114 C C . PRO F 1 26 ? 29.010 21.097 -38.781 1.00 39.25 26 PRO F C 1
ATOM 9115 O O . PRO F 1 26 ? 28.780 19.934 -39.075 1.00 42.45 26 PRO F O 1
ATOM 9119 N N . ASN F 1 27 ? 29.721 21.914 -39.552 1.00 33.73 27 ASN F N 1
ATOM 9120 C CA . ASN F 1 27 ? 30.464 21.389 -40.693 1.00 38.06 27 ASN F CA 1
ATOM 9121 C C . ASN F 1 27 ? 31.766 22.145 -40.972 1.00 37.77 27 ASN F C 1
ATOM 9122 O O . ASN F 1 27 ? 32.144 23.034 -40.185 1.00 41.35 27 ASN F O 1
ATOM 9127 N N . THR F 1 28 ? 32.407 21.838 -42.109 1.00 32.54 28 THR F N 1
ATOM 9128 C CA . THR F 1 28 ? 33.671 22.433 -42.500 1.00 31.07 28 THR F CA 1
ATOM 9129 C C . THR F 1 28 ? 33.561 23.753 -43.287 1.00 32.74 28 THR F C 1
ATOM 9130 O O . THR F 1 28 ? 34.589 24.279 -43.720 1.00 35.83 28 THR F O 1
ATOM 9134 N N . ASP F 1 29 ? 32.362 24.327 -43.417 1.00 31.97 29 ASP F N 1
ATOM 9135 C CA . ASP F 1 29 ? 32.199 25.629 -44.083 1.00 35.40 29 ASP F CA 1
ATOM 9136 C C . ASP F 1 29 ? 33.071 26.757 -43.493 1.00 32.78 29 ASP F C 1
ATOM 9137 O O . ASP F 1 29 ? 33.181 26.894 -42.285 1.00 33.08 29 ASP F O 1
ATOM 9142 N N . PRO F 1 30 ? 33.611 27.622 -44.356 1.00 31.08 30 PRO F N 1
ATOM 9143 C CA . PRO F 1 30 ? 34.386 28.755 -43.873 1.00 30.65 30 PRO F CA 1
ATOM 9144 C C . PRO F 1 30 ? 33.521 29.870 -43.298 1.00 28.75 30 PRO F C 1
ATOM 9145 O O . PRO F 1 30 ? 32.353 29.946 -43.607 1.00 29.84 30 PRO F O 1
ATOM 9149 N N . ILE F 1 31 ? 34.153 30.761 -42.545 1.00 27.26 31 ILE F N 1
ATOM 9150 C CA . ILE F 1 31 ? 33.637 32.062 -42.233 1.00 25.81 31 ILE F CA 1
ATOM 9151 C C . ILE F 1 31 ? 34.252 33.011 -43.212 1.00 26.11 31 ILE F C 1
ATOM 9152 O O . ILE F 1 31 ? 35.451 32.954 -43.477 1.00 22.32 31 ILE F O 1
ATOM 9157 N N . LYS F 1 32 ? 33.417 33.892 -43.773 1.00 27.42 32 LYS F N 1
ATOM 9158 C CA . LYS F 1 32 ? 33.905 34.939 -44.674 1.00 30.75 32 LYS F CA 1
ATOM 9159 C C . LYS F 1 32 ? 33.562 36.363 -44.262 1.00 29.94 32 LYS F C 1
ATOM 9160 O O . LYS F 1 32 ? 34.301 37.296 -44.592 1.00 34.00 32 LYS F O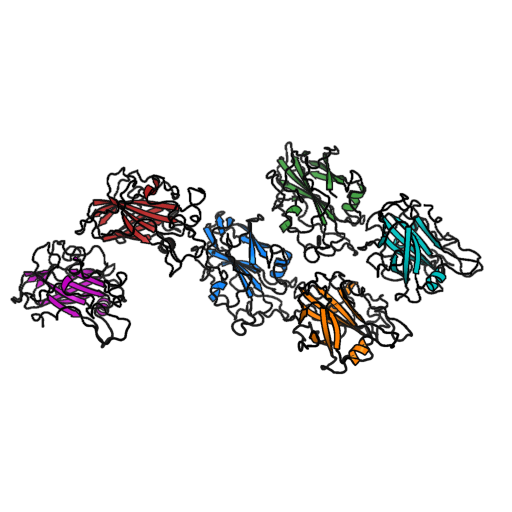 1
ATOM 9166 N N . ASP F 1 33 ? 32.469 36.534 -43.537 1.00 28.36 33 ASP F N 1
ATOM 9167 C CA . ASP F 1 33 ? 32.036 37.849 -43.120 1.00 30.73 33 ASP F CA 1
ATOM 9168 C C . ASP F 1 33 ? 32.854 38.329 -41.927 1.00 28.66 33 ASP F C 1
ATOM 9169 O O . ASP F 1 33 ? 32.695 37.794 -40.849 1.00 27.58 33 ASP F O 1
ATOM 9174 N N . LEU F 1 34 ? 33.678 39.367 -42.100 1.00 28.54 34 LEU F N 1
ATOM 9175 C CA . LEU F 1 34 ? 34.530 39.857 -41.018 1.00 27.87 34 LEU F CA 1
ATOM 9176 C C . LEU F 1 34 ? 33.781 40.525 -39.879 1.00 28.88 34 LEU F C 1
ATOM 9177 O O . LEU F 1 34 ? 34.375 40.792 -38.850 1.00 28.70 34 LEU F O 1
ATOM 9182 N N . ALA F 1 35 ? 32.484 40.789 -40.045 1.00 30.38 35 ALA F N 1
ATOM 9183 C CA . ALA F 1 35 ? 31.628 41.255 -38.943 1.00 31.29 35 ALA F CA 1
ATOM 9184 C C . ALA F 1 35 ? 30.924 40.105 -38.216 1.00 30.36 35 ALA F C 1
ATOM 9185 O O . ALA F 1 35 ? 30.277 40.354 -37.213 1.00 26.62 35 ALA F O 1
ATOM 9187 N N . SER F 1 36 ? 31.046 38.863 -38.698 1.00 28.68 36 SER F N 1
ATOM 9188 C CA . SER F 1 36 ? 30.354 37.742 -38.069 1.00 29.29 36 SER F CA 1
ATOM 9189 C C . SER F 1 36 ? 30.924 37.464 -36.672 1.00 31.31 36 SER F C 1
ATOM 9190 O O . SER F 1 36 ? 32.170 37.466 -36.479 1.00 31.64 36 SER F O 1
ATOM 9193 N N . PRO F 1 37 ? 30.031 37.240 -35.672 1.00 32.63 37 PRO F N 1
ATOM 9194 C CA . PRO F 1 37 ? 30.564 36.888 -34.343 1.00 31.28 37 PRO F CA 1
ATOM 9195 C C . PRO F 1 37 ? 31.271 35.536 -34.390 1.00 30.01 37 PRO F C 1
ATOM 9196 O O . PRO F 1 37 ? 32.059 35.265 -33.518 1.00 26.82 37 PRO F O 1
ATOM 9200 N N . ALA F 1 38 ? 30.971 34.735 -35.415 1.00 25.48 38 ALA F N 1
ATOM 9201 C CA . ALA F 1 38 ? 31.608 33.451 -35.642 1.00 26.06 38 ALA F CA 1
ATOM 9202 C C . ALA F 1 38 ? 33.056 33.493 -36.136 1.00 23.76 38 ALA F C 1
ATOM 9203 O O . ALA F 1 38 ? 33.690 32.443 -36.190 1.00 26.57 38 ALA F O 1
ATOM 9205 N N . LEU F 1 39 ? 33.590 34.669 -36.438 1.00 22.81 39 LEU F N 1
ATOM 9206 C CA . LEU F 1 39 ? 34.949 34.784 -36.889 1.00 23.08 39 LEU F CA 1
ATOM 9207 C C . LEU F 1 39 ? 35.965 34.299 -35.843 1.00 21.10 39 LEU F C 1
ATOM 9208 O O . LEU F 1 39 ? 36.928 33.606 -36.185 1.00 21.30 39 LEU F O 1
ATOM 9213 N N . ALA F 1 40 ? 35.711 34.561 -34.577 1.00 20.10 40 ALA F N 1
ATOM 9214 C CA . ALA F 1 40 ? 36.667 34.162 -33.551 1.00 21.92 40 ALA F CA 1
ATOM 9215 C C . ALA F 1 40 ? 36.672 32.644 -33.339 1.00 20.25 40 ALA F C 1
ATOM 9216 O O . ALA F 1 40 ? 37.728 32.039 -33.389 1.00 23.78 40 ALA F O 1
ATOM 9218 N N . CYS F 1 41 ? 35.507 32.050 -33.090 1.00 19.84 41 CYS F N 1
ATOM 9219 C CA . CYS F 1 41 ? 35.426 30.647 -32.668 1.00 19.15 41 CYS F CA 1
ATOM 9220 C C . CYS F 1 41 ? 34.456 29.797 -33.477 1.00 18.35 41 CYS F C 1
ATOM 9221 O O . CYS F 1 41 ? 34.072 28.702 -33.058 1.00 15.94 41 CYS F O 1
ATOM 9224 N N . ASN F 1 42 ? 34.090 30.305 -34.649 1.00 19.17 42 ASN F N 1
ATOM 9225 C CA . ASN F 1 42 ? 33.241 29.598 -35.588 1.00 19.71 42 ASN F CA 1
ATOM 9226 C C . ASN F 1 42 ? 31.784 29.561 -35.103 1.00 22.29 42 ASN F C 1
ATOM 9227 O O . ASN F 1 42 ? 31.452 30.147 -34.060 1.00 21.49 42 ASN F O 1
ATOM 9232 N N . VAL F 1 43 ? 30.914 28.877 -35.840 1.00 23.53 43 VAL F N 1
ATOM 9233 C CA . VAL F 1 43 ? 29.478 29.099 -35.660 1.00 28.04 43 VAL F CA 1
ATOM 9234 C C . VAL F 1 43 ? 28.943 28.604 -34.288 1.00 27.88 43 VAL F C 1
ATOM 9235 O O . VAL F 1 43 ? 28.031 29.204 -33.745 1.00 26.81 43 VAL F O 1
ATOM 9239 N N . LYS F 1 44 ? 29.544 27.580 -33.707 1.00 26.51 44 LYS F N 1
ATOM 9240 C CA . LYS F 1 44 ? 29.189 27.189 -32.328 1.00 27.12 44 LYS F CA 1
ATOM 9241 C C . LYS F 1 44 ? 30.154 27.753 -31.300 1.00 24.79 44 LYS F C 1
ATOM 9242 O O . LYS F 1 44 ? 30.343 27.153 -30.243 1.00 24.22 44 LYS F O 1
ATOM 9248 N N . GLY F 1 45 ? 30.804 28.862 -31.611 1.00 23.62 45 GLY F N 1
ATOM 9249 C CA . GLY F 1 45 ? 31.917 29.372 -30.799 1.00 23.32 45 GLY F CA 1
ATOM 9250 C C . GLY F 1 45 ? 31.564 29.814 -29.384 1.00 21.74 45 GLY F C 1
ATOM 9251 O O . GLY F 1 45 ? 32.394 29.762 -28.487 1.00 21.56 45 GLY F O 1
ATOM 9252 N N . GLY F 1 46 ? 30.301 30.181 -29.192 1.00 21.10 46 GLY F N 1
ATOM 9253 C CA . GLY F 1 46 ? 29.748 30.590 -27.913 1.00 21.12 46 GLY F CA 1
ATOM 9254 C C . GLY F 1 46 ? 29.094 29.513 -27.108 1.00 19.71 46 GLY F C 1
ATOM 9255 O O . GLY F 1 46 ? 28.625 29.761 -26.013 1.00 20.55 46 GLY F O 1
ATOM 9256 N N . GLU F 1 47 ? 29.117 28.294 -27.614 1.00 21.09 47 GLU F N 1
ATOM 9257 C CA . GLU F 1 47 ? 28.527 27.173 -26.924 1.00 23.75 47 GLU F CA 1
ATOM 9258 C C . GLU F 1 47 ? 29.591 26.297 -26.195 1.00 22.63 47 GLU F C 1
ATOM 9259 O O . GLU F 1 47 ? 30.496 25.743 -26.808 1.00 19.10 47 GLU F O 1
ATOM 9265 N N . PRO F 1 48 ? 29.501 26.191 -24.866 1.00 20.45 48 PRO F N 1
ATOM 9266 C CA . PRO F 1 48 ? 30.551 25.476 -24.175 1.00 20.33 48 PRO F CA 1
ATOM 9267 C C . PRO F 1 48 ? 30.514 24.007 -24.483 1.00 20.12 48 PRO F C 1
ATOM 9268 O O . PRO F 1 48 ? 29.448 23.437 -24.770 1.00 20.10 48 PRO F O 1
ATOM 9272 N N . VAL F 1 49 ? 31.656 23.376 -24.309 1.00 17.50 49 VAL F N 1
ATOM 9273 C CA . VAL F 1 49 ? 31.756 21.925 -24.358 1.00 18.38 49 VAL F CA 1
ATOM 9274 C C . VAL F 1 49 ? 32.290 21.483 -23.006 1.00 19.69 49 VAL F C 1
ATOM 9275 O O . VAL F 1 49 ? 32.892 22.291 -22.276 1.00 19.95 49 VAL F O 1
ATOM 9279 N N . PRO F 1 50 ? 32.069 20.219 -22.649 1.00 20.69 50 PRO F N 1
ATOM 9280 C CA . PRO F 1 50 ? 32.298 19.853 -21.231 1.00 23.20 50 PRO F CA 1
ATOM 9281 C C . PRO F 1 50 ? 33.732 19.672 -20.738 1.00 23.10 50 PRO F C 1
ATOM 9282 O O . PRO F 1 50 ? 33.931 19.706 -19.519 1.00 28.06 50 PRO F O 1
ATOM 9286 N N . GLN F 1 51 ? 34.719 19.505 -21.613 1.00 23.28 51 GLN F N 1
ATOM 9287 C CA . GLN F 1 51 ? 36.076 19.191 -21.141 1.00 23.56 51 GLN F CA 1
ATOM 9288 C C . GLN F 1 51 ? 37.118 20.205 -21.566 1.00 19.93 51 GLN F C 1
ATOM 9289 O O . GLN F 1 51 ? 36.916 20.972 -22.501 1.00 18.43 51 GLN F O 1
ATOM 9295 N N . PHE F 1 52 ? 38.219 20.192 -20.841 1.00 20.30 52 PHE F N 1
ATOM 9296 C CA . PHE F 1 52 ? 39.392 20.984 -21.125 1.00 20.93 52 PHE F CA 1
ATOM 9297 C C . PHE F 1 52 ? 40.530 20.042 -21.402 1.00 24.51 52 PHE F C 1
ATOM 9298 O O . PHE F 1 52 ? 40.660 19.038 -20.736 1.00 23.95 52 PHE F O 1
ATOM 9306 N N . VAL F 1 53 ? 41.351 20.368 -22.392 1.00 22.86 53 VAL F N 1
ATOM 9307 C CA . VAL F 1 53 ? 42.582 19.642 -22.585 1.00 24.09 53 VAL F CA 1
ATOM 9308 C C . VAL F 1 53 ? 43.478 19.972 -21.411 1.00 25.70 53 VAL F C 1
ATOM 9309 O O . VAL F 1 53 ? 43.689 21.136 -21.081 1.00 27.09 53 VAL F O 1
ATOM 9313 N N . SER F 1 54 ? 44.030 18.937 -20.796 1.00 26.81 54 SER F N 1
ATOM 9314 C CA . SER F 1 54 ? 44.961 19.106 -19.731 1.00 25.92 54 SER F CA 1
ATOM 9315 C C . SER F 1 54 ? 46.393 19.269 -20.262 1.00 26.27 54 SER F C 1
ATOM 9316 O O . SER F 1 54 ? 46.882 18.437 -21.000 1.00 26.28 54 SER F O 1
ATOM 9319 N N . ALA F 1 55 ? 47.036 20.396 -19.944 1.00 28.93 55 ALA F N 1
ATOM 9320 C CA . ALA F 1 55 ? 48.398 20.652 -20.399 1.00 32.82 55 ALA F CA 1
ATOM 9321 C C . ALA F 1 55 ? 49.165 21.554 -19.449 1.00 33.39 55 ALA F C 1
ATOM 9322 O O . ALA F 1 55 ? 48.591 22.177 -18.578 1.00 38.34 55 ALA F O 1
ATOM 9324 N N . SER F 1 56 ? 50.473 21.604 -19.641 1.00 30.92 56 SER F N 1
ATOM 9325 C CA . SER F 1 56 ? 51.344 22.504 -18.881 1.00 31.65 56 SER F CA 1
ATOM 9326 C C . SER F 1 56 ? 51.988 23.517 -19.790 1.00 28.30 56 SER F C 1
ATOM 9327 O O . SER F 1 56 ? 52.241 23.253 -20.960 1.00 28.26 56 SER F O 1
ATOM 9330 N N . ALA F 1 57 ? 52.269 24.672 -19.222 1.00 29.47 57 ALA F N 1
ATOM 9331 C CA . ALA F 1 57 ? 53.055 25.696 -19.889 1.00 31.00 57 ALA F CA 1
ATOM 9332 C C . ALA F 1 57 ? 54.320 25.053 -20.397 1.00 32.29 57 ALA F C 1
ATOM 9333 O O . ALA F 1 57 ? 54.913 24.248 -19.705 1.00 29.11 57 ALA F O 1
ATOM 9335 N N . GLY F 1 58 ? 54.701 25.389 -21.621 1.00 36.36 58 GLY F N 1
ATOM 9336 C CA . GLY F 1 58 ? 55.853 24.787 -22.256 1.00 33.97 58 GLY F CA 1
ATOM 9337 C C . GLY F 1 58 ? 55.553 23.541 -23.067 1.00 31.66 58 GLY F C 1
ATOM 9338 O O . GLY F 1 58 ? 56.377 23.190 -23.912 1.00 35.28 58 GLY F O 1
ATOM 9339 N N . ASP F 1 59 ? 54.413 22.863 -22.842 1.00 28.18 59 ASP F N 1
ATOM 9340 C CA . ASP F 1 59 ? 54.084 21.648 -23.593 1.00 28.12 59 ASP F CA 1
ATOM 9341 C C . ASP F 1 59 ? 53.981 21.902 -25.094 1.00 27.77 59 ASP F C 1
ATOM 9342 O O . ASP F 1 59 ? 53.693 23.046 -25.540 1.00 24.82 59 ASP F O 1
ATOM 9347 N N . LYS F 1 60 ? 54.279 20.858 -25.863 1.00 26.99 60 LYS F N 1
ATOM 9348 C CA . LYS F 1 60 ? 54.088 20.898 -27.289 1.00 30.84 60 LYS F CA 1
ATOM 9349 C C . LYS F 1 60 ? 52.694 20.387 -27.543 1.00 28.00 60 LYS F C 1
ATOM 9350 O O . LYS F 1 60 ? 52.353 19.273 -27.150 1.00 30.96 60 LYS F O 1
ATOM 9356 N N . LEU F 1 61 ? 51.880 21.197 -28.194 1.00 26.65 61 LEU F N 1
ATOM 9357 C CA . LEU F 1 61 ? 50.557 20.774 -28.574 1.00 22.34 61 LEU F CA 1
ATOM 9358 C C . LEU F 1 61 ? 50.549 20.521 -30.058 1.00 19.12 61 LEU F C 1
ATOM 9359 O O . LEU F 1 61 ? 51.160 21.268 -30.835 1.00 20.02 61 LEU F O 1
ATOM 9364 N N . THR F 1 62 ? 49.769 19.519 -30.446 1.00 17.66 62 THR F N 1
ATOM 9365 C CA . THR F 1 62 ? 49.456 19.261 -31.839 1.00 17.32 62 THR F CA 1
ATOM 9366 C C . THR F 1 62 ? 47.960 19.385 -32.002 1.00 16.48 62 THR F C 1
ATOM 9367 O O . THR F 1 62 ? 47.188 18.701 -31.310 1.00 15.48 62 THR F O 1
ATOM 9371 N N . PHE F 1 63 ? 47.545 20.236 -32.939 1.00 14.83 63 PHE F N 1
ATOM 9372 C CA . PHE F 1 63 ? 46.164 20.285 -33.326 1.00 16.19 63 PHE F CA 1
ATOM 9373 C C . PHE F 1 63 ? 46.069 19.477 -34.620 1.00 16.99 63 PHE F C 1
ATOM 9374 O O . PHE F 1 63 ? 46.770 19.771 -35.602 1.00 15.20 63 PHE F O 1
ATOM 9382 N N . GLU F 1 64 ? 45.167 18.503 -34.636 1.00 17.08 64 GLU F N 1
ATOM 9383 C CA . GLU F 1 64 ? 45.000 17.659 -35.793 1.00 18.46 64 GLU F CA 1
ATOM 9384 C C . GLU F 1 64 ? 43.724 18.068 -36.527 1.00 19.06 64 GLU F C 1
ATOM 9385 O O . GLU F 1 64 ? 42.664 18.109 -35.921 1.00 17.40 64 GLU F O 1
ATOM 9391 N N . TRP F 1 65 ? 43.851 18.282 -37.840 1.00 19.25 65 TRP F N 1
ATOM 9392 C CA . TRP F 1 65 ? 42.781 18.676 -38.715 1.00 19.05 65 TRP F CA 1
ATOM 9393 C C . TRP F 1 65 ? 42.450 17.574 -39.724 1.00 20.51 65 TRP F C 1
ATOM 9394 O O . TRP F 1 65 ? 43.238 16.660 -39.959 1.00 24.81 65 TRP F O 1
ATOM 9405 N N . TYR F 1 66 ? 41.256 17.645 -40.290 1.00 22.45 66 TYR F N 1
ATOM 9406 C CA . TYR F 1 66 ? 40.801 16.693 -41.331 1.00 22.64 66 TYR F CA 1
ATOM 9407 C C . TYR F 1 66 ? 39.751 17.340 -42.201 1.00 23.73 66 TYR F C 1
ATOM 9408 O O . TYR F 1 66 ? 39.170 18.366 -41.829 1.00 23.36 66 TYR F O 1
ATOM 9417 N N . ARG F 1 67 ? 39.474 16.728 -43.353 1.00 23.56 67 ARG F N 1
ATOM 9418 C CA . ARG F 1 67 ? 38.459 17.239 -44.262 1.00 28.19 67 ARG F CA 1
ATOM 9419 C C . ARG F 1 67 ? 37.069 16.549 -44.084 1.00 30.07 67 ARG F C 1
ATOM 9420 O O . ARG F 1 67 ? 36.081 17.229 -43.771 1.00 26.97 67 ARG F O 1
ATOM 9428 N N . VAL F 1 68 ? 37.028 15.226 -44.293 1.00 28.23 68 VAL F N 1
ATOM 9429 C CA . VAL F 1 68 ? 35.803 14.411 -44.154 1.00 29.88 68 VAL F CA 1
ATOM 9430 C C . VAL F 1 68 ? 36.004 13.208 -43.256 1.00 28.82 68 VAL F C 1
ATOM 9431 O O . VAL F 1 68 ? 35.136 12.889 -42.480 1.00 29.94 68 VAL F O 1
ATOM 9435 N N . LYS F 1 69 ? 37.163 12.565 -43.344 1.00 29.22 69 LYS F N 1
ATOM 9436 C CA . LYS F 1 69 ? 37.549 11.534 -42.396 1.00 31.26 69 LYS F CA 1
ATOM 9437 C C . LYS F 1 69 ? 38.945 11.783 -41.848 1.00 28.12 69 LYS F C 1
ATOM 9438 O O . LYS F 1 69 ? 39.826 12.272 -42.539 1.00 26.17 69 LYS F O 1
ATOM 9444 N N . ARG F 1 70 ? 39.145 11.391 -40.600 1.00 28.99 70 ARG F N 1
ATOM 9445 C CA . ARG F 1 70 ? 40.447 11.495 -39.964 1.00 29.47 70 ARG F CA 1
ATOM 9446 C C . ARG F 1 70 ? 41.542 10.918 -40.851 1.00 30.01 70 ARG F C 1
ATOM 9447 O O . ARG F 1 70 ? 41.376 9.867 -41.459 1.00 31.62 70 ARG F O 1
ATOM 9455 N N . GLY F 1 71 ? 42.619 11.673 -40.986 1.00 33.50 71 GLY F N 1
ATOM 9456 C CA . GLY F 1 71 ? 43.793 11.239 -41.745 1.00 33.04 71 GLY F CA 1
ATOM 9457 C C . GLY F 1 71 ? 43.653 11.244 -43.251 1.00 30.23 71 GLY F C 1
ATOM 9458 O O . GLY F 1 71 ? 44.479 10.638 -43.919 1.00 37.87 71 GLY F O 1
ATOM 9459 N N . ASP F 1 72 ? 42.668 11.960 -43.794 1.00 26.59 72 ASP F N 1
ATOM 9460 C CA . ASP F 1 72 ? 42.451 12.038 -45.230 1.00 24.34 72 ASP F CA 1
ATOM 9461 C C . ASP F 1 72 ? 43.341 13.137 -45.854 1.00 23.92 72 ASP F C 1
ATOM 9462 O O . ASP F 1 72 ? 44.455 13.349 -45.393 1.00 22.31 72 ASP F O 1
ATOM 9467 N N . ASP F 1 73 ? 42.868 13.809 -46.899 1.00 24.34 73 ASP F N 1
ATOM 9468 C CA . ASP F 1 73 ? 43.657 14.837 -47.595 1.00 25.58 73 ASP F CA 1
ATOM 9469 C C . ASP F 1 73 ? 43.703 16.163 -46.854 1.00 24.41 73 ASP F C 1
ATOM 9470 O O . ASP F 1 73 ? 44.372 17.098 -47.306 1.00 22.08 73 ASP F O 1
ATOM 9475 N N . ILE F 1 74 ? 42.906 16.279 -45.781 1.00 24.97 74 ILE F N 1
ATOM 9476 C CA . ILE F 1 74 ? 42.938 17.396 -44.800 1.00 23.29 74 ILE F CA 1
ATOM 9477 C C . ILE F 1 74 ? 42.215 18.643 -45.263 1.00 22.67 74 ILE F C 1
ATOM 9478 O O . ILE F 1 74 ? 41.311 19.133 -44.578 1.00 19.87 74 ILE F O 1
ATOM 9483 N N . ILE F 1 75 ? 42.631 19.155 -46.409 1.00 23.63 75 ILE F N 1
ATOM 9484 C CA . ILE F 1 75 ? 42.059 20.356 -46.998 1.00 23.71 75 ILE F CA 1
ATOM 9485 C C . ILE F 1 75 ? 42.437 20.353 -48.494 1.00 25.78 75 ILE F C 1
ATOM 9486 O O . ILE F 1 75 ? 43.480 19.848 -48.864 1.00 22.99 75 ILE F O 1
ATOM 9491 N N . ASP F 1 76 ? 41.557 20.875 -49.336 1.00 26.87 76 ASP F N 1
ATOM 9492 C CA . ASP F 1 76 ? 41.843 21.014 -50.772 1.00 29.33 76 ASP F CA 1
ATOM 9493 C C . ASP F 1 76 ? 43.162 21.798 -50.954 1.00 29.46 76 ASP F C 1
ATOM 9494 O O . ASP F 1 76 ? 43.304 22.855 -50.383 1.00 24.14 76 ASP F O 1
ATOM 9499 N N . PRO F 1 77 ? 44.094 21.285 -51.766 1.00 28.09 77 PRO F N 1
ATOM 9500 C CA . PRO F 1 77 ? 45.395 21.934 -51.815 1.00 26.10 77 PRO F CA 1
ATOM 9501 C C . PRO F 1 77 ? 45.347 23.302 -52.476 1.00 26.63 77 PRO F C 1
ATOM 9502 O O . PRO F 1 77 ? 46.300 24.054 -52.365 1.00 24.94 77 PRO F O 1
ATOM 9506 N N . SER F 1 78 ? 44.262 23.639 -53.155 1.00 27.92 78 SER F N 1
ATOM 9507 C CA . SER F 1 78 ? 44.106 25.009 -53.674 1.00 31.00 78 SER F CA 1
ATOM 9508 C C . SER F 1 78 ? 43.869 26.065 -52.603 1.00 28.73 78 SER F C 1
ATOM 9509 O O . SER F 1 78 ? 44.034 27.229 -52.890 1.00 27.77 78 SER F O 1
ATOM 9512 N N . HIS F 1 79 ? 43.533 25.637 -51.382 1.00 32.71 79 HIS F N 1
ATOM 9513 C CA . HIS F 1 79 ? 43.229 26.535 -50.241 1.00 31.60 79 HIS F CA 1
ATOM 9514 C C . HIS F 1 79 ? 44.488 27.104 -49.564 1.00 31.04 79 HIS F C 1
ATOM 9515 O O . HIS F 1 79 ? 44.658 26.988 -48.348 1.00 32.99 79 HIS F O 1
ATOM 9522 N N . SER F 1 80 ? 45.405 27.657 -50.340 1.00 29.15 80 SER F N 1
ATOM 9523 C CA . SER F 1 80 ? 46.695 28.078 -49.801 1.00 29.46 80 SER F CA 1
ATOM 9524 C C . SER F 1 80 ? 46.494 29.219 -48.862 1.00 28.23 80 SER F C 1
ATOM 9525 O O . SER F 1 80 ? 45.660 30.105 -49.111 1.00 24.42 80 SER F O 1
ATOM 9528 N N . GLY F 1 81 ? 47.293 29.215 -47.799 1.00 26.46 81 GLY F N 1
ATOM 9529 C CA . GLY F 1 81 ? 47.308 30.326 -46.904 1.00 24.94 81 GLY F CA 1
ATOM 9530 C C . GLY F 1 81 ? 48.049 30.059 -45.600 1.00 23.86 81 GLY F C 1
ATOM 9531 O O . GLY F 1 81 ? 48.657 29.006 -45.411 1.00 25.66 81 GLY F O 1
ATOM 9532 N N . PRO F 1 82 ? 47.946 31.008 -44.680 1.00 21.89 82 PRO F N 1
ATOM 9533 C CA . PRO F 1 82 ? 48.618 30.935 -43.423 1.00 20.14 82 PRO F CA 1
ATOM 9534 C C . PRO F 1 82 ? 47.840 30.122 -42.389 1.00 17.22 82 PRO F C 1
ATOM 9535 O O . PRO F 1 82 ? 46.649 29.863 -42.561 1.00 19.79 82 PRO F O 1
ATOM 9539 N N . ILE F 1 83 ? 48.549 29.716 -41.333 1.00 15.99 83 ILE F N 1
ATOM 9540 C CA . ILE F 1 83 ? 47.955 29.090 -40.163 1.00 15.05 83 ILE F CA 1
ATOM 9541 C C . ILE F 1 83 ? 48.462 29.812 -38.929 1.00 16.45 83 ILE F C 1
ATOM 9542 O O . ILE F 1 83 ? 49.659 29.932 -38.725 1.00 16.96 83 ILE F O 1
ATOM 9547 N N . THR F 1 84 ? 47.531 30.314 -38.129 1.00 16.74 84 THR F N 1
ATOM 9548 C CA . THR F 1 84 ? 47.897 31.068 -36.930 1.00 18.53 84 THR F CA 1
ATOM 9549 C C . THR F 1 84 ? 47.247 30.449 -35.696 1.00 17.24 84 THR F C 1
ATOM 9550 O O . THR F 1 84 ? 46.164 29.868 -35.788 1.00 15.65 84 THR F O 1
ATOM 9554 N N . THR F 1 85 ? 47.936 30.573 -34.571 1.00 16.84 85 THR F N 1
ATOM 9555 C CA . THR F 1 85 ? 47.462 30.081 -33.278 1.00 16.64 85 THR F CA 1
ATOM 9556 C C . THR F 1 85 ? 47.481 31.223 -32.282 1.00 16.40 85 THR F C 1
ATOM 9557 O O . THR F 1 85 ? 48.412 32.048 -32.274 1.00 17.22 85 THR F O 1
ATOM 9561 N N . TRP F 1 86 ? 46.404 31.300 -31.495 1.00 17.50 86 TRP F N 1
ATOM 9562 C CA . TRP F 1 86 ? 46.131 32.407 -30.581 1.00 16.53 86 TRP F CA 1
ATOM 9563 C C . TRP F 1 86 ? 45.661 31.853 -29.232 1.00 18.24 86 TRP F C 1
ATOM 9564 O O . TRP F 1 86 ? 45.213 30.701 -29.146 1.00 16.63 86 TRP F O 1
ATOM 9575 N N . ILE F 1 87 ? 45.745 32.702 -28.205 1.00 17.46 87 ILE F N 1
ATOM 9576 C CA . ILE F 1 87 ? 45.301 32.377 -26.873 1.00 17.41 87 ILE F CA 1
ATOM 9577 C C . ILE F 1 87 ? 44.482 33.548 -26.254 1.00 16.82 87 ILE F C 1
ATOM 9578 O O . ILE F 1 87 ? 44.764 34.709 -26.499 1.00 16.20 87 ILE F O 1
ATOM 9583 N N . ALA F 1 88 ? 43.471 33.191 -25.463 1.00 15.07 88 ALA F N 1
ATOM 9584 C CA . ALA F 1 88 ? 42.649 34.141 -24.699 1.00 15.46 88 ALA F CA 1
ATOM 9585 C C . ALA F 1 88 ? 42.353 33.512 -23.346 1.00 15.50 88 ALA F C 1
ATOM 9586 O O . ALA F 1 88 ? 42.213 32.309 -23.261 1.00 14.64 88 ALA F O 1
ATOM 9588 N N . ALA F 1 89 ? 42.183 34.363 -22.332 1.00 17.05 89 ALA F N 1
ATOM 9589 C CA . ALA F 1 89 ? 41.677 33.912 -21.052 1.00 17.67 89 ALA F CA 1
ATOM 9590 C C . ALA F 1 89 ? 40.277 33.335 -21.173 1.00 16.38 89 ALA F C 1
ATOM 9591 O O . ALA F 1 89 ? 39.423 33.847 -21.896 1.00 16.81 89 ALA F O 1
ATOM 9593 N N . PHE F 1 90 ? 40.057 32.238 -20.484 1.00 15.86 90 PHE F N 1
ATOM 9594 C CA . PHE F 1 90 ? 38.721 31.657 -20.404 1.00 17.98 90 PHE F CA 1
ATOM 9595 C C . PHE F 1 90 ? 37.919 32.471 -19.370 1.00 18.20 90 PHE F C 1
ATOM 9596 O O . PHE F 1 90 ? 37.994 32.185 -18.193 1.00 16.79 90 PHE F O 1
ATOM 9604 N N . THR F 1 91 ? 37.134 33.445 -19.841 1.00 18.09 91 THR F N 1
ATOM 9605 C CA . THR F 1 91 ? 36.366 34.320 -18.947 1.00 16.95 91 THR F CA 1
ATOM 9606 C C . THR F 1 91 ? 35.122 33.626 -18.405 1.00 16.75 91 THR F C 1
ATOM 9607 O O . THR F 1 91 ? 34.757 33.790 -17.249 1.00 16.46 91 THR F O 1
ATOM 9611 N N . SER F 1 92 ? 34.420 32.899 -19.267 1.00 18.57 92 SER F N 1
ATOM 9612 C CA . SER F 1 92 ? 33.265 32.117 -18.845 1.00 18.07 92 SER F CA 1
ATOM 9613 C C . SER F 1 92 ? 32.935 31.116 -19.919 1.00 17.85 92 SER F C 1
ATOM 9614 O O . SER F 1 92 ? 33.385 31.283 -21.045 1.00 18.81 92 SER F O 1
ATOM 9617 N N . PRO F 1 93 ? 32.110 30.096 -19.606 1.00 17.10 93 PRO F N 1
ATOM 9618 C CA . PRO F 1 93 ? 31.840 29.103 -20.632 1.00 17.47 93 PRO F CA 1
ATOM 9619 C C . PRO F 1 93 ? 31.058 29.668 -21.788 1.00 19.44 93 PRO F C 1
ATOM 9620 O O . PRO F 1 93 ? 31.091 29.064 -22.869 1.00 18.48 93 PRO F O 1
ATOM 9624 N N . THR F 1 94 ? 30.316 30.775 -21.589 1.00 17.33 94 THR F N 1
ATOM 9625 C CA . THR F 1 94 ? 29.565 31.339 -22.713 1.00 17.77 94 THR F CA 1
ATOM 9626 C C . THR F 1 94 ? 30.313 32.395 -23.466 1.00 18.25 94 THR F C 1
ATOM 9627 O O . THR F 1 94 ? 29.732 33.064 -24.291 1.00 18.73 94 THR F O 1
ATOM 9631 N N . MET F 1 95 ? 31.584 32.574 -23.180 1.00 18.55 95 MET F N 1
ATOM 9632 C CA . MET F 1 95 ? 32.400 33.414 -24.030 1.00 19.76 95 MET F CA 1
ATOM 9633 C C . MET F 1 95 ? 32.334 32.865 -25.452 1.00 19.97 95 MET F C 1
ATOM 9634 O O . MET F 1 95 ? 32.186 31.660 -25.665 1.00 19.22 95 MET F O 1
ATOM 9639 N N . ASP F 1 96 ? 32.442 33.753 -26.406 1.00 20.76 96 ASP F N 1
ATOM 9640 C CA . ASP F 1 96 ? 32.457 33.320 -27.804 1.00 21.70 96 ASP F CA 1
ATOM 9641 C C . ASP F 1 96 ? 33.679 33.759 -28.563 1.00 19.91 96 ASP F C 1
ATOM 9642 O O . ASP F 1 96 ? 33.737 33.540 -29.767 1.00 23.00 96 ASP F O 1
ATOM 9647 N N . GLY F 1 97 ? 34.633 34.382 -27.884 1.00 17.88 97 GLY F N 1
ATOM 9648 C CA . GLY F 1 97 ? 35.844 34.822 -28.515 1.00 18.71 97 GLY F CA 1
ATOM 9649 C C . GLY F 1 97 ? 35.761 36.207 -29.100 1.00 19.42 97 GLY F C 1
ATOM 9650 O O . GLY F 1 97 ? 36.755 36.687 -29.627 1.00 20.97 97 GLY F O 1
ATOM 9651 N N . THR F 1 98 ? 34.595 36.848 -29.047 1.00 19.45 98 THR F N 1
ATOM 9652 C CA . THR F 1 98 ? 34.496 38.223 -29.496 1.00 21.27 98 THR F CA 1
ATOM 9653 C C . THR F 1 98 ? 35.172 39.108 -28.463 1.00 21.18 98 THR F C 1
ATOM 9654 O O . THR F 1 98 ? 35.417 38.698 -27.323 1.00 18.89 98 THR F O 1
ATOM 9658 N N . GLY F 1 99 ? 35.467 40.329 -28.889 1.00 22.55 99 GLY F N 1
ATOM 9659 C CA . GLY F 1 99 ? 36.086 41.325 -28.047 1.00 24.83 99 GLY F CA 1
ATOM 9660 C C . GLY F 1 99 ? 37.601 41.350 -28.109 1.00 26.09 99 GLY F C 1
ATOM 9661 O O . GLY F 1 99 ? 38.221 40.506 -28.760 1.00 27.64 99 GLY F O 1
ATOM 9662 N N . PRO F 1 100 ? 38.216 42.322 -27.416 1.00 25.26 100 PRO F N 1
ATOM 9663 C CA . PRO F 1 100 ? 39.676 42.514 -27.444 1.00 25.76 100 PRO F CA 1
ATOM 9664 C C . PRO F 1 100 ? 40.368 41.604 -26.461 1.00 23.82 100 PRO F C 1
ATOM 9665 O O . PRO F 1 100 ? 40.773 42.034 -25.393 1.00 21.24 100 PRO F O 1
ATOM 9669 N N . VAL F 1 101 ? 40.482 40.323 -26.825 1.00 23.43 101 VAL F N 1
ATOM 9670 C CA . VAL F 1 101 ? 40.940 39.304 -25.880 1.00 22.31 101 VAL F CA 1
ATOM 9671 C C . VAL F 1 101 ? 42.082 38.385 -26.318 1.00 21.89 101 VAL F C 1
ATOM 9672 O O . VAL F 1 101 ? 42.589 37.628 -25.506 1.00 21.71 101 VAL F O 1
ATOM 9676 N N . TRP F 1 102 ? 42.537 38.472 -27.568 1.00 21.60 102 TRP F N 1
ATOM 9677 C CA . TRP F 1 102 ? 43.433 37.449 -28.129 1.00 20.97 102 TRP F CA 1
ATOM 9678 C C . TRP F 1 102 ? 44.889 37.881 -28.234 1.00 22.16 102 TRP F C 1
ATOM 9679 O O . TRP F 1 102 ? 45.194 39.060 -28.458 1.00 23.12 102 TRP F O 1
ATOM 9690 N N . SER F 1 103 ? 45.788 36.920 -28.020 1.00 22.15 103 SER F N 1
ATOM 9691 C CA . SER F 1 103 ? 47.174 37.090 -28.330 1.00 21.74 103 SER F CA 1
ATOM 9692 C C . SER F 1 103 ? 47.598 35.946 -29.273 1.00 23.60 103 SER F C 1
ATOM 9693 O O . SER F 1 103 ? 47.314 34.796 -29.017 1.00 20.51 103 SER F O 1
ATOM 9696 N N . LYS F 1 104 ? 48.280 36.301 -30.351 1.00 24.37 104 LYS F N 1
ATOM 9697 C CA . LYS F 1 104 ? 48.975 35.376 -31.228 1.00 21.91 104 LYS F CA 1
ATOM 9698 C C . LYS F 1 104 ? 50.198 34.731 -30.568 1.00 21.40 104 LYS F C 1
ATOM 9699 O O . LYS F 1 104 ? 51.074 35.392 -30.053 1.00 21.79 104 LYS F O 1
ATOM 9705 N N . ILE F 1 105 ? 50.244 33.424 -30.604 1.00 22.09 105 ILE F N 1
ATOM 9706 C CA . ILE F 1 105 ? 51.370 32.682 -30.043 1.00 22.12 105 ILE F CA 1
ATOM 9707 C C . ILE F 1 105 ? 52.153 31.872 -31.080 1.00 22.71 105 ILE F C 1
ATOM 9708 O O . ILE F 1 105 ? 53.220 31.359 -30.779 1.00 22.20 105 ILE F O 1
ATOM 9713 N N . HIS F 1 106 ? 51.664 31.806 -32.315 1.00 21.75 106 HIS F N 1
ATOM 9714 C CA . HIS F 1 106 ? 52.386 31.062 -33.351 1.00 21.65 106 HIS F CA 1
ATOM 9715 C C . HIS F 1 106 ? 51.777 31.423 -34.725 1.00 21.71 106 HIS F C 1
ATOM 9716 O O . HIS F 1 106 ? 50.565 31.635 -34.840 1.00 18.70 106 HIS F O 1
ATOM 9723 N N . GLU F 1 107 ? 52.616 31.521 -35.753 1.00 20.37 107 GLU F N 1
ATOM 9724 C CA . GLU F 1 107 ? 52.137 31.752 -37.116 1.00 21.65 107 GLU F CA 1
ATOM 9725 C C . GLU F 1 107 ? 53.083 31.159 -38.143 1.00 24.20 107 GLU F C 1
ATOM 9726 O O . GLU F 1 107 ? 54.274 30.986 -37.889 1.00 26.08 107 GLU F O 1
ATOM 9732 N N . GLU F 1 108 ? 52.528 30.856 -39.297 1.00 26.35 108 GLU F N 1
ATOM 9733 C CA . GLU F 1 108 ? 53.302 30.434 -40.443 1.00 28.00 108 GLU F CA 1
ATOM 9734 C C . GLU F 1 108 ? 52.495 30.832 -41.653 1.00 25.74 108 GLU F C 1
ATOM 9735 O O . GLU F 1 108 ? 51.263 30.687 -41.665 1.00 22.59 108 GLU F O 1
ATOM 9741 N N . GLY F 1 109 ? 53.164 31.451 -42.636 1.00 25.87 109 GLY F N 1
ATOM 9742 C CA . GLY F 1 109 ? 52.479 32.012 -43.829 1.00 26.61 109 GLY F CA 1
ATOM 9743 C C . GLY F 1 109 ? 53.055 31.433 -45.106 1.00 24.84 109 GLY F C 1
ATOM 9744 O O . GLY F 1 109 ? 52.907 30.245 -45.360 1.00 25.05 109 GLY F O 1
ATOM 9745 N N . TYR F 1 110 ? 53.700 32.285 -45.892 1.00 23.00 110 TYR F N 1
ATOM 9746 C CA . TYR F 1 110 ? 54.281 31.909 -47.175 1.00 21.86 110 TYR F CA 1
ATOM 9747 C C . TYR F 1 110 ? 55.773 31.929 -47.069 1.00 21.75 110 TYR F C 1
ATOM 9748 O O . TYR F 1 110 ? 56.365 32.910 -46.609 1.00 21.47 110 TYR F O 1
ATOM 9757 N N . ASP F 1 111 ? 56.395 30.855 -47.524 1.00 22.66 111 ASP F N 1
ATOM 9758 C CA . ASP F 1 111 ? 57.835 30.740 -47.555 1.00 24.68 111 ASP F CA 1
ATOM 9759 C C . ASP F 1 111 ? 58.301 30.879 -48.998 1.00 23.77 111 ASP F C 1
ATOM 9760 O O . ASP F 1 111 ? 58.137 29.946 -49.786 1.00 19.02 111 ASP F O 1
ATOM 9765 N N . ALA F 1 112 ? 58.898 32.017 -49.314 1.00 24.02 112 ALA F N 1
ATOM 9766 C CA . ALA F 1 112 ? 59.389 32.291 -50.677 1.00 30.55 112 ALA F CA 1
ATOM 9767 C C . ALA F 1 112 ? 60.513 31.359 -51.159 1.00 29.24 112 ALA F C 1
ATOM 9768 O O . ALA F 1 112 ? 60.565 31.030 -52.350 1.00 29.78 112 ALA F O 1
ATOM 9770 N N . SER F 1 113 ? 61.346 30.901 -50.232 1.00 29.58 113 SER F N 1
ATOM 9771 C CA . SER F 1 113 ? 62.468 30.039 -50.558 1.00 32.22 113 SER F CA 1
ATOM 9772 C C . SER F 1 113 ? 62.039 28.638 -51.032 1.00 37.40 113 SER F C 1
ATOM 9773 O O . SER F 1 113 ? 62.838 27.950 -51.692 1.00 45.49 113 SER F O 1
ATOM 9776 N N . THR F 1 114 ? 60.827 28.184 -50.663 1.00 33.27 114 THR F N 1
ATOM 9777 C CA . THR F 1 114 ? 60.277 26.915 -51.163 1.00 29.86 114 THR F CA 1
ATOM 9778 C C . THR F 1 114 ? 59.000 27.101 -51.969 1.00 28.62 114 THR F C 1
ATOM 9779 O O . THR F 1 114 ? 58.411 26.120 -52.416 1.00 28.97 114 THR F O 1
ATOM 9783 N N . LYS F 1 115 ? 58.560 28.340 -52.164 1.00 27.59 115 LYS F N 1
ATOM 9784 C CA . LYS F 1 115 ? 57.275 28.619 -52.822 1.00 28.03 115 LYS F CA 1
ATOM 9785 C C . LYS F 1 115 ? 56.093 27.817 -52.247 1.00 27.48 115 LYS F C 1
ATOM 9786 O O . LYS F 1 115 ? 55.296 27.246 -52.996 1.00 31.24 115 LYS F O 1
ATOM 9792 N N . SER F 1 116 ? 56.012 27.769 -50.922 1.00 25.56 116 SER F N 1
ATOM 9793 C CA . SER F 1 116 ? 55.006 26.984 -50.273 1.00 25.17 116 SER F CA 1
ATOM 9794 C C . SER F 1 116 ? 54.436 27.690 -49.043 1.00 23.94 116 SER F C 1
ATOM 9795 O O . SER F 1 116 ? 55.007 28.666 -48.564 1.00 25.47 116 SER F O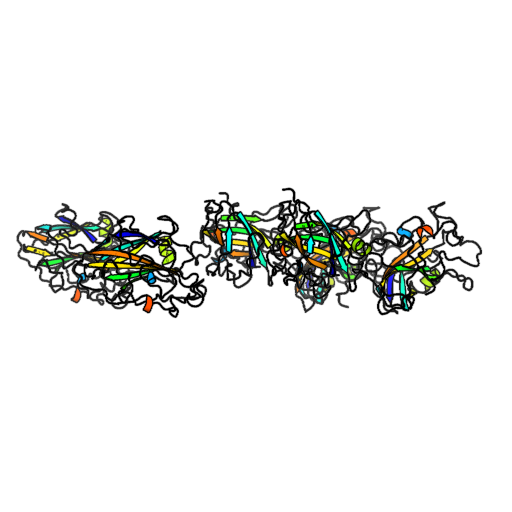 1
ATOM 9798 N N . TRP F 1 117 ? 53.282 27.199 -48.612 1.00 19.99 117 TRP F N 1
ATOM 9799 C CA . TRP F 1 117 ? 52.505 27.814 -47.571 1.00 18.67 117 TRP F CA 1
ATOM 9800 C C . TRP F 1 117 ? 52.393 26.897 -46.358 1.00 17.63 117 TRP F C 1
ATOM 9801 O O . TRP F 1 117 ? 52.562 25.679 -46.443 1.00 18.62 117 TRP F O 1
ATOM 9812 N N . ALA F 1 118 ? 51.997 27.484 -45.246 1.00 18.21 118 ALA F N 1
ATOM 9813 C CA . ALA F 1 118 ? 51.614 26.724 -44.079 1.00 18.54 118 ALA F CA 1
ATOM 9814 C C . ALA F 1 118 ? 50.645 25.560 -44.437 1.00 18.24 118 ALA F C 1
ATOM 9815 O O . ALA F 1 118 ? 50.806 24.466 -43.954 1.00 17.52 118 ALA F O 1
ATOM 9817 N N . VAL F 1 119 ? 49.653 25.830 -45.271 1.00 17.90 119 VAL F N 1
ATOM 9818 C CA . VAL F 1 119 ? 48.683 24.816 -45.655 1.00 17.34 119 VAL F CA 1
ATOM 9819 C C . VAL F 1 119 ? 49.327 23.623 -46.346 1.00 19.70 119 VAL F C 1
ATOM 9820 O O . VAL F 1 119 ? 48.902 22.505 -46.075 1.00 18.56 119 VAL F O 1
ATOM 9824 N N . ASP F 1 120 ? 50.312 23.855 -47.235 1.00 21.29 120 ASP F N 1
ATOM 9825 C CA . ASP F 1 120 ? 50.973 22.697 -47.912 1.00 23.65 120 ASP F CA 1
ATOM 9826 C C . ASP F 1 120 ? 51.782 21.841 -46.866 1.00 22.67 120 ASP F C 1
ATOM 9827 O O . ASP F 1 120 ? 51.717 20.618 -46.889 1.00 22.26 120 ASP F O 1
ATOM 9832 N N . LYS F 1 121 ? 52.375 22.482 -45.872 1.00 21.92 121 LYS F N 1
ATOM 9833 C CA . LYS F 1 121 ? 52.987 21.775 -44.775 1.00 22.33 121 LYS F CA 1
ATOM 9834 C C . LYS F 1 121 ? 51.968 20.981 -43.912 1.00 22.78 121 LYS F C 1
ATOM 9835 O O . LYS F 1 121 ? 52.240 19.847 -43.534 1.00 21.35 121 LYS F O 1
ATOM 9841 N N . LEU F 1 122 ? 50.798 21.575 -43.621 1.00 21.04 122 LEU F N 1
ATOM 9842 C CA . LEU F 1 122 ? 49.712 20.888 -42.919 1.00 20.44 122 LEU F CA 1
ATOM 9843 C C . LEU F 1 122 ? 49.273 19.608 -43.634 1.00 20.13 122 LEU F C 1
ATOM 9844 O O . LEU F 1 122 ? 49.185 18.523 -43.024 1.00 19.28 122 LEU F O 1
ATOM 9849 N N . ILE F 1 123 ? 49.067 19.724 -44.942 1.00 20.08 123 ILE F N 1
ATOM 9850 C CA . ILE F 1 123 ? 48.760 18.552 -45.779 1.00 20.86 123 ILE F CA 1
ATOM 9851 C C . ILE F 1 123 ? 49.881 17.506 -45.699 1.00 20.40 123 ILE F C 1
ATOM 9852 O O . ILE F 1 123 ? 49.628 16.328 -45.486 1.00 20.30 123 ILE F O 1
ATOM 9857 N N . ALA F 1 124 ? 51.111 17.929 -45.890 1.00 21.79 124 ALA F N 1
ATOM 9858 C CA . ALA F 1 124 ? 52.270 17.008 -45.846 1.00 24.41 124 ALA F CA 1
ATOM 9859 C C . ALA F 1 124 ? 52.374 16.309 -44.482 1.00 25.39 124 ALA F C 1
ATOM 9860 O O . ALA F 1 124 ? 52.740 15.143 -44.413 1.00 23.21 124 ALA F O 1
ATOM 9862 N N . ASN F 1 125 ? 52.075 17.043 -43.410 1.00 23.75 125 ASN F N 1
ATOM 9863 C CA . ASN F 1 125 ? 52.059 16.452 -42.064 1.00 26.30 125 ASN F CA 1
ATOM 9864 C C . ASN F 1 125 ? 50.796 15.675 -41.712 1.00 24.81 125 ASN F C 1
ATOM 9865 O O . ASN F 1 125 ? 50.575 15.376 -40.547 1.00 24.83 125 ASN F O 1
ATOM 9870 N N . LYS F 1 126 ? 49.942 15.408 -42.688 1.00 23.41 126 LYS F N 1
ATOM 9871 C CA . LYS F 1 126 ? 48.732 14.621 -42.485 1.00 26.30 126 LYS F CA 1
ATOM 9872 C C . LYS F 1 126 ? 47.847 15.251 -41.410 1.00 26.54 126 LYS F C 1
ATOM 9873 O O . LYS F 1 126 ? 47.271 14.566 -40.580 1.00 28.85 126 LYS F O 1
ATOM 9879 N N . GLY F 1 127 ? 47.745 16.575 -41.467 1.00 26.07 127 GLY F N 1
ATOM 9880 C CA . GLY F 1 127 ? 46.815 17.320 -40.639 1.00 23.96 127 GLY F CA 1
ATOM 9881 C C . GLY F 1 127 ? 47.305 17.703 -39.252 1.00 22.27 127 GLY F C 1
ATOM 9882 O O . GLY F 1 127 ? 46.552 18.319 -38.520 1.00 20.82 127 GLY F O 1
ATOM 9883 N N . MET F 1 128 ? 48.541 17.342 -38.903 1.00 20.48 128 MET F N 1
ATOM 9884 C CA . MET F 1 128 ? 49.119 17.624 -37.633 1.00 21.55 128 MET F CA 1
ATOM 9885 C C . MET F 1 128 ? 49.779 19.000 -37.703 1.00 22.09 128 MET F C 1
ATOM 9886 O O . MET F 1 128 ? 50.644 19.221 -38.543 1.00 24.81 128 MET F O 1
ATOM 9891 N N . TRP F 1 129 ? 49.412 19.885 -36.789 1.00 18.25 129 TRP F N 1
ATOM 9892 C CA . TRP F 1 129 ? 50.005 21.186 -36.701 1.00 18.21 129 TRP F CA 1
ATOM 9893 C C . TRP F 1 129 ? 50.508 21.382 -35.276 1.00 18.06 129 TRP F C 1
ATOM 9894 O O . TRP F 1 129 ? 49.709 21.521 -34.348 1.00 19.34 129 TRP F O 1
ATOM 9905 N N . ASP F 1 130 ? 51.822 21.494 -35.129 1.00 18.83 130 ASP F N 1
ATOM 9906 C CA . ASP F 1 130 ? 52.456 21.663 -33.828 1.00 21.62 130 ASP F CA 1
ATOM 9907 C C . ASP F 1 130 ? 52.709 23.109 -33.464 1.00 20.87 130 ASP F C 1
ATOM 9908 O O . ASP F 1 130 ? 53.042 23.944 -34.313 1.00 21.94 130 ASP F O 1
ATOM 9913 N N . PHE F 1 131 ? 52.620 23.388 -32.174 1.00 20.27 131 PHE F N 1
ATOM 9914 C CA . PHE F 1 131 ? 53.087 24.666 -31.628 1.00 19.86 131 PHE F CA 1
ATOM 9915 C C . PHE F 1 131 ? 53.380 24.448 -30.151 1.00 20.96 131 PHE F C 1
ATOM 9916 O O . PHE F 1 131 ? 52.987 23.454 -29.587 1.00 21.13 131 PHE F O 1
ATOM 9924 N N . THR F 1 132 ? 54.033 25.406 -29.539 1.00 23.53 132 THR F N 1
ATOM 9925 C CA . THR F 1 132 ? 54.317 25.319 -28.120 1.00 28.34 132 THR F CA 1
ATOM 9926 C C . THR F 1 132 ? 53.447 26.278 -27.322 1.00 28.09 132 THR F C 1
ATOM 9927 O O . THR F 1 132 ? 53.310 27.434 -27.696 1.00 31.47 132 THR F O 1
ATOM 9931 N N . LEU F 1 133 ? 52.877 25.793 -26.233 1.00 27.52 133 LEU F N 1
ATOM 9932 C CA . LEU F 1 133 ? 52.292 26.683 -25.229 1.00 29.51 133 LEU F CA 1
ATOM 9933 C C . LEU F 1 133 ? 53.438 27.436 -24.563 1.00 31.14 133 LEU F C 1
ATOM 9934 O O . LEU F 1 133 ? 54.344 26.789 -24.062 1.00 31.89 133 LEU F O 1
ATOM 9939 N N . PRO F 1 134 ? 53.423 28.785 -24.569 1.00 32.22 134 PRO F N 1
ATOM 9940 C CA . PRO F 1 134 ? 54.562 29.515 -24.007 1.00 31.04 134 PRO F CA 1
ATOM 9941 C C . PRO F 1 134 ? 54.856 29.097 -22.556 1.00 31.51 134 PRO F C 1
ATOM 9942 O O . PRO F 1 134 ? 53.931 29.006 -21.751 1.00 30.17 134 PRO F O 1
ATOM 9946 N N . SER F 1 135 ? 56.112 28.781 -22.262 1.00 33.07 135 SER F N 1
ATOM 9947 C CA . SER F 1 135 ? 56.526 28.253 -20.940 1.00 36.70 135 SER F CA 1
ATOM 9948 C C . SER F 1 135 ? 56.309 29.249 -19.810 1.00 33.57 135 SER F C 1
ATOM 9949 O O . SER F 1 135 ? 56.064 28.862 -18.690 1.00 37.54 135 SER F O 1
ATOM 9952 N N . GLN F 1 136 ? 56.315 30.533 -20.144 1.00 36.06 136 GLN F N 1
ATOM 9953 C CA . GLN F 1 136 ? 56.069 31.605 -19.174 1.00 42.87 136 GLN F CA 1
ATOM 9954 C C . GLN F 1 136 ? 54.573 31.780 -18.805 1.00 40.96 136 GLN F C 1
ATOM 9955 O O . GLN F 1 136 ? 54.256 32.614 -17.968 1.00 40.03 136 GLN F O 1
ATOM 9961 N N . LEU F 1 137 ? 53.673 31.051 -19.470 1.00 35.93 137 LEU F N 1
ATOM 9962 C CA . LEU F 1 137 ? 52.225 31.258 -19.318 1.00 31.19 137 LEU F CA 1
ATOM 9963 C C . LEU F 1 137 ? 51.723 31.019 -17.901 1.00 26.41 137 LEU F C 1
ATOM 9964 O O . LEU F 1 137 ? 52.046 30.026 -17.268 1.00 26.27 137 LEU F O 1
ATOM 9969 N N . LYS F 1 138 ? 50.959 31.973 -17.408 1.00 27.01 138 LYS F N 1
ATOM 9970 C CA . LYS F 1 138 ? 50.369 31.886 -16.077 1.00 27.84 138 LYS F CA 1
ATOM 9971 C C . LYS F 1 138 ? 49.350 30.744 -16.114 1.00 29.41 138 LYS F C 1
ATOM 9972 O O . LYS F 1 138 ? 48.541 30.679 -17.048 1.00 26.02 138 LYS F O 1
ATOM 9978 N N . PRO F 1 139 ? 49.394 29.845 -15.126 1.00 27.79 139 PRO F N 1
ATOM 9979 C CA . PRO F 1 139 ? 48.371 28.809 -15.103 1.00 29.54 139 PRO F CA 1
ATOM 9980 C C . PRO F 1 139 ? 46.937 29.337 -14.960 1.00 29.45 139 PRO F C 1
ATOM 9981 O O . PRO F 1 139 ? 46.721 30.423 -14.419 1.00 24.06 139 PRO F O 1
ATOM 9985 N N . GLY F 1 140 ? 45.996 28.545 -15.471 1.00 25.79 140 GLY F N 1
ATOM 9986 C CA . GLY F 1 140 ? 44.609 28.942 -15.565 1.00 27.11 140 GLY F CA 1
ATOM 9987 C C . GLY F 1 140 ? 43.963 28.323 -16.787 1.00 25.03 140 GLY F C 1
ATOM 9988 O O . GLY F 1 140 ? 44.616 27.583 -17.543 1.00 22.18 140 GLY F O 1
ATOM 9989 N N . LYS F 1 141 ? 42.686 28.658 -16.994 1.00 22.73 141 LYS F N 1
ATOM 9990 C CA . LYS F 1 141 ? 41.945 28.130 -18.117 1.00 22.07 141 LYS F CA 1
ATOM 9991 C C . LYS F 1 141 ? 42.021 29.139 -19.232 1.00 19.20 141 LYS F C 1
ATOM 9992 O O . LYS F 1 141 ? 41.915 30.334 -19.010 1.00 17.88 141 LYS F O 1
ATOM 9998 N N . TYR F 1 142 ? 42.158 28.642 -20.453 1.00 18.70 142 TYR F N 1
ATOM 9999 C CA . TYR F 1 142 ? 42.311 29.469 -21.637 1.00 17.55 142 TYR F CA 1
ATOM 10000 C C . TYR F 1 142 ? 41.552 28.869 -22.807 1.00 18.00 142 TYR F C 1
ATOM 10001 O O . TYR F 1 142 ? 41.288 27.658 -22.840 1.00 17.80 142 TYR F O 1
ATOM 10010 N N . MET F 1 143 ? 41.213 29.730 -23.775 1.00 16.22 143 MET F N 1
ATOM 10011 C CA . MET F 1 143 ? 40.786 29.289 -25.036 1.00 16.92 143 MET F CA 1
ATOM 10012 C C . MET F 1 143 ? 41.960 29.394 -25.985 1.00 17.83 143 MET F C 1
ATOM 10013 O O . MET F 1 143 ? 42.607 30.448 -26.073 1.00 18.05 143 MET F O 1
ATOM 10018 N N . LEU F 1 144 ? 42.257 28.310 -26.689 1.00 16.85 144 LEU F N 1
ATOM 10019 C CA . LEU F 1 144 ? 43.256 28.323 -27.767 1.00 16.79 144 LEU F CA 1
ATOM 10020 C C . LEU F 1 144 ? 42.560 28.369 -29.096 1.00 15.51 144 LEU F C 1
ATOM 10021 O O . LEU F 1 144 ? 41.491 27.761 -29.245 1.00 17.94 144 LEU F O 1
ATOM 10026 N N . ARG F 1 145 ? 43.076 29.155 -30.009 1.00 13.61 145 ARG F N 1
ATOM 10027 C CA . ARG F 1 145 ? 42.418 29.326 -31.271 1.00 15.86 145 ARG F CA 1
ATOM 10028 C C . ARG F 1 145 ? 43.446 29.018 -32.328 1.00 15.58 145 ARG F C 1
ATOM 10029 O O . ARG F 1 145 ? 44.501 29.620 -32.358 1.00 14.79 145 ARG F O 1
ATOM 10037 N N . GLN F 1 146 ? 43.089 28.147 -33.246 1.00 16.17 146 GLN F N 1
ATOM 10038 C CA . GLN F 1 146 ? 43.910 27.966 -34.432 1.00 15.95 146 GLN F CA 1
ATOM 10039 C C . GLN F 1 146 ? 43.068 28.196 -35.685 1.00 16.71 146 GLN F C 1
ATOM 10040 O O . GLN F 1 146 ? 41.923 27.780 -35.776 1.00 18.23 146 GLN F O 1
ATOM 10046 N N . GLU F 1 147 ? 43.673 28.866 -36.650 1.00 18.08 147 GLU F N 1
ATOM 10047 C CA . GLU F 1 147 ? 42.978 29.323 -37.817 1.00 18.46 147 GLU F CA 1
ATOM 10048 C C . GLU F 1 147 ? 43.808 29.036 -39.089 1.00 17.82 147 GLU F C 1
ATOM 10049 O O . GLU F 1 147 ? 44.920 29.467 -39.206 1.00 17.29 147 GLU F O 1
ATOM 10055 N N . ILE F 1 148 ? 43.161 28.426 -40.064 1.00 18.68 148 ILE F N 1
ATOM 10056 C CA . ILE F 1 148 ? 43.643 28.350 -41.422 1.00 20.87 148 ILE F CA 1
ATOM 10057 C C . ILE F 1 148 ? 42.893 29.395 -42.228 1.00 19.28 148 ILE F C 1
ATOM 10058 O O . ILE F 1 148 ? 41.697 29.485 -42.117 1.00 20.23 148 ILE F O 1
ATOM 10063 N N . VAL F 1 149 ? 43.612 30.175 -43.036 1.00 21.59 149 VAL F N 1
ATOM 10064 C CA . VAL F 1 149 ? 42.964 31.103 -43.961 1.00 21.49 149 VAL F CA 1
ATOM 10065 C C . VAL F 1 149 ? 43.273 30.660 -45.394 1.00 24.10 149 VAL F C 1
ATOM 10066 O O . VAL F 1 149 ? 44.440 30.466 -45.741 1.00 25.50 149 VAL F O 1
ATOM 10070 N N . ALA F 1 150 ? 42.234 30.422 -46.188 1.00 25.61 150 ALA F N 1
ATOM 10071 C CA . ALA F 1 150 ? 42.404 29.968 -47.575 1.00 27.41 150 ALA F CA 1
ATOM 10072 C C . ALA F 1 150 ? 42.219 31.164 -48.506 1.00 27.40 150 ALA F C 1
ATOM 10073 O O . ALA F 1 150 ? 41.212 31.875 -48.421 1.00 22.99 150 ALA F O 1
ATOM 10075 N N . HIS F 1 151 ? 43.191 31.369 -49.389 1.00 27.43 151 HIS F N 1
ATOM 10076 C CA . HIS F 1 151 ? 43.215 32.555 -50.261 1.00 28.57 151 HIS F CA 1
ATOM 10077 C C . HIS F 1 151 ? 42.887 32.341 -51.751 1.00 29.29 151 HIS F C 1
ATOM 10078 O O . HIS F 1 151 ? 43.118 33.223 -52.562 1.00 29.62 151 HIS F O 1
ATOM 10085 N N . HIS F 1 152 ? 42.369 31.171 -52.097 1.00 28.51 152 HIS F N 1
ATOM 10086 C CA . HIS F 1 152 ? 42.028 30.866 -53.486 1.00 29.36 152 HIS F CA 1
ATOM 10087 C C . HIS F 1 152 ? 40.979 31.800 -54.101 1.00 29.19 152 HIS F C 1
ATOM 10088 O O . HIS F 1 152 ? 40.942 31.925 -55.314 1.00 27.97 152 HIS F O 1
ATOM 10095 N N . GLU F 1 153 ? 40.155 32.447 -53.277 1.00 30.61 153 GLU F N 1
ATOM 10096 C CA . GLU F 1 153 ? 39.206 33.468 -53.769 1.00 31.19 153 GLU F CA 1
ATOM 10097 C C . GLU F 1 153 ? 39.369 34.806 -53.087 1.00 29.11 153 GLU F C 1
ATOM 10098 O O . GLU F 1 153 ? 38.440 35.610 -53.074 1.00 33.56 153 GLU F O 1
ATOM 10104 N N . SER F 1 154 ? 40.565 35.090 -52.596 1.00 27.28 154 SER F N 1
ATOM 10105 C CA . SER F 1 154 ? 40.823 36.324 -51.845 1.00 30.59 154 SER F CA 1
ATOM 10106 C C . SER F 1 154 ? 41.118 37.518 -52.732 1.00 30.78 154 SER F C 1
ATOM 10107 O O . SER F 1 154 ? 41.311 38.613 -52.237 1.00 24.75 154 SER F O 1
ATOM 10110 N N . ASP F 1 155 ? 41.253 37.280 -54.032 1.00 33.67 155 ASP F N 1
ATOM 10111 C CA . ASP F 1 155 ? 41.445 38.375 -55.013 1.00 40.66 155 ASP F CA 1
ATOM 10112 C C . ASP F 1 155 ? 40.230 39.315 -55.151 1.00 39.87 155 ASP F C 1
ATOM 10113 O O . ASP F 1 155 ? 40.312 40.284 -55.885 1.00 37.51 155 ASP F O 1
ATOM 10118 N N . ALA F 1 156 ? 39.112 38.967 -54.514 1.00 35.21 156 ALA F N 1
ATOM 10119 C CA . ALA F 1 156 ? 38.009 39.872 -54.248 1.00 37.71 156 ALA F CA 1
ATOM 10120 C C . ALA F 1 156 ? 37.748 39.828 -52.731 1.00 35.98 156 ALA F C 1
ATOM 10121 O O . ALA F 1 156 ? 38.209 38.896 -52.060 1.00 38.61 156 ALA F O 1
ATOM 10123 N N . THR F 1 157 ? 37.080 40.850 -52.202 1.00 31.36 157 THR F N 1
ATOM 10124 C CA . THR F 1 157 ? 36.728 40.909 -50.771 1.00 31.56 157 THR F CA 1
ATOM 10125 C C . THR F 1 157 ? 35.227 40.667 -50.604 1.00 32.64 157 THR F C 1
ATOM 10126 O O . THR F 1 157 ? 34.418 41.031 -51.464 1.00 34.14 157 THR F O 1
ATOM 10130 N N . PHE F 1 158 ? 34.879 39.971 -49.532 1.00 32.22 158 PHE F N 1
ATOM 10131 C CA . PHE F 1 158 ? 33.496 39.515 -49.284 1.00 32.49 158 PHE F CA 1
ATOM 10132 C C . PHE F 1 158 ? 32.466 40.658 -49.235 1.00 33.73 158 PHE F C 1
ATOM 10133 O O . PHE F 1 158 ? 31.336 40.486 -49.690 1.00 35.20 158 PHE F O 1
ATOM 10141 N N . ASP F 1 159 ? 32.891 41.829 -48.758 1.00 35.15 159 ASP F N 1
ATOM 10142 C CA . ASP F 1 159 ? 32.017 43.000 -48.704 1.00 40.88 159 ASP F CA 1
ATOM 10143 C C . ASP F 1 159 ? 31.579 43.502 -50.092 1.00 44.69 159 ASP F C 1
ATOM 10144 O O . ASP F 1 159 ? 30.527 44.116 -50.204 1.00 46.23 159 ASP F O 1
ATOM 10149 N N . LYS F 1 160 ? 32.407 43.288 -51.123 1.00 43.25 160 LYS F N 1
ATOM 10150 C CA . LYS F 1 160 ? 32.060 43.678 -52.499 1.00 42.27 160 LYS F CA 1
ATOM 10151 C C . LYS F 1 160 ? 31.469 42.514 -53.258 1.00 41.36 160 LYS F C 1
ATOM 10152 O O . LYS F 1 160 ? 30.628 42.709 -54.106 1.00 39.89 160 LYS F O 1
ATOM 10158 N N . ASN F 1 161 ? 31.989 41.320 -53.008 1.00 43.29 161 ASN F N 1
ATOM 10159 C CA A ASN F 1 161 ? 31.592 40.131 -53.745 0.50 42.37 161 ASN F CA 1
ATOM 10160 C CA B ASN F 1 161 ? 31.637 40.134 -53.774 0.50 45.77 161 ASN F CA 1
ATOM 10161 C C . ASN F 1 161 ? 31.434 38.950 -52.800 1.00 43.01 161 ASN F C 1
ATOM 10162 O O . ASN F 1 161 ? 32.389 38.192 -52.581 1.00 48.81 161 ASN F O 1
ATOM 10171 N N . PRO F 1 162 ? 30.223 38.781 -52.232 1.00 38.98 162 PRO F N 1
ATOM 10172 C CA . PRO F 1 162 ? 30.037 37.706 -51.257 1.00 40.80 162 PRO F CA 1
ATOM 10173 C C . PRO F 1 162 ? 30.131 36.275 -51.799 1.00 45.64 162 PRO F C 1
ATOM 10174 O O . PRO F 1 162 ? 30.140 35.329 -51.002 1.00 38.58 162 PRO F O 1
ATOM 10178 N N . LYS F 1 163 ? 30.236 36.109 -53.113 1.00 46.83 163 LYS F N 1
ATOM 10179 C CA . LYS F 1 163 ? 30.628 34.813 -53.707 1.00 49.90 163 LYS F CA 1
ATOM 10180 C C . LYS F 1 163 ? 32.094 34.451 -53.490 1.00 42.28 163 LYS F C 1
ATOM 10181 O O . LYS F 1 163 ? 32.450 33.277 -53.600 1.00 40.11 163 LYS F O 1
ATOM 10187 N N . ARG F 1 164 ? 32.939 35.460 -53.287 1.00 35.61 164 ARG F N 1
ATOM 10188 C CA A ARG F 1 164 ? 34.386 35.233 -53.167 0.50 37.14 164 ARG F CA 1
ATOM 10189 C CA B ARG F 1 164 ? 34.386 35.327 -53.194 0.50 35.69 164 ARG F CA 1
ATOM 10190 C C . ARG F 1 164 ? 34.840 35.727 -51.787 1.00 35.58 164 ARG F C 1
ATOM 10191 O O . ARG F 1 164 ? 34.016 35.789 -50.864 1.00 33.49 164 ARG F O 1
ATOM 10206 N N . GLY F 1 165 ? 36.120 36.053 -51.629 1.00 30.37 165 GLY F N 1
ATOM 10207 C CA . GLY F 1 165 ? 36.659 36.496 -50.361 1.00 29.19 165 GLY F CA 1
ATOM 10208 C C . GLY F 1 165 ? 37.481 35.405 -49.677 1.00 27.18 165 GLY F C 1
ATOM 10209 O O . GLY F 1 165 ? 37.298 34.210 -49.937 1.00 27.93 165 GLY F O 1
ATOM 10210 N N . ALA F 1 166 ? 38.443 35.856 -48.877 1.00 26.72 166 ALA F N 1
ATOM 10211 C CA . ALA F 1 166 ? 39.209 34.991 -47.987 1.00 29.38 166 ALA F CA 1
ATOM 10212 C C . ALA F 1 166 ? 38.272 34.081 -47.169 1.00 27.95 166 ALA F C 1
ATOM 10213 O O . ALA F 1 166 ? 37.192 34.514 -46.760 1.00 29.75 166 ALA F O 1
ATOM 10215 N N . GLN F 1 167 ? 38.693 32.845 -46.974 1.00 25.00 167 GLN F N 1
ATOM 10216 C CA . GLN F 1 167 ? 37.955 31.865 -46.210 1.00 27.01 167 GLN F CA 1
ATOM 10217 C C . GLN F 1 167 ? 38.700 31.537 -44.924 1.00 28.62 167 GLN F C 1
ATOM 10218 O O . GLN F 1 167 ? 39.861 31.086 -44.966 1.00 29.79 167 GLN F O 1
ATOM 10224 N N . PHE F 1 168 ? 38.033 31.792 -43.792 1.00 24.99 168 PHE F N 1
ATOM 10225 C CA . PHE F 1 168 ? 38.606 31.612 -42.447 1.00 23.25 168 PHE F CA 1
ATOM 10226 C C . PHE F 1 168 ? 38.058 30.324 -41.836 1.00 21.89 168 PHE F C 1
ATOM 10227 O O . PHE F 1 168 ? 36.825 30.109 -41.813 1.00 20.35 168 PHE F O 1
ATOM 10235 N N . TYR F 1 169 ? 38.959 29.476 -41.338 1.00 20.80 169 TYR F N 1
ATOM 10236 C CA . TYR F 1 169 ? 38.600 28.234 -40.687 1.00 21.74 169 TYR F CA 1
ATOM 10237 C C . TYR F 1 169 ? 39.139 28.272 -39.251 1.00 20.37 169 TYR F C 1
ATOM 10238 O O . TYR F 1 169 ? 40.164 27.647 -38.961 1.00 19.48 169 TYR F O 1
ATOM 10247 N N . PRO F 1 170 ? 38.472 29.012 -38.367 1.00 18.02 170 PRO F N 1
ATOM 10248 C CA . PRO F 1 170 ? 38.851 29.018 -36.961 1.00 17.53 170 PRO F CA 1
ATOM 10249 C C . PRO F 1 170 ? 38.342 27.829 -36.168 1.00 17.20 170 PRO F C 1
ATOM 10250 O O . PRO F 1 170 ? 37.234 27.317 -36.399 1.00 18.58 170 PRO F O 1
ATOM 10254 N N . SER F 1 171 ? 39.181 27.370 -35.233 1.00 18.05 171 SER F N 1
ATOM 10255 C CA . SER F 1 171 ? 38.822 26.307 -34.299 1.00 16.38 171 SER F CA 1
ATOM 10256 C C . SER F 1 171 ? 39.267 26.732 -32.899 1.00 15.78 171 SER F C 1
ATOM 10257 O O . SER F 1 171 ? 40.446 27.031 -32.684 1.00 16.61 171 SER F O 1
ATOM 10260 N N . CYS F 1 172 ? 38.358 26.636 -31.939 1.00 17.16 172 CYS F N 1
ATOM 10261 C CA . CYS F 1 172 ? 38.649 27.040 -30.567 1.00 16.62 172 CYS F CA 1
ATOM 10262 C C . CYS F 1 172 ? 38.635 25.826 -29.654 1.00 16.77 172 CYS F C 1
ATOM 10263 O O . CYS F 1 172 ? 37.718 24.983 -29.694 1.00 17.06 172 CYS F O 1
ATOM 10266 N N . VAL F 1 173 ? 39.697 25.714 -28.865 1.00 14.96 173 VAL F N 1
ATOM 10267 C CA . VAL F 1 173 ? 39.906 24.597 -27.985 1.00 15.77 173 VAL F CA 1
ATOM 10268 C C . VAL F 1 173 ? 39.981 25.095 -26.516 1.00 14.03 173 VAL F C 1
ATOM 10269 O O . VAL F 1 173 ? 40.693 26.025 -26.217 1.00 13.40 173 VAL F O 1
ATOM 10273 N N . GLN F 1 174 ? 39.300 24.387 -25.634 1.00 13.76 174 GLN F N 1
ATOM 10274 C CA . GLN F 1 174 ? 39.338 24.701 -24.182 1.00 14.97 174 GLN F CA 1
ATOM 10275 C C . GLN F 1 174 ? 40.491 23.980 -23.527 1.00 15.40 174 GLN F C 1
ATOM 10276 O O . GLN F 1 174 ? 40.622 22.782 -23.688 1.00 15.47 174 GLN F O 1
ATOM 10282 N N . VAL F 1 175 ? 41.356 24.727 -22.853 1.00 16.22 175 VAL F N 1
ATOM 10283 C CA . VAL F 1 175 ? 42.563 24.189 -22.290 1.00 19.09 175 VAL F CA 1
ATOM 10284 C C . VAL F 1 175 ? 42.704 24.637 -20.859 1.00 18.72 175 VAL F C 1
ATOM 10285 O O . VAL F 1 175 ? 42.541 25.820 -20.550 1.00 16.08 175 VAL F O 1
ATOM 10289 N N . ASP F 1 176 ? 43.133 23.694 -20.030 1.00 19.96 176 ASP F N 1
ATOM 10290 C CA . ASP F 1 176 ? 43.398 23.991 -18.619 1.00 22.08 176 ASP F CA 1
ATOM 10291 C C . ASP F 1 176 ? 44.891 23.846 -18.360 1.00 22.62 176 ASP F C 1
ATOM 10292 O O . ASP F 1 176 ? 45.431 22.747 -18.487 1.00 20.21 176 ASP F O 1
ATOM 10297 N N . VAL F 1 177 ? 45.547 24.979 -18.132 1.00 24.86 177 VAL F N 1
ATOM 10298 C CA . VAL F 1 177 ? 46.979 25.043 -18.129 1.00 27.46 177 VAL F CA 1
ATOM 10299 C C . VAL F 1 177 ? 47.384 24.954 -16.674 1.00 34.52 177 VAL F C 1
ATOM 10300 O O . VAL F 1 177 ? 47.269 25.939 -15.970 1.00 38.02 177 VAL F O 1
ATOM 10304 N N . LYS F 1 178 ? 47.951 23.814 -16.286 1.00 37.62 178 LYS F N 1
ATOM 10305 C CA . LYS F 1 178 ? 48.338 23.491 -14.890 1.00 44.72 178 LYS F CA 1
ATOM 10306 C C . LYS F 1 178 ? 49.788 23.676 -14.428 1.00 46.48 178 LYS F C 1
ATOM 10307 O O . LYS F 1 178 ? 50.736 23.879 -15.190 1.00 42.11 178 LYS F O 1
ATOM 10313 N N . GLY F 1 179 ? 49.935 23.552 -13.112 1.00 56.45 179 GLY F N 1
ATOM 10314 C CA . GLY F 1 179 ? 51.255 23.552 -12.497 1.00 62.54 179 GLY F CA 1
ATOM 10315 C C . GLY F 1 179 ? 51.632 24.949 -12.055 1.00 70.80 179 GLY F C 1
ATOM 10316 O O . GLY F 1 179 ? 50.880 25.917 -12.246 1.00 66.13 179 GLY F O 1
ATOM 10317 N N . VAL F 1 180 ? 52.796 25.065 -11.425 1.00 77.47 180 VAL F N 1
ATOM 10318 C CA . VAL F 1 180 ? 53.355 26.437 -11.271 1.00 72.03 180 VAL F CA 1
ATOM 10319 C C . VAL F 1 180 ? 53.669 27.224 -12.564 1.00 66.38 180 VAL F C 1
ATOM 10320 O O . VAL F 1 180 ? 53.921 26.664 -13.605 1.00 64.87 180 VAL F O 1
ATOM 10324 N N . GLY F 1 181 ? 53.552 28.544 -12.497 1.00 59.90 181 GLY F N 1
ATOM 10325 C CA . GLY F 1 181 ? 53.861 29.407 -13.614 1.00 61.65 181 GLY F CA 1
ATOM 10326 C C . GLY F 1 181 ? 55.355 29.735 -13.567 1.00 61.69 181 GLY F C 1
ATOM 10327 O O . GLY F 1 181 ? 55.989 29.425 -12.609 1.00 66.06 181 GLY F O 1
ATOM 10328 N N . GLY F 1 182 ? 55.974 30.438 -14.497 1.00 63.88 182 GLY F N 1
ATOM 10329 C CA . GLY F 1 182 ? 55.480 31.569 -15.237 1.00 56.27 182 GLY F CA 1
ATOM 10330 C C . GLY F 1 182 ? 54.283 32.355 -14.749 1.00 49.50 182 GLY F C 1
ATOM 10331 O O . GLY F 1 182 ? 53.386 31.830 -14.109 1.00 48.04 182 GLY F O 1
ATOM 10332 N N . ASP F 1 183 ? 54.313 33.645 -15.034 1.00 46.42 183 ASP F N 1
ATOM 10333 C CA . ASP F 1 183 ? 53.292 34.545 -14.650 1.00 46.33 183 ASP F CA 1
ATOM 10334 C C . ASP F 1 183 ? 52.787 35.444 -15.782 1.00 46.96 183 ASP F C 1
ATOM 10335 O O . ASP F 1 183 ? 52.068 36.439 -15.503 1.00 50.36 183 ASP F O 1
ATOM 10340 N N . ALA F 1 184 ? 53.146 35.123 -17.022 1.00 40.77 184 ALA F N 1
ATOM 10341 C CA . ALA F 1 184 ? 52.823 35.996 -18.141 1.00 41.46 184 ALA F CA 1
ATOM 10342 C C . ALA F 1 184 ? 51.380 35.804 -18.568 1.00 34.13 184 ALA F C 1
ATOM 10343 O O . ALA F 1 184 ? 50.868 34.674 -18.625 1.00 31.72 184 ALA F O 1
ATOM 10345 N N . VAL F 1 185 ? 50.689 36.923 -18.720 1.00 36.14 185 VAL F N 1
ATOM 10346 C CA . VAL F 1 185 ? 49.274 36.909 -19.036 1.00 38.07 185 VAL F CA 1
ATOM 10347 C C . VAL F 1 185 ? 49.229 37.487 -20.416 1.00 39.81 185 VAL F C 1
ATOM 10348 O O . VAL F 1 185 ? 49.660 38.612 -20.618 1.00 42.98 185 VAL F O 1
ATOM 10352 N N . PRO F 1 186 ? 48.676 36.741 -21.365 1.00 42.64 186 PRO F N 1
ATOM 10353 C CA . PRO F 1 186 ? 48.425 37.288 -22.711 1.00 42.80 186 PRO F CA 1
ATOM 10354 C C . PRO F 1 186 ? 47.753 38.644 -22.728 1.00 35.80 186 PRO F C 1
ATOM 10355 O O . PRO F 1 186 ? 46.717 38.823 -22.079 1.00 40.62 186 PRO F O 1
ATOM 10359 N N . ASP F 1 187 ? 48.351 39.603 -23.410 1.00 29.70 187 ASP F N 1
ATOM 10360 C CA . ASP F 1 187 ? 47.890 40.982 -23.271 1.00 36.50 187 ASP F CA 1
ATOM 10361 C C . ASP F 1 187 ? 47.763 41.770 -24.557 1.00 31.38 187 ASP F C 1
ATOM 10362 O O . ASP F 1 187 ? 47.672 42.984 -24.503 1.00 30.86 187 ASP F O 1
ATOM 10367 N N . GLN F 1 188 ? 47.832 41.124 -25.699 1.00 27.89 188 GLN F N 1
ATOM 10368 C CA . GLN F 1 188 ? 47.728 41.867 -26.936 1.00 27.76 188 GLN F CA 1
ATOM 10369 C C . GLN F 1 188 ? 46.305 42.385 -27.164 1.00 28.61 188 GLN F C 1
ATOM 10370 O O . GLN F 1 188 ? 46.112 43.383 -27.860 1.00 29.71 188 GLN F O 1
ATOM 10376 N N . ALA F 1 189 ? 45.321 41.713 -26.576 1.00 29.32 189 ALA F N 1
ATOM 10377 C CA . ALA F 1 189 ? 43.925 42.158 -26.616 1.00 28.82 189 ALA F CA 1
ATOM 10378 C C . ALA F 1 189 ? 43.397 42.385 -28.034 1.00 28.91 189 ALA F C 1
ATOM 10379 O O . ALA F 1 189 ? 42.624 43.316 -28.285 1.00 30.38 189 ALA F O 1
ATOM 10381 N N . PHE F 1 190 ? 43.799 41.512 -28.956 1.00 25.11 190 PHE F N 1
ATOM 10382 C CA . PHE F 1 190 ? 43.387 41.640 -30.346 1.00 24.24 190 PHE F CA 1
ATOM 10383 C C . PHE F 1 190 ? 41.931 41.198 -30.507 1.00 23.08 190 PHE F C 1
ATOM 10384 O O . PHE F 1 190 ? 41.489 40.213 -29.896 1.00 21.78 190 PHE F O 1
ATOM 10392 N N . ASP F 1 191 ? 41.181 41.934 -31.315 1.00 22.12 191 ASP F N 1
ATOM 10393 C CA . ASP F 1 191 ? 39.772 41.688 -31.563 1.00 23.35 191 ASP F CA 1
ATOM 10394 C C . ASP F 1 191 ? 39.655 41.365 -33.038 1.00 22.59 191 ASP F C 1
ATOM 10395 O O . ASP F 1 191 ? 39.957 42.209 -33.850 1.00 25.25 191 ASP F O 1
ATOM 10400 N N . PHE F 1 192 ? 39.155 40.182 -33.376 1.00 24.28 192 PHE F N 1
ATOM 10401 C CA . PHE F 1 192 ? 39.082 39.766 -34.781 1.00 23.09 192 PHE F CA 1
ATOM 10402 C C . PHE F 1 192 ? 38.100 40.623 -35.605 1.00 24.71 192 PHE F C 1
ATOM 10403 O O . PHE F 1 192 ? 38.428 41.037 -36.732 1.00 24.62 192 PHE F O 1
ATOM 10411 N N . ASN F 1 193 ? 36.923 40.913 -35.072 1.00 26.48 193 ASN F N 1
ATOM 10412 C CA . ASN F 1 193 ? 35.931 41.713 -35.819 1.00 26.63 193 ASN F CA 1
ATOM 10413 C C . ASN F 1 193 ? 36.404 43.151 -36.070 1.00 27.84 193 ASN F C 1
ATOM 10414 O O . ASN F 1 193 ? 35.980 43.763 -37.041 1.00 31.09 193 AS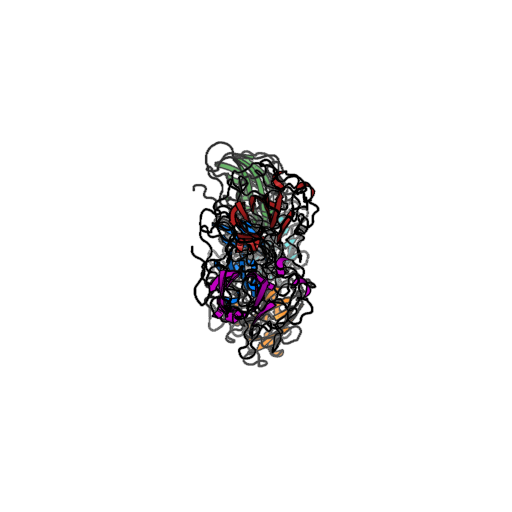N F O 1
ATOM 10419 N N . LYS F 1 194 ? 37.212 43.700 -35.185 1.00 28.67 194 LYS F N 1
ATOM 10420 C CA . LYS F 1 194 ? 37.732 45.076 -35.341 1.00 31.65 194 LYS F CA 1
ATOM 10421 C C . LYS F 1 194 ? 39.070 45.030 -36.065 1.00 30.20 194 LYS F C 1
ATOM 10422 O O . LYS F 1 194 ? 39.345 45.902 -36.869 1.00 27.35 194 LYS F O 1
ATOM 10428 N N . GLY F 1 195 ? 39.895 43.998 -35.827 1.00 28.38 195 GLY F N 1
ATOM 10429 C CA . GLY F 1 195 ? 41.287 43.957 -36.306 1.00 25.85 195 GLY F CA 1
ATOM 10430 C C . GLY F 1 195 ? 41.537 43.283 -37.650 1.00 25.53 195 GLY F C 1
ATOM 10431 O O . GLY F 1 195 ? 42.560 43.506 -38.265 1.00 24.56 195 GLY F O 1
ATOM 10432 N N . TYR F 1 196 ? 40.609 42.464 -38.109 1.00 26.57 196 TYR F N 1
ATOM 10433 C CA . TYR F 1 196 ? 40.651 41.918 -39.474 1.00 27.93 196 TYR F CA 1
ATOM 10434 C C . TYR F 1 196 ? 39.783 42.819 -40.362 1.00 29.69 196 TYR F C 1
ATOM 10435 O O . TYR F 1 196 ? 38.577 42.953 -40.134 1.00 25.79 196 TYR F O 1
ATOM 10444 N N . LYS F 1 197 ? 40.407 43.436 -41.356 1.00 30.32 197 LYS F N 1
ATOM 10445 C CA . LYS F 1 197 ? 39.699 44.370 -42.236 1.00 36.07 197 LYS F CA 1
ATOM 10446 C C . LYS F 1 197 ? 39.865 43.974 -43.695 1.00 36.41 197 LYS F C 1
ATOM 10447 O O . LYS F 1 197 ? 40.914 43.441 -44.067 1.00 36.14 197 LYS F O 1
ATOM 10453 N N . TYR F 1 198 ? 38.857 44.304 -44.496 1.00 30.80 198 TYR F N 1
ATOM 10454 C CA . TYR F 1 198 ? 38.866 44.028 -45.919 1.00 30.19 198 TYR F CA 1
ATOM 10455 C C . TYR F 1 198 ? 39.974 44.785 -46.670 1.00 35.50 198 TYR F C 1
ATOM 10456 O O . TYR F 1 198 ? 40.399 44.337 -47.730 1.00 37.18 198 TYR F O 1
ATOM 10465 N N . SER F 1 199 ? 40.449 45.891 -46.098 1.00 34.05 199 SER F N 1
ATOM 10466 C CA . SER F 1 199 ? 41.594 46.636 -46.612 1.00 34.56 199 SER F CA 1
ATOM 10467 C C . SER F 1 199 ? 42.969 46.039 -46.236 1.00 32.10 199 SER F C 1
ATOM 10468 O O . SER F 1 199 ? 43.984 46.458 -46.765 1.00 34.98 199 SER F O 1
ATOM 10471 N N . ASP F 1 200 ? 43.003 45.044 -45.360 1.00 30.80 200 ASP F N 1
ATOM 10472 C CA . ASP F 1 200 ? 44.251 44.341 -44.986 1.00 31.95 200 ASP F CA 1
ATOM 10473 C C . ASP F 1 200 ? 44.830 43.618 -46.218 1.00 30.45 200 ASP F C 1
ATOM 10474 O O . ASP F 1 200 ? 44.136 42.792 -46.836 1.00 29.12 200 ASP F O 1
ATOM 10479 N N . PRO F 1 201 ? 46.097 43.909 -46.577 1.00 31.27 201 PRO F N 1
ATOM 10480 C CA . PRO F 1 201 ? 46.682 43.233 -47.763 1.00 30.45 201 PRO F CA 1
ATOM 10481 C C . PRO F 1 201 ? 46.887 41.708 -47.567 1.00 31.26 201 PRO F C 1
ATOM 10482 O O . PRO F 1 201 ? 47.173 41.025 -48.536 1.00 26.24 201 PRO F O 1
ATOM 10486 N N . GLY F 1 202 ? 46.825 41.223 -46.313 1.00 30.18 202 GLY F N 1
ATOM 10487 C CA . GLY F 1 202 ? 46.786 39.798 -46.013 1.00 29.31 202 GLY F CA 1
ATOM 10488 C C . GLY F 1 202 ? 45.408 39.163 -46.152 1.00 28.15 202 GLY F C 1
ATOM 10489 O O . GLY F 1 202 ? 45.266 37.933 -45.970 1.00 24.62 202 GLY F O 1
ATOM 10490 N N . ILE F 1 203 ? 44.386 39.985 -46.410 1.00 25.75 203 ILE F N 1
ATOM 10491 C CA . ILE F 1 203 ? 43.026 39.489 -46.591 1.00 25.86 203 ILE F CA 1
ATOM 10492 C C . ILE F 1 203 ? 42.544 39.734 -48.016 1.00 26.05 203 ILE F C 1
ATOM 10493 O O . ILE F 1 203 ? 42.005 38.828 -48.651 1.00 26.30 203 ILE F O 1
ATOM 10498 N N . ALA F 1 204 ? 42.689 40.980 -48.477 1.00 28.32 204 ALA F N 1
ATOM 10499 C CA . ALA F 1 204 ? 42.530 41.334 -49.921 1.00 30.51 204 ALA F CA 1
ATOM 10500 C C . ALA F 1 204 ? 43.844 40.967 -50.598 1.00 29.34 204 ALA F C 1
ATOM 10501 O O . ALA F 1 204 ? 44.770 41.793 -50.705 1.00 33.76 204 ALA F O 1
ATOM 10503 N N . PHE F 1 205 ? 43.974 39.691 -50.917 1.00 31.73 205 PHE F N 1
ATOM 10504 C CA . PHE F 1 205 ? 45.276 39.146 -51.330 1.00 31.50 205 PHE F CA 1
ATOM 10505 C C . PHE F 1 205 ? 45.050 38.368 -52.603 1.00 30.92 205 PHE F C 1
ATOM 10506 O O . PHE F 1 205 ? 44.260 37.430 -52.624 1.00 26.12 205 PHE F O 1
ATOM 10514 N N . ASP F 1 206 ? 45.798 38.763 -53.636 1.00 32.08 206 ASP F N 1
ATOM 10515 C CA . ASP F 1 206 ? 45.709 38.156 -54.965 1.00 32.11 206 ASP F CA 1
ATOM 10516 C C . ASP F 1 206 ? 46.843 37.144 -55.167 1.00 29.64 206 ASP F C 1
ATOM 10517 O O . ASP F 1 206 ? 48.001 37.516 -55.363 1.00 33.38 206 ASP F O 1
ATOM 10522 N N . MET F 1 207 ? 46.475 35.864 -55.034 1.00 33.10 207 MET F N 1
ATOM 10523 C CA . MET F 1 207 ? 47.261 34.628 -55.273 1.00 34.77 207 MET F CA 1
ATOM 10524 C C . MET F 1 207 ? 47.778 34.467 -56.684 1.00 37.19 207 MET F C 1
ATOM 10525 O O . MET F 1 207 ? 48.779 33.760 -56.928 1.00 31.25 207 MET F O 1
ATOM 10530 N N . TYR F 1 208 ? 47.038 35.069 -57.603 1.00 35.23 208 TYR F N 1
ATOM 10531 C CA . TYR F 1 208 ? 47.198 34.807 -59.009 1.00 38.85 208 TYR F CA 1
ATOM 10532 C C . TYR F 1 208 ? 48.015 35.914 -59.678 1.00 39.49 208 TYR F C 1
ATOM 10533 O O . TYR F 1 208 ? 47.702 36.334 -60.781 1.00 42.52 208 TYR F O 1
ATOM 10542 N N . THR F 1 209 ? 49.132 36.291 -59.058 1.00 41.49 209 THR F N 1
ATOM 10543 C CA . THR F 1 209 ? 50.063 37.269 -59.620 1.00 41.33 209 THR F CA 1
ATOM 10544 C C . THR F 1 209 ? 51.385 36.815 -59.089 1.00 41.86 209 THR F C 1
ATOM 10545 O O . THR F 1 209 ? 51.455 35.842 -58.298 1.00 44.08 209 THR F O 1
ATOM 10549 N N . ASP F 1 210 ? 52.439 37.541 -59.456 1.00 39.53 210 ASP F N 1
ATOM 10550 C CA . ASP F 1 210 ? 53.761 37.222 -58.918 1.00 41.04 210 ASP F CA 1
ATOM 10551 C C . ASP F 1 210 ? 53.744 37.947 -57.604 1.00 36.26 210 ASP F C 1
ATOM 10552 O O . ASP F 1 210 ? 53.264 39.056 -57.577 1.00 35.40 210 ASP F O 1
ATOM 10557 N N . PHE F 1 211 ? 54.077 37.289 -56.502 1.00 37.66 211 PHE F N 1
ATOM 10558 C CA . PHE F 1 211 ? 54.343 37.970 -55.252 1.00 36.96 211 PHE F CA 1
ATOM 10559 C C . PHE F 1 211 ? 55.542 37.222 -54.696 1.00 37.30 211 PHE F C 1
ATOM 10560 O O . PHE F 1 211 ? 55.695 36.049 -55.004 1.00 32.88 211 PHE F O 1
ATOM 10568 N N . ASP F 1 212 ? 56.356 37.891 -53.876 1.00 40.35 212 ASP F N 1
ATOM 10569 C CA . ASP F 1 212 ? 57.455 37.209 -53.136 1.00 45.33 212 ASP F CA 1
ATOM 10570 C C . ASP F 1 212 ? 57.192 37.129 -51.619 1.00 40.12 212 ASP F C 1
ATOM 10571 O O . ASP F 1 212 ? 57.948 36.506 -50.922 1.00 34.93 212 ASP F O 1
ATOM 10576 N N . SER F 1 213 ? 56.103 37.714 -51.115 1.00 38.77 213 SER F N 1
ATOM 10577 C CA . SER F 1 213 ? 55.767 37.583 -49.682 1.00 37.57 213 SER F CA 1
ATOM 10578 C C . SER F 1 213 ? 54.290 37.781 -49.410 1.00 35.82 213 SER F C 1
ATOM 10579 O O . SER F 1 213 ? 53.550 38.324 -50.254 1.00 31.88 213 SER F O 1
ATOM 10582 N N . TYR F 1 214 ? 53.892 37.336 -48.207 1.00 34.50 214 TYR F N 1
ATOM 10583 C CA . TYR F 1 214 ? 52.514 37.400 -47.732 1.00 31.18 214 TYR F CA 1
ATOM 10584 C C . TYR F 1 214 ? 52.526 38.017 -46.343 1.00 29.39 214 TYR F C 1
ATOM 10585 O O . TYR F 1 214 ? 53.212 37.508 -45.468 1.00 28.71 214 TYR F O 1
ATOM 10594 N N . PRO F 1 215 ? 51.804 39.131 -46.146 1.00 29.84 215 PRO F N 1
ATOM 10595 C CA . PRO F 1 215 ? 51.730 39.742 -44.816 1.00 28.91 215 PRO F CA 1
ATOM 10596 C C . PRO F 1 215 ? 50.623 39.089 -43.954 1.00 25.07 215 PRO F C 1
ATOM 10597 O O . PRO F 1 215 ? 49.440 39.242 -44.230 1.00 24.70 215 PRO F O 1
ATOM 10601 N N . ILE F 1 216 ? 51.023 38.389 -42.906 1.00 24.72 216 ILE F N 1
ATOM 10602 C CA . ILE F 1 216 ? 50.076 37.637 -42.056 1.00 23.57 216 ILE F CA 1
ATOM 10603 C C . ILE F 1 216 ? 49.297 38.651 -41.219 1.00 24.61 216 ILE F C 1
ATOM 10604 O O . ILE F 1 216 ? 49.912 39.425 -40.509 1.00 23.89 216 ILE F O 1
ATOM 10609 N N . PRO F 1 217 ? 47.969 38.679 -41.344 1.00 23.66 217 PRO F N 1
ATOM 10610 C CA . PRO F 1 217 ? 47.215 39.644 -40.531 1.00 26.23 217 PRO F CA 1
ATOM 10611 C C . PRO F 1 217 ? 47.388 39.501 -39.019 1.00 26.24 217 PRO F C 1
ATOM 10612 O O . PRO F 1 217 ? 47.720 38.420 -38.494 1.00 28.92 217 PRO F O 1
ATOM 10616 N N . GLY F 1 218 ? 47.181 40.629 -38.351 1.00 28.74 218 GLY F N 1
ATOM 10617 C CA . GLY F 1 218 ? 47.209 40.715 -36.919 1.00 28.55 218 GLY F CA 1
ATOM 10618 C C . GLY F 1 218 ? 48.560 41.145 -36.382 1.00 28.59 218 GLY F C 1
ATOM 10619 O O . GLY F 1 218 ? 49.488 41.390 -37.141 1.00 30.64 218 GLY F O 1
ATOM 10620 N N . PRO F 1 219 ? 48.689 41.225 -35.042 1.00 29.68 219 PRO F N 1
ATOM 10621 C CA . PRO F 1 219 ? 49.941 41.593 -34.417 1.00 28.38 219 PRO F CA 1
ATOM 10622 C C . PRO F 1 219 ? 51.001 40.544 -34.590 1.00 29.49 219 PRO F C 1
ATOM 10623 O O . PRO F 1 219 ? 50.700 39.408 -34.932 1.00 26.44 219 PRO F O 1
ATOM 10627 N N . PRO F 1 220 ? 52.248 40.890 -34.284 1.00 35.08 220 PRO F N 1
ATOM 10628 C CA . PRO F 1 220 ? 53.252 39.832 -34.282 1.00 33.92 220 PRO F CA 1
ATOM 10629 C C . PRO F 1 220 ? 53.021 38.869 -33.130 1.00 28.03 220 PRO F C 1
ATOM 10630 O O . PRO F 1 220 ? 52.220 39.118 -32.231 1.00 27.04 220 PRO F O 1
ATOM 10634 N N . VAL F 1 221 ? 53.783 37.801 -33.129 1.00 29.24 221 VAL F N 1
ATOM 10635 C CA . VAL F 1 221 ? 53.704 36.797 -32.098 1.00 33.11 221 VAL F CA 1
ATOM 10636 C C . VAL F 1 221 ? 54.001 37.470 -30.749 1.00 35.69 221 VAL F C 1
ATOM 10637 O O . VAL F 1 221 ? 54.929 38.251 -30.610 1.00 34.50 221 VAL F O 1
ATOM 10641 N N . TRP F 1 222 ? 53.160 37.161 -29.769 1.00 38.95 222 TRP F N 1
ATOM 10642 C CA . TRP F 1 222 ? 53.287 37.683 -28.404 1.00 45.01 222 TRP F CA 1
ATOM 10643 C C . TRP F 1 222 ? 54.663 37.391 -27.814 1.00 46.69 222 TRP F C 1
ATOM 10644 O O . TRP F 1 222 ? 55.163 36.280 -27.896 1.00 36.78 222 TRP F O 1
ATOM 10655 N N . ASP F 1 223 ? 55.252 38.397 -27.182 1.00 61.09 223 ASP F N 1
ATOM 10656 C CA . ASP F 1 223 ? 56.579 38.212 -26.554 1.00 72.32 223 ASP F CA 1
ATOM 10657 C C . ASP F 1 223 ? 56.585 37.882 -25.036 1.00 79.17 223 ASP F C 1
ATOM 10658 O O . ASP F 1 223 ? 56.724 38.777 -24.168 1.00 76.90 223 ASP F O 1
ATOM 10663 N N . ALA F 1 224 ? 56.469 36.590 -24.741 1.00 79.30 224 ALA F N 1
ATOM 10664 C CA . ALA F 1 224 ? 56.475 36.098 -23.376 1.00 75.81 224 ALA F CA 1
ATOM 10665 C C . ALA F 1 224 ? 57.770 35.388 -23.063 1.00 79.55 224 ALA F C 1
ATOM 10666 O O . ALA F 1 224 ? 58.215 35.432 -21.925 1.00 83.50 224 ALA F O 1
#

Foldseek 3Di:
DAFQFKAWQNRTPGGCDLAFKLTDPAQFFDADLQDLCQFAHDSLQAAGHDAAEYAAFIKMKTFAAHPDQLPQRDDQQQAWKKWKKKFACPDRRDRRAFLTIATADMWTADLVVRGTPVVVCSVVSRIDIDGRHQQDDFAKMKMKMKRKGCSQLCAGCVVPVVGWITIRIMIGIHGYDHPHHDDHRDSSHGRSVQDDNPPCLGNDDPPDDDRDHDDGDDPHDDD/DAFQFKAWQNHTPGGCDLAFKQTDPAQFFDADLQDLCQFAHDSLQAAGHDAAEYAAFIKMKTFAAHPDQLPQRDDPQQFWKKWKWKFACPDRRDRRAFQTIATADMWTADLVVRGGPVVVCSVVSRIDIDGRAQQDDFAKMKMKMKRKGCSQLCDGCVVPVVGWITIGMMIGIHGYDHDPHDDHRDRSHGRSVQDDNPPCQGSDDPPDDDSDHDHGDDPHGPSHDD/DAFQFKAWQNRTPGGCDLAFKLTDPAQFFDADLQDLCQFAHDSLQAAGHDAAEAAAFIKMKTFAAHPDQLPQRDDQQQFWKKWKKKFACPDRRDRRAFQTIATADMWTADLVVRGGPVVVCSVVSRIDIDGRHNQDAFAKMKMKMKTKGCSQLCAGCVVPVVGWITIGMMIGIHGHDDDHHDFHRDSSHGRSVQDDNPPCLGNDDPPDPDSDHDHGDDDHDDRPD/DAFQFKAWQNRTPGGCDLAFKQHDPAQFFDADLLDLCQQAHDSLQAAGHDAAEYAAFIKMKTFAAHPDQLPQRDDPQQFWKKWKKKFACPDRRDRRAFQTIATADMWTADLVVRGGPVVVCSVVSRIDIDGRHQQDAFAKMKMKMKRKGCSQLCAGCVVPVVGWITIGIMIGIHGYDHPPHDDHRDRSHGRSVQDDNPPCLGNDDPPDDDRDHDDGDDPHDDD/DAFQFKAWQNHTPGGCDLAFKLDDDDQFFDADLQDLCQFAHDSLQAAGHDAAEYAAFIKMKTFAAHPDQLDQRDDQQQFWKKWKWKFACPDRRDRRAFLTIATADMWTADLVVRGTPVVVCSVVSRIDIDGRHQQDAFAKMKMKMKRKGCSQLCAGCVVPVVGWITIRMMIGIHGYCHVHHDDDRDSSDGRSVFDDNPPCLGSDDPPDDDRDHDHGDDPHDPSRD/DAFQFKAWQNRTPGGCDLAFKLHDPAQFFDADLQDLCQFAHDSLQAAGHDAAEAAAFIKMKTFAAHPDQLDQRDDQQQFWKKWKKKFACPDRRDRRAFQTIATADMWTADLVVRGGPVVVCSVVSRIDIDGRHQLDAFAKMKMKMKRKGCSQLCDGCVVPVVGWITIRMMIGIHGHDDHHNDDHDDRSHGRSVQDDNPPCLTNDDPPDDDSDHDHGDDPHDDD

Solvent-accessible surface area: 53065 Å² total

B-factor: mean 26.55, std 10.45, range [4.03, 106.05]